Protein AF-A0A355YQ95-F1 (afdb_monomer_lite)

pLDDT: mean 84.35, std 12.54, range [27.5, 97.75]

Foldseek 3Di:
DVVLVVLLVVLLVLLLCCQLHPNVVPLVSLLCSLLDLSCLSCVQPQVSLVSSLVSQVVCCVPGFRDQSNLLSLCLLLVWDDDPLFTDGDDLSDHVNSVSSRVSNSSHPDDHDDDWCSQQSSVLSVLLSVLVVLQPVVDCDLVVLLVLLVSLLCVAPVLEDSGDDPPCPVPPRRRHYLSSLSSVLSSLVPGDDDLSSLVSNCLNRVLVPLPDDPSVVRCVSSNVSSCVRPVCSNVDDDDDCPVLVVLCVVLFQQQPPDPVSLVSVVVSCPDPVNLVLQQDQCSCSVPVLPPSLDPNGHNSSLVSQLVSLVVCVNGHPSVSSVVSSVLSVLVVVLVVVQVVLLVVADAALDQDQQDLQSVLQLQQALQQQFAFPVHRDGSLVVCVRRPHHRLNNLCQQQPPPRHRFHQVRFRWDDDDPKIWTWHRDSGYIQIDINNHSQDAADEPVVLLPDPDLRVSSSNLSSHADALVCLVVQLVSQLVSVVSGPHDNVCSNRSSRRSSCSRNDDPPCPFFRGKDWDDADPWIWIWTFGQQQWIFIAIRDRNDTHTDQVRTDHDNGRVLSVVQRVVVNCLVRPPQLLPPDVDPPSLVQLCVLFAAAFQKKWWAFPPDDIDIDGNVRGDSVVVSVRLSCVQVVRTQWIWGHRPQKIWIWGADPVRRKIWIKIAGNVLLWIKTFFQRLSCVVDPDPVRFDWDDDAQAIDGPRSIHNHCSSVSVCSSVVNNQHSHPHHDDDPSRIDIDQDPPPSLLVSLLCCVRHVVDDCVVRFDDLPRFADAPDAFQWKKFAFPVGDIPPIDGCPPVSVVVRVRSSCVLVVGTQKMKTKHWDDDPVGIWIWMWMWGDDPQWIKIWIATRVVRDIAIAIDNPSSLVRRLCSSCSVRVVPRVSSRVCSVVRDDDDPPVVVVVVVVVVD

Sequence (903 aa):
MDKDNKMIGEAVRTFTQLYTGKRRKDRAAWADYFLSETFLTGYREKDFIERMLEVVEDRMEEYPPGKEFVTELSIAYGLEWSGSSATASGNGVFDGVEQIEAIAEAGSCTPRFKGSDPAIRAGFEDYRELLSMAPDGNWNDDVLLRLGKILDRYILHNMSDRPIQNARQYELTWRHPGSVRLLTHFFSHTELPDKAYRLLWNHLRLDNATNGKEKLLYGRLREIALVHVPALGEKQRVSYKKLLSDFSPLFFTDGNTVEGRMGLDAFFDREDVKQALMDDAFVEEQVLPYWIMKGCGRYLLIKLQEFATAHSDMPFVGQVLEKIDLMRGRKRIEEELAEDEQSGFVWGVFDFQRRAYVRHYLHTAFLMARGVKDPVFLSDYLKERMPVSIPWSRKLIDPQEGGLPPEKPVRILFGEDELSIRFHLKYIEYRWNDSPRVPSFPWEQLCRIEAETEFWLLAPITKASEETYPSVRGELIKRLSLLPVDQDDVPVLADCIAGSICRRGQEEDLWCTVCDEKEEQIFGCDVYDDGTLILYEQTGSRKKPLPGGDQYMPDASTALQAGKRMLEELTKETSARPPEEPEAEAVLVAQMECWPTRILVSRPYSQQVTLDQGQVTKESVNRLLSEYLDGKIHRLLFAFGGHDLIFLQDADVHKYACFYFDHQKQDWYALVGMPEVYAVVDEKDVVYVPFGLGVRPNYQLHLNTRSIAGQLADIFGQIACYKPNPRCMMWSPQVYRFETKLRYHLAKRLYGGYPAEQAQNQIADRFYIPCLPVRMAKTDLDGNSTGEREVLKDKAGVQTALYECLKGQLRKLSLTWQYETPEEKSYRHIVILQDEGNYRMIYLDDGTQTVEHLVHTDVRRIRDYLDLLISEIRMPSGILGIFGEFSHERCDVYSKAKEKYKQ

Secondary structure (DSSP, 8-state):
-HHHHHHHHHHHHHHHHHHSSTTTT-HHHHHHHHTSHHHHHHTT-HHHHHHHHHHHHHTTTTSPPPHHHHHHHHHHHT-EEETTEEE--GGG--TTHHHHHHHHHTSS------TTHHHHHHHHHHHHHHHHHSTT----HHHHHHHHHHHHTTSGGGB-SS--TTGGGSS--PBPGGGHHHHHHHHHHS---HHHHHHHHHHTTTTTTTSHHHHHHHHHHHHHHHHH-GGGGTPPPP--HHHHHHHGGGTT--S-SHHHHHHHHHHHTSHHHHHHHT-HHHIIIIIIIIISSTT--HHHHHHHHHHHHH-TTSTTHHHHHHHHHHHHHHHHHHHHHHHHHHS---TT---TTSHHHHHHHHHHH-TT-B-SSS--BHHHHHHHHS---HHHHHHHT-TTT-SS-TTS-EEEEETTEEEEEEE-SS-EEEEETTBS-PPPEEHHHHTT---HHHHHHHGGGEE--GGGHHHHHHHHHHHHTTSSS-TTTHHHHHHHHHHHHT--SS-TTEEEEEEEEETTEEEEEEEETTSEEEEEEEETTEEEEEEEEEEE-SSHHHHHHHHHHHHHHHHS--TTS--SSTTTTTTTTTT-SS--SEEEEE-TTSPPEEEETTT--HHHHHHHHHHHHTT--SEEEEE-SSEEEEEEEETTTTEEEEEEEETTTTEEEEE-S-HHHHTT--GGGPPEEEETTEEEEGGG-BSSHHHHHTTHHHHHHHHSSSS--PPTTTEEEE--SSSHHHHHHHHHHHTS---HHHHPPPTTSPPP-SS--SEEEEE-TTS-B---EE-TT-HHHHHHHHHHHHTT--SEEEEEEEEE-SSSEEEEEEEEEEETTEEEEEEEETTTTEEEEEEES-HHHHHHHHHHHHHTTTSTHHHHTTGGGG--S-HHHHHHHHHHT--

Radius of gyration: 36.31 Å; chains: 1; bounding box: 87×86×88 Å

Structure (mmCIF, N/CA/C/O backbone):
data_AF-A0A355YQ95-F1
#
_entry.id   AF-A0A355YQ95-F1
#
loop_
_atom_site.group_PDB
_atom_site.id
_atom_site.type_symbol
_atom_site.label_atom_id
_atom_site.label_alt_id
_atom_site.label_comp_id
_atom_site.label_asym_id
_atom_site.label_entity_id
_atom_site.label_seq_id
_atom_site.pdbx_PDB_ins_code
_atom_site.Cartn_x
_atom_site.Cartn_y
_atom_site.Cartn_z
_atom_site.occupancy
_atom_site.B_iso_or_equiv
_atom_site.auth_seq_id
_atom_site.auth_comp_id
_atom_site.auth_asym_id
_atom_site.auth_atom_id
_atom_site.pdbx_PDB_model_num
ATOM 1 N N . MET A 1 1 ? -9.303 -49.247 -14.574 1.00 45.47 1 MET A N 1
ATOM 2 C CA . MET A 1 1 ? -10.754 -49.438 -14.312 1.00 45.47 1 MET A CA 1
ATOM 3 C C . MET A 1 1 ? -11.040 -50.381 -13.147 1.00 45.47 1 MET A C 1
ATOM 5 O O . MET A 1 1 ? -11.492 -49.886 -12.129 1.00 45.47 1 MET A O 1
ATOM 9 N N . ASP A 1 2 ? -10.776 -51.694 -13.214 1.00 53.25 2 ASP A N 1
ATOM 10 C CA . ASP A 1 2 ? -11.183 -52.616 -12.121 1.00 53.25 2 ASP A CA 1
ATOM 11 C C . ASP A 1 2 ? -10.331 -52.471 -10.833 1.00 53.25 2 ASP A C 1
ATOM 13 O O . ASP A 1 2 ? -10.797 -52.693 -9.716 1.00 53.25 2 ASP A O 1
ATOM 17 N N . LYS A 1 3 ? -9.072 -52.025 -10.973 1.00 59.06 3 LYS A N 1
ATOM 18 C CA . LYS A 1 3 ? -8.168 -51.734 -9.846 1.00 59.06 3 LYS A CA 1
ATOM 19 C C . LYS A 1 3 ? -8.492 -50.394 -9.169 1.00 59.06 3 LYS A C 1
ATOM 21 O O . LYS A 1 3 ? -8.525 -50.337 -7.943 1.00 59.06 3 LYS A O 1
ATOM 26 N N . ASP A 1 4 ? -8.791 -49.363 -9.957 1.00 58.97 4 ASP A N 1
ATOM 27 C CA . ASP A 1 4 ? -9.059 -48.002 -9.469 1.00 58.97 4 ASP A CA 1
ATOM 28 C C . ASP A 1 4 ? -10.421 -47.929 -8.766 1.00 58.97 4 ASP A C 1
ATOM 30 O O . ASP A 1 4 ? -10.504 -47.428 -7.650 1.00 58.97 4 ASP A O 1
ATOM 34 N N . ASN A 1 5 ? -11.457 -48.583 -9.310 1.00 67.19 5 ASN A N 1
ATOM 35 C CA . ASN A 1 5 ? -12.758 -48.705 -8.635 1.00 67.19 5 ASN A CA 1
ATOM 36 C C . ASN A 1 5 ? -12.669 -49.456 -7.299 1.00 67.19 5 ASN A C 1
ATOM 38 O O . ASN A 1 5 ? -13.366 -49.122 -6.338 1.00 67.19 5 ASN A O 1
ATOM 42 N N . LYS A 1 6 ? -11.796 -50.466 -7.210 1.00 73.62 6 LYS A N 1
ATOM 43 C CA . LYS A 1 6 ? -11.550 -51.194 -5.961 1.00 73.62 6 LYS A CA 1
ATOM 44 C C . LYS A 1 6 ? -10.824 -50.323 -4.927 1.00 73.62 6 LYS A C 1
ATOM 46 O O . LYS A 1 6 ? -11.171 -50.386 -3.749 1.00 73.62 6 LYS A O 1
ATOM 51 N N . MET A 1 7 ? -9.865 -49.505 -5.366 1.00 74.00 7 MET A N 1
ATOM 52 C CA . MET A 1 7 ? -9.128 -48.555 -4.520 1.00 74.00 7 MET A CA 1
ATOM 53 C C . MET A 1 7 ? -10.028 -47.411 -4.033 1.00 74.00 7 MET A C 1
ATOM 55 O O . MET A 1 7 ? -10.009 -47.097 -2.846 1.00 74.00 7 MET A O 1
ATOM 59 N N . ILE A 1 8 ? -10.892 -46.865 -4.897 1.00 80.81 8 ILE A N 1
ATOM 60 C CA . ILE A 1 8 ? -11.910 -45.865 -4.531 1.00 80.81 8 ILE A CA 1
ATOM 61 C C . ILE A 1 8 ? -12.861 -46.434 -3.469 1.00 80.81 8 ILE A C 1
ATOM 63 O O . ILE A 1 8 ? -13.101 -45.799 -2.442 1.00 80.81 8 ILE A O 1
ATOM 67 N N . GLY A 1 9 ? -13.347 -47.668 -3.649 1.00 82.62 9 GLY A N 1
ATOM 68 C CA . GLY A 1 9 ? -14.186 -48.335 -2.647 1.00 82.62 9 GLY A CA 1
ATOM 69 C C . GLY A 1 9 ? -13.487 -48.530 -1.294 1.00 82.62 9 GLY A C 1
ATOM 70 O O . GLY A 1 9 ? -14.109 -48.395 -0.238 1.00 82.62 9 GLY A O 1
ATOM 71 N N . GLU A 1 10 ? -12.183 -48.810 -1.299 1.00 86.31 10 GLU A N 1
ATOM 72 C CA . GLU A 1 10 ? -11.370 -48.920 -0.085 1.00 86.31 10 GLU A CA 1
ATOM 73 C C . GLU A 1 10 ? -11.111 -47.562 0.588 1.00 86.31 10 GLU A C 1
ATOM 75 O O . GLU A 1 10 ? -11.160 -47.475 1.821 1.00 86.31 10 GLU A O 1
ATOM 80 N N . ALA A 1 11 ? -10.918 -46.501 -0.196 1.00 88.19 11 ALA A N 1
ATOM 81 C CA . ALA A 1 11 ? -10.782 -45.133 0.292 1.00 88.19 11 ALA A CA 1
ATOM 82 C C . ALA A 1 11 ? -12.065 -44.667 0.996 1.00 88.19 11 ALA A C 1
ATOM 84 O O . ALA A 1 11 ? -12.008 -44.266 2.159 1.00 88.19 11 ALA A O 1
ATOM 85 N N . VAL A 1 12 ? -13.237 -44.843 0.369 1.00 89.94 12 VAL A N 1
ATOM 86 C CA . VAL A 1 12 ? -14.544 -44.506 0.974 1.00 89.94 12 VAL A CA 1
ATOM 87 C C . VAL A 1 12 ? -14.791 -45.314 2.249 1.00 89.94 12 VAL A C 1
ATOM 89 O O . VAL A 1 12 ? -15.245 -44.769 3.257 1.00 89.94 12 VAL A O 1
ATOM 92 N N . ARG A 1 13 ? -14.447 -46.609 2.264 1.00 90.12 13 ARG A N 1
ATOM 93 C CA . ARG A 1 13 ? -14.564 -47.447 3.470 1.00 90.12 13 ARG A CA 1
ATOM 94 C C . ARG A 1 13 ? -13.694 -46.917 4.611 1.00 90.12 13 ARG A C 1
ATOM 96 O O . ARG A 1 13 ? -14.148 -46.877 5.754 1.00 90.12 13 ARG A O 1
ATOM 103 N N . THR A 1 14 ? -12.461 -46.520 4.310 1.00 91.31 14 THR A N 1
ATOM 104 C CA . THR A 1 14 ? -11.509 -45.991 5.299 1.00 91.31 14 THR A CA 1
ATOM 105 C C . THR A 1 14 ? -11.955 -44.622 5.814 1.00 91.31 14 THR A C 1
ATOM 107 O O . THR A 1 14 ? -11.959 -44.406 7.027 1.00 91.31 14 THR A O 1
ATOM 110 N N . PHE A 1 15 ? -12.425 -43.745 4.921 1.00 94.06 15 PHE A N 1
ATOM 111 C CA . PHE A 1 15 ? -13.072 -42.481 5.272 1.00 94.06 15 PHE A CA 1
ATOM 112 C C . PHE A 1 15 ? -14.241 -42.703 6.232 1.00 94.06 15 PHE A C 1
ATOM 114 O O . PHE A 1 15 ? -14.246 -42.149 7.327 1.00 94.06 15 PHE A O 1
ATOM 121 N N . THR A 1 16 ? -15.182 -43.577 5.863 1.00 92.69 16 THR A N 1
ATOM 122 C CA . THR A 1 16 ? -16.384 -43.870 6.658 1.00 92.69 16 THR A CA 1
ATOM 123 C C . THR A 1 16 ? -16.008 -44.355 8.057 1.00 92.69 16 THR A C 1
ATOM 125 O O . THR A 1 16 ? -16.514 -43.841 9.051 1.00 92.69 16 THR A O 1
ATOM 128 N N . GLN A 1 17 ? -15.064 -45.299 8.157 1.00 92.75 17 GLN A N 1
ATOM 129 C CA . GLN A 1 17 ? -14.589 -45.824 9.441 1.00 92.75 17 GLN A CA 1
ATOM 130 C C . GLN A 1 17 ? -13.944 -44.753 10.326 1.00 92.75 17 GLN A C 1
ATOM 132 O O . GLN A 1 17 ? -14.090 -44.807 11.549 1.00 92.75 17 GLN A O 1
ATOM 137 N N . LEU A 1 18 ? -13.218 -43.800 9.738 1.00 94.56 18 LEU A N 1
ATOM 138 C CA . LEU A 1 18 ? -12.584 -42.718 10.487 1.00 94.56 18 LEU A CA 1
ATOM 139 C C . LEU A 1 18 ? -13.599 -41.638 10.892 1.00 94.56 18 LEU A C 1
ATOM 141 O O . LEU A 1 18 ? -13.572 -41.186 12.037 1.00 94.56 18 LEU A O 1
ATOM 145 N N . TYR A 1 19 ? -14.526 -41.297 9.994 1.00 92.88 19 TYR A N 1
ATOM 146 C CA . TYR A 1 19 ? -15.570 -40.288 10.182 1.00 92.88 19 TYR A CA 1
ATOM 147 C C . TYR A 1 19 ? -16.561 -40.669 11.290 1.00 92.88 19 TYR A C 1
ATOM 149 O O . TYR A 1 19 ? -16.839 -39.865 12.184 1.00 92.88 19 TYR A O 1
ATOM 157 N N . THR A 1 20 ? -17.022 -41.924 11.303 1.00 90.69 20 THR A N 1
ATOM 158 C CA . THR A 1 20 ? -17.961 -42.440 12.317 1.00 90.69 20 THR A CA 1
ATOM 159 C C . THR A 1 20 ? -17.257 -43.099 13.510 1.00 90.69 20 THR A C 1
ATOM 161 O O . THR A 1 20 ? -17.895 -43.526 14.472 1.00 90.69 20 THR A O 1
ATOM 164 N N . GLY A 1 21 ? -15.930 -43.233 13.463 1.00 88.81 21 GLY A N 1
ATOM 165 C CA . GLY A 1 21 ? -15.150 -43.987 14.440 1.00 88.81 21 GLY A CA 1
ATOM 166 C C . GLY A 1 21 ? -14.759 -43.206 15.696 1.00 88.81 21 GLY A C 1
ATOM 167 O O . GLY A 1 21 ? -14.844 -41.981 15.787 1.00 88.81 21 GLY A O 1
ATOM 168 N N . LYS A 1 22 ? -14.199 -43.927 16.679 1.00 87.69 22 LYS A N 1
ATOM 169 C CA . LYS A 1 22 ? -13.674 -43.343 17.934 1.00 87.69 22 LYS A CA 1
ATOM 170 C C . LYS A 1 22 ? -12.536 -42.334 17.713 1.00 87.69 22 LYS A C 1
ATOM 172 O O . LYS A 1 22 ? -12.285 -41.506 18.583 1.00 87.69 22 LYS A O 1
ATOM 177 N N . ARG A 1 23 ? -11.854 -42.408 16.564 1.00 90.81 23 ARG A N 1
ATOM 178 C CA . ARG A 1 23 ? -10.743 -41.526 16.173 1.00 90.81 23 ARG A CA 1
ATOM 179 C C . ARG A 1 23 ? -11.185 -40.303 15.356 1.00 90.81 23 ARG A C 1
ATOM 181 O O . ARG A 1 23 ? -10.327 -39.554 14.920 1.00 90.81 23 ARG A O 1
ATOM 188 N N . ARG A 1 24 ? -12.486 -40.018 15.208 1.00 88.25 24 ARG A N 1
ATOM 189 C CA . ARG A 1 24 ? -12.973 -38.845 14.443 1.00 88.25 24 ARG A CA 1
ATOM 190 C C . ARG A 1 24 ? -12.447 -37.484 14.929 1.00 88.25 24 ARG A C 1
ATOM 192 O O . ARG A 1 24 ? -12.434 -36.533 14.160 1.00 88.25 24 ARG A O 1
ATOM 199 N N . LYS A 1 25 ? -12.029 -37.380 16.199 1.00 88.88 25 LYS A N 1
ATOM 200 C CA . LYS A 1 25 ? -11.409 -36.177 16.798 1.00 88.88 25 LYS A CA 1
ATOM 201 C C . LYS A 1 25 ? -9.875 -36.257 16.873 1.00 88.88 25 LYS A C 1
ATOM 203 O O . LYS A 1 25 ? -9.241 -35.407 17.488 1.00 88.88 25 LYS A O 1
ATOM 208 N N . ASP A 1 26 ? -9.272 -37.301 16.306 1.00 92.00 26 ASP A N 1
ATOM 209 C CA . ASP A 1 26 ? -7.821 -37.470 16.228 1.00 92.00 26 ASP A CA 1
ATOM 210 C C . ASP A 1 26 ? -7.313 -36.809 14.945 1.00 92.00 26 ASP A C 1
ATOM 212 O O . ASP A 1 26 ? -7.421 -37.352 13.846 1.00 92.00 26 ASP A O 1
ATOM 216 N N . ARG A 1 27 ? -6.757 -35.607 15.093 1.00 89.62 27 ARG A N 1
ATOM 217 C CA . ARG A 1 27 ? -6.245 -34.827 13.967 1.00 89.62 27 ARG A CA 1
ATOM 218 C C . ARG A 1 27 ? -5.111 -35.532 13.213 1.00 89.62 27 ARG A C 1
ATOM 220 O O . ARG A 1 27 ? -5.042 -35.418 11.995 1.00 89.62 27 ARG A O 1
ATOM 227 N N . ALA A 1 28 ? -4.248 -36.275 13.909 1.00 90.00 28 ALA A N 1
ATOM 228 C CA . ALA A 1 28 ? -3.146 -36.988 13.265 1.00 90.00 28 ALA A CA 1
ATOM 229 C C . ALA A 1 28 ? -3.667 -38.123 12.372 1.00 90.00 28 ALA A C 1
ATOM 231 O O . ALA A 1 28 ? -3.158 -38.320 11.274 1.00 90.00 28 ALA A O 1
ATOM 232 N N . ALA A 1 29 ? -4.737 -38.806 12.798 1.00 93.00 29 ALA A N 1
ATOM 233 C CA . ALA A 1 29 ? -5.407 -39.815 11.978 1.00 93.00 29 ALA A CA 1
ATOM 234 C C . ALA A 1 29 ? -5.955 -39.232 10.667 1.00 93.00 29 ALA A C 1
ATOM 236 O O . ALA A 1 29 ? -5.828 -39.865 9.620 1.00 93.00 29 ALA A O 1
ATOM 237 N N . TRP A 1 30 ? -6.542 -38.030 10.722 1.00 94.38 30 TRP A N 1
ATOM 238 C CA . TRP A 1 30 ? -7.013 -37.331 9.527 1.00 94.38 30 TRP A CA 1
ATOM 239 C C . TRP A 1 30 ? -5.857 -36.944 8.609 1.00 94.38 30 TRP A C 1
ATOM 241 O O . TRP A 1 30 ? -5.894 -37.290 7.433 1.00 94.38 30 TRP A O 1
ATOM 251 N N . ALA A 1 31 ? -4.805 -36.316 9.137 1.00 91.31 31 ALA A N 1
ATOM 252 C CA . ALA A 1 31 ? -3.632 -35.947 8.344 1.00 91.31 31 ALA A CA 1
ATOM 253 C C . ALA A 1 31 ? -2.987 -37.167 7.651 1.00 91.31 31 ALA A C 1
ATOM 255 O O . ALA A 1 31 ? -2.669 -37.117 6.462 1.00 91.31 31 ALA A O 1
ATOM 256 N N . ASP A 1 32 ? -2.852 -38.294 8.359 1.00 92.75 32 ASP A N 1
ATOM 257 C CA . ASP A 1 32 ? -2.326 -39.541 7.791 1.00 92.75 32 ASP A CA 1
ATOM 258 C C . ASP A 1 32 ? -3.219 -40.115 6.685 1.00 92.75 32 ASP A C 1
ATOM 260 O O . ASP A 1 32 ? -2.700 -40.651 5.700 1.00 92.75 32 ASP A O 1
ATOM 264 N N . TYR A 1 33 ? -4.543 -39.997 6.839 1.00 95.12 33 TYR A N 1
ATOM 265 C CA . TYR A 1 33 ? -5.518 -40.410 5.833 1.00 95.12 33 TYR A CA 1
ATOM 266 C C . TYR A 1 33 ? -5.436 -39.537 4.575 1.00 95.12 33 TYR A C 1
ATOM 268 O O . TYR A 1 33 ? -5.306 -40.080 3.480 1.00 95.12 33 TYR A O 1
ATOM 276 N N . PHE A 1 34 ? -5.419 -38.209 4.711 1.00 95.06 34 PHE A N 1
ATOM 277 C CA . PHE A 1 34 ? -5.313 -37.282 3.574 1.00 95.06 34 PHE A CA 1
ATOM 278 C C . PHE A 1 34 ? -3.977 -37.403 2.816 1.00 95.06 34 PHE A C 1
ATOM 280 O O . PHE A 1 34 ? -3.903 -37.077 1.635 1.00 95.06 34 PHE A O 1
ATOM 287 N N . LEU A 1 35 ? -2.921 -37.912 3.458 1.00 93.88 35 LEU A N 1
ATOM 288 C CA . LEU A 1 35 ? -1.630 -38.219 2.822 1.00 93.88 35 LEU A CA 1
ATOM 289 C C . LEU A 1 35 ? -1.504 -39.686 2.359 1.00 93.88 35 LEU A C 1
ATOM 291 O O . LEU A 1 35 ? -0.429 -40.109 1.918 1.00 93.88 35 LEU A O 1
ATOM 295 N N . SER A 1 36 ? -2.551 -40.499 2.514 1.00 93.06 36 SER A N 1
ATOM 296 C CA . SER A 1 36 ? -2.539 -41.917 2.140 1.00 93.06 36 SER A CA 1
ATOM 297 C C . SER A 1 36 ? -2.675 -42.118 0.633 1.00 93.06 36 SER A C 1
ATOM 299 O O . SER A 1 36 ? -3.390 -41.383 -0.039 1.00 93.06 36 SER A O 1
ATOM 301 N N . GLU A 1 37 ? -2.034 -43.162 0.105 1.00 89.50 37 GLU A N 1
ATOM 302 C CA . GLU A 1 37 ? -2.156 -43.551 -1.308 1.00 89.50 37 GLU A CA 1
ATOM 303 C C . GLU A 1 37 ? -3.617 -43.826 -1.695 1.00 89.50 37 GLU A C 1
ATOM 305 O O . GLU A 1 37 ? -4.079 -43.377 -2.740 1.00 89.50 37 GLU A O 1
ATOM 310 N N . THR A 1 38 ? -4.372 -44.470 -0.800 1.00 88.69 38 THR A N 1
ATOM 311 C CA . THR A 1 38 ? -5.803 -44.741 -0.978 1.00 88.69 38 THR A CA 1
ATOM 312 C C . THR A 1 38 ? -6.623 -43.469 -1.171 1.00 88.69 38 THR A C 1
ATOM 314 O O . THR A 1 38 ? -7.460 -43.423 -2.064 1.00 88.69 38 THR A O 1
ATOM 317 N N . PHE A 1 39 ? -6.376 -42.423 -0.376 1.00 93.56 39 PHE A N 1
ATOM 318 C CA . PHE A 1 39 ? -7.071 -41.146 -0.546 1.00 93.56 39 PHE A CA 1
ATOM 319 C C . PHE A 1 39 ? -6.599 -40.415 -1.806 1.00 93.56 39 PHE A C 1
ATOM 321 O O . PHE A 1 39 ? -7.423 -39.941 -2.580 1.00 93.56 39 PHE A O 1
ATOM 328 N N . LEU A 1 40 ? -5.284 -40.349 -2.040 1.00 93.62 40 LEU A N 1
ATOM 329 C CA . LEU A 1 40 ? -4.708 -39.605 -3.165 1.00 93.62 40 LEU A CA 1
ATOM 330 C C . LEU A 1 40 ? -5.103 -40.173 -4.533 1.00 93.62 40 LEU A C 1
ATOM 332 O O . LEU A 1 40 ? -5.185 -39.406 -5.488 1.00 93.62 40 LEU A O 1
ATOM 336 N N . THR A 1 41 ? -5.409 -41.472 -4.609 1.00 88.00 41 THR A N 1
ATOM 337 C CA . THR A 1 41 ? -5.977 -42.107 -5.810 1.00 88.00 41 THR A CA 1
ATOM 338 C C . THR A 1 41 ? -7.383 -41.577 -6.126 1.00 88.00 41 THR A C 1
ATOM 340 O O . THR A 1 41 ? -7.736 -41.461 -7.290 1.00 88.00 41 THR A O 1
ATOM 343 N N . GLY A 1 42 ? -8.184 -41.241 -5.106 1.00 87.25 42 GLY A N 1
ATOM 344 C CA . GLY A 1 42 ? -9.541 -40.698 -5.265 1.00 87.25 42 GLY A CA 1
ATOM 345 C C . GLY A 1 42 ? -9.642 -39.169 -5.180 1.00 87.25 42 GLY A C 1
ATOM 346 O O . GLY A 1 42 ? -10.708 -38.625 -5.427 1.00 87.25 42 GLY A O 1
ATOM 347 N N . TYR A 1 43 ? -8.561 -38.461 -4.839 1.00 89.81 43 TYR A N 1
ATOM 348 C CA . TYR A 1 43 ? -8.555 -37.044 -4.430 1.00 89.81 43 TYR A CA 1
ATOM 349 C C . TYR A 1 43 ? -9.254 -36.057 -5.386 1.00 89.81 43 TYR A C 1
ATOM 351 O O . TYR A 1 43 ? -9.709 -35.012 -4.937 1.00 89.81 43 TYR A O 1
ATOM 359 N N . ARG A 1 44 ? -9.344 -36.349 -6.688 1.00 89.12 44 ARG A N 1
ATOM 360 C CA . ARG A 1 44 ? -10.075 -35.531 -7.682 1.00 89.12 44 ARG A CA 1
ATOM 361 C C . ARG A 1 44 ? -11.021 -36.349 -8.554 1.00 89.12 44 ARG A C 1
ATOM 363 O O . ARG A 1 44 ? -11.422 -35.904 -9.622 1.00 89.12 44 ARG A O 1
ATOM 370 N N . GLU A 1 45 ? -11.366 -37.546 -8.095 1.00 89.50 45 GLU A N 1
ATOM 371 C CA . GLU A 1 45 ? -12.306 -38.415 -8.788 1.00 89.50 45 GLU A CA 1
ATOM 372 C C . GLU A 1 45 ? -13.720 -38.101 -8.310 1.00 89.50 45 GLU A C 1
ATOM 374 O O . GLU A 1 45 ? -14.045 -38.264 -7.130 1.00 89.50 45 GLU A O 1
ATOM 379 N N . LYS A 1 46 ? -14.574 -37.666 -9.235 1.00 84.62 46 LYS A N 1
ATOM 380 C CA . LYS A 1 46 ? -15.951 -37.254 -8.941 1.00 84.62 46 LYS A CA 1
ATOM 381 C C . LYS A 1 46 ? -16.734 -38.326 -8.179 1.00 84.62 46 LYS A C 1
ATOM 383 O O . LYS A 1 46 ? -17.284 -38.040 -7.119 1.00 84.62 46 LYS A O 1
ATOM 388 N N . ASP A 1 47 ? -16.665 -39.575 -8.640 1.00 86.75 47 ASP A N 1
ATOM 389 C CA . ASP A 1 47 ? -17.321 -40.729 -8.010 1.00 86.75 47 ASP A CA 1
ATOM 390 C C . ASP A 1 47 ? -16.897 -40.942 -6.544 1.00 86.75 47 ASP A C 1
ATOM 392 O O . ASP A 1 47 ? -17.674 -41.437 -5.725 1.00 86.75 47 ASP A O 1
ATOM 396 N N . PHE A 1 48 ? -15.649 -40.616 -6.197 1.00 91.31 48 PHE A N 1
ATOM 397 C CA . PHE A 1 48 ? -15.152 -40.720 -4.825 1.00 91.31 48 PHE A CA 1
ATOM 398 C C . PHE A 1 48 ? -15.710 -39.598 -3.948 1.00 91.31 48 PHE A C 1
ATOM 400 O O . PHE A 1 48 ? -16.124 -39.844 -2.812 1.00 91.31 48 PHE A O 1
ATOM 407 N N . ILE A 1 49 ? -15.731 -38.378 -4.479 1.00 92.31 49 ILE A N 1
ATOM 408 C CA . ILE A 1 49 ? -16.152 -37.179 -3.757 1.00 92.31 49 ILE A CA 1
ATOM 409 C C . ILE A 1 49 ? -17.663 -37.180 -3.516 1.00 92.31 49 ILE A C 1
ATOM 411 O O . ILE A 1 49 ? -18.097 -36.881 -2.405 1.00 92.31 49 ILE A O 1
ATOM 415 N N . GLU A 1 50 ? -18.460 -37.587 -4.504 1.00 89.69 50 GLU A N 1
ATOM 416 C CA . GLU A 1 50 ? -19.912 -37.735 -4.353 1.00 89.69 50 GLU A CA 1
ATOM 417 C C . GLU A 1 50 ? -20.243 -38.732 -3.234 1.00 89.69 50 GLU A C 1
ATOM 419 O O . GLU A 1 50 ? -21.024 -38.423 -2.338 1.00 89.69 50 GLU A O 1
ATOM 424 N N . ARG A 1 51 ? -19.541 -39.871 -3.176 1.00 91.44 51 ARG A N 1
ATOM 425 C CA . ARG A 1 51 ? -19.695 -40.848 -2.083 1.00 91.44 51 ARG A CA 1
ATOM 426 C C . ARG A 1 51 ? -19.237 -40.322 -0.724 1.00 91.44 51 ARG A C 1
ATOM 428 O O . ARG A 1 51 ? -19.749 -40.761 0.304 1.00 91.44 51 ARG A O 1
ATOM 435 N N . MET A 1 52 ? -18.247 -39.428 -0.679 1.00 93.50 52 MET A N 1
ATOM 436 C CA . MET A 1 52 ? -17.870 -38.760 0.570 1.00 93.50 52 MET A CA 1
ATOM 437 C C . MET A 1 52 ? -18.989 -37.839 1.061 1.00 93.50 52 MET A C 1
ATOM 439 O O . MET A 1 52 ? -19.277 -37.852 2.259 1.00 93.50 52 MET A O 1
ATOM 443 N N . LEU A 1 53 ? -19.612 -37.074 0.159 1.00 92.38 53 LEU A N 1
ATOM 444 C CA . LEU A 1 53 ? -20.735 -36.194 0.484 1.00 92.38 53 LEU A CA 1
ATOM 445 C C . LEU A 1 53 ? -21.942 -37.008 0.964 1.00 92.38 53 LEU A C 1
ATOM 447 O O . LEU A 1 53 ? -22.442 -36.724 2.048 1.00 92.38 53 LEU A O 1
ATOM 451 N N . GLU A 1 54 ? -22.311 -38.081 0.254 1.00 92.12 54 GLU A N 1
ATOM 452 C CA . GLU A 1 54 ? -23.384 -39.007 0.659 1.00 92.12 54 GLU A CA 1
ATOM 453 C C . GLU A 1 54 ? -23.187 -39.506 2.100 1.00 92.12 54 GLU A C 1
ATOM 455 O O . GLU A 1 54 ? -24.097 -39.448 2.922 1.00 92.12 54 GLU A O 1
ATOM 460 N N . VAL A 1 55 ? -21.970 -39.941 2.453 1.00 92.62 55 VAL A N 1
ATOM 461 C CA . VAL A 1 55 ? -21.658 -40.411 3.815 1.00 92.62 55 VAL A CA 1
ATOM 462 C C . VAL A 1 55 ? -21.793 -39.297 4.859 1.00 92.62 55 VAL A C 1
ATOM 464 O O . VAL A 1 55 ? -22.189 -39.577 5.993 1.00 92.62 55 VAL A O 1
ATOM 467 N N . VAL A 1 56 ? -21.435 -38.057 4.518 1.00 92.81 56 VAL A N 1
ATOM 468 C CA . VAL A 1 56 ? -21.543 -36.904 5.426 1.00 92.81 56 VAL A CA 1
ATOM 469 C C . VAL A 1 56 ? -23.005 -36.518 5.635 1.00 92.81 56 VAL A C 1
ATOM 471 O O . VAL A 1 56 ? -23.405 -36.324 6.784 1.00 92.81 56 VAL A O 1
ATOM 474 N N . GLU A 1 57 ? -23.799 -36.469 4.567 1.00 91.06 57 GLU A N 1
ATOM 475 C CA . GLU A 1 57 ? -25.230 -36.152 4.598 1.00 91.06 57 GLU A CA 1
ATOM 476 C C . GLU A 1 57 ? -26.027 -37.224 5.356 1.00 91.06 57 GLU A C 1
ATOM 478 O O . GLU A 1 57 ? -26.728 -36.902 6.319 1.00 91.06 57 GLU A O 1
ATOM 483 N N . ASP A 1 58 ? -25.828 -38.507 5.030 1.00 91.19 58 ASP A N 1
ATOM 484 C CA . ASP A 1 58 ? -26.502 -39.649 5.674 1.00 91.19 58 ASP A CA 1
ATOM 485 C C . ASP A 1 58 ? -26.245 -39.728 7.184 1.00 91.19 58 ASP A C 1
ATOM 487 O O . ASP A 1 58 ? -27.014 -40.323 7.946 1.00 91.19 58 ASP A O 1
ATOM 491 N N . ARG A 1 59 ? -25.109 -39.189 7.634 1.00 89.81 59 ARG A N 1
ATOM 492 C CA . ARG A 1 59 ? -24.641 -39.283 9.021 1.00 89.81 59 ARG A CA 1
ATOM 493 C C . ARG A 1 59 ? -24.648 -37.945 9.744 1.00 89.81 59 ARG A C 1
ATOM 495 O O . ARG A 1 59 ? -24.180 -37.902 10.880 1.00 89.81 59 ARG A O 1
ATOM 502 N N . MET A 1 60 ? -25.184 -36.884 9.145 1.00 87.31 60 MET A N 1
ATOM 503 C CA . MET A 1 60 ? -25.054 -35.515 9.650 1.00 87.31 60 MET A CA 1
ATOM 504 C C . MET A 1 60 ? -25.642 -35.331 11.056 1.00 87.31 60 MET A C 1
ATOM 506 O O . MET A 1 60 ? -25.030 -34.669 11.895 1.00 87.31 60 MET A O 1
ATOM 510 N N . GLU A 1 61 ? -26.789 -35.960 11.340 1.00 86.31 61 GLU A N 1
ATOM 511 C CA . GLU A 1 61 ? -27.460 -35.863 12.646 1.00 86.31 61 GLU A CA 1
ATOM 512 C C . GLU A 1 61 ? -26.641 -36.494 13.788 1.00 86.31 61 GLU A C 1
ATOM 514 O O . GLU A 1 61 ? -26.599 -35.967 14.900 1.00 86.31 61 GLU A O 1
ATOM 519 N N . GLU A 1 62 ? -25.966 -37.618 13.525 1.00 89.00 62 GLU A N 1
ATOM 520 C CA . GLU A 1 62 ? -25.218 -38.385 14.535 1.00 89.00 62 GLU A CA 1
ATOM 521 C C . GLU A 1 62 ? -23.730 -37.973 14.593 1.00 89.00 62 GLU A C 1
ATOM 523 O O . GLU A 1 62 ? -23.098 -37.917 15.657 1.00 89.00 62 GLU A O 1
ATOM 528 N N . TYR A 1 63 ? -23.161 -37.633 13.438 1.00 88.44 63 TYR A N 1
ATOM 529 C CA . TYR A 1 63 ? -21.754 -37.311 13.230 1.00 88.44 63 TYR A CA 1
ATOM 530 C C . TYR A 1 63 ? -21.619 -36.050 12.363 1.00 88.44 63 TYR A C 1
ATOM 532 O O . TYR A 1 63 ? -21.225 -36.151 11.204 1.00 88.44 63 TYR A O 1
ATOM 540 N N . PRO A 1 64 ? -21.872 -34.846 12.910 1.00 87.88 64 PRO A N 1
ATOM 541 C CA . PRO A 1 64 ? -21.597 -33.612 12.180 1.00 87.88 64 PRO A CA 1
ATOM 542 C C . PRO A 1 64 ? -20.083 -33.444 11.931 1.00 87.88 64 PRO A C 1
ATOM 544 O O . PRO A 1 64 ? -19.283 -33.881 12.787 1.00 87.88 64 PRO A O 1
ATOM 547 N N . PRO A 1 65 ? -19.676 -32.791 10.817 1.00 90.31 65 PRO A N 1
ATOM 548 C CA . PRO A 1 65 ? -18.273 -32.565 10.485 1.00 90.31 65 PRO A CA 1
ATOM 549 C C . PRO A 1 65 ? -17.514 -31.890 11.632 1.00 90.31 65 PRO A C 1
ATOM 551 O O . PRO A 1 65 ? -17.839 -30.792 12.085 1.00 90.31 65 PRO A O 1
ATOM 554 N N . GLY A 1 66 ? -16.497 -32.584 12.147 1.00 88.81 66 GLY A N 1
ATOM 555 C CA . GLY A 1 66 ? -15.673 -32.093 13.249 1.00 88.81 66 GLY A CA 1
ATOM 556 C C . GLY A 1 66 ? -14.628 -31.079 12.787 1.00 88.81 66 GLY A C 1
ATOM 557 O O . GLY A 1 66 ? -14.156 -31.127 11.652 1.00 88.81 66 GLY A O 1
ATOM 558 N N . LYS A 1 67 ? -14.188 -30.208 13.702 1.00 90.19 67 LYS A N 1
ATOM 559 C CA . LYS A 1 67 ? -13.159 -29.196 13.426 1.00 90.19 67 LYS A CA 1
ATOM 560 C C . LYS A 1 67 ? -11.860 -29.802 12.886 1.00 90.19 67 LYS A C 1
ATOM 562 O O . LYS A 1 67 ? -11.248 -29.221 11.993 1.00 90.19 67 LYS A O 1
ATOM 567 N N . GLU A 1 68 ? -11.423 -30.939 13.426 1.00 91.88 68 GLU A N 1
ATOM 568 C CA . GLU A 1 68 ? -10.196 -31.618 12.999 1.00 91.88 68 GLU A CA 1
ATOM 569 C C . GLU A 1 68 ? -10.288 -32.076 11.538 1.00 91.88 68 GLU A C 1
ATOM 571 O O . GLU A 1 68 ? -9.364 -31.831 10.769 1.00 91.88 68 GLU A O 1
ATOM 576 N N . PHE A 1 69 ? -11.424 -32.659 11.145 1.00 93.56 69 PHE A N 1
ATOM 577 C CA . PHE A 1 69 ? -11.689 -33.090 9.772 1.00 93.56 69 PHE A CA 1
ATOM 578 C C . PHE A 1 69 ? -11.758 -31.904 8.802 1.00 93.56 69 PHE A C 1
ATOM 580 O O . PHE A 1 69 ? -11.023 -31.887 7.820 1.00 93.56 69 PHE A O 1
ATOM 587 N N . VAL A 1 70 ? -12.570 -30.883 9.110 1.00 92.50 70 VAL A N 1
ATOM 588 C CA . VAL A 1 70 ? -12.732 -29.687 8.258 1.00 92.50 70 VAL A CA 1
ATOM 589 C C . VAL A 1 70 ? -11.403 -28.950 8.069 1.00 92.50 70 VAL A C 1
ATOM 591 O O . VAL A 1 70 ? -11.126 -28.431 6.987 1.00 92.50 70 VAL A O 1
ATOM 594 N N . THR A 1 71 ? -10.541 -28.939 9.093 1.00 91.94 71 THR A N 1
ATOM 595 C CA . THR A 1 71 ? -9.204 -28.337 8.991 1.00 91.94 71 THR A CA 1
ATOM 596 C C . THR A 1 71 ? -8.324 -29.093 7.995 1.00 91.94 71 THR A C 1
ATOM 598 O O . THR A 1 71 ? -7.757 -28.458 7.109 1.00 91.94 71 THR A O 1
ATOM 601 N N . GLU A 1 72 ? -8.224 -30.422 8.095 1.00 93.56 72 GLU A N 1
ATOM 602 C CA . GLU A 1 72 ? -7.410 -31.218 7.162 1.00 93.56 72 GLU A CA 1
ATOM 603 C C . GLU A 1 72 ? -7.999 -31.244 5.742 1.00 93.56 72 GLU A C 1
ATOM 605 O O . GLU A 1 72 ? -7.249 -31.147 4.774 1.00 93.56 72 GLU A O 1
ATOM 610 N N . LEU A 1 73 ? -9.330 -31.260 5.603 1.00 93.88 73 LEU A N 1
ATOM 611 C CA . LEU A 1 73 ? -10.016 -31.125 4.314 1.00 93.88 73 LEU A CA 1
ATOM 612 C C . LEU A 1 73 ? -9.674 -29.785 3.643 1.00 93.88 73 LEU A C 1
ATOM 614 O O . LEU A 1 73 ? -9.281 -29.748 2.477 1.00 93.88 73 LEU A O 1
ATOM 618 N N . SER A 1 74 ? -9.738 -28.688 4.404 1.00 92.00 74 SER A N 1
ATOM 619 C CA . SER A 1 74 ? -9.392 -27.349 3.909 1.00 92.00 74 SER A CA 1
ATOM 620 C C . SER A 1 74 ? -7.922 -27.240 3.502 1.00 92.00 74 SER A C 1
ATOM 622 O O . SER A 1 74 ? -7.594 -26.543 2.545 1.00 92.00 74 SER A O 1
ATOM 624 N N . ILE A 1 75 ? -7.024 -27.930 4.208 1.00 91.81 75 ILE A N 1
ATOM 625 C CA . ILE A 1 75 ? -5.602 -28.016 3.856 1.00 91.81 75 ILE A CA 1
ATOM 626 C C . ILE A 1 75 ? -5.422 -28.796 2.547 1.00 91.81 75 ILE A C 1
ATOM 628 O O . ILE A 1 75 ? -4.766 -28.300 1.626 1.00 91.81 75 ILE A O 1
ATOM 632 N N . ALA A 1 76 ? -6.023 -29.986 2.459 1.00 93.75 76 ALA A N 1
ATOM 633 C CA . ALA A 1 76 ? -5.891 -30.885 1.321 1.00 93.75 76 ALA A CA 1
ATOM 634 C C . ALA A 1 76 ? -6.424 -30.254 0.033 1.00 93.75 76 ALA A C 1
ATOM 636 O O . ALA A 1 76 ? -5.746 -30.319 -0.986 1.00 93.75 76 ALA A O 1
ATOM 637 N N . TYR A 1 77 ? -7.579 -29.588 0.065 1.00 92.44 77 TYR A N 1
ATOM 638 C CA . TYR A 1 77 ? -8.199 -28.980 -1.123 1.00 92.44 77 TYR A CA 1
ATOM 639 C C . TYR A 1 77 ? -7.866 -27.498 -1.327 1.00 92.44 77 TYR A C 1
ATOM 641 O O . TYR A 1 77 ? -8.071 -26.971 -2.414 1.00 92.44 77 TYR A O 1
ATOM 649 N N . GLY A 1 78 ? -7.253 -26.841 -0.338 1.00 89.00 78 GLY A N 1
ATOM 650 C CA . GLY A 1 78 ? -6.832 -25.443 -0.458 1.00 89.00 78 GLY A CA 1
ATOM 651 C C . GLY A 1 78 ? -7.972 -24.442 -0.294 1.00 89.00 78 GLY A C 1
ATOM 652 O O . GLY A 1 78 ? -7.912 -23.373 -0.889 1.00 89.00 78 GLY A O 1
ATOM 653 N N . LEU A 1 79 ? -8.976 -24.771 0.520 1.00 89.19 79 LEU A N 1
ATOM 654 C CA . LEU A 1 79 ? -10.163 -23.940 0.711 1.00 89.19 79 LEU A CA 1
ATOM 655 C C . LEU A 1 79 ? -9.827 -22.598 1.387 1.00 89.19 79 LEU A C 1
ATOM 657 O O . LEU A 1 79 ? -9.015 -22.514 2.328 1.00 89.19 79 LEU A O 1
ATOM 661 N N . GLU A 1 80 ? -10.479 -21.547 0.905 1.00 86.19 80 GLU A N 1
ATOM 662 C CA . GLU A 1 80 ? -10.490 -20.194 1.451 1.00 86.19 80 GLU A CA 1
ATOM 663 C C . GLU A 1 80 ? -11.863 -19.897 2.049 1.00 86.19 80 GLU A C 1
ATOM 665 O O . GLU A 1 80 ? -12.895 -20.228 1.473 1.00 86.19 80 GLU A O 1
ATOM 670 N N . TRP A 1 81 ? -11.865 -19.298 3.238 1.00 80.81 81 TRP A N 1
ATOM 671 C CA . TRP A 1 81 ? -13.073 -19.106 4.033 1.00 80.81 81 TRP A CA 1
ATOM 672 C C . TRP A 1 81 ? -13.422 -17.624 4.136 1.00 80.81 81 TRP A C 1
ATOM 674 O O . TRP A 1 81 ? -12.593 -16.828 4.586 1.00 80.81 81 TRP A O 1
ATOM 684 N N . SER A 1 82 ? -14.660 -17.274 3.784 1.00 76.44 82 SER A N 1
ATOM 685 C CA . SER A 1 82 ? -15.253 -15.949 3.993 1.00 76.44 82 SER A CA 1
ATOM 686 C C . SER A 1 82 ? -16.535 -16.104 4.808 1.00 76.44 82 SER A C 1
ATOM 688 O O . SER A 1 82 ? -17.557 -16.575 4.312 1.00 76.44 82 SER A O 1
ATOM 690 N N . GLY A 1 83 ? -16.473 -15.773 6.100 1.00 77.56 83 GLY A N 1
ATOM 691 C CA . GLY A 1 83 ? -17.564 -16.096 7.020 1.00 77.56 83 GLY A CA 1
ATOM 692 C C . GLY A 1 83 ? -17.758 -17.613 7.125 1.00 77.56 83 GLY A C 1
ATOM 693 O O . GLY A 1 83 ? -16.824 -18.325 7.486 1.00 77.56 83 GLY A O 1
ATOM 694 N N . SER A 1 84 ? -18.965 -18.095 6.829 1.00 76.62 84 SER A N 1
ATOM 695 C CA . SER A 1 84 ? -19.314 -19.523 6.811 1.00 76.62 84 SER A CA 1
ATOM 696 C C . SER A 1 84 ? -19.148 -20.197 5.449 1.00 76.62 84 SER A C 1
ATOM 698 O O . SER A 1 84 ? -19.332 -21.405 5.384 1.00 76.62 84 SER A O 1
ATOM 700 N N . SER A 1 85 ? -18.820 -19.450 4.392 1.00 78.31 85 SER A N 1
ATOM 701 C CA . SER A 1 85 ? -18.659 -20.011 3.049 1.00 78.31 85 SER A CA 1
ATOM 702 C C . SER A 1 85 ? -17.219 -20.419 2.769 1.00 78.31 85 SER A C 1
ATOM 704 O O . SER A 1 85 ? -16.282 -19.683 3.109 1.00 78.31 85 SER A O 1
ATOM 706 N N . ALA A 1 86 ? -17.053 -21.576 2.131 1.00 84.88 86 ALA A N 1
ATOM 707 C CA . ALA A 1 86 ? -15.770 -22.133 1.724 1.00 84.88 86 ALA A CA 1
ATOM 708 C C . ALA A 1 86 ? -15.679 -22.151 0.197 1.00 84.88 86 ALA A C 1
ATOM 710 O O . ALA A 1 86 ? -16.577 -22.642 -0.471 1.00 84.88 86 ALA A O 1
ATOM 711 N N . THR A 1 87 ? -14.584 -21.630 -0.352 1.00 84.00 87 THR A N 1
ATOM 712 C CA . THR A 1 87 ? -14.363 -21.588 -1.806 1.00 84.00 87 THR A CA 1
ATOM 713 C C . THR A 1 87 ? -12.962 -22.066 -2.164 1.00 84.00 87 THR A C 1
ATOM 715 O O . THR A 1 87 ? -11.990 -21.764 -1.463 1.00 84.00 87 THR A O 1
ATOM 718 N N . ALA A 1 88 ? -12.839 -22.829 -3.244 1.00 81.31 88 ALA A N 1
ATOM 719 C CA . ALA A 1 88 ? -11.561 -23.164 -3.859 1.00 81.31 88 ALA A CA 1
ATOM 720 C C . ALA A 1 88 ? -11.193 -22.136 -4.943 1.00 81.31 88 ALA A C 1
ATOM 722 O O . ALA A 1 88 ? -12.045 -21.639 -5.675 1.00 81.31 88 ALA A O 1
ATOM 723 N N . SER A 1 89 ? -9.902 -21.833 -5.088 1.00 71.81 89 SER A N 1
ATOM 724 C CA . SER A 1 89 ? -9.403 -20.895 -6.100 1.00 71.81 89 SER A CA 1
ATOM 725 C C . SER A 1 89 ? -8.188 -21.448 -6.854 1.00 71.81 89 SER A C 1
ATOM 727 O O . SER A 1 89 ? -7.500 -22.370 -6.400 1.00 71.81 89 SER A O 1
ATOM 729 N N . GLY A 1 90 ? -7.938 -20.905 -8.051 1.00 77.25 90 GLY A N 1
ATOM 730 C CA . GLY A 1 90 ? -6.796 -21.266 -8.898 1.00 77.25 90 GLY A CA 1
ATOM 731 C C . GLY A 1 90 ? -6.726 -22.764 -9.211 1.00 77.25 90 GLY A C 1
ATOM 732 O O . GLY A 1 90 ? -7.720 -23.377 -9.594 1.00 77.25 90 GLY A O 1
ATOM 733 N N . ASN A 1 91 ? -5.557 -23.374 -8.986 1.00 74.50 91 ASN A N 1
ATOM 734 C CA . ASN A 1 91 ? -5.335 -24.812 -9.190 1.00 74.50 91 ASN A CA 1
ATOM 735 C C . ASN A 1 91 ? -6.176 -25.702 -8.256 1.00 74.50 91 ASN A C 1
ATOM 737 O O . ASN A 1 91 ? -6.087 -26.923 -8.361 1.00 74.50 91 ASN A O 1
ATOM 741 N N . GLY A 1 92 ? -6.935 -25.132 -7.313 1.00 73.44 92 GLY A N 1
ATOM 742 C CA . GLY A 1 92 ? -7.895 -25.822 -6.450 1.00 73.44 92 GLY A CA 1
ATOM 743 C C . GLY A 1 92 ? -9.200 -26.228 -7.136 1.00 73.44 92 GLY A C 1
ATOM 744 O O . GLY A 1 92 ? -9.849 -27.135 -6.631 1.00 73.44 92 GLY A O 1
ATOM 745 N N . VAL A 1 93 ? -9.552 -25.620 -8.274 1.00 79.19 93 VAL A N 1
ATOM 746 C CA . VAL A 1 93 ? -10.815 -25.865 -8.996 1.00 79.19 93 VAL A CA 1
ATOM 747 C C . VAL A 1 93 ? -10.706 -27.108 -9.892 1.00 79.19 93 VAL A C 1
ATOM 749 O O . VAL A 1 93 ? -9.728 -27.258 -10.625 1.00 79.19 93 VAL A O 1
ATOM 752 N N . PHE A 1 94 ? -11.691 -28.008 -9.825 1.00 84.38 94 PHE A N 1
ATOM 753 C CA . PHE A 1 94 ? -11.816 -29.221 -10.651 1.00 84.38 94 PHE A CA 1
ATOM 754 C C . PHE A 1 94 ? -13.281 -29.719 -10.641 1.00 84.38 94 PHE A C 1
ATOM 756 O O . PHE A 1 94 ? -14.069 -29.254 -9.823 1.00 84.38 94 PHE A O 1
ATOM 763 N N . ASP A 1 95 ? -13.655 -30.651 -11.529 1.00 80.12 95 ASP A N 1
ATOM 764 C CA . ASP A 1 95 ? -15.014 -31.232 -11.556 1.00 80.12 95 ASP A CA 1
ATOM 765 C C . ASP A 1 95 ? -15.281 -32.045 -10.276 1.00 80.12 95 ASP A C 1
ATOM 767 O O . ASP A 1 95 ? -14.640 -33.072 -10.048 1.00 80.12 95 ASP A O 1
ATOM 771 N N . GLY A 1 96 ? -16.202 -31.571 -9.433 1.00 81.25 96 GLY A N 1
ATOM 772 C CA . GLY A 1 96 ? -16.503 -32.160 -8.125 1.00 81.25 96 GLY A CA 1
ATOM 773 C C . GLY A 1 96 ? -16.077 -31.306 -6.921 1.00 81.25 96 GLY A C 1
ATOM 774 O O . GLY A 1 96 ? -16.180 -31.759 -5.779 1.00 81.25 96 GLY A O 1
ATOM 775 N N . VAL A 1 97 ? -15.549 -30.097 -7.138 1.00 86.69 97 VAL A N 1
ATOM 776 C CA . VAL A 1 97 ? -15.082 -29.222 -6.049 1.00 86.69 97 VAL A CA 1
ATOM 777 C C . VAL A 1 97 ? -16.236 -28.665 -5.209 1.00 86.69 97 VAL A C 1
ATOM 779 O O . VAL A 1 97 ? -16.086 -28.511 -3.999 1.00 86.69 97 VAL A O 1
ATOM 782 N N . GLU A 1 98 ? -17.409 -28.463 -5.808 1.00 84.56 98 GLU A N 1
ATOM 783 C CA . GLU A 1 98 ? -18.608 -27.939 -5.145 1.00 84.56 98 GLU A CA 1
ATOM 784 C C . GLU A 1 98 ? -19.091 -28.877 -4.025 1.00 84.56 98 GLU A C 1
ATOM 786 O O . GLU A 1 98 ? -19.543 -28.438 -2.969 1.00 84.56 98 GLU A O 1
ATOM 791 N N . GLN A 1 99 ? -18.940 -30.190 -4.209 1.00 90.69 99 GLN A N 1
ATOM 792 C CA . GLN A 1 99 ? -19.248 -31.198 -3.197 1.00 90.69 99 GLN A CA 1
ATOM 793 C C . GLN A 1 99 ? -18.266 -31.121 -2.020 1.00 90.69 99 GLN A C 1
ATOM 795 O O . GLN A 1 99 ? -18.662 -31.318 -0.873 1.00 90.69 99 GLN A O 1
ATOM 800 N N . ILE A 1 100 ? -16.989 -30.812 -2.270 1.00 92.88 100 ILE A N 1
ATOM 801 C CA . ILE A 1 100 ? -16.001 -30.597 -1.202 1.00 92.88 100 ILE A CA 1
ATOM 802 C C . ILE A 1 100 ? -16.325 -29.329 -0.409 1.00 92.88 100 ILE A C 1
ATOM 804 O O . ILE A 1 100 ? -16.227 -29.345 0.822 1.00 92.88 100 ILE A O 1
ATOM 808 N N . GLU A 1 101 ? -16.717 -28.255 -1.094 1.00 88.56 101 GLU A N 1
ATOM 809 C CA . GLU A 1 101 ? -17.178 -27.010 -0.470 1.00 88.56 101 GLU A CA 1
ATOM 810 C C . GLU A 1 101 ? -18.408 -27.279 0.407 1.00 88.56 101 GLU A C 1
ATOM 812 O O . GLU A 1 101 ? -18.384 -26.956 1.595 1.00 88.56 101 GLU A O 1
ATOM 817 N N . ALA A 1 102 ? -19.404 -28.013 -0.101 1.00 87.75 102 ALA A N 1
ATOM 818 C CA . ALA A 1 102 ? -20.586 -28.419 0.662 1.00 87.75 102 ALA A CA 1
ATOM 819 C C . ALA A 1 102 ? -20.242 -29.256 1.912 1.00 87.75 102 ALA A C 1
ATOM 821 O O . ALA A 1 102 ? -20.751 -28.985 3.002 1.00 87.75 102 ALA A O 1
ATOM 822 N N . ILE A 1 103 ? -19.331 -30.236 1.799 1.00 91.00 103 ILE A N 1
ATOM 823 C CA . ILE A 1 103 ? -18.851 -31.025 2.952 1.00 91.00 103 ILE A CA 1
ATOM 824 C C . ILE A 1 103 ? -18.189 -30.120 4.002 1.00 91.00 103 ILE A C 1
ATOM 826 O O . ILE A 1 103 ? -18.333 -30.351 5.207 1.00 91.00 103 ILE A O 1
ATOM 830 N N . ALA A 1 104 ? -17.429 -29.115 3.565 1.00 89.56 104 ALA A N 1
ATOM 831 C CA . ALA A 1 104 ? -16.746 -28.192 4.460 1.00 89.56 104 ALA A CA 1
ATOM 832 C C . ALA A 1 104 ? -17.741 -27.266 5.179 1.00 89.56 104 ALA A C 1
ATOM 834 O O . ALA A 1 104 ? -17.683 -27.156 6.407 1.00 89.56 104 ALA A O 1
ATOM 835 N N . GLU A 1 105 ? -18.670 -26.655 4.440 1.00 88.69 105 GLU A N 1
ATOM 836 C CA . GLU A 1 105 ? -19.698 -25.728 4.941 1.00 88.69 105 GLU A CA 1
ATOM 837 C C . GLU A 1 105 ? -20.714 -26.398 5.873 1.00 88.69 105 GLU A C 1
ATOM 839 O O . GLU A 1 105 ? -21.219 -25.768 6.804 1.00 88.69 105 GLU A O 1
ATOM 844 N N . ALA A 1 106 ? -20.950 -27.702 5.706 1.00 86.44 106 ALA A N 1
ATOM 845 C CA . ALA A 1 106 ? -21.726 -28.511 6.644 1.00 86.44 106 ALA A CA 1
ATOM 846 C C . ALA A 1 106 ? -21.131 -28.521 8.073 1.00 86.44 106 ALA A C 1
ATOM 848 O O . ALA A 1 106 ? -21.810 -28.883 9.040 1.00 86.44 106 ALA A O 1
ATOM 849 N N . GLY A 1 107 ? -19.863 -28.125 8.240 1.00 78.62 107 GLY A N 1
ATOM 850 C CA . GLY A 1 107 ? -19.213 -27.947 9.535 1.00 78.62 107 GLY A CA 1
ATOM 851 C C . GLY A 1 107 ? -19.444 -26.560 10.144 1.00 78.62 107 GLY A C 1
ATOM 852 O O . GLY A 1 107 ? -19.193 -25.531 9.532 1.00 78.62 107 GLY A O 1
ATOM 853 N N . SER A 1 108 ? -19.795 -26.496 11.431 1.00 65.69 108 SER A N 1
ATOM 854 C CA . SER A 1 108 ? -20.047 -25.228 12.142 1.00 65.69 108 SER A CA 1
ATOM 855 C C . SER A 1 108 ? -18.773 -24.469 12.572 1.00 65.69 108 SER A C 1
ATOM 857 O O . SER A 1 108 ? -18.783 -23.767 13.588 1.00 65.69 108 SER A O 1
ATOM 859 N N . CYS A 1 109 ? -17.629 -24.682 11.916 1.00 67.94 109 CYS A N 1
ATOM 860 C CA . CYS A 1 109 ? -16.324 -24.189 12.370 1.00 67.94 109 CYS A CA 1
ATOM 861 C C . CYS A 1 109 ? -15.445 -23.728 11.208 1.00 67.94 109 CYS A C 1
ATOM 863 O O . CYS A 1 109 ? -14.995 -24.546 10.412 1.00 67.94 109 CYS A O 1
ATOM 865 N N . THR A 1 110 ? -15.066 -22.450 11.219 1.00 76.50 110 THR A N 1
ATOM 866 C CA . THR A 1 110 ? -13.995 -21.941 10.359 1.00 76.50 110 THR A CA 1
ATOM 867 C C . THR A 1 110 ? -12.630 -22.452 10.851 1.00 76.50 110 THR A C 1
ATOM 869 O O . THR A 1 110 ? -12.299 -22.334 12.043 1.00 76.50 110 THR A O 1
ATOM 872 N N . PRO A 1 111 ? -11.810 -23.071 9.982 1.00 80.19 111 PRO A N 1
ATOM 873 C CA . PRO A 1 111 ? -10.522 -23.614 10.382 1.00 80.19 111 PRO A CA 1
ATOM 874 C C . PRO A 1 111 ? -9.537 -22.488 10.702 1.00 80.19 111 PRO A C 1
ATOM 876 O O . PRO A 1 111 ? -9.403 -21.504 9.979 1.00 80.19 111 PRO A O 1
ATOM 879 N N . ARG A 1 112 ? -8.791 -22.655 11.798 1.00 77.31 112 ARG A N 1
ATOM 880 C CA . ARG A 1 112 ? -7.693 -21.757 12.176 1.00 77.31 112 ARG A CA 1
ATOM 881 C C . ARG A 1 112 ? -6.382 -22.522 12.102 1.00 77.31 112 ARG A C 1
ATOM 883 O O . ARG A 1 112 ? -6.091 -23.303 13.008 1.00 77.31 112 ARG A O 1
ATOM 890 N N . PHE A 1 113 ? -5.604 -22.257 11.057 1.00 81.75 113 PHE A N 1
ATOM 891 C CA . PHE A 1 113 ? -4.308 -22.892 10.819 1.00 81.75 113 PHE A CA 1
ATOM 892 C C . PHE A 1 113 ? -3.287 -22.503 11.901 1.00 81.75 113 PHE A C 1
ATOM 894 O O . PHE A 1 113 ? -3.151 -21.326 12.252 1.00 81.75 113 PHE A O 1
ATOM 901 N N . LYS A 1 114 ? -2.584 -23.489 12.464 1.00 78.94 114 LYS A N 1
ATOM 902 C CA . LYS A 1 114 ? -1.572 -23.327 13.522 1.00 78.94 114 LYS A CA 1
ATOM 903 C C . LYS A 1 114 ? -0.401 -24.290 13.312 1.00 78.94 114 LYS A C 1
ATOM 905 O O . LYS A 1 114 ? -0.559 -25.355 12.739 1.00 78.94 114 LYS A O 1
ATOM 910 N N . GLY A 1 115 ? 0.772 -23.962 13.853 1.00 78.19 115 GLY A N 1
ATOM 911 C CA . GLY A 1 115 ? 1.922 -24.875 13.818 1.00 78.19 115 GLY A CA 1
ATOM 912 C C . GLY A 1 115 ? 2.363 -25.199 12.385 1.00 78.19 115 GLY A C 1
ATOM 913 O O . GLY A 1 115 ? 2.684 -24.284 11.633 1.00 78.19 115 GLY A O 1
ATOM 914 N N . SER A 1 116 ? 2.378 -26.485 12.020 1.00 80.56 116 SER A N 1
ATOM 915 C CA . SER A 1 116 ? 2.817 -26.986 10.709 1.00 80.56 116 SER A CA 1
ATOM 916 C C . SER A 1 116 ? 1.768 -26.905 9.593 1.00 80.56 116 SER A C 1
ATOM 918 O O . SER A 1 116 ? 2.102 -27.184 8.441 1.00 80.56 116 SER A O 1
ATOM 920 N N . ASP A 1 117 ? 0.539 -26.475 9.891 1.00 85.44 117 ASP A N 1
ATOM 921 C CA . ASP A 1 117 ? -0.567 -26.416 8.923 1.00 85.44 117 ASP A CA 1
ATOM 922 C C . ASP A 1 117 ? -0.221 -25.656 7.631 1.00 85.44 117 ASP A C 1
ATOM 924 O O . ASP A 1 117 ? -0.502 -26.179 6.550 1.00 85.44 117 ASP A O 1
ATOM 928 N N . PRO A 1 118 ? 0.437 -24.475 7.677 1.00 83.94 118 PRO A N 1
ATOM 929 C CA . PRO A 1 118 ? 0.810 -23.770 6.452 1.00 83.94 118 PRO A CA 1
ATOM 930 C C . PRO A 1 118 ? 1.799 -24.559 5.581 1.00 83.94 118 PRO A C 1
ATOM 932 O O . PRO A 1 118 ? 1.721 -24.488 4.360 1.00 83.94 118 PRO A O 1
ATOM 935 N N . ALA A 1 119 ? 2.702 -25.336 6.193 1.00 85.38 119 ALA A N 1
ATOM 936 C CA . ALA A 1 119 ? 3.731 -26.102 5.484 1.00 85.38 119 ALA A CA 1
ATOM 937 C C . ALA A 1 119 ? 3.174 -27.361 4.797 1.00 85.38 119 ALA A C 1
ATOM 939 O O . ALA A 1 119 ? 3.644 -27.733 3.720 1.00 85.38 119 ALA A O 1
ATOM 940 N N . ILE A 1 120 ? 2.164 -28.014 5.389 1.00 89.62 120 ILE A N 1
ATOM 941 C CA . ILE A 1 120 ? 1.411 -29.085 4.710 1.00 89.62 120 ILE A CA 1
ATOM 942 C C . ILE A 1 120 ? 0.540 -28.490 3.599 1.00 89.62 120 ILE A C 1
ATOM 944 O O . ILE A 1 120 ? 0.554 -29.012 2.486 1.00 89.62 120 ILE A O 1
ATOM 948 N N . ARG A 1 121 ? -0.186 -27.393 3.868 1.00 88.62 121 ARG A N 1
ATOM 949 C CA . ARG A 1 121 ? -1.054 -26.731 2.873 1.00 88.62 121 ARG A CA 1
ATOM 950 C C . ARG A 1 121 ? -0.274 -26.342 1.622 1.00 88.62 121 ARG A C 1
ATOM 952 O O . ARG A 1 121 ? -0.736 -26.619 0.521 1.00 88.62 121 ARG A O 1
ATOM 959 N N . ALA A 1 122 ? 0.921 -25.783 1.795 1.00 88.12 122 ALA A N 1
ATOM 960 C CA . ALA A 1 122 ? 1.807 -25.446 0.686 1.00 88.12 122 ALA A CA 1
ATOM 961 C C . ALA A 1 122 ? 2.298 -26.692 -0.086 1.00 88.12 122 ALA A C 1
ATOM 963 O O . ALA A 1 122 ? 2.522 -26.629 -1.288 1.00 88.12 122 ALA A O 1
ATOM 964 N N . GLY A 1 123 ? 2.419 -27.851 0.573 1.00 91.62 123 GLY A N 1
ATOM 965 C CA . GLY A 1 123 ? 2.713 -29.115 -0.109 1.00 91.62 123 GLY A CA 1
ATOM 966 C C . GLY A 1 123 ? 1.557 -29.620 -0.976 1.00 91.62 123 GLY A C 1
ATOM 967 O O . GLY A 1 123 ? 1.776 -30.061 -2.101 1.00 91.62 123 GLY A O 1
ATOM 968 N N . PHE A 1 124 ? 0.317 -29.517 -0.489 1.00 93.06 124 PHE A N 1
ATOM 969 C CA . PHE A 1 124 ? -0.867 -29.813 -1.306 1.00 93.06 124 PHE A CA 1
ATOM 970 C C . PHE A 1 124 ? -1.049 -28.815 -2.451 1.00 93.06 124 PHE A C 1
ATOM 972 O O . PHE A 1 124 ? -1.512 -29.195 -3.519 1.00 93.06 124 PHE A O 1
ATOM 979 N N . GLU A 1 125 ? -0.663 -27.556 -2.258 1.00 91.19 125 GLU A N 1
ATOM 980 C CA . GLU A 1 125 ? -0.633 -26.559 -3.329 1.00 91.19 125 GLU A CA 1
ATOM 981 C C . GLU A 1 125 ? 0.318 -26.962 -4.459 1.00 91.19 125 GLU A C 1
ATOM 983 O O . GLU A 1 125 ? -0.116 -27.006 -5.611 1.00 91.19 125 GLU A O 1
ATOM 988 N N . ASP A 1 126 ? 1.550 -27.371 -4.134 1.00 92.75 126 ASP A N 1
ATOM 989 C CA . ASP A 1 126 ? 2.483 -27.903 -5.136 1.00 92.75 126 ASP A CA 1
ATOM 990 C C . ASP A 1 126 ? 1.922 -29.147 -5.828 1.00 92.75 126 ASP A C 1
ATOM 992 O O . ASP A 1 126 ? 2.069 -29.310 -7.033 1.00 92.75 126 ASP A O 1
ATOM 996 N N . TYR A 1 127 ? 1.278 -30.045 -5.077 1.00 94.31 127 TYR A N 1
ATOM 997 C CA . TYR A 1 127 ? 0.694 -31.258 -5.644 1.00 94.31 127 TYR A CA 1
ATOM 998 C C . TYR A 1 127 ? -0.402 -30.934 -6.665 1.00 94.31 127 TYR A C 1
ATOM 1000 O O . TYR A 1 127 ? -0.426 -31.510 -7.750 1.00 94.31 127 TYR A O 1
ATOM 1008 N N . ARG A 1 128 ? -1.274 -29.965 -6.367 1.00 92.25 128 ARG A N 1
ATOM 1009 C CA . ARG A 1 128 ? -2.287 -29.483 -7.317 1.00 92.25 128 ARG A CA 1
ATOM 1010 C C . ARG A 1 128 ? -1.656 -28.814 -8.538 1.00 92.25 128 ARG A C 1
ATOM 1012 O O . ARG A 1 128 ? -2.142 -29.006 -9.647 1.00 92.25 128 ARG A O 1
ATOM 1019 N N . GLU A 1 129 ? -0.577 -28.059 -8.344 1.00 90.88 129 GLU A N 1
ATOM 1020 C CA . GLU A 1 129 ? 0.205 -27.471 -9.435 1.00 90.88 129 GLU A CA 1
ATOM 1021 C C . GLU A 1 129 ? 0.804 -28.560 -10.342 1.00 90.88 129 GLU A C 1
ATOM 1023 O O . GLU A 1 129 ? 0.629 -28.500 -11.557 1.00 90.88 129 GLU A O 1
ATOM 1028 N N . LEU A 1 130 ? 1.400 -29.613 -9.775 1.00 92.19 130 LEU A N 1
ATOM 1029 C CA . LEU A 1 130 ? 1.902 -30.774 -10.523 1.00 92.19 130 LEU A CA 1
ATOM 1030 C C . LEU A 1 130 ? 0.794 -31.469 -11.325 1.00 92.19 130 LEU A C 1
ATOM 1032 O O . LEU A 1 130 ? 0.973 -31.737 -12.513 1.00 92.19 130 LEU A O 1
ATOM 1036 N N . LEU A 1 131 ? -0.370 -31.696 -10.710 1.00 89.81 131 LEU A N 1
ATOM 1037 C CA . LEU A 1 131 ? -1.529 -32.280 -11.391 1.00 89.81 131 LEU A CA 1
ATOM 1038 C C . LEU A 1 131 ? -2.070 -31.397 -12.520 1.00 89.81 131 LEU A C 1
ATOM 1040 O O . LEU A 1 131 ? -2.625 -31.934 -13.468 1.00 89.81 131 LEU A O 1
ATOM 1044 N N . SER A 1 132 ? -1.916 -30.073 -12.443 1.00 86.75 132 SER A N 1
ATOM 1045 C CA . SER A 1 132 ? -2.330 -29.163 -13.522 1.00 86.75 132 SER A CA 1
ATOM 1046 C C . SER A 1 132 ? -1.379 -29.169 -14.723 1.00 86.75 132 SER A C 1
ATOM 1048 O O . SER A 1 132 ? -1.799 -28.833 -15.822 1.00 86.75 132 SER A O 1
ATOM 1050 N N . MET A 1 133 ? -0.116 -29.569 -14.531 1.00 87.19 133 MET A N 1
ATOM 1051 C CA . MET A 1 133 ? 0.898 -29.619 -15.596 1.00 87.19 133 MET A CA 1
ATOM 1052 C C . MET A 1 133 ? 0.910 -30.950 -16.363 1.00 87.19 133 MET A C 1
ATOM 1054 O O . MET A 1 133 ? 1.377 -31.009 -17.494 1.00 87.19 133 MET A O 1
ATOM 1058 N N . ALA A 1 134 ? 0.412 -32.024 -15.750 1.00 82.50 134 ALA A N 1
ATOM 1059 C CA . ALA A 1 134 ? 0.391 -33.368 -16.328 1.00 82.50 134 ALA A CA 1
ATOM 1060 C C . ALA A 1 134 ? -0.594 -33.625 -17.505 1.00 82.50 134 ALA A C 1
ATOM 1062 O O . ALA A 1 134 ? -0.235 -34.431 -18.365 1.00 82.50 134 ALA A O 1
ATOM 1063 N N . PRO A 1 135 ? -1.800 -33.012 -17.596 1.00 67.25 135 PRO A N 1
ATOM 1064 C CA . PRO A 1 135 ? -2.844 -33.435 -18.540 1.00 67.25 135 PRO A CA 1
ATOM 1065 C C . PRO A 1 135 ? -2.485 -33.262 -20.019 1.00 67.25 135 PRO A C 1
ATOM 1067 O O . PRO A 1 135 ? -2.952 -34.037 -20.849 1.00 67.25 135 PRO A O 1
ATOM 1070 N N . ASP A 1 136 ? -1.636 -32.287 -20.353 1.00 60.09 136 ASP A N 1
ATOM 1071 C CA . ASP A 1 136 ? -1.270 -31.991 -21.743 1.00 60.09 136 ASP A CA 1
ATOM 1072 C C . ASP A 1 136 ? -0.215 -32.958 -22.307 1.00 60.09 136 ASP A C 1
ATOM 1074 O O . ASP A 1 136 ? 0.078 -32.922 -23.503 1.00 60.09 136 ASP A O 1
ATOM 1078 N N . GLY A 1 137 ? 0.422 -33.783 -21.459 1.00 64.06 137 GLY A N 1
ATOM 1079 C CA . GLY A 1 137 ? 1.535 -34.673 -21.829 1.00 64.06 137 GLY A CA 1
ATOM 1080 C C . GLY A 1 137 ? 2.778 -33.958 -22.392 1.00 64.06 137 GLY A C 1
ATOM 1081 O O . GLY A 1 137 ? 3.798 -34.594 -22.660 1.00 64.06 137 GLY A O 1
ATOM 1082 N N . ASN A 1 138 ? 2.715 -32.635 -22.561 1.00 76.94 138 ASN A N 1
ATOM 1083 C CA . ASN A 1 138 ? 3.723 -31.799 -23.188 1.00 76.94 138 ASN A CA 1
ATOM 1084 C C . ASN A 1 138 ? 4.701 -31.255 -22.140 1.00 76.94 138 ASN A C 1
ATOM 1086 O O . ASN A 1 138 ? 4.626 -30.106 -21.709 1.00 76.94 138 ASN A O 1
ATOM 1090 N N . TRP A 1 139 ? 5.638 -32.105 -21.729 1.00 84.94 139 TRP A N 1
ATOM 1091 C CA . TRP A 1 139 ? 6.736 -31.752 -20.827 1.00 84.94 139 TRP A CA 1
ATOM 1092 C C . TRP A 1 139 ? 7.854 -31.013 -21.572 1.00 84.94 139 TRP A C 1
ATOM 1094 O O . TRP A 1 139 ? 8.957 -31.535 -21.751 1.00 84.94 139 TRP A O 1
ATOM 1104 N N . ASN A 1 140 ? 7.547 -29.806 -22.045 1.00 84.00 140 ASN A N 1
ATOM 1105 C CA . ASN A 1 140 ? 8.529 -28.914 -22.653 1.00 84.00 140 ASN A CA 1
ATOM 1106 C C . ASN A 1 140 ? 9.493 -28.331 -21.598 1.00 84.00 140 ASN A C 1
ATOM 1108 O O . ASN A 1 140 ? 9.332 -28.526 -20.391 1.00 84.00 140 ASN A O 1
ATOM 1112 N N . ASP A 1 141 ? 10.503 -27.598 -22.061 1.00 80.94 141 ASP A N 1
ATOM 1113 C CA . ASP A 1 141 ? 11.535 -27.024 -21.196 1.00 80.94 141 ASP A CA 1
ATOM 1114 C C . ASP A 1 141 ? 10.960 -26.040 -20.145 1.00 80.94 141 ASP A C 1
ATOM 1116 O O . ASP A 1 141 ? 11.481 -25.964 -19.031 1.00 80.94 141 ASP A O 1
ATOM 1120 N N . ASP A 1 142 ? 9.854 -25.337 -20.430 1.00 81.25 142 ASP A N 1
ATOM 1121 C CA . ASP A 1 142 ? 9.198 -24.415 -19.480 1.00 81.25 142 ASP A CA 1
ATOM 1122 C C . ASP A 1 142 ? 8.519 -25.155 -18.326 1.00 81.25 142 ASP A C 1
ATOM 1124 O O . ASP A 1 142 ? 8.676 -24.794 -17.154 1.00 81.25 142 ASP A O 1
ATOM 1128 N N . VAL A 1 143 ? 7.790 -26.224 -18.649 1.00 86.38 143 VAL A N 1
ATOM 1129 C CA . VAL A 1 143 ? 7.141 -27.090 -17.658 1.00 86.38 143 VAL A CA 1
ATOM 1130 C C . VAL A 1 143 ? 8.198 -27.813 -16.817 1.00 86.38 143 VAL A C 1
ATOM 1132 O O . VAL A 1 143 ? 8.041 -27.939 -15.601 1.00 86.38 143 VAL A O 1
ATOM 1135 N N . LEU A 1 144 ? 9.313 -28.225 -17.428 1.00 87.62 144 LEU A N 1
ATOM 1136 C CA . LEU A 1 144 ? 10.438 -28.846 -16.726 1.00 87.62 144 LEU A CA 1
ATOM 1137 C C . LEU A 1 144 ? 11.139 -27.877 -15.760 1.00 87.62 144 LEU A C 1
ATOM 1139 O O . LEU A 1 144 ? 11.372 -28.254 -14.613 1.00 87.62 144 LEU A O 1
ATOM 1143 N N . LEU A 1 145 ? 11.380 -26.618 -16.145 1.00 86.38 145 LEU A N 1
ATOM 1144 C CA . LEU A 1 145 ? 11.887 -25.606 -15.204 1.00 86.38 145 LEU A CA 1
ATOM 1145 C C . LEU A 1 145 ? 10.921 -25.363 -14.039 1.00 86.38 145 LEU A C 1
ATOM 1147 O O . LEU A 1 145 ? 11.333 -25.148 -12.895 1.00 86.38 145 LEU A O 1
ATOM 1151 N N . ARG A 1 146 ? 9.613 -25.352 -14.315 1.00 87.31 146 ARG A N 1
ATOM 1152 C CA . ARG A 1 146 ? 8.595 -25.190 -13.272 1.00 87.31 146 ARG A CA 1
ATOM 1153 C C . ARG A 1 146 ? 8.608 -26.370 -12.301 1.00 87.31 146 ARG A C 1
ATOM 1155 O O . ARG A 1 146 ? 8.528 -26.152 -11.093 1.00 87.31 146 ARG A O 1
ATOM 1162 N N . LEU A 1 147 ? 8.793 -27.589 -12.808 1.00 91.06 147 LEU A N 1
ATOM 1163 C CA . LEU A 1 147 ? 9.017 -28.779 -11.990 1.00 91.06 147 LEU A CA 1
ATOM 1164 C C . LEU A 1 147 ? 10.275 -28.640 -11.118 1.00 91.06 147 LEU A C 1
ATOM 1166 O O . LEU A 1 147 ? 10.180 -28.871 -9.912 1.00 91.06 147 LEU A O 1
ATOM 1170 N N . GLY A 1 148 ? 11.412 -28.213 -11.679 1.00 88.44 148 GLY A N 1
ATOM 1171 C CA . GLY A 1 148 ? 12.655 -27.964 -10.931 1.00 88.44 148 GLY A CA 1
ATOM 1172 C C . GLY A 1 148 ? 12.444 -27.013 -9.747 1.00 88.44 148 GLY A C 1
ATOM 1173 O O . GLY A 1 148 ? 12.753 -27.346 -8.601 1.00 88.44 148 GLY A O 1
ATOM 1174 N N . LYS A 1 149 ? 11.757 -25.886 -9.981 1.00 88.00 149 LYS A N 1
ATOM 1175 C CA . LYS A 1 149 ? 11.396 -24.918 -8.924 1.00 88.00 149 LYS A CA 1
ATOM 1176 C C . LYS A 1 149 ? 10.514 -25.506 -7.825 1.00 88.00 149 LYS A C 1
ATOM 1178 O O . LYS A 1 149 ? 10.649 -25.112 -6.667 1.00 88.00 149 LYS A O 1
ATOM 1183 N N . ILE A 1 150 ? 9.583 -26.401 -8.162 1.00 90.94 150 ILE A N 1
ATOM 1184 C CA . ILE A 1 150 ? 8.775 -27.102 -7.155 1.00 90.94 150 ILE A CA 1
ATOM 1185 C C . ILE A 1 150 ? 9.676 -28.028 -6.338 1.00 90.94 150 ILE A C 1
ATOM 1187 O O . ILE A 1 150 ? 9.607 -28.004 -5.112 1.00 90.94 150 ILE A O 1
ATOM 1191 N N . LEU A 1 151 ? 10.554 -28.795 -6.987 1.00 92.38 151 LEU A N 1
ATOM 1192 C CA . LEU A 1 151 ? 11.475 -29.725 -6.327 1.00 92.38 151 LEU A CA 1
ATOM 1193 C C . LEU A 1 151 ? 12.446 -29.018 -5.368 1.00 92.38 151 LEU A C 1
ATOM 1195 O O . LEU A 1 151 ? 12.698 -29.536 -4.279 1.00 92.38 151 LEU A O 1
ATOM 1199 N N . ASP A 1 152 ? 12.906 -27.808 -5.690 1.00 87.56 152 ASP A N 1
ATOM 1200 C CA . ASP A 1 152 ? 13.748 -26.992 -4.798 1.00 87.56 152 ASP A CA 1
ATOM 1201 C C . ASP A 1 152 ? 13.080 -26.664 -3.453 1.00 87.56 152 ASP A C 1
ATOM 1203 O O . ASP A 1 152 ? 13.749 -26.489 -2.428 1.00 87.56 152 ASP A O 1
ATOM 1207 N N . ARG A 1 153 ? 11.742 -26.644 -3.399 1.00 88.50 153 ARG A N 1
ATOM 1208 C CA . ARG A 1 153 ? 10.983 -26.460 -2.146 1.00 88.50 153 ARG A CA 1
ATOM 1209 C C . ARG A 1 153 ? 11.095 -27.678 -1.221 1.00 88.50 153 ARG A C 1
ATOM 1211 O O . ARG A 1 153 ? 10.829 -27.561 -0.026 1.00 88.50 153 ARG A O 1
ATOM 1218 N N . TYR A 1 154 ? 11.516 -28.828 -1.751 1.00 91.19 154 TYR A N 1
ATOM 1219 C CA . TYR A 1 154 ? 11.630 -30.104 -1.043 1.00 91.19 154 TYR A CA 1
ATOM 1220 C C . TYR A 1 154 ? 13.067 -30.507 -0.721 1.00 91.19 154 TYR A C 1
ATOM 1222 O O . TYR A 1 154 ? 13.263 -31.606 -0.204 1.00 91.19 154 TYR A O 1
ATOM 1230 N N . ILE A 1 155 ? 14.075 -29.659 -0.957 1.00 88.19 155 ILE A N 1
ATOM 1231 C CA . ILE A 1 155 ? 15.440 -29.922 -0.472 1.00 88.19 155 ILE A CA 1
ATOM 1232 C C . ILE A 1 155 ? 15.473 -29.971 1.060 1.00 88.19 155 ILE A C 1
ATOM 1234 O O . ILE A 1 155 ? 14.676 -29.320 1.737 1.00 88.19 155 ILE A O 1
ATOM 1238 N N . LEU A 1 156 ? 16.433 -30.704 1.630 1.00 85.31 156 LEU A N 1
ATOM 1239 C CA . LEU A 1 156 ? 16.472 -30.989 3.070 1.00 85.31 156 LEU A CA 1
ATOM 1240 C C . LEU A 1 156 ? 16.461 -29.731 3.956 1.00 85.31 156 LEU A C 1
ATOM 1242 O O . LEU A 1 156 ? 15.841 -29.745 5.018 1.00 85.31 156 LEU A O 1
ATOM 1246 N N . HIS A 1 157 ? 17.110 -28.649 3.513 1.00 80.69 157 HIS A N 1
ATOM 1247 C CA . HIS A 1 157 ? 17.106 -27.357 4.209 1.00 80.69 157 HIS A CA 1
ATOM 1248 C C . HIS A 1 157 ? 15.697 -26.743 4.288 1.00 80.69 157 HIS A C 1
ATOM 1250 O O . HIS A 1 157 ? 15.360 -26.105 5.280 1.00 80.69 157 HIS A O 1
ATOM 1256 N N . ASN A 1 158 ? 14.864 -26.931 3.266 1.00 82.50 158 ASN A N 1
ATOM 1257 C CA . ASN A 1 158 ? 13.552 -26.293 3.150 1.00 82.50 158 ASN A CA 1
ATOM 1258 C C . ASN A 1 158 ? 12.428 -27.123 3.789 1.00 82.50 158 ASN A C 1
ATOM 1260 O O . ASN A 1 158 ? 11.258 -26.751 3.702 1.00 82.50 158 ASN A O 1
ATOM 1264 N N . MET A 1 159 ? 12.766 -28.224 4.470 1.00 83.00 159 MET A N 1
ATOM 1265 C CA . MET A 1 159 ? 11.796 -29.086 5.138 1.00 83.00 159 MET A CA 1
ATOM 1266 C C . MET A 1 159 ? 11.828 -28.954 6.660 1.00 83.00 159 MET A C 1
ATOM 1268 O O . MET A 1 159 ? 12.876 -29.080 7.293 1.00 83.00 159 MET A O 1
ATOM 1272 N N . SER A 1 160 ? 10.656 -28.766 7.270 1.00 79.38 160 SER A N 1
ATOM 1273 C CA . SER A 1 160 ? 10.504 -28.723 8.728 1.00 79.38 160 SER A CA 1
ATOM 1274 C C . SER A 1 160 ? 9.126 -29.207 9.170 1.00 79.38 160 SER A C 1
ATOM 1276 O O . SER A 1 160 ? 8.104 -28.875 8.573 1.00 79.38 160 SER A O 1
ATOM 1278 N N . ASP A 1 161 ? 9.101 -29.984 10.251 1.00 73.56 161 ASP A N 1
ATOM 1279 C CA . ASP A 1 161 ? 7.892 -30.375 10.980 1.00 73.56 161 ASP A CA 1
ATOM 1280 C C . ASP A 1 161 ? 7.415 -29.279 11.956 1.00 73.56 161 ASP A C 1
ATOM 1282 O O . ASP A 1 161 ? 6.306 -29.348 12.486 1.00 73.56 161 ASP A O 1
ATOM 1286 N N . ARG A 1 162 ? 8.233 -28.239 12.180 1.00 68.94 162 ARG A N 1
ATOM 1287 C CA . ARG A 1 162 ? 7.958 -27.089 13.056 1.00 68.94 162 ARG A CA 1
ATOM 1288 C C . ARG A 1 162 ? 8.410 -25.780 12.390 1.00 68.94 162 ARG A C 1
ATOM 1290 O O . ARG A 1 162 ? 9.457 -25.236 12.753 1.00 68.94 162 ARG A O 1
ATOM 1297 N N . PRO A 1 163 ? 7.666 -25.272 11.394 1.00 64.75 163 PRO A N 1
ATOM 1298 C CA . PRO A 1 163 ? 8.022 -24.029 10.715 1.00 64.75 163 PRO A CA 1
ATOM 1299 C C . PRO A 1 163 ? 7.896 -22.816 11.656 1.00 64.75 163 PRO A C 1
ATOM 1301 O O . PRO A 1 163 ? 7.063 -22.793 12.565 1.00 64.75 163 PRO A O 1
ATOM 1304 N N . ILE A 1 164 ? 8.726 -21.792 11.441 1.00 57.00 164 ILE A N 1
ATOM 1305 C CA . ILE A 1 164 ? 8.732 -20.558 12.243 1.00 57.00 164 ILE A CA 1
ATOM 1306 C C . ILE A 1 164 ? 7.451 -19.753 11.956 1.00 57.00 164 ILE A C 1
ATOM 1308 O O . ILE A 1 164 ? 7.122 -19.494 10.799 1.00 57.00 164 ILE A O 1
ATOM 1312 N N . GLN A 1 165 ? 6.747 -19.315 13.007 1.00 47.50 165 GLN A N 1
ATOM 1313 C CA . GLN A 1 165 ? 5.392 -18.736 12.938 1.00 47.50 165 GLN A CA 1
ATOM 1314 C C . GLN A 1 165 ? 5.238 -17.422 12.136 1.00 47.50 165 GLN A C 1
ATOM 1316 O O . GLN A 1 165 ? 4.106 -17.029 11.878 1.00 47.50 165 GLN A O 1
ATOM 1321 N N . ASN A 1 166 ? 6.325 -16.789 11.674 1.00 45.41 166 ASN A N 1
ATOM 1322 C CA . ASN A 1 166 ? 6.309 -15.500 10.958 1.00 45.41 166 ASN A CA 1
ATOM 1323 C C . ASN A 1 166 ? 7.027 -15.532 9.593 1.00 45.41 166 ASN A C 1
ATOM 1325 O O . ASN A 1 166 ? 7.457 -14.500 9.085 1.00 45.41 166 ASN A O 1
ATOM 1329 N N . ALA A 1 167 ? 7.151 -16.704 8.965 1.00 42.88 167 ALA A N 1
ATOM 1330 C CA . ALA A 1 167 ? 7.891 -16.857 7.709 1.00 42.88 167 ALA A CA 1
ATOM 1331 C C . ALA A 1 167 ? 7.294 -16.111 6.496 1.00 42.88 167 ALA A C 1
ATOM 1333 O O . ALA A 1 167 ? 7.960 -16.046 5.478 1.00 42.88 167 ALA A O 1
ATOM 1334 N N . ARG A 1 168 ? 6.103 -15.491 6.579 1.00 39.84 168 ARG A N 1
ATOM 1335 C CA . ARG A 1 168 ? 5.533 -14.692 5.469 1.00 39.84 168 ARG A CA 1
ATOM 1336 C C . ARG A 1 168 ? 6.407 -13.500 5.038 1.00 39.84 168 ARG A C 1
ATOM 1338 O O . ARG A 1 168 ? 6.174 -12.958 3.968 1.00 39.84 168 ARG A O 1
ATOM 1345 N N . GLN A 1 169 ? 7.384 -13.090 5.854 1.00 37.31 169 GLN A N 1
ATOM 1346 C CA . GLN A 1 169 ? 8.365 -12.050 5.506 1.00 37.31 169 GLN A CA 1
ATOM 1347 C C . GLN A 1 169 ? 9.530 -12.546 4.633 1.00 37.31 169 GLN A C 1
ATOM 1349 O O . GLN A 1 169 ? 10.276 -11.726 4.111 1.00 37.31 169 GLN A O 1
ATOM 1354 N N . TYR A 1 170 ? 9.690 -13.858 4.458 1.00 37.56 170 TYR A N 1
ATOM 1355 C CA . TYR A 1 170 ? 10.701 -14.455 3.591 1.00 37.56 170 TYR A CA 1
ATOM 1356 C C . TYR A 1 170 ? 9.964 -15.323 2.571 1.00 37.56 170 TYR A C 1
ATOM 1358 O O . TYR A 1 170 ? 9.132 -16.137 2.954 1.00 37.56 170 TYR A O 1
ATOM 1366 N N . GLU A 1 171 ? 10.261 -15.216 1.280 1.00 40.69 171 GLU A N 1
ATOM 1367 C CA . GLU A 1 171 ? 9.632 -16.015 0.205 1.00 40.69 171 GLU A CA 1
ATOM 1368 C C . GLU A 1 171 ? 9.875 -17.549 0.319 1.00 40.69 171 GLU A C 1
ATOM 1370 O O . GLU A 1 171 ? 9.591 -18.316 -0.597 1.00 40.69 171 GLU A O 1
ATOM 1375 N N . LEU A 1 172 ? 10.373 -18.033 1.462 1.00 47.97 172 LEU A N 1
ATOM 1376 C CA . LEU A 1 172 ? 10.662 -19.427 1.780 1.00 47.97 172 LEU A CA 1
ATOM 1377 C C . LEU A 1 172 ? 9.512 -20.046 2.588 1.00 47.97 172 LEU A C 1
ATOM 1379 O O . LEU A 1 172 ? 9.500 -20.051 3.824 1.00 47.97 172 LEU A O 1
ATOM 1383 N N . THR A 1 173 ? 8.536 -20.619 1.884 1.00 58.78 173 THR A N 1
ATOM 1384 C CA . THR A 1 173 ? 7.534 -21.496 2.501 1.00 58.78 173 THR A CA 1
ATOM 1385 C C . THR A 1 173 ? 8.156 -22.872 2.753 1.00 58.78 173 THR A C 1
ATOM 1387 O O . THR A 1 173 ? 8.368 -23.661 1.837 1.00 58.78 173 THR A O 1
ATOM 1390 N N . TRP A 1 174 ? 8.470 -23.176 4.011 1.00 75.31 174 TRP A N 1
ATOM 1391 C CA . TRP A 1 174 ? 8.946 -24.501 4.413 1.00 75.31 174 TRP A CA 1
ATOM 1392 C C . TRP A 1 174 ? 7.930 -25.582 4.018 1.00 75.31 174 TRP A C 1
ATOM 1394 O O . TRP A 1 174 ? 6.723 -25.365 4.148 1.00 75.31 174 TRP A O 1
ATOM 1404 N N . ARG A 1 175 ? 8.398 -26.753 3.577 1.00 86.94 175 ARG A N 1
ATOM 1405 C CA . ARG A 1 175 ? 7.547 -27.927 3.337 1.00 86.94 175 ARG A CA 1
ATOM 1406 C C . ARG A 1 175 ? 7.569 -28.874 4.519 1.00 86.94 175 ARG A C 1
ATOM 1408 O O . ARG A 1 175 ? 8.596 -29.100 5.156 1.00 86.94 175 ARG A O 1
ATOM 1415 N N . HIS A 1 176 ? 6.413 -29.442 4.826 1.00 89.69 176 HIS A N 1
ATOM 1416 C CA . HIS A 1 176 ? 6.354 -30.471 5.847 1.00 89.69 176 HIS A CA 1
ATOM 1417 C C . HIS A 1 176 ? 6.918 -31.791 5.287 1.00 89.69 176 HIS A C 1
ATOM 1419 O O . HIS A 1 176 ? 6.607 -32.132 4.146 1.00 89.69 176 HIS A O 1
ATOM 1425 N N . PRO A 1 177 ? 7.676 -32.588 6.065 1.00 89.62 177 PRO A N 1
ATOM 1426 C CA . PRO A 1 177 ? 8.187 -33.890 5.616 1.00 89.62 177 PRO A CA 1
ATOM 1427 C C . PRO A 1 177 ? 7.112 -34.831 5.048 1.00 89.62 177 PRO A C 1
ATOM 1429 O O . PRO A 1 177 ? 7.355 -35.573 4.102 1.00 89.62 177 PRO A O 1
ATOM 1432 N N . GLY A 1 178 ? 5.894 -34.763 5.594 1.00 89.19 178 GLY A N 1
ATOM 1433 C CA . GLY A 1 178 ? 4.731 -35.508 5.097 1.00 89.19 178 GLY A CA 1
ATOM 1434 C C . GLY A 1 178 ? 4.353 -35.189 3.645 1.00 89.19 178 GLY A C 1
ATOM 1435 O O . GLY A 1 178 ? 3.864 -36.074 2.947 1.00 89.19 178 GLY A O 1
ATOM 1436 N N . SER A 1 179 ? 4.651 -33.983 3.154 1.00 92.50 179 SER A N 1
ATOM 1437 C CA . SER A 1 179 ? 4.370 -33.565 1.775 1.00 92.50 179 SER A CA 1
ATOM 1438 C C . SER A 1 179 ? 5.197 -34.341 0.741 1.00 92.50 179 SER A C 1
ATOM 1440 O O . SER A 1 179 ? 4.790 -34.444 -0.411 1.00 92.50 179 SER A O 1
ATOM 1442 N N . VAL A 1 180 ? 6.308 -34.981 1.134 1.00 94.25 180 VAL A N 1
ATOM 1443 C CA . VAL A 1 180 ? 7.083 -35.868 0.241 1.00 94.25 180 VAL A CA 1
ATOM 1444 C C . VAL A 1 180 ? 6.248 -37.072 -0.222 1.00 94.25 180 VAL A C 1
ATOM 1446 O O . VAL A 1 180 ? 6.474 -37.604 -1.311 1.00 94.25 180 VAL A O 1
ATOM 1449 N N . ARG A 1 181 ? 5.226 -37.479 0.548 1.00 94.12 181 ARG A N 1
ATOM 1450 C CA . ARG A 1 181 ? 4.273 -38.526 0.138 1.00 94.12 181 ARG A CA 1
ATOM 1451 C C . ARG A 1 181 ? 3.449 -38.102 -1.079 1.00 94.12 181 ARG A C 1
ATOM 1453 O O . ARG A 1 181 ? 3.185 -38.942 -1.932 1.00 94.12 181 ARG A O 1
ATOM 1460 N N . LEU A 1 182 ? 3.120 -36.812 -1.195 1.00 95.62 182 LEU A N 1
ATOM 1461 C CA . LEU A 1 182 ? 2.406 -36.250 -2.346 1.00 95.62 182 LEU A CA 1
ATOM 1462 C C . LEU A 1 182 ? 3.271 -36.317 -3.610 1.00 95.62 182 LEU A C 1
ATOM 1464 O O . LEU A 1 182 ? 2.822 -36.826 -4.634 1.00 95.62 182 LEU A O 1
ATOM 1468 N N . LEU A 1 183 ? 4.542 -35.901 -3.512 1.00 95.00 183 LEU A N 1
ATOM 1469 C CA . LEU A 1 183 ? 5.508 -36.056 -4.608 1.00 95.00 183 LEU A CA 1
ATOM 1470 C C . LEU A 1 183 ? 5.678 -37.524 -5.001 1.00 95.00 183 LEU A C 1
ATOM 1472 O O . LEU A 1 183 ? 5.650 -37.869 -6.177 1.00 95.00 183 LEU A O 1
ATOM 1476 N N . THR A 1 184 ? 5.828 -38.402 -4.009 1.00 95.06 184 THR A N 1
ATOM 1477 C CA . THR A 1 184 ? 5.987 -39.842 -4.239 1.00 95.06 184 THR A CA 1
ATOM 1478 C C . THR A 1 184 ? 4.792 -40.411 -4.994 1.00 95.06 184 THR A C 1
ATOM 1480 O O . THR A 1 184 ? 4.982 -41.177 -5.937 1.00 95.06 184 THR A O 1
ATOM 1483 N N . HIS A 1 185 ? 3.575 -40.017 -4.615 1.00 94.81 185 HIS A N 1
ATOM 1484 C CA . HIS A 1 185 ? 2.360 -40.428 -5.304 1.00 94.81 185 HIS A CA 1
ATOM 1485 C C . HIS A 1 185 ? 2.346 -39.941 -6.758 1.00 94.81 185 HIS A C 1
ATOM 1487 O O . HIS A 1 185 ? 2.164 -40.763 -7.655 1.00 94.81 185 HIS A O 1
ATOM 1493 N N . PHE A 1 186 ? 2.619 -38.650 -6.989 1.00 94.56 186 PHE A N 1
ATOM 1494 C CA . PHE A 1 186 ? 2.662 -38.045 -8.325 1.00 94.56 186 PHE A CA 1
ATOM 1495 C C . PHE A 1 186 ? 3.623 -38.785 -9.266 1.00 94.56 186 PHE A C 1
ATOM 1497 O O . PHE A 1 186 ? 3.203 -39.269 -10.314 1.00 94.56 186 PHE A O 1
ATOM 1504 N N . PHE A 1 187 ? 4.888 -38.947 -8.865 1.00 94.25 187 PHE A N 1
ATOM 1505 C CA . PHE A 1 187 ? 5.919 -39.596 -9.687 1.00 94.25 187 PHE A CA 1
ATOM 1506 C C . PHE A 1 187 ? 5.712 -41.107 -9.873 1.00 94.25 187 PHE A C 1
ATOM 1508 O O . PHE A 1 187 ? 6.317 -41.689 -10.770 1.00 94.25 187 PHE A O 1
ATOM 1515 N N . SER A 1 188 ? 4.891 -41.749 -9.033 1.00 91.88 188 SER A N 1
ATOM 1516 C CA . SER A 1 188 ? 4.561 -43.176 -9.172 1.00 91.88 188 SER A CA 1
ATOM 1517 C C . SER A 1 188 ? 3.416 -43.439 -10.151 1.00 91.88 188 SER A C 1
ATOM 1519 O O . SER A 1 188 ? 3.342 -44.536 -10.697 1.00 91.88 188 SER A O 1
ATOM 1521 N N . HIS A 1 189 ? 2.504 -42.477 -10.324 1.00 87.69 189 HIS A N 1
ATOM 1522 C CA . HIS A 1 189 ? 1.229 -42.682 -11.025 1.00 87.69 189 HIS A CA 1
ATOM 1523 C C . HIS A 1 189 ? 1.044 -41.791 -12.257 1.00 87.69 189 HIS A C 1
ATOM 1525 O O . HIS A 1 189 ? 0.087 -41.982 -13.000 1.00 87.69 189 HIS A O 1
ATOM 1531 N N . THR A 1 190 ? 1.952 -40.844 -12.487 1.00 88.12 190 THR A N 1
ATOM 1532 C CA . THR A 1 190 ? 1.941 -39.975 -13.668 1.00 88.12 190 THR A CA 1
ATOM 1533 C C . THR A 1 190 ? 2.993 -40.454 -14.659 1.00 88.12 190 THR A C 1
ATOM 1535 O O . THR A 1 190 ? 4.127 -40.733 -14.268 1.00 88.12 190 THR A O 1
ATOM 1538 N N . GLU A 1 191 ? 2.643 -40.530 -15.941 1.00 86.12 191 GLU A N 1
ATOM 1539 C CA . GLU A 1 191 ? 3.613 -40.794 -17.004 1.00 86.12 191 GLU A CA 1
ATOM 1540 C C . GLU A 1 191 ? 4.440 -39.530 -17.275 1.00 86.12 191 GLU A C 1
ATOM 1542 O O . GLU A 1 191 ? 3.905 -38.480 -17.635 1.00 86.12 191 GLU A O 1
ATOM 1547 N N . LEU A 1 192 ? 5.756 -39.621 -17.068 1.00 90.94 192 LEU A N 1
ATOM 1548 C CA . LEU A 1 192 ? 6.692 -38.500 -17.169 1.00 90.94 192 LEU A CA 1
ATOM 1549 C C . LEU A 1 192 ? 7.866 -38.872 -18.090 1.00 90.94 192 LEU A C 1
ATOM 1551 O O . LEU A 1 192 ? 8.254 -40.042 -18.140 1.00 90.94 192 LEU A O 1
ATOM 1555 N N . PRO A 1 193 ? 8.483 -37.913 -18.803 1.00 90.00 193 PRO A N 1
ATOM 1556 C CA . PRO A 1 193 ? 9.687 -38.182 -19.585 1.00 90.00 193 PRO A CA 1
ATOM 1557 C C . PRO A 1 193 ? 10.915 -38.393 -18.687 1.00 90.00 193 PRO A C 1
ATOM 1559 O O . PRO A 1 193 ? 10.999 -37.844 -17.587 1.00 90.00 193 PRO A O 1
ATOM 1562 N N . ASP A 1 194 ? 11.940 -39.078 -19.207 1.00 89.12 194 ASP A N 1
ATOM 1563 C CA . ASP A 1 194 ? 13.229 -39.300 -18.528 1.00 89.12 194 ASP A CA 1
ATOM 1564 C C . ASP A 1 194 ? 13.821 -38.026 -17.909 1.00 89.12 194 ASP A C 1
ATOM 1566 O O . ASP A 1 194 ? 14.364 -38.065 -16.804 1.00 89.12 194 ASP A O 1
ATOM 1570 N N . LYS A 1 195 ? 13.698 -36.886 -18.606 1.00 86.00 195 LYS A N 1
ATOM 1571 C CA . LYS A 1 195 ? 14.178 -35.581 -18.128 1.00 86.00 195 LYS A CA 1
ATOM 1572 C C . LYS A 1 195 ? 13.585 -35.214 -16.761 1.00 86.00 195 LYS A C 1
ATOM 1574 O O . LYS A 1 195 ? 14.329 -34.787 -15.886 1.00 86.00 195 LYS A O 1
ATOM 1579 N N . ALA A 1 196 ? 12.294 -35.455 -16.525 1.00 90.12 196 ALA A N 1
ATOM 1580 C CA . ALA A 1 196 ? 11.645 -35.150 -15.248 1.00 90.12 196 ALA A CA 1
ATOM 1581 C C . ALA A 1 196 ? 12.218 -35.988 -14.089 1.00 90.12 196 ALA A C 1
ATOM 1583 O O . ALA A 1 196 ? 12.440 -35.471 -12.993 1.00 90.12 196 ALA A O 1
ATOM 1584 N N . TYR A 1 197 ? 12.532 -37.266 -14.334 1.00 91.38 197 TYR A N 1
ATOM 1585 C CA . TYR A 1 197 ? 13.185 -38.124 -13.338 1.00 91.38 197 TYR A CA 1
ATOM 1586 C C . TYR A 1 197 ? 14.642 -37.717 -13.079 1.00 91.38 197 TYR A C 1
ATOM 1588 O O . TYR A 1 197 ? 15.116 -37.832 -11.947 1.00 91.38 197 TYR A O 1
ATOM 1596 N N . ARG A 1 198 ? 15.353 -37.199 -14.091 1.00 88.12 198 ARG A N 1
ATOM 1597 C CA . ARG A 1 198 ? 16.695 -36.617 -13.911 1.00 88.12 198 ARG A CA 1
ATOM 1598 C C . ARG A 1 198 ? 16.650 -35.344 -13.065 1.00 88.12 198 ARG A C 1
ATOM 1600 O O . ARG A 1 198 ? 17.475 -35.205 -12.167 1.00 88.12 198 ARG A O 1
ATOM 1607 N N . LEU A 1 199 ? 15.668 -34.465 -13.280 1.00 89.06 199 LEU A N 1
ATOM 1608 C CA . LEU A 1 199 ? 15.449 -33.287 -12.428 1.00 89.06 199 LEU A CA 1
ATOM 1609 C C . LEU A 1 199 ? 15.165 -33.692 -10.980 1.00 89.06 199 LEU A C 1
ATOM 1611 O O . LEU A 1 199 ? 15.855 -33.241 -10.065 1.00 89.06 199 LEU A O 1
ATOM 1615 N N . LEU A 1 200 ? 14.230 -34.626 -10.774 1.00 92.25 200 LEU A N 1
ATOM 1616 C CA . LEU A 1 200 ? 13.942 -35.200 -9.456 1.00 92.25 200 LEU A CA 1
ATOM 1617 C C . LEU A 1 200 ? 15.220 -35.706 -8.766 1.00 92.25 200 LEU A C 1
ATOM 1619 O O . LEU A 1 200 ? 15.446 -35.427 -7.587 1.00 92.25 200 LEU A O 1
ATOM 1623 N N . TRP A 1 201 ? 16.068 -36.424 -9.506 1.00 90.38 201 TRP A N 1
ATOM 1624 C CA . TRP A 1 201 ? 17.340 -36.946 -9.012 1.00 90.38 201 TRP A CA 1
ATOM 1625 C C . TRP A 1 201 ? 18.322 -35.844 -8.599 1.00 90.38 201 TRP A C 1
ATOM 1627 O O . TRP A 1 201 ? 18.916 -35.920 -7.518 1.00 90.38 201 TRP A O 1
ATOM 1637 N N . ASN A 1 202 ? 18.478 -34.824 -9.443 1.00 87.19 202 ASN A N 1
ATOM 1638 C CA . ASN A 1 202 ? 19.479 -33.772 -9.285 1.00 87.19 202 ASN A CA 1
ATOM 1639 C C . ASN A 1 202 ? 19.126 -32.779 -8.173 1.00 87.19 202 ASN A C 1
ATOM 1641 O O . ASN A 1 202 ? 19.976 -32.531 -7.309 1.00 87.19 202 ASN A O 1
ATOM 1645 N N . HIS A 1 203 ? 17.887 -32.279 -8.149 1.00 88.69 203 HIS A N 1
ATOM 1646 C CA . HIS A 1 203 ? 17.426 -31.296 -7.161 1.00 88.69 203 HIS A CA 1
ATOM 1647 C C . HIS A 1 203 ? 17.385 -31.887 -5.747 1.00 88.69 203 HIS A C 1
ATOM 1649 O O . HIS A 1 203 ? 17.905 -31.295 -4.801 1.00 88.69 203 HIS A O 1
ATOM 1655 N N . LEU A 1 204 ? 16.837 -33.100 -5.585 1.00 89.50 204 LEU A N 1
ATOM 1656 C CA . LEU A 1 204 ? 16.715 -33.739 -4.266 1.00 89.50 204 LEU A CA 1
ATOM 1657 C C . LEU A 1 204 ? 17.961 -34.522 -3.832 1.00 89.50 204 LEU A C 1
ATOM 1659 O O . LEU A 1 204 ? 17.965 -35.098 -2.743 1.00 89.50 204 LEU A O 1
ATOM 1663 N N . ARG A 1 205 ? 19.024 -34.541 -4.651 1.00 86.88 205 ARG A N 1
ATOM 1664 C CA . ARG A 1 205 ? 20.285 -35.255 -4.369 1.00 86.88 205 ARG A CA 1
ATOM 1665 C C . ARG A 1 205 ? 20.044 -36.725 -4.009 1.00 86.88 205 ARG A C 1
ATOM 1667 O O . ARG A 1 205 ? 20.516 -37.226 -2.984 1.00 86.88 205 ARG A O 1
ATOM 1674 N N . LEU A 1 206 ? 19.276 -37.419 -4.853 1.00 89.81 206 LEU A N 1
ATOM 1675 C CA . LEU A 1 206 ? 18.852 -38.805 -4.606 1.00 89.81 206 LEU A CA 1
ATOM 1676 C C . LEU A 1 206 ? 20.013 -39.813 -4.645 1.00 89.81 206 LEU A C 1
ATOM 1678 O O . LEU A 1 206 ? 19.895 -40.910 -4.092 1.00 89.81 206 LEU A O 1
ATOM 1682 N N . ASP A 1 207 ? 21.160 -39.421 -5.203 1.00 85.62 207 ASP A N 1
ATOM 1683 C CA . ASP A 1 207 ? 22.433 -40.138 -5.096 1.00 85.62 207 ASP A CA 1
ATOM 1684 C C . ASP A 1 207 ? 22.864 -40.339 -3.633 1.00 85.62 207 ASP A C 1
ATOM 1686 O O . ASP A 1 207 ? 23.354 -41.409 -3.265 1.00 85.62 207 ASP A O 1
ATOM 1690 N N . ASN A 1 208 ? 22.590 -39.352 -2.775 1.00 83.88 208 ASN A N 1
ATOM 1691 C CA . ASN A 1 208 ? 22.940 -39.373 -1.354 1.00 83.88 208 ASN A CA 1
ATOM 1692 C C . ASN A 1 208 ? 21.866 -40.016 -0.460 1.00 83.88 208 ASN A C 1
ATOM 1694 O O . ASN A 1 208 ? 22.149 -40.340 0.695 1.00 83.88 208 ASN A O 1
ATOM 1698 N N . ALA A 1 209 ? 20.655 -40.263 -0.971 1.00 86.56 209 ALA A N 1
ATOM 1699 C CA . ALA A 1 209 ? 19.523 -40.821 -0.220 1.00 86.56 209 ALA A CA 1
ATOM 1700 C C . ALA A 1 209 ? 19.632 -42.346 0.009 1.00 86.56 209 ALA A C 1
ATOM 1702 O O . ALA A 1 209 ? 18.686 -43.107 -0.198 1.00 86.56 209 ALA A O 1
ATOM 1703 N N . THR A 1 210 ? 20.810 -42.818 0.418 1.00 83.69 210 THR A N 1
ATOM 1704 C CA . THR A 1 210 ? 21.113 -44.244 0.616 1.00 83.69 210 THR A CA 1
ATOM 1705 C C . THR A 1 210 ? 20.959 -44.685 2.070 1.00 83.69 210 THR A C 1
ATOM 1707 O O . THR A 1 210 ? 20.500 -45.805 2.314 1.00 83.69 210 THR A O 1
ATOM 1710 N N . ASN A 1 211 ? 21.274 -43.797 3.023 1.00 79.75 211 ASN A N 1
ATOM 1711 C CA . ASN A 1 211 ? 21.275 -44.034 4.471 1.00 79.75 211 ASN A CA 1
ATOM 1712 C C . ASN A 1 211 ? 20.662 -42.843 5.242 1.00 79.75 211 ASN A C 1
ATOM 1714 O O . ASN A 1 211 ? 20.414 -41.785 4.672 1.00 79.75 211 ASN A O 1
ATOM 1718 N N . GLY A 1 212 ? 20.424 -43.008 6.548 1.00 84.75 212 GLY A N 1
ATOM 1719 C CA . GLY A 1 212 ? 20.071 -41.895 7.439 1.00 84.75 212 GLY A CA 1
ATOM 1720 C C . GLY A 1 212 ? 18.698 -41.256 7.185 1.00 84.75 212 GLY A C 1
ATOM 1721 O O . GLY A 1 212 ? 17.729 -41.939 6.845 1.00 84.75 212 GLY A O 1
ATOM 1722 N N . LYS A 1 213 ? 18.617 -39.938 7.407 1.00 82.19 213 LYS A N 1
ATOM 1723 C CA . LYS A 1 213 ? 17.377 -39.147 7.322 1.00 82.19 213 LYS A CA 1
ATOM 1724 C C . LYS A 1 213 ? 16.926 -38.974 5.868 1.00 82.19 213 LYS A C 1
ATOM 1726 O O . LYS A 1 213 ? 15.735 -39.027 5.582 1.00 82.19 213 LYS A O 1
ATOM 1731 N N . GLU A 1 214 ? 17.874 -38.836 4.951 1.00 85.00 214 GLU A N 1
ATOM 1732 C CA . GLU A 1 214 ? 17.672 -38.683 3.513 1.00 85.00 214 GLU A CA 1
ATOM 1733 C C . GLU A 1 214 ? 17.059 -39.945 2.903 1.00 85.00 214 GLU A C 1
ATOM 1735 O O . GLU A 1 214 ? 16.131 -39.844 2.106 1.00 85.00 214 GLU A O 1
ATOM 1740 N N . LYS A 1 215 ? 17.495 -41.140 3.333 1.00 89.69 215 LYS A N 1
ATOM 1741 C CA . LYS A 1 215 ? 16.842 -42.402 2.944 1.00 89.69 215 LYS A CA 1
ATOM 1742 C C . LYS A 1 215 ? 15.401 -42.475 3.441 1.00 89.69 215 LYS A C 1
ATOM 1744 O O . LYS A 1 215 ? 14.523 -42.910 2.704 1.00 89.69 215 LYS A O 1
ATOM 1749 N N . LEU A 1 216 ? 15.161 -42.075 4.691 1.00 87.00 216 LEU A N 1
ATOM 1750 C CA . LEU A 1 216 ? 13.828 -42.131 5.292 1.00 87.00 216 LEU A CA 1
ATOM 1751 C C . LEU A 1 216 ? 12.839 -41.202 4.573 1.00 87.00 216 LEU A C 1
ATOM 1753 O O . LEU A 1 216 ? 11.671 -41.550 4.444 1.00 87.00 216 LEU A O 1
ATOM 1757 N N . LEU A 1 217 ? 13.313 -40.053 4.088 1.00 87.56 217 LEU A N 1
ATOM 1758 C CA . LEU A 1 217 ? 12.488 -39.068 3.390 1.00 87.56 217 LEU A CA 1
ATOM 1759 C C . LEU A 1 217 ? 12.357 -39.361 1.892 1.00 87.56 217 LEU A C 1
ATOM 1761 O O . LEU A 1 217 ? 11.243 -39.418 1.384 1.00 87.56 217 LEU A O 1
ATOM 1765 N N . TYR A 1 218 ? 13.467 -39.579 1.185 1.00 94.06 218 TYR A N 1
ATOM 1766 C CA . TYR A 1 218 ? 13.486 -39.653 -0.281 1.00 94.06 218 TYR A CA 1
ATOM 1767 C C . TYR A 1 218 ? 13.735 -41.054 -0.846 1.00 94.06 218 TYR A C 1
ATOM 1769 O O . TYR A 1 218 ? 13.773 -41.222 -2.064 1.00 94.06 218 TYR A O 1
ATOM 1777 N N . GLY A 1 219 ? 13.909 -42.077 -0.003 1.00 92.88 219 GLY A N 1
ATOM 1778 C CA . GLY A 1 219 ? 14.272 -43.427 -0.446 1.00 92.88 219 GLY A CA 1
ATOM 1779 C C . GLY A 1 219 ? 13.304 -44.003 -1.480 1.00 92.88 219 GLY A C 1
ATOM 1780 O O . GLY A 1 219 ? 13.742 -44.589 -2.467 1.00 92.88 219 GLY A O 1
ATOM 1781 N N . ARG A 1 220 ? 11.997 -43.754 -1.322 1.00 93.50 220 ARG A N 1
ATOM 1782 C CA . ARG A 1 220 ? 10.994 -44.210 -2.291 1.00 93.50 220 ARG A CA 1
ATOM 1783 C C . ARG A 1 220 ? 11.074 -43.468 -3.628 1.00 93.50 220 ARG A C 1
ATOM 1785 O O . ARG A 1 220 ? 11.006 -44.105 -4.671 1.00 93.50 220 ARG A O 1
ATOM 1792 N N . LEU A 1 221 ? 11.283 -42.150 -3.607 1.00 95.00 221 LEU A N 1
ATOM 1793 C CA . LEU A 1 221 ? 11.510 -41.350 -4.819 1.00 95.00 221 LEU A CA 1
ATOM 1794 C C . LEU A 1 221 ? 12.772 -41.803 -5.565 1.00 95.00 221 LEU A C 1
ATOM 1796 O O . LEU A 1 221 ? 12.762 -41.896 -6.789 1.00 95.00 221 LEU A O 1
ATOM 1800 N N . ARG A 1 222 ? 13.835 -42.158 -4.830 1.00 93.81 222 ARG A N 1
ATOM 1801 C CA . ARG A 1 222 ? 15.062 -42.737 -5.396 1.00 93.81 222 ARG A CA 1
ATOM 1802 C C . ARG A 1 222 ? 14.791 -44.056 -6.116 1.00 93.81 222 ARG A C 1
ATOM 1804 O O . ARG A 1 222 ? 15.303 -44.258 -7.212 1.00 93.81 222 ARG A O 1
ATOM 1811 N N . GLU A 1 223 ? 14.015 -44.952 -5.513 1.00 93.94 223 GLU A N 1
ATOM 1812 C CA . GLU A 1 223 ? 13.622 -46.216 -6.151 1.00 93.94 223 GLU A CA 1
ATOM 1813 C C . GLU A 1 223 ? 12.835 -45.972 -7.441 1.00 93.94 223 GLU A C 1
ATOM 1815 O O . GLU A 1 223 ? 13.165 -46.564 -8.463 1.00 93.94 223 GLU A O 1
ATOM 1820 N N . ILE A 1 224 ? 11.852 -45.066 -7.412 1.00 94.06 224 ILE A N 1
ATOM 1821 C CA . ILE A 1 224 ? 11.044 -44.707 -8.587 1.00 94.06 224 ILE A CA 1
ATOM 1822 C C . ILE A 1 224 ? 11.943 -44.173 -9.710 1.00 94.06 224 ILE A C 1
ATOM 1824 O O . ILE A 1 224 ? 11.903 -44.689 -10.824 1.00 94.06 224 ILE A O 1
ATOM 1828 N N . ALA A 1 225 ? 12.817 -43.207 -9.414 1.00 92.38 225 ALA A N 1
ATOM 1829 C CA . ALA A 1 225 ? 13.724 -42.636 -10.409 1.00 92.38 225 ALA A CA 1
ATOM 1830 C C . ALA A 1 225 ? 14.652 -43.689 -11.046 1.00 92.38 225 ALA A C 1
ATOM 1832 O O . ALA A 1 225 ? 14.881 -43.645 -12.251 1.00 92.38 225 ALA A O 1
ATOM 1833 N N . LEU A 1 226 ? 15.148 -44.663 -10.270 1.00 92.19 226 LEU A N 1
ATOM 1834 C CA . LEU A 1 226 ? 16.006 -45.742 -10.783 1.00 92.19 226 LEU A CA 1
ATOM 1835 C C . LEU A 1 226 ? 15.254 -46.788 -11.607 1.00 92.19 226 LEU A C 1
ATOM 1837 O O . LEU A 1 226 ? 15.850 -47.388 -12.497 1.00 92.19 226 LEU A O 1
ATOM 1841 N N . VAL A 1 227 ? 13.973 -47.024 -11.314 1.00 92.56 227 VAL A N 1
ATOM 1842 C CA . VAL A 1 227 ? 13.130 -47.912 -12.127 1.00 92.56 227 VAL A CA 1
ATOM 1843 C C . VAL A 1 227 ? 12.918 -47.315 -13.518 1.00 92.56 227 VAL A C 1
ATOM 1845 O O . VAL A 1 227 ? 12.997 -48.046 -14.502 1.00 92.56 227 VAL A O 1
ATOM 1848 N N . HIS A 1 228 ? 12.700 -45.999 -13.605 1.00 90.00 228 HIS A N 1
ATOM 1849 C CA . HIS A 1 228 ? 12.481 -45.310 -14.879 1.00 90.00 228 HIS A CA 1
ATOM 1850 C C . HIS A 1 228 ? 13.783 -45.008 -15.634 1.00 90.00 228 HIS A C 1
ATOM 1852 O O . HIS A 1 228 ? 13.850 -45.222 -16.840 1.00 90.00 228 HIS A O 1
ATOM 1858 N N . VAL A 1 229 ? 14.840 -44.567 -14.940 1.00 90.38 229 VAL A N 1
ATOM 1859 C CA . VAL A 1 229 ? 16.136 -44.226 -15.550 1.00 90.38 229 VAL A CA 1
ATOM 1860 C C . VAL A 1 229 ? 17.281 -44.947 -14.813 1.00 90.38 229 VAL A C 1
ATOM 1862 O O . VAL A 1 229 ? 17.968 -44.347 -13.979 1.00 90.38 229 VAL A O 1
ATOM 1865 N N . PRO A 1 230 ? 17.554 -46.231 -15.131 1.00 85.94 230 PRO A N 1
ATOM 1866 C CA . PRO A 1 230 ? 18.555 -47.040 -14.421 1.00 85.94 230 PRO A CA 1
ATOM 1867 C C . PRO A 1 230 ? 19.976 -46.459 -14.450 1.00 85.94 230 PRO A C 1
ATOM 1869 O O . PRO A 1 230 ? 20.717 -46.566 -13.472 1.00 85.94 230 PRO A O 1
ATOM 1872 N N . ALA A 1 231 ? 20.336 -45.771 -15.541 1.00 84.31 231 ALA A N 1
ATOM 1873 C CA . ALA A 1 231 ? 21.655 -45.163 -15.738 1.00 84.31 231 ALA A CA 1
ATOM 1874 C C . ALA A 1 231 ? 22.024 -44.101 -14.679 1.00 84.31 231 ALA A C 1
ATOM 1876 O O . ALA A 1 231 ? 23.203 -43.780 -14.516 1.00 84.31 231 ALA A O 1
ATOM 1877 N N . LEU A 1 232 ? 21.045 -43.563 -13.938 1.00 82.94 232 LEU A N 1
ATOM 1878 C CA . LEU A 1 232 ? 21.282 -42.625 -12.832 1.00 82.94 232 LEU A CA 1
ATOM 1879 C C . LEU A 1 232 ? 22.071 -43.256 -11.677 1.00 82.94 232 LEU A C 1
ATOM 1881 O O . LEU A 1 232 ? 22.829 -42.563 -11.003 1.00 82.94 232 LEU A O 1
ATOM 1885 N N . GLY A 1 233 ? 21.925 -44.566 -11.455 1.00 75.19 233 GLY A N 1
ATOM 1886 C CA . GLY A 1 233 ? 22.639 -45.285 -10.396 1.00 75.19 233 GLY A CA 1
ATOM 1887 C C . GLY A 1 233 ? 24.103 -45.595 -10.723 1.00 75.19 233 GLY A C 1
ATOM 1888 O O . GLY A 1 233 ? 24.864 -45.934 -9.819 1.00 75.19 233 GLY A O 1
ATOM 1889 N N . GLU A 1 234 ? 24.491 -45.484 -11.996 1.00 74.50 234 GLU A N 1
ATOM 1890 C CA . GLU A 1 234 ? 25.816 -45.861 -12.505 1.00 74.50 234 GLU A CA 1
ATOM 1891 C C . GLU A 1 234 ? 26.743 -44.651 -12.703 1.00 74.50 234 GLU A C 1
ATOM 1893 O O . GLU A 1 234 ? 27.966 -44.781 -12.625 1.00 74.50 234 GLU A O 1
ATOM 1898 N N . LYS A 1 235 ? 26.180 -43.459 -12.943 1.00 63.72 235 LYS A N 1
ATOM 1899 C CA . LYS A 1 235 ? 26.942 -42.230 -13.196 1.00 63.72 235 LYS A CA 1
ATOM 1900 C C . LYS A 1 235 ? 27.208 -41.452 -11.906 1.00 63.72 235 LYS A C 1
ATOM 1902 O O . LYS A 1 235 ? 26.287 -40.975 -11.249 1.00 63.72 235 LYS A O 1
ATOM 1907 N N . GLN A 1 236 ? 28.482 -41.240 -11.579 1.00 64.44 236 GLN A N 1
ATOM 1908 C CA . GLN A 1 236 ? 28.876 -40.290 -10.536 1.00 64.44 236 GLN A CA 1
ATOM 1909 C C . GLN A 1 236 ? 28.695 -38.850 -11.052 1.00 64.44 236 GLN A C 1
ATOM 1911 O O . GLN A 1 236 ? 29.139 -38.541 -12.158 1.00 64.44 236 GLN A O 1
ATOM 1916 N N . ARG A 1 237 ? 28.051 -37.966 -10.269 1.00 67.69 237 ARG A N 1
ATOM 1917 C CA . ARG A 1 237 ? 27.832 -36.554 -10.646 1.00 67.69 237 ARG A CA 1
ATOM 1918 C C . ARG A 1 237 ? 29.171 -35.876 -10.955 1.00 67.69 237 ARG A C 1
ATOM 1920 O O . ARG A 1 237 ? 30.081 -35.886 -10.122 1.00 67.69 237 ARG A O 1
ATOM 1927 N N . VAL A 1 238 ? 29.284 -35.278 -12.139 1.00 75.69 238 VAL A N 1
ATOM 1928 C CA . VAL A 1 238 ? 30.487 -34.549 -12.559 1.00 75.69 238 VAL A CA 1
ATOM 1929 C C . VAL A 1 238 ? 30.609 -33.271 -11.724 1.00 75.69 238 VAL A C 1
ATOM 1931 O O . VAL A 1 238 ? 29.646 -32.532 -11.533 1.00 75.69 238 VAL A O 1
ATOM 1934 N N . SER A 1 239 ? 31.796 -33.019 -11.167 1.00 81.06 239 SER A N 1
ATOM 1935 C CA . SER A 1 239 ? 32.055 -31.826 -10.355 1.00 81.06 239 SER A CA 1
ATOM 1936 C C . SER A 1 239 ? 32.638 -30.699 -11.208 1.00 81.06 239 SER A C 1
ATOM 1938 O O . SER A 1 239 ? 33.821 -30.729 -11.539 1.00 81.06 239 SER A O 1
ATOM 1940 N N . TYR A 1 240 ? 31.859 -29.641 -11.436 1.00 87.44 240 TYR A N 1
ATOM 1941 C CA . TYR A 1 240 ? 32.273 -28.455 -12.205 1.00 87.44 240 TYR A CA 1
ATOM 1942 C C . TYR A 1 240 ? 32.894 -27.321 -11.365 1.00 87.44 240 TYR A C 1
ATOM 1944 O O . TYR A 1 240 ? 33.064 -26.205 -11.848 1.00 87.44 240 TYR A O 1
ATOM 1952 N N . LYS A 1 241 ? 33.286 -27.570 -10.105 1.00 85.00 241 LYS A N 1
ATOM 1953 C CA . LYS A 1 241 ? 33.841 -26.526 -9.211 1.00 85.00 241 LYS A CA 1
ATOM 1954 C C . LYS A 1 241 ? 35.046 -25.779 -9.794 1.00 85.00 241 LYS A C 1
ATOM 1956 O O . LYS A 1 241 ? 35.150 -24.568 -9.633 1.00 85.00 241 LYS A O 1
ATOM 1961 N N . LYS A 1 242 ? 35.957 -26.501 -10.456 1.00 86.38 242 LYS A N 1
ATOM 1962 C CA . LYS A 1 242 ? 37.141 -25.898 -11.084 1.00 86.38 242 LYS A CA 1
ATOM 1963 C C . LYS A 1 242 ? 36.748 -25.016 -12.272 1.00 86.38 242 LYS A C 1
ATOM 1965 O O . LYS A 1 242 ? 37.218 -23.892 -12.356 1.00 86.38 242 LYS A O 1
ATOM 1970 N N . LEU A 1 243 ? 35.828 -25.491 -13.114 1.00 91.88 243 LEU A N 1
ATOM 1971 C CA . LEU A 1 243 ? 35.274 -24.724 -14.230 1.00 91.88 243 LEU A CA 1
ATOM 1972 C C . LEU A 1 243 ? 34.646 -23.411 -13.744 1.00 91.88 243 LEU A C 1
ATOM 1974 O O . LEU A 1 243 ? 34.953 -22.360 -14.294 1.00 91.88 243 LEU A O 1
ATOM 1978 N N . LEU A 1 244 ? 33.837 -23.444 -12.679 1.00 89.56 244 LEU A N 1
ATOM 1979 C CA . LEU A 1 244 ? 33.227 -22.234 -12.109 1.00 89.56 244 LEU A CA 1
ATOM 1980 C C . LEU A 1 244 ? 34.272 -21.243 -11.567 1.00 89.56 244 LEU A C 1
ATOM 1982 O O . LEU A 1 244 ? 34.135 -20.036 -11.758 1.00 89.56 244 LEU A O 1
ATOM 1986 N N . SER A 1 245 ? 35.336 -21.744 -10.928 1.00 87.62 245 SER A N 1
ATOM 1987 C CA . SER A 1 245 ? 36.456 -20.908 -10.475 1.00 87.62 245 SER A CA 1
ATOM 1988 C C . SER A 1 245 ? 37.182 -20.239 -11.644 1.00 87.62 245 SER A C 1
ATOM 1990 O O . SER A 1 245 ? 37.537 -19.067 -11.544 1.00 87.62 245 SER A O 1
ATOM 1992 N N . ASP A 1 246 ? 37.392 -20.973 -12.737 1.00 89.50 246 ASP A N 1
ATOM 1993 C CA . ASP A 1 246 ? 38.057 -20.473 -13.944 1.00 89.50 246 ASP A CA 1
ATOM 1994 C C . ASP A 1 246 ? 37.164 -19.487 -14.727 1.00 89.50 246 ASP A C 1
ATOM 1996 O O . ASP A 1 246 ? 37.675 -18.586 -15.387 1.00 89.50 246 ASP A O 1
ATOM 2000 N N . PHE A 1 247 ? 35.836 -19.637 -14.639 1.00 90.56 247 PHE A N 1
ATOM 2001 C CA . PHE A 1 247 ? 34.850 -18.782 -15.308 1.00 90.56 247 PHE A CA 1
ATOM 2002 C C . PHE A 1 247 ? 34.666 -17.416 -14.637 1.00 90.56 247 PHE A C 1
ATOM 2004 O O . PHE A 1 247 ? 34.482 -16.415 -15.324 1.00 90.56 247 PHE A O 1
ATOM 2011 N N . SER A 1 248 ? 34.731 -17.354 -13.303 1.00 87.19 248 SER A N 1
ATOM 2012 C CA . SER A 1 248 ? 34.518 -16.128 -12.514 1.00 87.19 248 SER A CA 1
ATOM 2013 C C . SER A 1 248 ? 35.199 -14.857 -13.071 1.00 87.19 248 SER A C 1
ATOM 2015 O O . SER A 1 248 ? 34.506 -13.855 -13.259 1.00 87.19 248 SER A O 1
ATOM 2017 N N . PRO A 1 249 ? 36.505 -14.855 -13.424 1.00 85.38 249 PRO A N 1
ATOM 2018 C CA . PRO A 1 249 ? 37.154 -13.659 -13.975 1.00 85.38 249 PRO A CA 1
ATOM 2019 C C . PRO A 1 249 ? 36.671 -13.280 -15.384 1.00 85.38 249 PRO A C 1
ATOM 2021 O O . PRO A 1 249 ? 36.857 -12.143 -15.808 1.00 85.38 249 PRO A O 1
ATOM 2024 N N . LEU A 1 250 ? 36.061 -14.213 -16.116 1.00 87.81 250 LEU A N 1
ATOM 2025 C CA . LEU A 1 250 ? 35.609 -14.027 -17.494 1.00 87.81 250 LEU A CA 1
ATOM 2026 C C . LEU A 1 250 ? 34.173 -13.493 -17.582 1.00 87.81 250 LEU A C 1
ATOM 2028 O O . LEU A 1 250 ? 33.781 -12.979 -18.631 1.00 87.81 250 LEU A O 1
ATOM 2032 N N . PHE A 1 251 ? 33.408 -13.564 -16.491 1.00 87.94 251 PHE A N 1
ATOM 2033 C CA . PHE A 1 251 ? 31.990 -13.209 -16.442 1.00 87.94 251 PHE A CA 1
ATOM 2034 C C . PHE A 1 251 ? 31.689 -11.784 -16.939 1.00 87.94 251 PHE A C 1
ATOM 2036 O O . PHE A 1 251 ? 30.727 -11.576 -17.676 1.00 87.94 251 PHE A O 1
ATOM 2043 N N . PHE A 1 252 ? 32.536 -10.809 -16.596 1.00 85.00 252 PHE A N 1
ATOM 2044 C CA . PHE A 1 252 ? 32.364 -9.392 -16.956 1.00 85.00 252 PHE A CA 1
ATOM 2045 C C . PHE A 1 252 ? 32.943 -9.025 -18.335 1.00 85.00 252 PHE A C 1
ATOM 2047 O O . PHE A 1 252 ? 33.062 -7.850 -18.674 1.00 85.00 252 PHE A O 1
ATOM 2054 N N . THR A 1 253 ? 33.354 -10.005 -19.146 1.00 85.06 253 THR A N 1
ATOM 2055 C CA . THR A 1 253 ? 34.061 -9.730 -20.404 1.00 85.06 253 THR A CA 1
ATOM 2056 C C . THR A 1 253 ? 33.123 -9.165 -21.472 1.00 85.06 253 THR A C 1
ATOM 2058 O O . THR A 1 253 ? 32.383 -9.892 -22.137 1.00 85.06 253 THR A O 1
ATOM 2061 N N . ASP A 1 254 ? 33.196 -7.855 -21.700 1.00 81.62 254 ASP A N 1
ATOM 2062 C CA . ASP A 1 254 ? 32.446 -7.174 -22.765 1.00 81.62 254 ASP A CA 1
ATOM 2063 C C . ASP A 1 254 ? 33.080 -7.292 -24.158 1.00 81.62 254 ASP A C 1
ATOM 2065 O O . ASP A 1 254 ? 32.443 -6.964 -25.156 1.00 81.62 254 ASP A O 1
ATOM 2069 N N . GLY A 1 255 ? 34.310 -7.806 -24.244 1.00 80.00 255 GLY A N 1
ATOM 2070 C CA . GLY A 1 255 ? 35.041 -7.962 -25.506 1.00 80.00 255 GLY A CA 1
ATOM 2071 C C . GLY A 1 255 ? 35.737 -6.687 -25.993 1.00 80.00 255 GLY A C 1
ATOM 2072 O O . GLY A 1 255 ? 36.177 -6.628 -27.139 1.00 80.00 255 GLY A O 1
ATOM 2073 N N . ASN A 1 256 ? 35.867 -5.679 -25.128 1.00 84.50 256 ASN A N 1
ATOM 2074 C CA . ASN A 1 256 ? 36.531 -4.410 -25.445 1.00 84.50 256 ASN A CA 1
ATOM 2075 C C . ASN A 1 256 ? 38.061 -4.550 -25.568 1.00 84.50 256 ASN A C 1
ATOM 2077 O O . ASN A 1 256 ? 38.695 -3.780 -26.287 1.00 84.50 256 ASN A O 1
ATOM 2081 N N . THR A 1 257 ? 38.660 -5.550 -24.914 1.00 86.50 257 THR A N 1
ATOM 2082 C CA . THR A 1 257 ? 40.098 -5.861 -24.983 1.00 86.50 257 THR A CA 1
ATOM 2083 C C . THR A 1 257 ? 40.361 -7.115 -25.816 1.00 86.50 257 THR A C 1
ATOM 2085 O O . THR A 1 257 ? 39.488 -7.971 -25.987 1.00 86.50 257 THR A O 1
ATOM 2088 N N . VAL A 1 258 ? 41.566 -7.226 -26.379 1.00 83.62 258 VAL A N 1
ATOM 2089 C CA . VAL A 1 258 ? 41.971 -8.407 -27.162 1.00 83.62 258 VAL A CA 1
ATOM 2090 C C . VAL A 1 258 ? 42.192 -9.600 -26.230 1.00 83.62 258 VAL A C 1
ATOM 2092 O O . VAL A 1 258 ? 41.711 -10.695 -26.508 1.00 83.62 258 VAL A O 1
ATOM 2095 N N . GLU A 1 259 ? 42.821 -9.370 -25.079 1.00 84.06 259 GLU A N 1
ATOM 2096 C CA . GLU A 1 259 ? 43.117 -10.380 -24.060 1.00 84.06 259 GLU A CA 1
ATOM 2097 C C . GLU A 1 259 ? 41.840 -10.984 -23.467 1.00 84.06 259 GLU A C 1
ATOM 2099 O O . GLU A 1 259 ? 41.759 -12.197 -23.289 1.00 84.06 259 GLU A O 1
ATOM 2104 N N . GLY A 1 260 ? 40.819 -10.155 -23.212 1.00 84.56 260 GLY A N 1
ATOM 2105 C CA . GLY A 1 260 ? 39.524 -10.620 -22.714 1.00 84.56 260 GLY A CA 1
ATOM 2106 C C . GLY A 1 260 ? 38.802 -11.515 -23.723 1.00 84.56 260 GLY A C 1
ATOM 2107 O O . GLY A 1 260 ? 38.290 -12.568 -23.350 1.00 84.56 260 GLY A O 1
ATOM 2108 N N . ARG A 1 261 ? 38.818 -11.145 -25.014 1.00 87.44 261 ARG A N 1
ATOM 2109 C CA . ARG A 1 261 ? 38.236 -11.973 -26.085 1.00 87.44 261 ARG A CA 1
ATOM 2110 C C . ARG A 1 261 ? 38.945 -13.316 -26.203 1.00 87.44 261 ARG A C 1
ATOM 2112 O O . ARG A 1 261 ? 38.287 -14.345 -26.113 1.00 87.44 261 ARG A O 1
ATOM 2119 N N . MET A 1 262 ? 40.276 -13.302 -26.295 1.00 88.81 262 MET A N 1
ATOM 2120 C CA . MET A 1 262 ? 41.079 -14.526 -26.381 1.00 88.81 262 MET A CA 1
ATOM 2121 C C . MET A 1 262 ? 40.888 -15.438 -25.164 1.00 88.81 262 MET A C 1
ATOM 2123 O O . MET A 1 262 ? 40.800 -16.652 -25.323 1.00 88.81 262 MET A O 1
ATOM 2127 N N . GLY A 1 263 ? 40.815 -14.868 -23.957 1.00 88.75 263 GLY A N 1
ATOM 2128 C CA . GLY A 1 263 ? 40.585 -15.630 -22.730 1.00 88.75 263 GLY A CA 1
ATOM 2129 C C . GLY A 1 263 ? 39.223 -16.324 -22.711 1.00 88.75 263 GLY A C 1
ATOM 2130 O O . GLY A 1 263 ? 39.134 -17.480 -22.300 1.00 88.75 263 GLY A O 1
ATOM 2131 N N . LEU A 1 264 ? 38.176 -15.648 -23.194 1.00 91.00 264 LEU A N 1
ATOM 2132 C CA . LEU A 1 264 ? 36.836 -16.223 -23.268 1.00 91.00 264 LEU A CA 1
ATOM 2133 C C . LEU A 1 264 ? 36.704 -17.251 -24.398 1.00 91.00 264 LEU A C 1
ATOM 2135 O O . LEU A 1 264 ? 36.132 -18.313 -24.177 1.00 91.00 264 LEU A O 1
ATOM 2139 N N . ASP A 1 265 ? 37.284 -16.983 -25.568 1.00 92.75 265 ASP A N 1
ATOM 2140 C CA . ASP A 1 265 ? 37.318 -17.936 -26.685 1.00 92.75 265 ASP A CA 1
ATOM 2141 C C . ASP A 1 265 ? 38.016 -19.239 -26.262 1.00 92.75 265 ASP A C 1
ATOM 2143 O O . ASP A 1 265 ? 37.442 -20.323 -26.369 1.00 92.75 265 ASP A O 1
ATOM 2147 N N . ALA A 1 266 ? 39.204 -19.128 -25.654 1.00 92.69 266 ALA A N 1
ATOM 2148 C CA . ALA A 1 266 ? 39.947 -20.279 -25.145 1.00 92.69 266 ALA A CA 1
ATOM 2149 C C . ALA A 1 266 ? 39.188 -21.045 -24.049 1.00 92.69 266 ALA A C 1
ATOM 2151 O O . ALA A 1 266 ? 39.377 -22.252 -23.904 1.00 92.69 266 ALA A O 1
ATOM 2152 N N . PHE A 1 267 ? 38.341 -20.366 -23.269 1.00 93.62 267 PHE A N 1
ATOM 2153 C CA . PHE A 1 267 ? 37.499 -21.013 -22.267 1.00 93.62 267 PHE A CA 1
ATOM 2154 C C . PHE A 1 267 ? 36.394 -21.856 -22.916 1.00 93.62 267 PHE A C 1
ATOM 2156 O O . PHE A 1 267 ? 36.257 -23.026 -22.563 1.00 93.62 267 PHE A O 1
ATOM 2163 N N . PHE A 1 268 ? 35.658 -21.310 -23.889 1.00 93.81 268 PHE A N 1
ATOM 2164 C CA . PHE A 1 268 ? 34.598 -22.036 -24.608 1.00 93.81 268 PHE A CA 1
ATOM 2165 C C . PHE A 1 268 ? 35.126 -23.193 -25.472 1.00 93.81 268 PHE A C 1
ATOM 2167 O O . PHE A 1 268 ? 34.400 -24.157 -25.722 1.00 93.81 268 PHE A O 1
ATOM 2174 N N . ASP A 1 269 ? 36.396 -23.152 -25.879 1.00 93.12 269 ASP A N 1
ATOM 2175 C CA . ASP A 1 269 ? 37.028 -24.246 -26.622 1.00 93.12 269 ASP A CA 1
ATOM 2176 C C . ASP A 1 269 ? 37.319 -25.495 -25.775 1.00 93.12 269 ASP A C 1
ATOM 2178 O O . ASP A 1 269 ? 37.474 -26.587 -26.338 1.00 93.12 269 ASP A O 1
ATOM 2182 N N . ARG A 1 270 ? 37.368 -25.370 -24.440 1.00 93.81 270 ARG A N 1
ATOM 2183 C CA . ARG A 1 270 ? 37.681 -26.484 -23.534 1.00 93.81 270 ARG A CA 1
ATOM 2184 C C . ARG A 1 270 ? 36.602 -27.567 -23.564 1.00 93.81 270 ARG A C 1
ATOM 2186 O O . ARG A 1 270 ? 35.407 -27.290 -23.494 1.00 93.81 270 ARG A O 1
ATOM 2193 N N . GLU A 1 271 ? 37.038 -28.824 -23.552 1.00 90.12 271 GLU A N 1
ATOM 2194 C CA . GLU A 1 271 ? 36.130 -29.976 -23.587 1.00 90.12 271 GLU A CA 1
ATOM 2195 C C . GLU A 1 271 ? 35.255 -30.087 -22.328 1.00 90.12 271 GLU A C 1
ATOM 2197 O O . GLU A 1 271 ? 34.082 -30.437 -22.416 1.00 90.12 271 GLU A O 1
ATOM 2202 N N . ASP A 1 272 ? 35.787 -29.725 -21.155 1.00 91.00 272 ASP A N 1
ATOM 2203 C CA . ASP A 1 272 ? 35.017 -29.737 -19.908 1.00 91.00 272 ASP A CA 1
ATOM 2204 C C . ASP A 1 272 ? 33.911 -28.669 -19.881 1.00 91.00 272 ASP A C 1
ATOM 2206 O O . ASP A 1 272 ? 32.878 -28.888 -19.250 1.00 91.00 272 ASP A O 1
ATOM 2210 N N . VAL A 1 273 ? 34.086 -27.555 -20.604 1.00 92.38 273 VAL A N 1
ATOM 2211 C CA . VAL A 1 273 ? 33.060 -26.515 -20.790 1.00 92.38 273 VAL A CA 1
ATOM 2212 C C . VAL A 1 273 ? 31.965 -26.986 -21.735 1.00 92.38 273 VAL A C 1
ATOM 2214 O O . VAL A 1 273 ? 30.789 -26.877 -21.396 1.00 92.38 273 VAL A O 1
ATOM 2217 N N . LYS A 1 274 ? 32.330 -27.585 -22.871 1.00 92.94 274 LYS A N 1
ATOM 2218 C CA . LYS A 1 274 ? 31.359 -28.177 -23.806 1.00 92.94 274 LYS A CA 1
ATOM 2219 C C . LYS A 1 274 ? 30.538 -29.269 -23.127 1.00 92.94 274 LYS A C 1
ATOM 2221 O O . LYS A 1 274 ? 29.318 -29.279 -23.238 1.00 92.94 274 LYS A O 1
ATOM 2226 N N . GLN A 1 275 ? 31.188 -30.132 -22.346 1.00 90.44 275 GLN A N 1
ATOM 2227 C CA . GLN A 1 275 ? 30.504 -31.155 -21.560 1.00 90.44 275 GLN A CA 1
ATOM 2228 C C . GLN A 1 275 ? 29.560 -30.551 -20.508 1.00 90.44 275 GLN A C 1
ATOM 2230 O O . GLN A 1 275 ? 28.484 -31.098 -20.290 1.00 90.44 275 GLN A O 1
ATOM 2235 N N . ALA A 1 276 ? 29.942 -29.450 -19.852 1.00 91.44 276 ALA A N 1
ATOM 2236 C CA . ALA A 1 276 ? 29.090 -28.765 -18.877 1.00 91.44 276 ALA A CA 1
ATOM 2237 C C . ALA A 1 276 ? 27.857 -28.123 -19.529 1.00 91.44 276 ALA A C 1
ATOM 2239 O O . ALA A 1 276 ? 26.759 -28.236 -19.002 1.00 91.44 276 ALA A O 1
ATOM 2240 N N . LEU A 1 277 ? 28.010 -27.491 -20.695 1.00 93.00 277 LEU A N 1
ATOM 2241 C CA . LEU A 1 277 ? 26.889 -26.886 -21.422 1.00 93.00 277 LEU A CA 1
ATOM 2242 C C . LEU A 1 277 ? 25.907 -27.923 -21.993 1.00 93.00 277 LEU A C 1
ATOM 2244 O O . LEU A 1 277 ? 24.779 -27.565 -22.306 1.00 93.00 277 LEU A O 1
ATOM 2248 N N . MET A 1 278 ? 26.311 -29.192 -22.089 1.00 90.25 278 MET A N 1
ATOM 2249 C CA . MET A 1 278 ? 25.442 -30.316 -22.463 1.00 90.25 278 MET A CA 1
ATOM 2250 C C . MET A 1 278 ? 24.861 -31.070 -21.252 1.00 90.25 278 MET A C 1
ATOM 2252 O O . MET A 1 278 ? 24.174 -32.076 -21.430 1.00 90.25 278 MET A O 1
ATOM 2256 N N . ASP A 1 279 ? 25.139 -30.626 -20.023 1.00 87.44 279 ASP A N 1
ATOM 2257 C CA . ASP A 1 279 ? 24.598 -31.211 -18.795 1.00 87.44 279 ASP A CA 1
ATOM 2258 C C . ASP A 1 279 ? 23.343 -30.448 -18.345 1.00 87.44 279 ASP A C 1
ATOM 2260 O O . ASP A 1 279 ? 23.405 -29.253 -18.050 1.00 87.44 279 ASP A O 1
ATOM 2264 N N . ASP A 1 280 ? 22.205 -31.153 -18.280 1.00 83.44 280 ASP A N 1
ATOM 2265 C CA . ASP A 1 280 ? 20.897 -30.580 -17.929 1.00 83.44 280 ASP A CA 1
ATOM 2266 C C . ASP A 1 280 ? 20.965 -29.772 -16.614 1.00 83.44 280 ASP A C 1
ATOM 2268 O O . ASP A 1 280 ? 20.511 -28.629 -16.551 1.00 83.44 280 ASP A O 1
ATOM 2272 N N . ALA A 1 281 ? 21.597 -30.334 -15.575 1.00 82.94 281 ALA A N 1
ATOM 2273 C CA . ALA A 1 281 ? 21.673 -29.702 -14.260 1.00 82.94 281 ALA A CA 1
ATOM 2274 C C . ALA A 1 281 ? 22.591 -28.481 -14.264 1.00 82.94 281 ALA A C 1
ATOM 2276 O O . ALA A 1 281 ? 22.313 -27.498 -13.585 1.00 82.94 281 ALA A O 1
ATOM 2277 N N . PHE A 1 282 ? 23.695 -28.517 -15.009 1.00 89.25 282 PHE A N 1
ATOM 2278 C CA . PHE A 1 282 ? 24.595 -27.373 -15.091 1.00 89.25 282 PHE A CA 1
ATOM 2279 C C . PHE A 1 282 ? 23.948 -26.187 -15.815 1.00 89.25 282 PHE A C 1
ATOM 2281 O O . PHE A 1 282 ? 24.084 -25.050 -15.359 1.00 89.25 282 PHE A O 1
ATOM 2288 N N . VAL A 1 283 ? 23.222 -26.420 -16.912 1.00 90.25 283 VAL A N 1
ATOM 2289 C CA . VAL A 1 283 ? 22.544 -25.329 -17.631 1.00 90.25 283 VAL A CA 1
ATOM 2290 C C . VAL A 1 283 ? 21.464 -24.685 -16.760 1.00 90.25 283 VAL A C 1
ATOM 2292 O O . VAL A 1 283 ? 21.422 -23.456 -16.648 1.00 90.25 283 VAL A O 1
ATOM 2295 N N . GLU A 1 284 ? 20.651 -25.499 -16.088 1.00 87.19 284 GLU A N 1
ATOM 2296 C CA . GLU A 1 284 ? 19.596 -25.028 -15.187 1.00 87.19 284 GLU A CA 1
ATOM 2297 C C . GLU A 1 284 ? 20.146 -24.332 -13.934 1.00 87.19 284 GLU A C 1
ATOM 2299 O O . GLU A 1 284 ? 19.720 -23.225 -13.610 1.00 87.19 284 GLU A O 1
ATOM 2304 N N . GLU A 1 285 ? 21.113 -24.939 -13.237 1.00 85.06 285 GLU A N 1
ATOM 2305 C CA . GLU A 1 285 ? 21.624 -24.428 -11.958 1.00 85.06 285 GLU A CA 1
ATOM 2306 C C . GLU A 1 285 ? 22.656 -23.304 -12.129 1.00 85.06 285 GLU A C 1
ATOM 2308 O O . GLU A 1 285 ? 22.852 -22.523 -11.199 1.00 85.06 285 GLU A O 1
ATOM 2313 N N . GLN A 1 286 ? 23.376 -23.238 -13.257 1.00 89.88 286 GLN A N 1
ATOM 2314 C CA . GLN A 1 286 ? 24.507 -22.315 -13.443 1.00 89.88 286 GLN A CA 1
ATOM 2315 C C . GLN A 1 286 ? 24.299 -21.325 -14.587 1.00 89.88 286 GLN A C 1
ATOM 2317 O O . GLN A 1 286 ? 24.389 -20.113 -14.372 1.00 89.88 286 GLN A O 1
ATOM 2322 N N . VAL A 1 287 ? 24.014 -21.806 -15.797 1.00 92.31 287 VAL A N 1
ATOM 2323 C CA . VAL A 1 287 ? 24.003 -20.947 -16.993 1.00 92.31 287 VAL A CA 1
ATOM 2324 C C . VAL A 1 287 ? 22.831 -19.974 -16.958 1.00 92.31 287 VAL A C 1
ATOM 2326 O O . VAL A 1 287 ? 23.033 -18.757 -17.010 1.00 92.31 287 VAL A O 1
ATOM 2329 N N . LEU A 1 288 ? 21.611 -20.495 -16.814 1.00 89.19 288 LEU A N 1
ATOM 2330 C CA . LEU A 1 288 ? 20.406 -19.677 -16.761 1.00 89.19 288 LEU A CA 1
ATOM 2331 C C . LEU A 1 288 ? 20.476 -18.650 -15.616 1.00 89.19 288 LEU A C 1
ATOM 2333 O O . LEU A 1 288 ? 20.353 -17.461 -15.908 1.00 89.19 288 LEU A O 1
ATOM 2337 N N . PRO A 1 289 ? 20.666 -19.013 -14.334 1.00 86.69 289 PRO A N 1
ATOM 2338 C CA . PRO A 1 289 ? 20.597 -18.054 -13.230 1.00 86.69 289 PRO A CA 1
ATOM 2339 C C . PRO A 1 289 ? 21.835 -17.165 -13.080 1.00 86.69 289 PRO A C 1
ATOM 2341 O O . PRO A 1 289 ? 21.669 -16.011 -12.687 1.00 86.69 289 PRO A O 1
ATOM 2344 N N . TYR A 1 290 ? 23.042 -17.666 -13.376 1.00 88.50 290 TYR A N 1
ATOM 2345 C CA . TYR A 1 290 ? 24.286 -16.980 -13.005 1.00 88.50 290 TYR A CA 1
ATOM 2346 C C . TYR A 1 290 ? 25.153 -16.547 -14.181 1.00 88.50 290 TYR A C 1
ATOM 2348 O O . TYR A 1 290 ? 25.911 -15.597 -14.025 1.00 88.50 290 TYR A O 1
ATOM 2356 N N . TRP A 1 291 ? 25.079 -17.192 -15.349 1.00 92.50 291 TRP A N 1
ATOM 2357 C CA . TRP A 1 291 ? 25.865 -16.749 -16.510 1.00 92.50 291 TRP A CA 1
ATOM 2358 C C . TRP A 1 291 ? 25.105 -15.701 -17.325 1.00 92.50 291 TRP A C 1
ATOM 2360 O O . TRP A 1 291 ? 25.703 -14.736 -17.797 1.00 92.50 291 TRP A O 1
ATOM 2370 N N . ILE A 1 292 ? 23.782 -15.851 -17.436 1.00 91.62 292 ILE A N 1
ATOM 2371 C CA . ILE A 1 292 ? 22.893 -14.939 -18.167 1.00 91.62 292 ILE A CA 1
ATOM 2372 C C . ILE A 1 292 ? 22.108 -14.082 -17.160 1.00 91.62 292 ILE A C 1
ATOM 2374 O O . ILE A 1 292 ? 20.897 -14.216 -16.985 1.00 91.62 292 ILE A O 1
ATOM 2378 N N . MET A 1 293 ? 22.817 -13.207 -16.445 1.00 88.56 293 MET A N 1
ATOM 2379 C CA . MET A 1 293 ? 22.233 -12.313 -15.436 1.00 88.56 293 MET A CA 1
ATOM 2380 C C . MET A 1 293 ? 22.696 -10.863 -15.599 1.00 88.56 293 MET A C 1
ATOM 2382 O O . MET A 1 293 ? 23.587 -10.561 -16.395 1.00 88.56 293 MET A O 1
ATOM 2386 N N . LYS A 1 294 ? 22.101 -9.941 -14.830 1.00 80.81 294 LYS A N 1
ATOM 2387 C CA . LYS A 1 294 ? 22.491 -8.522 -14.845 1.00 80.81 294 LYS A CA 1
ATOM 2388 C C . LYS A 1 294 ? 23.988 -8.362 -14.553 1.00 80.81 294 LYS A C 1
ATOM 2390 O O . LYS A 1 294 ? 24.489 -8.922 -13.585 1.00 80.81 294 LYS A O 1
ATOM 2395 N N . GLY A 1 295 ? 24.678 -7.594 -15.399 1.00 80.50 295 GLY A N 1
ATOM 2396 C CA . GLY A 1 295 ? 26.120 -7.348 -15.302 1.00 80.50 295 GLY A CA 1
ATOM 2397 C C . GLY A 1 295 ? 27.017 -8.339 -16.057 1.00 80.50 295 GLY A C 1
ATOM 2398 O O . GLY A 1 295 ? 28.221 -8.107 -16.113 1.00 80.50 295 GLY A O 1
ATOM 2399 N N . CYS A 1 296 ? 26.474 -9.403 -16.666 1.00 87.50 296 CYS A N 1
ATOM 2400 C CA . CYS A 1 296 ? 27.267 -10.293 -17.523 1.00 87.50 296 CYS A CA 1
ATOM 2401 C C . CYS A 1 296 ? 27.855 -9.544 -18.730 1.00 87.50 296 CYS A C 1
ATOM 2403 O O . CYS A 1 296 ? 27.268 -8.582 -19.225 1.00 87.50 296 CYS A O 1
ATOM 2405 N N . GLY A 1 297 ? 29.014 -9.973 -19.221 1.00 88.38 297 GLY A N 1
ATOM 2406 C CA . GLY A 1 297 ? 29.705 -9.354 -20.349 1.00 88.38 297 GLY A CA 1
ATOM 2407 C C . GLY A 1 297 ? 28.982 -9.531 -21.693 1.00 88.38 297 GLY A C 1
ATOM 2408 O O . GLY A 1 297 ? 28.397 -10.573 -21.979 1.00 88.38 297 GLY A O 1
ATOM 2409 N N . ARG A 1 298 ? 29.037 -8.523 -22.572 1.00 88.38 298 ARG A N 1
ATOM 2410 C CA . ARG A 1 298 ? 28.427 -8.561 -23.917 1.00 88.38 298 ARG A CA 1
ATOM 2411 C C . ARG A 1 298 ? 29.025 -9.674 -24.779 1.00 88.38 298 ARG A C 1
ATOM 2413 O O . ARG A 1 298 ? 28.290 -10.340 -25.501 1.00 88.38 298 ARG A O 1
ATOM 2420 N N . TYR A 1 299 ? 30.339 -9.882 -24.699 1.00 91.31 299 TYR A N 1
ATOM 2421 C CA . TYR A 1 299 ? 31.023 -10.913 -25.481 1.00 91.31 299 TYR A CA 1
ATOM 2422 C C . TYR A 1 299 ? 30.700 -12.324 -24.975 1.00 91.31 299 TYR A C 1
ATOM 2424 O O . TYR A 1 299 ? 30.560 -13.240 -25.779 1.00 91.31 299 TYR A O 1
ATOM 2432 N N . LEU A 1 300 ? 30.465 -12.485 -23.669 1.00 92.94 300 LEU A N 1
ATOM 2433 C CA . LEU A 1 300 ? 29.950 -13.731 -23.093 1.00 92.94 300 LEU A CA 1
ATOM 2434 C C . LEU A 1 300 ? 28.586 -14.122 -23.664 1.00 92.94 300 LEU A C 1
ATOM 2436 O O . LEU A 1 300 ? 28.411 -15.270 -24.065 1.00 92.94 300 LEU A O 1
ATOM 2440 N N . LEU A 1 301 ? 27.646 -13.178 -23.758 1.00 92.88 301 LEU A N 1
ATOM 2441 C CA . LEU A 1 301 ? 26.334 -13.451 -24.355 1.00 92.88 301 LEU A CA 1
ATOM 2442 C C . LEU A 1 301 ? 26.450 -13.876 -25.825 1.00 92.88 301 LEU A C 1
ATOM 2444 O O . LEU A 1 301 ? 25.730 -14.772 -26.253 1.00 92.88 301 LEU A O 1
ATOM 2448 N N . ILE A 1 302 ? 27.383 -13.282 -26.580 1.00 92.94 302 ILE A N 1
ATOM 2449 C CA . ILE A 1 302 ? 27.667 -13.683 -27.967 1.00 92.94 302 ILE A CA 1
ATOM 2450 C C . ILE A 1 302 ? 28.177 -15.127 -28.013 1.00 92.94 302 ILE A C 1
ATOM 2452 O O . ILE A 1 302 ? 27.637 -15.927 -28.768 1.00 92.94 302 ILE A O 1
ATOM 2456 N N . LYS A 1 303 ? 29.163 -15.486 -27.182 1.00 94.19 303 LYS A N 1
ATOM 2457 C CA . LYS A 1 303 ? 29.728 -16.847 -27.156 1.00 94.19 303 LYS A CA 1
ATOM 2458 C C . LYS A 1 303 ? 28.705 -17.905 -26.750 1.00 94.19 303 LYS A C 1
ATOM 2460 O O . LYS A 1 303 ? 28.651 -18.969 -27.360 1.00 94.19 303 LYS A O 1
ATOM 2465 N N . LEU A 1 304 ? 27.859 -17.602 -25.765 1.00 93.94 304 LEU A N 1
ATOM 2466 C CA . LEU A 1 304 ? 26.764 -18.492 -25.373 1.00 93.94 304 LEU A CA 1
ATOM 2467 C C . LEU A 1 304 ? 25.724 -18.644 -26.484 1.00 93.94 304 LEU A C 1
ATOM 2469 O O . LEU A 1 304 ? 25.273 -19.758 -26.728 1.00 93.94 304 LEU A O 1
ATOM 2473 N N . GLN A 1 305 ? 25.381 -17.561 -27.186 1.00 94.75 305 GLN A N 1
ATOM 2474 C CA . GLN A 1 305 ? 24.464 -17.614 -28.326 1.00 94.75 305 GLN A CA 1
ATOM 2475 C C . GLN A 1 305 ? 25.047 -18.423 -29.491 1.00 94.75 305 GLN A C 1
ATOM 2477 O O . GLN A 1 305 ? 24.331 -19.230 -30.082 1.00 94.75 305 GLN A O 1
ATOM 2482 N N . GLU A 1 306 ? 26.332 -18.238 -29.812 1.00 94.81 306 GLU A N 1
ATOM 2483 C CA . GLU A 1 306 ? 27.049 -19.020 -30.830 1.00 94.81 306 GLU A CA 1
ATOM 2484 C C . GLU A 1 306 ? 26.987 -20.517 -30.504 1.00 94.81 306 GLU A C 1
ATOM 2486 O O . GLU A 1 306 ? 26.614 -21.315 -31.364 1.00 94.81 306 GLU A O 1
ATOM 2491 N N . PHE A 1 307 ? 27.280 -20.889 -29.253 1.00 94.38 307 PHE A N 1
ATOM 2492 C CA . PHE A 1 307 ? 27.214 -22.278 -28.803 1.00 94.38 307 PHE A CA 1
ATOM 2493 C C . PHE A 1 307 ? 25.784 -22.838 -28.867 1.00 94.38 307 PHE A C 1
ATOM 2495 O O . PHE A 1 307 ? 25.563 -23.875 -29.486 1.00 94.38 307 PHE A O 1
ATOM 2502 N N . ALA A 1 308 ? 24.805 -22.130 -28.298 1.00 92.75 308 ALA A N 1
ATOM 2503 C CA . ALA A 1 308 ? 23.399 -22.542 -28.281 1.00 92.75 308 ALA A CA 1
ATOM 2504 C C . ALA A 1 308 ? 22.815 -22.708 -29.695 1.00 92.75 308 ALA A C 1
ATOM 2506 O O . ALA A 1 308 ? 22.064 -23.640 -29.961 1.00 92.75 308 ALA A O 1
ATOM 2507 N N . THR A 1 309 ? 23.197 -21.836 -30.632 1.00 92.69 309 THR A N 1
ATOM 2508 C CA . THR A 1 309 ? 22.741 -21.920 -32.030 1.00 92.69 309 THR A CA 1
ATOM 2509 C C . THR A 1 309 ? 23.402 -23.084 -32.775 1.00 92.69 309 THR A C 1
ATOM 2511 O O . THR A 1 309 ? 22.773 -23.699 -33.635 1.00 92.69 309 THR A O 1
ATOM 2514 N N . ALA A 1 310 ? 24.662 -23.403 -32.459 1.00 93.19 310 ALA A N 1
ATOM 2515 C CA . ALA A 1 310 ? 25.387 -24.524 -33.060 1.00 93.19 310 ALA A CA 1
ATOM 2516 C C . ALA A 1 310 ? 24.949 -25.897 -32.514 1.00 93.19 310 ALA A C 1
ATOM 2518 O O . ALA A 1 310 ? 25.091 -26.901 -33.212 1.00 93.19 310 ALA A O 1
ATOM 2519 N N . HIS A 1 311 ? 24.405 -25.937 -31.295 1.00 90.62 311 HIS A N 1
ATOM 2520 C CA . HIS A 1 311 ? 24.012 -27.151 -30.580 1.00 90.62 311 HIS A CA 1
ATOM 2521 C C . HIS A 1 311 ? 22.523 -27.113 -30.218 1.00 90.62 311 HIS A C 1
ATOM 2523 O O . HIS A 1 311 ? 22.145 -26.821 -29.086 1.00 90.62 311 HIS A O 1
ATOM 2529 N N . SER A 1 312 ? 21.653 -27.432 -31.182 1.00 84.50 312 SER A N 1
ATOM 2530 C CA . SER A 1 312 ? 20.195 -27.451 -30.969 1.00 84.50 312 SER A CA 1
ATOM 2531 C C . SER A 1 312 ? 19.720 -28.516 -29.969 1.00 84.50 312 SER A C 1
ATOM 2533 O O . SER A 1 312 ? 18.561 -28.509 -29.569 1.00 84.50 312 SER A O 1
ATOM 2535 N N . ASP A 1 313 ? 20.588 -29.460 -29.609 1.00 86.44 313 ASP A N 1
ATOM 2536 C CA . ASP A 1 313 ? 20.387 -30.488 -28.587 1.00 86.44 313 ASP A CA 1
ATOM 2537 C C . ASP A 1 313 ? 20.818 -30.043 -27.177 1.00 86.44 313 ASP A C 1
ATOM 2539 O O . ASP A 1 313 ? 20.656 -30.808 -26.224 1.00 86.44 313 ASP A O 1
ATOM 2543 N N . MET A 1 314 ? 21.337 -28.817 -27.029 1.00 87.19 314 MET A N 1
ATOM 2544 C CA . MET A 1 314 ? 21.666 -28.224 -25.734 1.00 87.19 314 MET A CA 1
ATOM 2545 C C . MET A 1 314 ? 20.424 -28.196 -24.815 1.00 87.19 314 MET A C 1
ATOM 2547 O O . MET A 1 314 ? 19.337 -27.800 -25.253 1.00 87.19 314 MET A O 1
ATOM 2551 N N . PRO A 1 315 ? 20.554 -28.575 -23.530 1.00 86.44 315 PRO A N 1
ATOM 2552 C CA . PRO A 1 315 ? 19.457 -28.476 -22.570 1.00 86.44 315 PRO A CA 1
ATOM 2553 C C . PRO A 1 315 ? 18.928 -27.040 -22.459 1.00 86.44 315 PRO A C 1
ATOM 2555 O O . PRO A 1 315 ? 19.718 -26.103 -22.376 1.00 86.44 315 PRO A O 1
ATOM 2558 N N . PHE A 1 316 ? 17.604 -26.855 -22.441 1.00 87.31 316 PHE A N 1
ATOM 2559 C CA . PHE A 1 316 ? 16.953 -25.546 -22.268 1.00 87.31 316 PHE A CA 1
ATOM 2560 C C . PHE A 1 316 ? 17.346 -24.479 -23.310 1.00 87.31 316 PHE A C 1
ATOM 2562 O O . PHE A 1 316 ? 17.249 -23.280 -23.042 1.00 87.31 316 PHE A O 1
ATOM 2569 N N . VAL A 1 317 ? 17.788 -24.884 -24.508 1.00 89.38 317 VAL A N 1
ATOM 2570 C CA . VAL A 1 317 ? 18.349 -23.976 -25.528 1.00 89.38 317 VAL A CA 1
ATOM 2571 C C . VAL A 1 317 ? 17.431 -22.797 -25.872 1.00 89.38 317 VAL A C 1
ATOM 2573 O O . VAL A 1 317 ? 17.906 -21.669 -25.993 1.00 89.38 317 VAL A O 1
ATOM 2576 N N . GLY A 1 318 ? 16.114 -23.021 -25.958 1.00 87.94 318 GLY A N 1
ATOM 2577 C CA . GLY A 1 318 ? 15.137 -21.961 -26.232 1.00 87.94 318 GLY A CA 1
ATOM 2578 C C . GLY A 1 318 ? 15.134 -20.874 -25.154 1.00 87.94 318 GLY A C 1
ATOM 2579 O O . GLY A 1 318 ? 15.234 -19.692 -25.470 1.00 87.94 318 GLY A O 1
ATOM 2580 N N . GLN A 1 319 ? 15.130 -21.276 -23.881 1.00 88.12 319 GLN A N 1
ATOM 2581 C CA . GLN A 1 319 ? 15.163 -20.357 -22.739 1.00 88.12 319 GLN A CA 1
ATOM 2582 C C . GLN A 1 319 ? 16.515 -19.660 -22.592 1.00 88.12 319 GLN A C 1
ATOM 2584 O O . GLN A 1 319 ? 16.574 -18.503 -22.180 1.00 88.12 319 GLN A O 1
ATOM 2589 N N . VAL A 1 320 ? 17.615 -20.345 -22.924 1.00 92.06 320 VAL A N 1
ATOM 2590 C CA . VAL A 1 320 ? 18.948 -19.730 -22.956 1.00 92.06 320 VAL A CA 1
ATOM 2591 C C . VAL A 1 320 ? 18.965 -18.596 -23.980 1.00 92.06 320 VAL A C 1
ATOM 2593 O O . VAL A 1 320 ? 19.377 -17.487 -23.639 1.00 92.06 320 VAL A O 1
ATOM 2596 N N . LEU A 1 321 ? 18.474 -18.838 -25.198 1.00 92.62 321 LEU A N 1
ATOM 2597 C CA . LEU A 1 321 ? 18.398 -17.820 -26.249 1.00 92.62 321 LEU A CA 1
ATOM 2598 C C . LEU A 1 321 ? 17.467 -16.662 -25.866 1.00 92.62 321 LEU A C 1
ATOM 2600 O O . LEU A 1 321 ? 17.879 -15.507 -25.945 1.00 92.62 321 LEU A O 1
ATOM 2604 N N . GLU A 1 322 ? 16.270 -16.957 -25.359 1.00 89.38 322 GLU A N 1
ATOM 2605 C CA . GLU A 1 322 ? 15.318 -15.938 -24.899 1.00 89.38 322 GLU A CA 1
ATOM 2606 C C . GLU A 1 322 ? 15.917 -15.060 -23.788 1.00 89.38 322 GLU A C 1
ATOM 2608 O O . GLU A 1 322 ? 15.840 -13.829 -23.825 1.00 89.38 322 GLU A O 1
ATOM 2613 N N . LYS A 1 323 ? 16.589 -15.678 -22.810 1.00 90.56 323 LYS A N 1
ATOM 2614 C CA . LYS A 1 323 ? 17.227 -14.949 -21.711 1.00 90.56 323 LYS A CA 1
ATOM 2615 C C . LYS A 1 323 ? 18.419 -14.122 -22.186 1.00 90.56 323 LYS A C 1
ATOM 2617 O O . LYS A 1 323 ? 18.646 -13.030 -21.659 1.00 90.56 323 LYS A O 1
ATOM 2622 N N . ILE A 1 324 ? 19.174 -14.605 -23.175 1.00 92.88 324 ILE A N 1
ATOM 2623 C CA . ILE A 1 324 ? 20.236 -13.828 -23.825 1.00 92.88 324 ILE A CA 1
ATOM 2624 C C . ILE A 1 324 ? 19.645 -12.579 -24.481 1.00 92.88 324 ILE A C 1
ATOM 2626 O O . ILE A 1 324 ? 20.154 -11.481 -24.242 1.00 92.88 324 ILE A O 1
ATOM 2630 N N . ASP A 1 325 ? 18.569 -12.717 -25.255 1.00 89.69 325 ASP A N 1
ATOM 2631 C CA . ASP A 1 325 ? 17.928 -11.591 -25.939 1.00 89.69 325 ASP A CA 1
ATOM 2632 C C . ASP A 1 325 ? 17.367 -10.568 -24.943 1.00 89.69 325 ASP A C 1
ATOM 2634 O O . ASP A 1 325 ? 17.622 -9.366 -25.080 1.00 89.69 325 ASP A O 1
ATOM 2638 N N . LEU A 1 326 ? 16.736 -11.031 -23.859 1.00 87.69 326 LEU A N 1
ATOM 2639 C CA . LEU A 1 326 ? 16.312 -10.178 -22.744 1.00 87.69 326 LEU A CA 1
ATOM 2640 C C . LEU A 1 326 ? 17.488 -9.386 -22.149 1.00 87.69 326 LEU A C 1
ATOM 2642 O O . LEU A 1 326 ? 17.388 -8.176 -21.922 1.00 87.69 326 LEU A O 1
ATOM 2646 N N . MET A 1 327 ? 18.620 -10.049 -21.891 1.00 89.88 327 MET A N 1
ATOM 2647 C CA . MET A 1 327 ? 19.800 -9.400 -21.314 1.00 89.88 327 MET A CA 1
ATOM 2648 C C . MET A 1 327 ? 20.458 -8.403 -22.271 1.00 89.88 327 MET A C 1
ATOM 2650 O O . MET A 1 327 ? 20.937 -7.357 -21.824 1.00 89.88 327 MET A O 1
ATOM 2654 N N . ARG A 1 328 ? 20.451 -8.676 -23.580 1.00 87.75 328 ARG A N 1
ATOM 2655 C CA . ARG A 1 328 ? 20.909 -7.720 -24.601 1.00 87.75 328 ARG A CA 1
ATOM 2656 C C . ARG A 1 328 ? 20.016 -6.487 -24.650 1.00 87.75 328 ARG A C 1
ATOM 2658 O O . ARG A 1 328 ? 20.545 -5.378 -24.679 1.00 87.75 328 ARG A O 1
ATOM 2665 N N . GLY A 1 329 ? 18.697 -6.673 -24.590 1.00 86.44 329 GLY A N 1
ATOM 2666 C CA . GLY A 1 329 ? 17.735 -5.573 -24.493 1.00 86.44 329 GLY A CA 1
ATOM 2667 C C . GLY A 1 329 ? 18.019 -4.670 -23.291 1.00 86.44 329 GLY A C 1
ATOM 2668 O O . GLY A 1 329 ? 18.133 -3.457 -23.444 1.00 86.44 329 GLY A O 1
ATOM 2669 N N . ARG A 1 330 ? 18.256 -5.255 -22.108 1.00 86.25 330 ARG A N 1
ATOM 2670 C CA . ARG A 1 330 ? 18.619 -4.489 -20.899 1.00 86.25 330 ARG A CA 1
ATOM 2671 C C . ARG A 1 330 ? 19.901 -3.675 -21.061 1.00 86.25 330 ARG A C 1
ATOM 2673 O O . ARG A 1 330 ? 19.924 -2.519 -20.657 1.00 86.25 330 ARG A O 1
ATOM 2680 N N . LYS A 1 331 ? 20.947 -4.243 -21.670 1.00 85.31 331 LYS A N 1
ATOM 2681 C CA . LYS A 1 331 ? 22.196 -3.506 -21.926 1.00 85.31 331 LYS A CA 1
ATOM 2682 C C . LYS A 1 331 ? 22.002 -2.330 -22.877 1.00 85.31 331 LYS A C 1
ATOM 2684 O O . LYS A 1 331 ? 22.515 -1.252 -22.609 1.00 85.31 331 LYS A O 1
ATOM 2689 N N . ARG A 1 332 ? 21.235 -2.523 -23.955 1.00 87.00 332 ARG A N 1
ATOM 2690 C CA . ARG A 1 332 ? 20.877 -1.432 -24.871 1.00 87.00 332 ARG A CA 1
ATOM 2691 C C . ARG A 1 332 ? 20.182 -0.295 -24.115 1.00 87.00 332 ARG A C 1
ATOM 2693 O O . ARG A 1 332 ? 20.545 0.859 -24.290 1.00 87.00 332 ARG A O 1
ATOM 2700 N N . ILE A 1 333 ? 19.231 -0.619 -23.240 1.00 89.12 333 ILE A N 1
ATOM 2701 C CA . ILE A 1 333 ? 18.532 0.375 -22.414 1.00 89.12 333 ILE A CA 1
ATOM 2702 C C . ILE A 1 333 ? 19.502 1.130 -21.487 1.00 89.12 333 ILE A C 1
ATOM 2704 O O . ILE A 1 333 ? 19.386 2.346 -21.353 1.00 89.12 333 ILE A O 1
ATOM 2708 N N . GLU A 1 334 ? 20.461 0.439 -20.859 1.00 87.19 334 GLU A N 1
ATOM 2709 C CA . GLU A 1 334 ? 21.491 1.065 -20.010 1.00 87.19 334 GLU A CA 1
ATOM 2710 C C . GLU A 1 334 ? 22.364 2.059 -20.801 1.00 87.19 334 GLU A C 1
ATOM 2712 O O . GLU A 1 334 ? 22.621 3.164 -20.319 1.00 87.19 334 GLU A O 1
ATOM 2717 N N . GLU A 1 335 ? 22.767 1.707 -22.027 1.00 87.75 335 GLU A N 1
ATOM 2718 C CA . GLU A 1 335 ? 23.501 2.599 -22.940 1.00 87.75 335 GLU A CA 1
ATOM 2719 C C . GLU A 1 335 ? 22.653 3.827 -23.320 1.00 87.75 335 GLU A C 1
ATOM 2721 O O . GLU A 1 335 ? 23.096 4.966 -23.167 1.00 87.75 335 GLU A O 1
ATOM 2726 N N . GLU A 1 336 ? 21.399 3.616 -23.729 1.00 91.12 336 GLU A N 1
ATOM 2727 C CA . GLU A 1 336 ? 20.477 4.696 -24.100 1.00 91.12 336 GLU A CA 1
ATOM 2728 C C . GLU A 1 336 ? 20.185 5.654 -22.929 1.00 91.12 336 GLU A C 1
ATOM 2730 O O . GLU A 1 336 ? 20.054 6.858 -23.140 1.00 91.12 336 GLU A O 1
ATOM 2735 N N . LEU A 1 337 ? 20.092 5.153 -21.691 1.00 91.38 337 LEU A N 1
ATOM 2736 C CA . LEU A 1 337 ? 19.933 5.986 -20.490 1.00 91.38 337 LEU A CA 1
ATOM 2737 C C . LEU A 1 337 ? 21.159 6.870 -20.226 1.00 91.38 337 LEU A C 1
ATOM 2739 O O . LEU A 1 337 ? 21.004 8.033 -19.845 1.00 91.38 337 LEU A O 1
ATOM 2743 N N . ALA A 1 338 ? 22.365 6.332 -20.427 1.00 90.31 338 ALA A N 1
ATOM 2744 C CA . ALA A 1 338 ? 23.605 7.088 -20.272 1.00 90.31 338 ALA A CA 1
ATOM 2745 C C . ALA A 1 338 ? 23.740 8.186 -21.342 1.00 90.31 338 ALA A C 1
ATOM 2747 O O . ALA A 1 338 ? 24.216 9.284 -21.044 1.00 90.31 338 ALA A O 1
ATOM 2748 N N . GLU A 1 339 ? 23.290 7.914 -22.570 1.00 91.69 339 GLU A N 1
ATOM 2749 C CA . GLU A 1 339 ? 23.171 8.915 -23.638 1.00 91.69 339 GLU A CA 1
ATOM 2750 C C . GLU A 1 339 ? 22.139 9.996 -23.292 1.00 91.69 339 GLU A C 1
ATOM 2752 O O . GLU A 1 339 ? 22.416 11.189 -23.445 1.00 91.69 339 GLU A O 1
ATOM 2757 N N . ASP A 1 340 ? 20.961 9.597 -22.799 1.00 92.44 340 ASP A N 1
ATOM 2758 C CA . ASP A 1 340 ? 19.887 10.520 -22.422 1.00 92.44 340 ASP A CA 1
ATOM 2759 C C . ASP A 1 340 ? 20.380 11.514 -21.361 1.00 92.44 340 ASP A C 1
ATOM 2761 O O . ASP A 1 340 ? 20.182 12.719 -21.512 1.00 92.44 340 ASP A O 1
ATOM 2765 N N . GLU A 1 341 ? 21.108 11.042 -20.344 1.00 90.00 341 GLU A N 1
ATOM 2766 C CA . GLU A 1 341 ? 21.677 11.883 -19.282 1.00 90.00 341 GLU A CA 1
ATOM 2767 C C . GLU A 1 341 ? 22.632 12.973 -19.803 1.00 90.00 341 GLU A C 1
ATOM 2769 O O . GLU A 1 341 ? 22.719 14.058 -19.218 1.00 90.00 341 GLU A O 1
ATOM 2774 N N . GLN A 1 342 ? 23.295 12.722 -20.933 1.00 89.19 342 GLN A N 1
ATOM 2775 C CA . GLN A 1 342 ? 24.240 13.644 -21.572 1.00 89.19 342 GLN A CA 1
ATOM 2776 C C . GLN A 1 342 ? 23.592 14.541 -22.643 1.00 89.19 342 GLN A C 1
ATOM 2778 O O . GLN A 1 342 ? 24.219 15.494 -23.105 1.00 89.19 342 GLN A O 1
ATOM 2783 N N . SER A 1 343 ? 22.341 14.277 -23.034 1.00 87.62 343 SER A N 1
ATOM 2784 C CA . SER A 1 343 ? 21.683 14.904 -24.194 1.00 87.62 343 SER A CA 1
ATOM 2785 C C . SER A 1 343 ? 21.257 16.375 -24.012 1.00 87.62 343 SER A C 1
ATOM 2787 O O . SER A 1 343 ? 20.904 17.048 -24.989 1.00 87.62 343 SER A O 1
ATOM 2789 N N . GLY A 1 344 ? 21.303 16.898 -22.780 1.00 82.94 344 GLY A N 1
ATOM 2790 C CA . GLY A 1 344 ? 20.880 18.263 -22.437 1.00 82.94 344 GLY A CA 1
ATOM 2791 C C . GLY A 1 344 ? 19.378 18.523 -22.647 1.00 82.94 344 GLY A C 1
ATOM 2792 O O . GLY A 1 344 ? 18.595 17.598 -22.864 1.00 82.94 344 GLY A O 1
ATOM 2793 N N . PHE A 1 345 ? 18.959 19.791 -22.582 1.00 83.56 345 PHE A N 1
ATOM 2794 C CA . PHE A 1 345 ? 17.565 20.216 -22.773 1.00 83.56 345 PHE A CA 1
ATOM 2795 C C . PHE A 1 345 ? 17.463 21.551 -23.530 1.00 83.56 345 PHE A C 1
ATOM 2797 O O . PHE A 1 345 ? 18.453 22.264 -23.697 1.00 83.56 345 PHE A O 1
ATOM 2804 N N . VAL A 1 346 ? 16.263 21.863 -24.023 1.00 81.00 346 VAL A N 1
ATOM 2805 C CA . VAL A 1 346 ? 15.931 23.095 -24.745 1.00 81.00 346 VAL A CA 1
ATOM 2806 C C . VAL A 1 346 ? 15.052 23.947 -23.838 1.00 81.00 346 VAL A C 1
ATOM 2808 O O . VAL A 1 346 ? 14.169 23.436 -23.157 1.00 81.00 346 VAL A O 1
ATOM 2811 N N . TRP A 1 347 ? 15.311 25.251 -23.799 1.00 75.50 347 TRP A N 1
ATOM 2812 C CA . TRP A 1 347 ? 14.607 26.150 -22.894 1.00 75.50 347 TRP A CA 1
ATOM 2813 C C . TRP A 1 347 ? 13.213 26.516 -23.426 1.00 75.50 347 TRP A C 1
ATOM 2815 O O . TRP A 1 347 ? 13.087 26.962 -24.567 1.00 75.50 347 TRP A O 1
ATOM 2825 N N . GLY A 1 348 ? 12.178 26.350 -22.596 1.00 74.94 348 GLY A N 1
ATOM 2826 C CA . GLY A 1 348 ? 10.805 26.792 -22.873 1.00 74.94 348 GLY A CA 1
ATOM 2827 C C . GLY A 1 348 ? 10.020 25.969 -23.902 1.00 74.94 348 GLY A C 1
ATOM 2828 O O . GLY A 1 348 ? 8.921 26.377 -24.272 1.00 74.94 348 GLY A O 1
ATOM 2829 N N . VAL A 1 349 ? 10.550 24.835 -24.379 1.00 81.31 349 VAL A N 1
ATOM 2830 C CA . VAL A 1 349 ? 9.905 23.986 -25.398 1.00 81.31 349 VAL A CA 1
ATOM 2831 C C . VAL A 1 349 ? 10.021 22.511 -25.019 1.00 81.31 349 VAL A C 1
ATOM 2833 O O . VAL A 1 349 ? 11.102 22.044 -24.668 1.00 81.31 349 VAL A O 1
ATOM 2836 N N . PHE A 1 350 ? 8.919 21.764 -25.144 1.00 88.00 350 PHE A N 1
ATOM 2837 C CA . PHE A 1 350 ? 8.920 20.305 -25.016 1.00 88.00 350 PHE A CA 1
ATOM 2838 C C . PHE A 1 350 ? 9.182 19.650 -26.384 1.00 88.00 350 PHE A C 1
ATOM 2840 O O . PHE A 1 350 ? 8.384 19.804 -27.311 1.00 88.00 350 PHE A O 1
ATOM 2847 N N . ASP A 1 351 ? 10.304 18.938 -26.526 1.00 90.06 351 ASP A N 1
ATOM 2848 C CA . ASP A 1 351 ? 10.784 18.407 -27.811 1.00 90.06 351 ASP A CA 1
ATOM 2849 C C . ASP A 1 351 ? 10.572 16.888 -27.931 1.00 90.06 351 ASP A C 1
ATOM 2851 O O . ASP A 1 351 ? 11.406 16.085 -27.510 1.00 90.06 351 ASP A O 1
ATOM 2855 N N . PHE A 1 352 ? 9.466 16.483 -28.561 1.00 92.31 352 PHE A N 1
ATOM 2856 C CA . PHE A 1 352 ? 9.127 15.073 -28.793 1.00 92.31 352 PHE A CA 1
ATOM 2857 C C . PHE A 1 352 ? 10.051 14.348 -29.788 1.00 92.31 352 PHE A C 1
ATOM 2859 O O . PHE A 1 352 ? 9.952 13.131 -29.924 1.00 92.31 352 PHE A O 1
ATOM 2866 N N . GLN A 1 353 ? 10.976 15.041 -30.462 1.00 91.19 353 GLN A N 1
ATOM 2867 C CA . GLN A 1 353 ? 11.973 14.392 -31.325 1.00 91.19 353 GLN A CA 1
ATOM 2868 C C . GLN A 1 353 ? 13.142 13.800 -30.523 1.00 91.19 353 GLN A C 1
ATOM 2870 O O . GLN A 1 353 ? 13.940 13.029 -31.057 1.00 91.19 353 GLN A O 1
ATOM 2875 N N . ARG A 1 354 ? 13.255 14.129 -29.229 1.00 92.00 354 ARG A N 1
ATOM 2876 C CA . ARG A 1 354 ? 14.314 13.632 -28.341 1.00 92.00 354 ARG A CA 1
ATOM 2877 C C . ARG A 1 354 ? 13.806 12.511 -27.441 1.00 92.00 354 ARG A C 1
ATOM 2879 O O . ARG A 1 354 ? 12.851 12.686 -26.687 1.00 92.00 354 ARG A O 1
ATOM 2886 N N . ARG A 1 355 ? 14.521 11.382 -27.436 1.00 94.06 355 ARG A N 1
ATOM 2887 C CA . ARG A 1 355 ? 14.187 10.182 -26.645 1.00 94.06 355 ARG A CA 1
ATOM 2888 C C . ARG A 1 355 ? 13.996 10.470 -25.151 1.00 94.06 355 ARG A C 1
ATOM 2890 O O . ARG A 1 355 ? 13.025 9.996 -24.570 1.00 94.06 355 ARG A O 1
ATOM 2897 N N . ALA A 1 356 ? 14.859 11.293 -24.551 1.00 94.06 356 ALA A N 1
ATOM 2898 C CA . ALA A 1 356 ? 14.773 11.655 -23.134 1.00 94.06 356 ALA A CA 1
ATOM 2899 C C . ALA A 1 356 ? 13.457 12.380 -22.771 1.00 94.06 356 ALA A C 1
ATOM 2901 O O . ALA A 1 356 ? 12.833 12.050 -21.762 1.00 94.06 356 ALA A O 1
ATOM 2902 N N . TYR A 1 357 ? 12.986 13.297 -23.629 1.00 94.25 357 TYR A N 1
ATOM 2903 C CA . TYR A 1 357 ? 11.703 13.992 -23.454 1.00 94.25 357 TYR A CA 1
ATOM 2904 C C . TYR A 1 357 ? 10.529 13.025 -23.568 1.00 94.25 357 TYR A C 1
ATOM 2906 O O . TYR A 1 357 ? 9.639 13.043 -22.723 1.00 94.25 357 TYR A O 1
ATOM 2914 N N . VAL A 1 358 ? 10.541 12.153 -24.581 1.00 95.25 358 VAL A N 1
ATOM 2915 C CA . VAL A 1 358 ? 9.478 11.157 -24.782 1.00 95.25 358 VAL A CA 1
ATOM 2916 C C . VAL A 1 358 ? 9.398 10.194 -23.600 1.00 95.25 358 VAL A C 1
ATOM 2918 O O . VAL A 1 358 ? 8.306 9.941 -23.098 1.00 95.25 358 VAL A O 1
ATOM 2921 N N . ARG A 1 359 ? 10.541 9.707 -23.099 1.00 94.56 359 ARG A N 1
ATOM 2922 C CA . ARG A 1 359 ? 10.599 8.867 -21.893 1.00 94.56 359 ARG A CA 1
ATOM 2923 C C . ARG A 1 359 ? 10.025 9.595 -20.685 1.00 94.56 359 ARG A C 1
ATOM 2925 O O . ARG A 1 359 ? 9.147 9.051 -20.027 1.00 94.56 359 ARG A O 1
ATOM 2932 N N . HIS A 1 360 ? 10.463 10.825 -20.421 1.00 94.25 360 HIS A N 1
ATOM 2933 C CA . HIS A 1 360 ? 9.920 11.618 -19.319 1.00 94.25 360 HIS A CA 1
ATOM 2934 C C . HIS A 1 360 ? 8.400 11.796 -19.445 1.00 94.25 360 HIS A C 1
ATOM 2936 O O . HIS A 1 360 ? 7.673 11.441 -18.524 1.00 94.25 360 HIS A O 1
ATOM 2942 N N . TYR A 1 361 ? 7.912 12.238 -20.606 1.00 95.69 361 TYR A N 1
ATOM 2943 C CA . TYR A 1 361 ? 6.485 12.432 -20.869 1.00 95.69 361 TYR A CA 1
ATOM 2944 C C . TYR A 1 361 ? 5.660 11.157 -20.656 1.00 95.69 361 TYR A C 1
ATOM 2946 O O . TYR A 1 361 ? 4.652 11.192 -19.959 1.00 95.69 361 TYR A O 1
ATOM 2954 N N . LEU A 1 362 ? 6.082 10.017 -21.211 1.00 95.25 362 LEU A N 1
ATOM 2955 C CA . LEU A 1 362 ? 5.331 8.764 -21.075 1.00 95.25 362 LEU A CA 1
ATOM 2956 C C . LEU A 1 362 ? 5.233 8.305 -19.612 1.00 95.25 362 LEU A C 1
ATOM 2958 O O . LEU A 1 362 ? 4.201 7.762 -19.218 1.00 95.25 362 LEU A O 1
ATOM 2962 N N . HIS A 1 363 ? 6.272 8.550 -18.804 1.00 92.50 363 HIS A N 1
ATOM 2963 C CA . HIS A 1 363 ? 6.274 8.224 -17.372 1.00 92.50 363 HIS A CA 1
ATOM 2964 C C . HIS A 1 363 ? 5.398 9.163 -16.531 1.00 92.50 363 HIS A C 1
ATOM 2966 O O . HIS A 1 363 ? 4.872 8.721 -15.513 1.00 92.50 363 HIS A O 1
ATOM 2972 N N . THR A 1 364 ? 5.218 10.424 -16.933 1.00 92.31 364 THR A N 1
ATOM 2973 C CA . THR A 1 364 ? 4.551 11.449 -16.105 1.00 92.31 364 THR A CA 1
ATOM 2974 C C . THR A 1 364 ? 3.130 11.805 -16.552 1.00 92.31 364 THR A C 1
ATOM 2976 O O . THR A 1 364 ? 2.311 12.210 -15.727 1.00 92.31 364 THR A O 1
ATOM 2979 N N . ALA A 1 365 ? 2.799 11.627 -17.832 1.00 92.75 365 ALA A N 1
ATOM 2980 C CA . ALA A 1 365 ? 1.525 12.050 -18.418 1.00 92.75 365 ALA A CA 1
ATOM 2981 C C . ALA A 1 365 ? 0.369 11.058 -18.193 1.00 92.75 365 ALA A C 1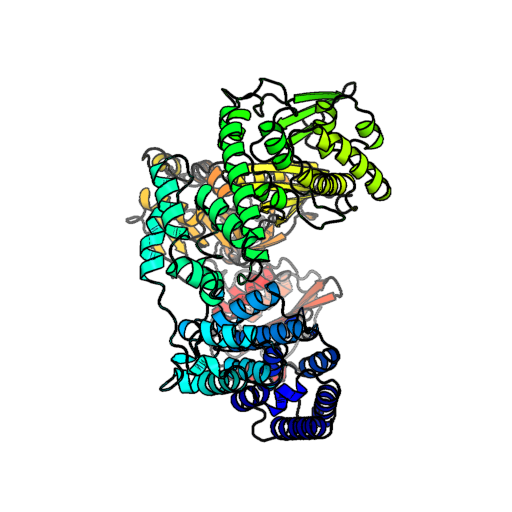
ATOM 2983 O O . ALA A 1 365 ? -0.794 11.449 -18.122 1.00 92.75 365 ALA A O 1
ATOM 2984 N N . PHE A 1 366 ? 0.676 9.762 -18.085 1.00 90.38 366 PHE A N 1
ATOM 2985 C CA . PHE A 1 366 ? -0.307 8.674 -18.154 1.00 90.38 366 PHE A CA 1
ATOM 2986 C C . PHE A 1 366 ? -0.205 7.713 -16.961 1.00 90.38 366 PHE A C 1
ATOM 2988 O O . PHE A 1 366 ? -0.182 6.493 -17.127 1.00 90.38 366 PHE A O 1
ATOM 2995 N N . LEU A 1 367 ? -0.168 8.259 -15.741 1.00 82.50 367 LEU A N 1
ATOM 2996 C CA . LEU A 1 367 ? 0.101 7.505 -14.505 1.00 82.50 367 LEU A CA 1
ATOM 2997 C C . LEU A 1 367 ? -0.751 6.234 -14.349 1.00 82.50 367 LEU A C 1
ATOM 2999 O O . LEU A 1 367 ? -0.237 5.197 -13.933 1.00 82.50 367 LEU A O 1
ATOM 3003 N N . MET A 1 368 ? -2.035 6.313 -14.715 1.00 83.25 368 MET A N 1
ATOM 3004 C CA . MET A 1 368 ? -3.029 5.238 -14.570 1.00 83.25 368 MET A CA 1
ATOM 3005 C C . MET A 1 368 ? -3.461 4.592 -15.889 1.00 83.25 368 MET A C 1
ATOM 3007 O O . MET A 1 368 ? -4.508 3.948 -15.951 1.00 83.25 368 MET A O 1
ATOM 3011 N N . ALA A 1 369 ? -2.678 4.753 -16.957 1.00 89.31 369 ALA A N 1
ATOM 3012 C CA . ALA A 1 369 ? -2.978 4.111 -18.230 1.00 89.31 369 ALA A CA 1
ATOM 3013 C C . ALA A 1 369 ? -2.789 2.589 -18.161 1.00 89.31 369 ALA A C 1
ATOM 3015 O O . ALA A 1 369 ? -1.790 2.078 -17.644 1.00 89.31 369 ALA A O 1
ATOM 3016 N N . ARG A 1 370 ? -3.759 1.871 -18.727 1.00 89.50 370 ARG A N 1
ATOM 3017 C CA . ARG A 1 370 ? -3.788 0.412 -18.810 1.00 89.50 370 ARG A CA 1
ATOM 3018 C C . ARG A 1 370 ? -4.302 0.001 -20.182 1.00 89.50 370 ARG A C 1
ATOM 3020 O O . ARG A 1 370 ? -5.259 0.601 -20.672 1.00 89.50 370 ARG A O 1
ATOM 3027 N N . GLY A 1 371 ? -3.669 -1.001 -20.782 1.00 87.94 371 GLY A N 1
ATOM 3028 C CA . GLY A 1 371 ? -4.106 -1.554 -22.057 1.00 87.94 371 GLY A CA 1
ATOM 3029 C C . GLY A 1 371 ? -5.466 -2.240 -21.941 1.00 87.94 371 GLY A C 1
ATOM 3030 O O . GLY A 1 371 ? -5.822 -2.801 -20.898 1.00 87.94 371 GLY A O 1
ATOM 3031 N N . VAL A 1 372 ? -6.252 -2.144 -23.011 1.00 86.56 372 VAL A N 1
ATOM 3032 C CA . VAL A 1 372 ? -7.580 -2.764 -23.108 1.00 86.56 372 VAL A CA 1
ATOM 3033 C C . VAL A 1 372 ? -7.469 -4.164 -23.701 1.00 86.56 372 VAL A C 1
ATOM 3035 O O . VAL A 1 372 ? -8.203 -5.060 -23.286 1.00 86.56 372 VAL A O 1
ATOM 3038 N N . LYS A 1 373 ? -6.565 -4.360 -24.668 1.00 84.94 373 LYS A N 1
ATOM 3039 C CA . LYS A 1 373 ? -6.307 -5.673 -25.275 1.00 84.94 373 LYS A CA 1
ATOM 3040 C C . LYS A 1 373 ? -5.369 -6.486 -24.406 1.00 84.94 373 LYS A C 1
ATOM 3042 O O . LYS A 1 373 ? -5.693 -7.618 -24.060 1.00 84.94 373 LYS A O 1
ATOM 3047 N N . ASP A 1 374 ? -4.257 -5.870 -24.030 1.00 77.50 374 ASP A N 1
ATOM 3048 C CA . ASP A 1 374 ? -3.276 -6.462 -23.140 1.00 77.50 374 ASP A CA 1
ATOM 3049 C C . ASP A 1 374 ? -3.408 -5.752 -21.791 1.00 77.50 374 ASP A C 1
ATOM 3051 O O . ASP A 1 374 ? -3.117 -4.560 -21.708 1.00 77.50 374 ASP A O 1
ATOM 3055 N N . PRO A 1 375 ? -3.868 -6.426 -20.718 1.00 83.06 375 PRO A N 1
ATOM 3056 C CA . PRO A 1 375 ? -4.238 -5.787 -19.451 1.00 83.06 375 PRO A CA 1
ATOM 3057 C C . PRO A 1 375 ? -3.031 -5.326 -18.607 1.00 83.06 375 PRO A C 1
ATOM 3059 O O . PRO A 1 375 ? -3.065 -5.407 -17.375 1.00 83.06 375 PRO A O 1
ATOM 3062 N N . VAL A 1 376 ? -1.985 -4.834 -19.269 1.00 87.69 376 VAL A N 1
ATOM 3063 C CA . VAL A 1 376 ? -0.720 -4.321 -18.747 1.00 87.69 376 VAL A CA 1
ATOM 3064 C C . VAL A 1 376 ? -0.878 -2.856 -18.347 1.00 87.69 376 VAL A C 1
ATOM 3066 O O . VAL A 1 376 ? -1.554 -2.077 -19.019 1.00 87.69 376 VAL A O 1
ATOM 3069 N N . PHE A 1 377 ? -0.241 -2.467 -17.246 1.00 89.38 377 PHE A N 1
ATOM 3070 C CA . PHE A 1 377 ? -0.138 -1.068 -16.849 1.00 89.38 377 PHE A CA 1
ATOM 3071 C C . PHE A 1 377 ? 1.048 -0.401 -17.532 1.00 89.38 377 PHE A C 1
ATOM 3073 O O . PHE A 1 377 ? 2.159 -0.935 -17.522 1.00 89.38 377 PHE A O 1
ATOM 3080 N N . LEU A 1 378 ? 0.823 0.797 -18.069 1.00 91.81 378 LEU A N 1
ATOM 3081 C CA . LEU A 1 378 ? 1.850 1.526 -18.803 1.00 91.81 378 LEU A CA 1
ATOM 3082 C C . LEU A 1 378 ? 3.084 1.795 -17.937 1.00 91.81 378 LEU A C 1
ATOM 3084 O O . LEU A 1 378 ? 4.201 1.573 -18.383 1.00 91.81 378 LEU A O 1
ATOM 3088 N N . SER A 1 379 ? 2.892 2.215 -16.687 1.00 89.00 379 SER A N 1
ATOM 3089 C CA . SER A 1 379 ? 3.995 2.536 -15.776 1.00 89.00 379 SER A CA 1
ATOM 3090 C C . SER A 1 379 ? 4.898 1.336 -15.478 1.00 89.00 379 SER A C 1
ATOM 3092 O O . SER A 1 379 ? 6.113 1.494 -15.382 1.00 89.00 379 SER A O 1
ATOM 3094 N N . ASP A 1 380 ? 4.335 0.133 -15.366 1.00 89.19 380 ASP A N 1
ATOM 3095 C CA . ASP A 1 380 ? 5.113 -1.083 -15.125 1.00 89.19 380 ASP A CA 1
ATOM 3096 C C . ASP A 1 380 ? 5.837 -1.538 -16.402 1.00 89.19 380 ASP A C 1
ATOM 3098 O O . ASP A 1 380 ? 7.023 -1.860 -16.346 1.00 89.19 380 ASP A O 1
ATOM 3102 N N . TYR A 1 381 ? 5.186 -1.428 -17.566 1.00 91.00 381 TYR A N 1
ATOM 3103 C CA . TYR A 1 381 ? 5.821 -1.677 -18.865 1.00 91.00 381 TYR A CA 1
ATOM 3104 C C . TYR A 1 381 ? 7.008 -0.737 -19.123 1.00 91.00 381 TYR A C 1
ATOM 3106 O O . TYR A 1 381 ? 8.102 -1.170 -19.492 1.00 91.00 381 TYR A O 1
ATOM 3114 N N . LEU A 1 382 ? 6.815 0.564 -18.887 1.00 92.19 382 LEU A N 1
ATOM 3115 C CA . LEU A 1 382 ? 7.836 1.582 -19.115 1.00 92.19 382 LEU A CA 1
ATOM 3116 C C . LEU A 1 382 ? 9.054 1.395 -18.205 1.00 92.19 382 LEU A C 1
ATOM 3118 O O . LEU A 1 382 ? 10.169 1.607 -18.664 1.00 92.19 382 LEU A O 1
ATOM 3122 N N . LYS A 1 383 ? 8.894 0.968 -16.944 1.00 89.50 383 LYS A N 1
ATOM 3123 C CA . LYS A 1 383 ? 10.042 0.683 -16.055 1.00 89.50 383 LYS A CA 1
ATOM 3124 C C . LYS A 1 383 ? 10.982 -0.372 -16.633 1.00 89.50 383 LYS A C 1
ATOM 3126 O O . LYS A 1 383 ? 12.191 -0.278 -16.434 1.00 89.50 383 LYS A O 1
ATOM 3131 N N . GLU A 1 384 ? 10.434 -1.373 -17.314 1.00 86.31 384 GLU A N 1
ATOM 3132 C CA . GLU A 1 384 ? 11.215 -2.483 -17.858 1.00 86.31 384 GLU A CA 1
ATOM 3133 C C . GLU A 1 384 ? 11.771 -2.190 -19.252 1.00 86.31 384 GLU A C 1
ATOM 3135 O O . GLU A 1 384 ? 12.918 -2.537 -19.536 1.00 86.31 384 GLU A O 1
ATOM 3140 N N . ARG A 1 385 ? 10.968 -1.562 -20.117 1.00 88.50 385 ARG A N 1
ATOM 3141 C CA . ARG A 1 385 ? 11.260 -1.409 -21.553 1.00 88.50 385 ARG A CA 1
ATOM 3142 C C . ARG A 1 385 ? 11.789 -0.026 -21.926 1.00 88.50 385 ARG A C 1
ATOM 3144 O O . ARG A 1 385 ? 12.611 0.096 -22.826 1.00 88.50 385 ARG A O 1
ATOM 3151 N N . MET A 1 386 ? 11.345 1.021 -21.232 1.00 91.31 386 MET A N 1
ATOM 3152 C CA . MET A 1 386 ? 11.673 2.419 -21.536 1.00 91.31 386 MET A CA 1
ATOM 3153 C C . MET A 1 386 ? 11.873 3.251 -20.254 1.00 91.31 386 MET A C 1
ATOM 3155 O O . MET A 1 386 ? 11.145 4.226 -20.032 1.00 91.31 386 MET A O 1
ATOM 3159 N N . PRO A 1 387 ? 12.810 2.875 -19.365 1.00 92.50 387 PRO A N 1
ATOM 3160 C CA . PRO A 1 387 ? 13.041 3.613 -18.129 1.00 92.50 387 PRO A CA 1
ATOM 3161 C C . PRO A 1 387 ? 13.487 5.049 -18.416 1.00 92.50 387 PRO A C 1
ATOM 3163 O O . PRO A 1 387 ? 14.080 5.340 -19.454 1.00 92.50 387 PRO A O 1
ATOM 3166 N N . VAL A 1 388 ? 13.212 5.949 -17.475 1.00 91.25 388 VAL A N 1
ATOM 3167 C CA . VAL A 1 388 ? 13.596 7.362 -17.554 1.00 91.25 388 VAL A CA 1
ATOM 3168 C C . VAL A 1 388 ? 14.862 7.634 -16.734 1.00 91.25 388 VAL A C 1
ATOM 3170 O O . VAL A 1 388 ? 15.040 7.088 -15.644 1.00 91.25 388 VAL A O 1
ATOM 3173 N N . SER A 1 389 ? 15.741 8.510 -17.232 1.00 92.00 389 SER A N 1
ATOM 3174 C CA . SER A 1 389 ? 16.865 9.030 -16.445 1.00 92.00 389 SER A CA 1
ATOM 3175 C C . SER A 1 389 ? 16.362 10.062 -15.426 1.00 92.00 389 SER A C 1
ATOM 3177 O O . SER A 1 389 ? 15.939 11.168 -15.781 1.00 92.00 389 SER A O 1
ATOM 3179 N N . ILE A 1 390 ? 16.408 9.701 -14.139 1.00 90.19 390 ILE A N 1
ATOM 3180 C CA . ILE A 1 390 ? 16.051 10.596 -13.026 1.00 90.19 390 ILE A CA 1
ATOM 3181 C C . ILE A 1 390 ? 17.005 11.799 -12.932 1.00 90.19 390 ILE A C 1
ATOM 3183 O O . ILE A 1 390 ? 16.500 12.917 -12.807 1.00 90.19 390 ILE A O 1
ATOM 3187 N N . PRO A 1 391 ? 18.345 11.645 -13.042 1.00 91.06 391 PRO A N 1
ATOM 3188 C CA . PRO A 1 391 ? 19.254 12.793 -13.070 1.00 91.06 391 PRO A CA 1
ATOM 3189 C C . PRO A 1 391 ? 18.929 13.783 -14.190 1.00 91.06 391 PRO A C 1
ATOM 3191 O O . PRO A 1 391 ? 18.953 14.992 -13.965 1.00 91.06 391 PRO A O 1
ATOM 3194 N N . TRP A 1 392 ? 18.582 13.285 -15.382 1.00 92.62 392 TRP A N 1
ATOM 3195 C CA . TRP A 1 392 ? 18.180 14.137 -16.499 1.00 92.62 392 TRP A CA 1
ATOM 3196 C C . TRP A 1 392 ? 16.855 14.859 -16.227 1.00 92.62 392 TRP A C 1
ATOM 3198 O O . TRP A 1 392 ? 16.775 16.074 -16.392 1.00 92.62 392 TRP A O 1
ATOM 3208 N N . SER A 1 393 ? 15.839 14.138 -15.742 1.00 91.50 393 SER A N 1
ATOM 3209 C CA . SER A 1 393 ? 14.517 14.719 -15.458 1.00 91.50 393 SER A CA 1
ATOM 3210 C C . SER A 1 393 ? 14.576 15.784 -14.361 1.00 91.50 393 SER A C 1
ATOM 3212 O O . SER A 1 393 ? 13.927 16.815 -14.488 1.00 91.50 393 SER A O 1
ATOM 3214 N N . ARG A 1 394 ? 15.410 15.592 -13.325 1.00 89.94 394 ARG A N 1
ATOM 3215 C CA . ARG A 1 394 ? 15.655 16.611 -12.287 1.00 89.94 394 ARG A CA 1
ATOM 3216 C C . ARG A 1 394 ? 16.241 17.892 -12.871 1.00 89.94 394 ARG A C 1
ATOM 3218 O O . ARG A 1 394 ? 15.794 18.973 -12.517 1.00 89.94 394 ARG A O 1
ATOM 3225 N N . LYS A 1 395 ? 17.204 17.772 -13.790 1.00 89.94 395 LYS A N 1
ATOM 3226 C CA . LYS A 1 395 ? 17.779 18.935 -14.479 1.00 89.94 395 LYS A CA 1
ATOM 3227 C C . LYS A 1 395 ? 16.758 19.635 -15.377 1.00 89.94 395 LYS A C 1
ATOM 3229 O O . LYS A 1 395 ? 16.792 20.852 -15.473 1.00 89.94 395 LYS A O 1
ATOM 3234 N N . LEU A 1 396 ? 15.856 18.894 -16.029 1.00 90.69 396 LEU A N 1
ATOM 3235 C CA . LEU A 1 396 ? 14.827 19.475 -16.899 1.00 90.69 396 LEU A CA 1
ATOM 3236 C C . LEU A 1 396 ? 13.915 20.456 -16.142 1.00 90.69 396 LEU A C 1
ATOM 3238 O O . LEU A 1 396 ? 13.614 21.524 -16.676 1.00 90.69 396 LEU A O 1
ATOM 3242 N N . ILE A 1 397 ? 13.507 20.095 -14.924 1.00 90.06 397 ILE A N 1
ATOM 3243 C CA . ILE A 1 397 ? 12.539 20.841 -14.101 1.00 90.06 397 ILE A CA 1
ATOM 3244 C C . ILE A 1 397 ? 13.192 21.776 -13.070 1.00 90.06 397 ILE A C 1
ATOM 3246 O O . ILE A 1 397 ? 12.492 22.357 -12.245 1.00 90.06 397 ILE A O 1
ATOM 3250 N N . ASP A 1 398 ? 14.522 21.901 -13.077 1.00 87.56 398 ASP A N 1
ATOM 3251 C CA . ASP A 1 398 ? 15.246 22.702 -12.088 1.00 87.56 398 ASP A CA 1
ATOM 3252 C C . ASP A 1 398 ? 14.839 24.195 -12.161 1.00 87.56 398 ASP A C 1
ATOM 3254 O O . ASP A 1 398 ? 14.907 24.789 -13.242 1.00 87.56 398 ASP A O 1
ATOM 3258 N N . PRO A 1 399 ? 14.447 24.843 -11.045 1.00 82.31 399 PRO A N 1
ATOM 3259 C CA . PRO A 1 399 ? 13.982 26.234 -11.054 1.00 82.31 399 PRO A CA 1
ATOM 3260 C C . PRO A 1 399 ? 15.018 27.266 -11.526 1.00 82.31 399 PRO A C 1
ATOM 3262 O O . PRO A 1 399 ? 14.644 28.338 -12.016 1.00 82.31 399 PRO A O 1
ATOM 3265 N N . GLN A 1 400 ? 16.313 26.983 -11.355 1.00 79.69 400 GLN A N 1
ATOM 3266 C CA . GLN A 1 400 ? 17.403 27.910 -11.673 1.00 79.69 400 GLN A CA 1
ATOM 3267 C C . GLN A 1 400 ? 17.993 27.650 -13.056 1.00 79.69 400 GLN A C 1
ATOM 3269 O O . GLN A 1 400 ? 18.201 28.589 -13.827 1.00 79.69 400 GLN A O 1
ATOM 3274 N N . GLU A 1 401 ? 18.255 26.384 -13.365 1.00 75.69 401 GLU A N 1
ATOM 3275 C CA . GLU A 1 401 ? 19.024 25.967 -14.537 1.00 75.69 401 GLU A CA 1
ATOM 3276 C C . GLU A 1 401 ? 18.186 25.187 -15.560 1.00 75.69 401 GLU A C 1
ATOM 3278 O O . GLU A 1 401 ? 18.648 24.971 -16.680 1.00 75.69 401 GLU A O 1
ATOM 3283 N N . GLY A 1 402 ? 16.959 24.791 -15.211 1.00 76.56 402 GLY A N 1
ATOM 3284 C CA . GLY A 1 402 ? 16.130 23.884 -15.998 1.00 76.56 402 GLY A CA 1
ATOM 3285 C C . GLY A 1 402 ? 15.466 24.496 -17.228 1.00 76.56 402 GLY A C 1
ATOM 3286 O O . GLY A 1 402 ? 15.267 25.709 -17.361 1.00 76.56 402 GLY A O 1
ATOM 3287 N N . GLY A 1 403 ? 15.119 23.616 -18.168 1.00 78.62 403 GLY A N 1
ATOM 3288 C CA . GLY A 1 403 ? 14.460 23.974 -19.424 1.00 78.62 403 GLY A CA 1
ATOM 3289 C C . GLY A 1 403 ? 12.960 24.222 -19.274 1.00 78.62 403 GLY A C 1
ATOM 3290 O O . GLY A 1 403 ? 12.413 25.060 -19.993 1.00 78.62 403 GLY A O 1
ATOM 3291 N N . LEU A 1 404 ? 12.311 23.512 -18.346 1.00 87.62 404 LEU A N 1
ATOM 3292 C CA . LEU A 1 404 ? 10.865 23.532 -18.108 1.00 87.62 404 LEU A CA 1
ATOM 3293 C C . LEU A 1 404 ? 10.542 23.463 -16.601 1.00 87.62 404 LEU A C 1
ATOM 3295 O O . LEU A 1 404 ? 9.898 22.510 -16.160 1.00 87.62 404 LEU A O 1
ATOM 3299 N N . PRO A 1 405 ? 10.988 24.440 -15.790 1.00 86.00 405 PRO A N 1
ATOM 3300 C CA . PRO A 1 405 ? 10.648 24.461 -14.373 1.00 86.00 405 PRO A CA 1
ATOM 3301 C C . PRO A 1 405 ? 9.139 24.696 -14.155 1.00 86.00 405 PRO A C 1
ATOM 3303 O O . PRO A 1 405 ? 8.528 25.433 -14.942 1.00 86.00 405 PRO A O 1
ATOM 3306 N N . PRO A 1 406 ? 8.525 24.136 -13.092 1.00 84.19 406 PRO A N 1
ATOM 3307 C CA . PRO A 1 406 ? 7.091 24.277 -12.816 1.00 84.19 406 PRO A CA 1
ATOM 3308 C C . PRO A 1 406 ? 6.588 25.730 -12.768 1.00 84.19 406 PRO A C 1
ATOM 3310 O O . PRO A 1 406 ? 5.440 26.006 -13.124 1.00 84.19 406 PRO A O 1
ATOM 3313 N N . GLU A 1 407 ? 7.437 26.681 -12.368 1.00 85.31 407 GLU A N 1
ATOM 3314 C CA . GLU A 1 407 ? 7.126 28.115 -12.296 1.00 85.31 407 GLU A CA 1
ATOM 3315 C C . GLU A 1 407 ? 6.995 28.778 -13.677 1.00 85.31 407 GLU A C 1
ATOM 3317 O O . GLU A 1 407 ? 6.470 29.891 -13.788 1.00 85.31 407 GLU A O 1
ATOM 3322 N N . LYS A 1 408 ? 7.458 28.113 -14.742 1.00 86.62 408 LYS A N 1
ATOM 3323 C CA . LYS A 1 408 ? 7.381 28.575 -16.136 1.00 86.62 408 LYS A CA 1
ATOM 3324 C C . LYS A 1 408 ? 6.607 27.554 -16.984 1.00 86.62 408 LYS A C 1
ATOM 3326 O O . LYS A 1 408 ? 7.214 26.851 -17.792 1.00 86.62 408 LYS A O 1
ATOM 3331 N N . PRO A 1 409 ? 5.271 27.470 -16.824 1.00 88.88 409 PRO A N 1
ATOM 3332 C CA . PRO A 1 409 ? 4.450 26.513 -17.558 1.00 88.88 409 PRO A CA 1
ATOM 3333 C C . PRO A 1 409 ? 4.465 26.757 -19.067 1.00 88.88 409 PRO A C 1
ATOM 3335 O O . PRO A 1 409 ? 4.522 27.903 -19.525 1.00 88.88 409 PRO A O 1
ATOM 3338 N N . VAL A 1 410 ? 4.284 25.678 -19.828 1.00 91.62 410 VAL A N 1
ATOM 3339 C CA . VAL A 1 410 ? 3.889 25.758 -21.240 1.00 91.62 410 VAL A CA 1
ATOM 3340 C C . VAL A 1 410 ? 2.423 26.184 -21.303 1.00 91.62 410 VAL A C 1
ATOM 3342 O O . VAL A 1 410 ? 1.604 25.696 -20.526 1.00 91.62 410 VAL A O 1
ATOM 3345 N N . ARG A 1 411 ? 2.087 27.114 -22.202 1.00 92.38 411 ARG A N 1
ATOM 3346 C CA . ARG A 1 411 ? 0.747 27.712 -22.298 1.00 92.38 411 ARG A CA 1
ATOM 3347 C C . ARG A 1 411 ? 0.129 27.458 -23.665 1.00 92.38 411 ARG A C 1
ATOM 3349 O O . ARG A 1 411 ? 0.786 27.693 -24.678 1.00 92.38 411 ARG A O 1
ATOM 3356 N N . ILE A 1 412 ? -1.130 27.028 -23.681 1.00 93.19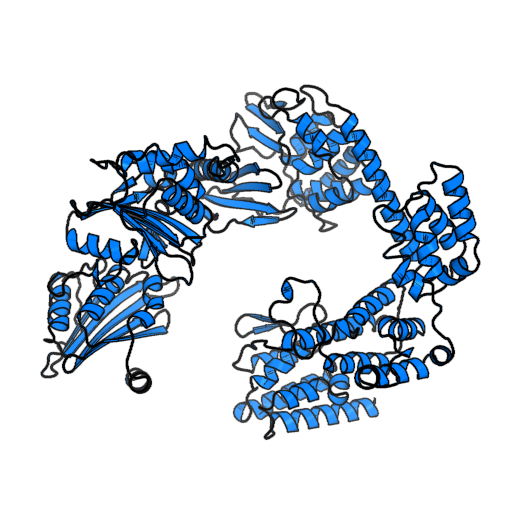 412 ILE A N 1
ATOM 3357 C CA . ILE A 1 412 ? -1.946 26.848 -24.888 1.00 93.19 412 ILE A CA 1
ATOM 3358 C C . ILE A 1 412 ? -3.209 27.703 -24.735 1.00 93.19 412 ILE A C 1
ATOM 3360 O O . ILE A 1 412 ? -3.887 27.630 -23.711 1.00 93.19 412 ILE A O 1
ATOM 3364 N N . LEU A 1 413 ? -3.502 28.541 -25.732 1.00 93.06 413 LEU A N 1
ATOM 3365 C CA . LEU A 1 413 ? -4.636 29.469 -25.706 1.00 93.06 413 LEU A CA 1
ATOM 3366 C C . LEU A 1 413 ? -5.875 28.862 -26.368 1.00 93.06 413 LEU A C 1
ATOM 3368 O O . LEU A 1 413 ? -5.815 28.404 -27.508 1.00 93.06 413 LEU A O 1
ATOM 3372 N N . PHE A 1 414 ? -7.012 28.958 -25.682 1.00 90.69 414 PHE A N 1
ATOM 3373 C CA . PHE A 1 414 ? -8.331 28.546 -26.154 1.00 90.69 414 PHE A CA 1
ATOM 3374 C C . PHE A 1 414 ? -9.280 29.750 -26.146 1.00 90.69 414 PHE A C 1
ATOM 3376 O O . PHE A 1 414 ? -10.121 29.914 -25.267 1.00 90.69 414 PHE A O 1
ATOM 3383 N N . GLY A 1 415 ? -9.139 30.630 -27.141 1.00 89.44 415 GLY A N 1
ATOM 3384 C CA . GLY A 1 415 ? -9.900 31.881 -27.178 1.00 89.44 415 GLY A CA 1
ATOM 3385 C C . GLY A 1 415 ? -9.458 32.832 -26.064 1.00 89.44 415 GLY A C 1
ATOM 3386 O O . GLY A 1 415 ? -8.337 33.333 -26.110 1.00 89.44 415 GLY A O 1
ATOM 3387 N N . GLU A 1 416 ? -10.343 33.094 -25.098 1.00 91.25 416 GLU A N 1
ATOM 3388 C CA . GLU A 1 416 ? -10.041 33.908 -23.906 1.00 91.25 416 GLU A CA 1
ATOM 3389 C C . GLU A 1 416 ? -9.479 33.077 -22.740 1.00 91.25 416 GLU A C 1
ATOM 3391 O O . GLU A 1 416 ? -8.930 33.648 -21.798 1.00 91.25 416 GLU A O 1
ATOM 3396 N N . ASP A 1 417 ? -9.586 31.748 -22.812 1.00 94.62 417 ASP A N 1
ATOM 3397 C CA . ASP A 1 417 ? -9.103 30.829 -21.785 1.00 94.62 417 ASP A CA 1
ATOM 3398 C C . ASP A 1 417 ? -7.646 30.395 -22.039 1.00 94.62 417 ASP A C 1
ATOM 3400 O O . ASP A 1 417 ? -7.193 30.280 -23.183 1.00 94.62 417 ASP A O 1
ATOM 3404 N N . GLU A 1 418 ? -6.906 30.106 -20.966 1.00 95.62 418 GLU A N 1
ATOM 3405 C CA . GLU A 1 418 ? -5.527 29.604 -21.006 1.00 95.62 418 GLU A CA 1
ATOM 3406 C C . GLU A 1 418 ? -5.423 28.231 -20.320 1.00 95.62 418 GLU A C 1
ATOM 3408 O O . GLU A 1 418 ? -5.780 28.072 -19.149 1.00 95.62 418 GLU A O 1
ATOM 3413 N N . LEU A 1 419 ? -4.855 27.251 -21.030 1.00 96.44 419 LEU A N 1
ATOM 3414 C CA . LEU A 1 419 ? -4.368 26.001 -20.450 1.00 96.44 419 LEU A CA 1
ATOM 3415 C C . LEU A 1 419 ? -2.880 26.146 -20.111 1.00 96.44 419 LEU A C 1
ATOM 3417 O O . LEU A 1 419 ? -2.046 26.311 -21.004 1.00 96.44 419 LEU A O 1
ATOM 3421 N N . SER A 1 420 ? -2.537 26.034 -18.830 1.00 95.25 420 SER A N 1
ATOM 3422 C CA . SER A 1 420 ? -1.156 25.984 -18.348 1.00 95.25 420 SER A CA 1
ATOM 3423 C C . SER A 1 420 ? -0.748 24.537 -18.040 1.00 95.25 420 SER A C 1
ATOM 3425 O O . SER A 1 420 ? -1.457 23.829 -17.326 1.00 95.25 420 SER A O 1
ATOM 3427 N N . ILE A 1 421 ? 0.417 24.113 -18.531 1.00 95.06 421 ILE A N 1
ATOM 3428 C CA . ILE A 1 421 ? 0.980 22.767 -18.352 1.00 95.06 421 ILE A CA 1
ATOM 3429 C C . ILE A 1 421 ? 2.300 22.888 -17.585 1.00 95.06 421 ILE A C 1
ATOM 3431 O O . ILE A 1 421 ? 3.236 23.541 -18.057 1.00 95.06 421 ILE A O 1
ATOM 3435 N N . ARG A 1 422 ? 2.374 22.279 -16.398 1.00 93.88 422 ARG A N 1
ATOM 3436 C CA . ARG A 1 422 ? 3.552 22.295 -15.514 1.00 93.88 422 ARG A CA 1
ATOM 3437 C C . ARG A 1 422 ? 4.150 20.897 -15.422 1.00 93.88 422 ARG A C 1
ATOM 3439 O O . ARG A 1 422 ? 3.433 19.926 -15.188 1.00 93.88 422 ARG A O 1
ATOM 3446 N N . PHE A 1 423 ? 5.463 20.813 -15.599 1.00 92.31 423 PHE A N 1
ATOM 3447 C CA . PHE A 1 423 ? 6.204 19.556 -15.570 1.00 92.31 423 PHE A CA 1
ATOM 3448 C C . PHE A 1 423 ? 6.844 19.374 -14.199 1.00 92.31 423 PHE A C 1
ATOM 3450 O O . PHE A 1 423 ? 7.647 20.206 -13.787 1.00 92.31 423 PHE A O 1
ATOM 3457 N N . HIS A 1 424 ? 6.488 18.290 -13.515 1.00 91.69 424 HIS A N 1
ATOM 3458 C CA . HIS A 1 424 ? 7.107 17.858 -12.261 1.00 91.69 424 HIS A CA 1
ATOM 3459 C C . HIS A 1 424 ? 7.957 16.611 -12.513 1.00 91.69 424 HIS A C 1
ATOM 3461 O O . HIS A 1 424 ? 7.971 16.077 -13.626 1.00 91.69 424 HIS A O 1
ATOM 3467 N N . LEU A 1 425 ? 8.692 16.124 -11.510 1.00 90.25 425 LEU A N 1
ATOM 3468 C CA . LEU A 1 425 ? 9.599 14.993 -11.721 1.00 90.25 425 LEU A CA 1
ATOM 3469 C C . LEU A 1 425 ? 8.831 13.734 -12.117 1.00 90.25 425 LEU A C 1
ATOM 3471 O O . LEU A 1 425 ? 9.324 12.945 -12.928 1.00 90.25 425 LEU A O 1
ATOM 3475 N N . LYS A 1 426 ? 7.644 13.545 -11.534 1.00 89.25 426 LYS A N 1
ATOM 3476 C CA . LYS A 1 426 ? 6.882 12.299 -11.643 1.00 89.25 426 LYS A CA 1
ATOM 3477 C C . LYS A 1 426 ? 5.470 12.454 -12.185 1.00 89.25 426 LYS A C 1
ATOM 3479 O O . LYS A 1 426 ? 4.821 11.442 -12.424 1.00 89.25 426 LYS A O 1
ATOM 3484 N N . TYR A 1 427 ? 4.992 13.672 -12.406 1.00 92.00 427 TYR A N 1
ATOM 3485 C CA . TYR A 1 427 ? 3.668 13.920 -12.971 1.00 92.00 427 TYR A CA 1
ATOM 3486 C C . TYR A 1 427 ? 3.640 15.206 -13.802 1.00 92.00 427 TYR A C 1
ATOM 3488 O O . TYR A 1 427 ? 4.541 16.040 -13.721 1.00 92.00 427 TYR A O 1
ATOM 3496 N N . ILE A 1 428 ? 2.599 15.361 -14.617 1.00 93.06 428 ILE A N 1
ATOM 3497 C CA . ILE A 1 428 ? 2.294 16.621 -15.300 1.00 93.06 428 ILE A CA 1
ATOM 3498 C C . ILE A 1 428 ? 1.033 17.203 -14.676 1.00 93.06 428 ILE A C 1
ATOM 3500 O O . ILE A 1 428 ? 0.019 16.519 -14.534 1.00 93.06 428 ILE A O 1
ATOM 3504 N N . GLU A 1 429 ? 1.099 18.474 -14.301 1.00 94.00 429 GLU A N 1
ATOM 3505 C CA . GLU A 1 429 ? -0.036 19.218 -13.773 1.00 94.00 429 GLU A CA 1
ATOM 3506 C C . GLU A 1 429 ? -0.644 20.084 -14.879 1.00 94.00 429 GLU A C 1
ATOM 3508 O O . GLU A 1 429 ? 0.041 20.886 -15.518 1.00 94.00 429 GLU A O 1
ATOM 3513 N N . TYR A 1 430 ? -1.953 19.946 -15.065 1.00 94.44 430 TYR A N 1
ATOM 3514 C CA . TYR A 1 430 ? -2.736 20.744 -15.998 1.00 94.44 430 TYR A CA 1
ATOM 3515 C C . TYR A 1 430 ? -3.607 21.731 -15.223 1.00 94.44 430 TYR A C 1
ATOM 3517 O O . TYR A 1 430 ? -4.244 21.357 -14.236 1.00 94.44 430 TYR A O 1
ATOM 3525 N N . ARG A 1 431 ? -3.656 22.989 -15.672 1.00 94.81 431 ARG A N 1
ATOM 3526 C CA . ARG A 1 431 ? -4.525 24.019 -15.092 1.00 94.81 431 ARG A CA 1
ATOM 3527 C C . ARG A 1 431 ? -5.264 24.811 -16.157 1.00 94.81 431 ARG A C 1
ATOM 3529 O O . ARG A 1 431 ? -4.648 25.287 -17.104 1.00 94.81 431 ARG A O 1
ATOM 3536 N N . TRP A 1 432 ? -6.561 25.005 -15.958 1.00 95.06 432 TRP A N 1
ATOM 3537 C CA . TRP A 1 432 ? -7.421 25.837 -16.795 1.00 95.06 432 TRP A CA 1
ATOM 3538 C C . TRP A 1 432 ? -7.677 27.171 -16.096 1.00 95.06 432 TRP A C 1
ATOM 3540 O O . TRP A 1 432 ? -8.315 27.192 -15.044 1.00 95.06 432 TRP A O 1
ATOM 3550 N N . ASN A 1 433 ? -7.150 28.280 -16.621 1.00 93.88 433 ASN A N 1
ATOM 3551 C CA . ASN A 1 433 ? -7.196 29.597 -15.964 1.00 93.88 433 ASN A CA 1
ATOM 3552 C C . ASN A 1 433 ? -6.716 29.548 -14.494 1.00 93.88 433 ASN A C 1
ATOM 3554 O O . ASN A 1 433 ? -7.370 30.069 -13.592 1.00 93.88 433 ASN A O 1
ATOM 3558 N N . ASP A 1 434 ? -5.597 28.854 -14.251 1.00 89.62 434 ASP A N 1
ATOM 3559 C CA . ASP A 1 434 ? -5.014 28.554 -12.925 1.00 89.62 434 ASP A CA 1
ATOM 3560 C C . ASP A 1 434 ? -5.886 27.687 -11.980 1.00 89.62 434 ASP A C 1
ATOM 3562 O O . ASP A 1 434 ? -5.514 27.420 -10.834 1.00 89.62 434 ASP A O 1
ATOM 3566 N N . SER A 1 435 ? -7.009 27.153 -12.468 1.00 91.12 435 SER A N 1
ATOM 3567 C CA . SER A 1 435 ? -7.823 26.154 -11.770 1.00 91.12 435 SER A CA 1
ATOM 3568 C C . SER A 1 435 ? -7.359 24.724 -12.087 1.00 91.12 435 SER A C 1
ATOM 3570 O O . SER A 1 435 ? -7.092 24.427 -13.250 1.00 91.12 435 SER A O 1
ATOM 3572 N N . PRO A 1 436 ? -7.322 23.793 -11.113 1.00 89.88 436 PRO A N 1
ATOM 3573 C CA . PRO A 1 436 ? -7.057 22.372 -11.376 1.00 89.88 436 PRO A CA 1
ATOM 3574 C C . PRO A 1 436 ? -8.243 21.648 -12.040 1.00 89.88 436 PRO A C 1
ATOM 3576 O O . PRO A 1 436 ? -8.121 20.489 -12.427 1.00 89.88 436 PRO A O 1
ATOM 3579 N N . ARG A 1 437 ? -9.401 22.310 -12.177 1.00 90.00 437 ARG A N 1
ATOM 3580 C CA . ARG A 1 437 ? -10.549 21.773 -12.912 1.00 90.00 437 ARG A CA 1
ATOM 3581 C C . ARG A 1 437 ? -10.343 21.988 -14.409 1.00 90.00 437 ARG A C 1
ATOM 3583 O O . ARG A 1 437 ? -10.663 23.054 -14.932 1.00 90.00 437 ARG A O 1
ATOM 3590 N N . VAL A 1 438 ? -9.814 20.974 -15.083 1.00 89.56 438 VAL A N 1
ATOM 3591 C CA . VAL A 1 438 ? -9.497 21.029 -16.514 1.00 89.56 438 VAL A CA 1
ATOM 3592 C C . VAL A 1 438 ? -10.625 20.388 -17.328 1.00 89.56 438 VAL A C 1
ATOM 3594 O O . VAL A 1 438 ? -10.994 19.246 -17.046 1.00 89.56 438 VAL A O 1
ATOM 3597 N N . PRO A 1 439 ? -11.197 21.085 -18.327 1.00 89.19 439 PRO A N 1
ATOM 3598 C CA . PRO A 1 439 ? -12.193 20.486 -19.203 1.00 89.19 439 PRO A CA 1
ATOM 3599 C C . PRO A 1 439 ? -11.571 19.354 -20.026 1.00 89.19 439 PRO A C 1
ATOM 3601 O O . PRO A 1 439 ? -10.440 19.458 -20.501 1.00 89.19 439 PRO A O 1
ATOM 3604 N N . SER A 1 440 ? -12.328 18.273 -20.221 1.00 89.44 440 SER A N 1
ATOM 3605 C CA . SER A 1 440 ? -11.892 17.181 -21.091 1.00 89.44 440 SER A CA 1
ATOM 3606 C C . SER A 1 440 ? -11.807 17.651 -22.540 1.00 89.44 440 SER A C 1
ATOM 3608 O O . SER A 1 440 ? -12.746 18.259 -23.060 1.00 89.44 440 SER A O 1
ATOM 3610 N N . PHE A 1 441 ? -10.698 17.340 -23.204 1.00 92.50 441 PHE A N 1
ATOM 3611 C CA . PHE A 1 441 ? -10.501 17.677 -24.606 1.00 92.50 441 PHE A CA 1
ATOM 3612 C C . PHE A 1 441 ? -11.144 16.606 -25.511 1.00 92.50 441 PHE A C 1
ATOM 3614 O O . PHE A 1 441 ? -10.903 15.415 -25.300 1.00 92.50 441 PHE A O 1
ATOM 3621 N N . PRO A 1 442 ? -11.983 16.963 -26.502 1.00 93.06 442 PRO A N 1
ATOM 3622 C CA . PRO A 1 442 ? -12.634 15.963 -27.351 1.00 93.06 442 PRO A CA 1
ATOM 3623 C C . PRO A 1 442 ? -11.661 15.299 -28.331 1.00 93.06 442 PRO A C 1
ATOM 3625 O O . PRO A 1 442 ? -10.917 15.983 -29.043 1.00 93.06 442 PRO A O 1
ATOM 3628 N N . TRP A 1 443 ? -11.718 13.970 -28.443 1.00 94.12 443 TRP A N 1
ATOM 3629 C CA . TRP A 1 443 ? -10.886 13.216 -29.389 1.00 94.12 443 TRP A CA 1
ATOM 3630 C C . TRP A 1 443 ? -11.036 13.682 -30.845 1.00 94.12 443 TRP A C 1
ATOM 3632 O O . TRP A 1 443 ? -10.046 13.760 -31.573 1.00 94.12 443 TRP A O 1
ATOM 3642 N N . GLU A 1 444 ? -12.243 14.057 -31.273 1.00 93.19 444 GLU A N 1
ATOM 3643 C CA . GLU A 1 444 ? -12.525 14.512 -32.642 1.00 93.19 444 GLU A CA 1
ATOM 3644 C C . GLU A 1 444 ? -11.802 15.818 -32.990 1.00 93.19 444 GLU A C 1
ATOM 3646 O O . GLU A 1 444 ? -11.596 16.123 -34.169 1.00 93.19 444 GLU A O 1
ATOM 3651 N N . GLN A 1 445 ? -11.451 16.607 -31.972 1.00 94.00 445 GLN A N 1
ATOM 3652 C CA . GLN A 1 445 ? -10.636 17.806 -32.126 1.00 94.00 445 GLN A CA 1
ATOM 3653 C C . GLN A 1 445 ? -9.153 17.447 -32.078 1.00 94.00 445 GLN A C 1
ATOM 3655 O O . GLN A 1 445 ? -8.408 17.886 -32.953 1.00 94.00 445 GLN A O 1
ATOM 3660 N N . LEU A 1 446 ? -8.742 16.586 -31.139 1.00 95.06 446 LEU A N 1
ATOM 3661 C CA . LEU A 1 446 ? -7.351 16.144 -31.012 1.00 95.06 446 LEU A CA 1
ATOM 3662 C C . LEU A 1 446 ? -6.826 15.511 -32.300 1.00 95.06 446 LEU A C 1
ATOM 3664 O O . LEU A 1 446 ? -5.756 15.879 -32.777 1.00 95.06 446 LEU A O 1
ATOM 3668 N N . CYS A 1 447 ? -7.592 14.609 -32.916 1.00 93.25 447 CYS A N 1
ATOM 3669 C CA . CYS A 1 447 ? -7.139 13.893 -34.108 1.00 93.25 447 CYS A CA 1
ATOM 3670 C C . CYS A 1 447 ? -6.903 14.807 -35.326 1.00 93.25 447 CYS A C 1
ATOM 3672 O O . CYS A 1 447 ? -6.257 14.384 -36.283 1.00 93.25 447 CYS A O 1
ATOM 3674 N N . ARG A 1 448 ? -7.424 16.044 -35.311 1.00 94.19 448 ARG A N 1
ATOM 3675 C CA . ARG A 1 448 ? -7.251 17.048 -36.377 1.00 94.19 448 ARG A CA 1
ATOM 3676 C C . ARG A 1 448 ? -6.028 17.943 -36.174 1.00 94.19 448 ARG A C 1
ATOM 3678 O O . ARG A 1 448 ? -5.693 18.693 -37.085 1.00 94.19 448 ARG A O 1
ATOM 3685 N N . ILE A 1 449 ? -5.378 17.889 -35.011 1.00 94.88 449 ILE A N 1
ATOM 3686 C CA . ILE A 1 449 ? -4.181 18.686 -34.733 1.00 94.88 449 ILE A CA 1
ATOM 3687 C C . ILE A 1 449 ? -3.006 18.110 -35.531 1.00 94.88 449 ILE A C 1
ATOM 3689 O O . ILE A 1 449 ? -2.591 16.968 -35.323 1.00 94.88 449 ILE A O 1
ATOM 3693 N N . GLU A 1 450 ? -2.471 18.900 -36.462 1.00 90.88 450 GLU A N 1
ATOM 3694 C CA . GLU A 1 450 ? -1.311 18.514 -37.280 1.00 90.88 450 GLU A CA 1
ATOM 3695 C C . GLU A 1 450 ? 0.015 18.676 -36.522 1.00 90.88 450 GLU A C 1
ATOM 3697 O O . GLU A 1 450 ? 0.963 17.934 -36.763 1.00 90.88 450 GLU A O 1
ATOM 3702 N N . ALA A 1 451 ? 0.091 19.626 -35.585 1.00 91.69 451 ALA A N 1
ATOM 3703 C CA . ALA A 1 451 ? 1.289 19.869 -34.792 1.00 91.69 451 ALA A CA 1
ATOM 3704 C C . ALA A 1 451 ? 1.496 18.763 -33.741 1.00 91.69 451 ALA A C 1
ATOM 3706 O O . ALA A 1 451 ? 0.767 18.687 -32.754 1.00 91.69 451 ALA A O 1
ATOM 3707 N N . GLU A 1 452 ? 2.530 17.935 -33.922 1.00 91.00 452 GLU A N 1
ATOM 3708 C CA . GLU A 1 452 ? 2.823 16.793 -33.037 1.00 91.00 452 GLU A CA 1
ATOM 3709 C C . GLU A 1 452 ? 2.997 17.191 -31.566 1.00 91.00 452 GLU A C 1
ATOM 3711 O O . GLU A 1 452 ? 2.437 16.548 -30.682 1.00 91.00 452 GLU A O 1
ATOM 3716 N N . THR A 1 453 ? 3.724 18.276 -31.279 1.00 91.94 453 THR A N 1
ATOM 3717 C CA . THR A 1 453 ? 3.924 18.728 -29.893 1.00 91.94 453 THR A CA 1
ATOM 3718 C C . THR A 1 453 ? 2.602 19.073 -29.213 1.00 91.94 453 THR A C 1
ATOM 3720 O O . THR A 1 453 ? 2.376 18.674 -28.076 1.00 91.94 453 THR A O 1
ATOM 3723 N N . GLU A 1 454 ? 1.712 19.784 -29.902 1.00 93.75 454 GLU A N 1
ATOM 3724 C CA . GLU A 1 454 ? 0.410 20.167 -29.352 1.00 93.75 454 GLU A CA 1
ATOM 3725 C C . GLU A 1 454 ? -0.502 18.946 -29.171 1.00 93.75 454 GLU A C 1
ATOM 3727 O O . GLU A 1 454 ? -1.123 18.800 -28.119 1.00 93.75 454 GLU A O 1
ATOM 3732 N N . PHE A 1 455 ? -0.506 18.021 -30.141 1.00 96.25 455 PHE A N 1
ATOM 3733 C CA . PHE A 1 455 ? -1.226 16.750 -30.041 1.00 96.25 455 PHE A CA 1
ATOM 3734 C C . PHE A 1 455 ? -0.837 15.984 -28.768 1.00 96.25 455 PHE A C 1
ATOM 3736 O O . PHE A 1 455 ? -1.696 15.628 -27.961 1.00 96.25 455 PHE A O 1
ATOM 3743 N N . TRP A 1 456 ? 0.461 15.760 -28.545 1.00 96.12 456 TRP A N 1
ATOM 3744 C CA . TRP A 1 456 ? 0.916 14.994 -27.385 1.00 96.12 456 TRP A CA 1
ATOM 3745 C C . TRP A 1 456 ? 0.692 15.740 -26.068 1.00 96.12 456 TRP A C 1
ATOM 3747 O O . TRP A 1 456 ? 0.312 15.123 -25.077 1.00 96.12 456 TRP A O 1
ATOM 3757 N N . LEU A 1 457 ? 0.835 17.064 -26.025 1.00 95.25 457 LEU A N 1
ATOM 3758 C CA . LEU A 1 457 ? 0.562 17.820 -24.798 1.00 95.25 457 LEU A CA 1
ATOM 3759 C C . LEU A 1 457 ? -0.913 17.754 -24.365 1.00 95.25 457 LEU A C 1
ATOM 3761 O O . LEU A 1 457 ? -1.179 17.752 -23.162 1.00 95.25 457 LEU A O 1
ATOM 3765 N N . LEU A 1 458 ? -1.851 17.648 -25.311 1.00 96.06 458 LEU A N 1
ATOM 3766 C CA . LEU A 1 458 ? -3.295 17.578 -25.046 1.00 96.06 458 LEU A CA 1
ATOM 3767 C C . LEU A 1 458 ? -3.832 16.147 -24.869 1.00 96.06 458 LEU A C 1
ATOM 3769 O O . LEU A 1 458 ? -4.894 15.958 -24.270 1.00 96.06 458 LEU A O 1
ATOM 3773 N N . ALA A 1 459 ? -3.114 15.125 -25.341 1.00 95.88 459 ALA A N 1
ATOM 3774 C CA . ALA A 1 459 ? -3.551 13.729 -25.247 1.00 95.88 459 ALA A CA 1
ATOM 3775 C C . ALA A 1 459 ? -3.939 13.265 -23.817 1.00 95.88 459 ALA A C 1
ATOM 3777 O O . ALA A 1 459 ? -4.953 12.577 -23.691 1.00 95.88 459 ALA A O 1
ATOM 3778 N N . PRO A 1 460 ? -3.239 13.654 -22.728 1.00 94.06 460 PRO A N 1
ATOM 3779 C CA . PRO A 1 460 ? -3.573 13.204 -21.369 1.00 94.06 460 PRO A CA 1
ATOM 3780 C C . PRO A 1 460 ? -4.903 13.727 -20.821 1.00 94.06 460 PRO A C 1
ATOM 3782 O O . PRO A 1 460 ? -5.526 13.060 -19.999 1.00 94.06 460 PRO A O 1
ATOM 3785 N N . ILE A 1 461 ? -5.356 14.893 -21.292 1.00 92.88 461 ILE A N 1
ATOM 3786 C CA . ILE A 1 461 ? -6.647 15.488 -20.904 1.00 92.88 461 ILE A CA 1
ATOM 3787 C C . ILE A 1 461 ? -7.769 15.137 -21.889 1.00 92.88 461 ILE A C 1
ATOM 3789 O O . ILE A 1 461 ? -8.882 15.651 -21.779 1.00 92.88 461 ILE A O 1
ATOM 3793 N N . THR A 1 462 ? -7.487 14.281 -22.874 1.00 93.69 462 THR A N 1
ATOM 3794 C CA . THR A 1 462 ? -8.447 13.908 -23.913 1.00 93.69 462 THR A CA 1
ATOM 3795 C C . THR A 1 462 ? -9.360 12.778 -23.447 1.00 93.69 462 THR A C 1
ATOM 3797 O O . THR A 1 462 ? -8.910 11.816 -22.823 1.00 93.69 462 THR A O 1
ATOM 3800 N N . LYS A 1 463 ? -10.647 12.864 -23.795 1.00 91.06 463 LYS A N 1
ATOM 3801 C CA . LYS A 1 463 ? -11.640 11.807 -23.559 1.00 91.06 463 LYS A CA 1
ATOM 3802 C C . LYS A 1 463 ? -12.339 11.422 -24.861 1.00 91.06 463 LYS A C 1
ATOM 3804 O O . LYS A 1 463 ? -12.582 12.265 -25.727 1.00 91.06 463 LYS A O 1
ATOM 3809 N N . ALA A 1 464 ? -12.669 10.141 -24.983 1.00 91.56 464 ALA A N 1
ATOM 3810 C CA . ALA A 1 464 ? -13.414 9.581 -26.104 1.00 91.56 464 ALA A CA 1
ATOM 3811 C C . ALA A 1 464 ? -14.351 8.460 -25.627 1.00 91.56 464 ALA A C 1
ATOM 3813 O O . ALA A 1 464 ? -14.165 7.899 -24.548 1.00 91.56 464 ALA A O 1
ATOM 3814 N N . SER A 1 465 ? -15.350 8.117 -26.441 1.00 87.69 465 SER A N 1
ATOM 3815 C CA . SER A 1 465 ? -16.240 6.983 -26.154 1.00 87.69 465 SER A CA 1
ATOM 3816 C C . SER A 1 465 ? -15.530 5.637 -26.350 1.00 87.69 465 SER A C 1
ATOM 3818 O O . SER A 1 465 ? -14.634 5.518 -27.191 1.00 87.69 465 SER A O 1
ATOM 3820 N N . GLU A 1 466 ? -15.971 4.588 -25.650 1.00 85.44 466 GLU A N 1
ATOM 3821 C CA . GLU A 1 466 ? -15.438 3.226 -25.838 1.00 85.44 466 GLU A CA 1
ATOM 3822 C C . GLU A 1 466 ? -15.511 2.752 -27.297 1.00 85.44 466 GLU A C 1
ATOM 3824 O O . GLU A 1 466 ? -14.596 2.089 -27.783 1.00 85.44 466 GLU A O 1
ATOM 3829 N N . GLU A 1 467 ? -16.560 3.133 -28.028 1.00 88.56 467 GLU A N 1
ATOM 3830 C CA . GLU A 1 467 ? -16.754 2.749 -29.431 1.00 88.56 467 GLU A CA 1
ATOM 3831 C C . GLU A 1 467 ? -15.648 3.291 -30.349 1.00 88.56 467 GLU A C 1
ATOM 3833 O O . GLU A 1 467 ? -15.313 2.679 -31.365 1.00 88.56 467 GLU A O 1
ATOM 3838 N N . THR A 1 468 ? -15.033 4.418 -29.977 1.00 91.19 468 THR A N 1
ATOM 3839 C CA . THR A 1 468 ? -13.947 5.037 -30.751 1.00 91.19 468 THR A CA 1
ATOM 3840 C C . THR A 1 468 ? -12.576 4.414 -30.502 1.00 91.19 468 THR A C 1
ATOM 3842 O O . THR A 1 468 ? -11.644 4.693 -31.262 1.00 91.19 468 THR A O 1
ATOM 3845 N N . TYR A 1 469 ? -12.443 3.512 -29.522 1.00 93.56 469 TYR A N 1
ATOM 3846 C CA . TYR A 1 469 ? -11.171 2.889 -29.143 1.00 93.56 469 TYR A CA 1
ATOM 3847 C C . TYR A 1 469 ? -10.352 2.333 -30.329 1.00 93.56 469 TYR A C 1
ATOM 3849 O O . TYR A 1 469 ? -9.159 2.644 -30.413 1.00 93.56 469 TYR A O 1
ATOM 3857 N N . PRO A 1 470 ? -10.923 1.581 -31.300 1.00 93.62 470 PRO A N 1
ATOM 3858 C CA . PRO A 1 470 ? -10.144 1.074 -32.432 1.00 93.62 470 PRO A CA 1
ATOM 3859 C C . PRO A 1 470 ? -9.545 2.194 -33.293 1.00 93.62 470 PRO A C 1
ATOM 3861 O O . PRO A 1 470 ? -8.411 2.072 -33.761 1.00 93.62 470 PRO A O 1
ATOM 3864 N N . SER A 1 471 ? -10.289 3.290 -33.478 1.00 94.69 471 SER A N 1
ATOM 3865 C CA . SER A 1 471 ? -9.835 4.458 -34.236 1.00 94.69 471 SER A CA 1
ATOM 3866 C C . SER A 1 471 ? -8.766 5.235 -33.473 1.00 94.69 471 SER A C 1
ATOM 3868 O O . SER A 1 471 ? -7.758 5.616 -34.067 1.00 94.69 471 SER A O 1
ATOM 3870 N N . VAL A 1 472 ? -8.963 5.438 -32.167 1.00 95.94 472 VAL A N 1
ATOM 3871 C CA . VAL A 1 472 ? -8.005 6.115 -31.278 1.00 95.94 472 VAL A CA 1
ATOM 3872 C C . VAL A 1 472 ? -6.674 5.375 -31.286 1.00 95.94 472 VAL A C 1
ATOM 3874 O O . VAL A 1 472 ? -5.637 5.950 -31.613 1.00 95.94 472 VAL A O 1
ATOM 3877 N N . ARG A 1 473 ? -6.702 4.063 -31.029 1.00 96.38 473 ARG A N 1
ATOM 3878 C CA . ARG A 1 473 ? -5.503 3.220 -31.043 1.00 96.38 473 ARG A CA 1
ATOM 3879 C C . ARG A 1 473 ? -4.814 3.222 -32.406 1.00 96.38 473 ARG A C 1
ATOM 3881 O O . ARG A 1 473 ? -3.590 3.277 -32.465 1.00 96.38 473 ARG A O 1
ATOM 3888 N N . GLY A 1 474 ? -5.578 3.145 -33.497 1.00 96.75 474 GLY A N 1
ATOM 3889 C CA . GLY A 1 474 ? -5.027 3.158 -34.852 1.00 96.75 474 GLY A CA 1
ATOM 3890 C C . GLY A 1 474 ? -4.264 4.444 -35.173 1.00 96.75 474 GLY A C 1
ATOM 3891 O O . GLY A 1 474 ? -3.204 4.384 -35.791 1.00 96.75 474 GLY A O 1
ATOM 3892 N N . GLU A 1 475 ? -4.770 5.595 -34.732 1.00 97.56 475 GLU A N 1
ATOM 3893 C CA . GLU A 1 475 ? -4.098 6.883 -34.921 1.00 97.56 475 GLU A CA 1
ATOM 3894 C C . GLU A 1 475 ? -2.880 7.044 -34.001 1.00 97.56 475 GLU A C 1
ATOM 3896 O O . GLU A 1 475 ? -1.820 7.474 -34.457 1.00 97.56 475 GLU A O 1
ATOM 3901 N N . LEU A 1 476 ? -2.982 6.606 -32.742 1.00 97.44 476 LEU A N 1
ATOM 3902 C CA . LEU A 1 476 ? -1.853 6.603 -31.808 1.00 97.44 476 LEU A CA 1
ATOM 3903 C C . LEU A 1 476 ? -0.689 5.743 -32.309 1.00 97.44 476 LEU A C 1
ATOM 3905 O O . LEU A 1 476 ? 0.451 6.169 -32.180 1.00 97.44 476 LEU A O 1
ATOM 3909 N N . ILE A 1 477 ? -0.946 4.584 -32.931 1.00 97.75 477 ILE A N 1
ATOM 3910 C CA . ILE A 1 477 ? 0.114 3.766 -33.552 1.00 97.75 477 ILE A CA 1
ATOM 3911 C C . ILE A 1 477 ? 0.880 4.579 -34.598 1.00 97.75 477 ILE A C 1
ATOM 3913 O O . ILE A 1 477 ? 2.105 4.615 -34.558 1.00 97.75 477 ILE A O 1
ATOM 3917 N N . LYS A 1 478 ? 0.174 5.262 -35.510 1.00 96.44 478 LYS A N 1
ATOM 3918 C CA . LYS A 1 478 ? 0.826 6.044 -36.572 1.00 96.44 478 LYS A CA 1
ATOM 3919 C C . LYS A 1 478 ? 1.724 7.135 -35.998 1.00 96.44 478 LYS A C 1
ATOM 3921 O O . LYS A 1 478 ? 2.840 7.298 -36.475 1.00 96.44 478 LYS A O 1
ATOM 3926 N N . ARG A 1 479 ? 1.239 7.870 -34.992 1.00 96.56 479 ARG A N 1
ATOM 3927 C CA . ARG A 1 479 ? 1.976 8.994 -34.395 1.00 96.56 479 ARG A CA 1
ATOM 3928 C C . ARG A 1 479 ? 3.118 8.529 -33.500 1.00 96.56 479 ARG A C 1
ATOM 3930 O O . ARG A 1 479 ? 4.211 9.072 -33.594 1.00 96.56 479 ARG A O 1
ATOM 3937 N N . LEU A 1 480 ? 2.917 7.476 -32.704 1.00 96.88 480 LEU A N 1
ATOM 3938 C CA . LEU A 1 480 ? 3.989 6.867 -31.907 1.00 96.88 480 LEU A CA 1
ATOM 3939 C C . LEU A 1 480 ? 5.116 6.332 -32.790 1.00 96.88 480 LEU A C 1
ATOM 3941 O O . LEU A 1 480 ? 6.275 6.502 -32.434 1.00 96.88 480 LEU A O 1
ATOM 3945 N N . SER A 1 481 ? 4.810 5.766 -33.961 1.00 95.81 481 SER A N 1
ATOM 3946 C CA . SER A 1 481 ? 5.836 5.317 -34.912 1.00 95.81 481 SER A CA 1
ATOM 3947 C C . SER A 1 481 ? 6.728 6.445 -35.451 1.00 95.81 481 SER A C 1
ATOM 3949 O O . SER A 1 481 ? 7.795 6.142 -35.982 1.00 95.81 481 SER A O 1
ATOM 3951 N N . LEU A 1 482 ? 6.321 7.716 -35.322 1.00 94.31 482 LEU A N 1
ATOM 3952 C CA . LEU A 1 482 ? 7.135 8.889 -35.673 1.00 94.31 482 LEU A CA 1
ATOM 3953 C C . LEU A 1 482 ? 8.011 9.384 -34.511 1.00 94.31 482 LEU A C 1
ATOM 3955 O O . LEU A 1 482 ? 8.891 10.214 -34.729 1.00 94.31 482 LEU A O 1
ATOM 3959 N N . LEU A 1 483 ? 7.771 8.907 -33.286 1.00 95.12 483 LEU A N 1
ATOM 3960 C CA . LEU A 1 483 ? 8.557 9.264 -32.109 1.00 95.12 483 LEU A CA 1
ATOM 3961 C C . LEU A 1 483 ? 9.800 8.365 -31.978 1.00 95.12 483 LEU A C 1
ATOM 3963 O O . LEU A 1 483 ? 9.816 7.250 -32.503 1.00 95.12 483 LEU A O 1
ATOM 3967 N N . PRO A 1 484 ? 10.842 8.803 -31.243 1.00 93.69 484 PRO A N 1
ATOM 3968 C CA . PRO A 1 484 ? 12.025 7.999 -30.921 1.00 93.69 484 PRO A CA 1
ATOM 3969 C C . PRO A 1 484 ? 11.718 6.887 -29.896 1.00 93.69 484 PRO A C 1
ATOM 3971 O O . PRO A 1 484 ? 12.272 6.862 -28.794 1.00 93.69 484 PRO A O 1
ATOM 3974 N N . VAL A 1 485 ? 10.822 5.971 -30.260 1.00 92.94 485 VAL A N 1
ATOM 3975 C CA . VAL A 1 485 ? 10.432 4.773 -29.504 1.00 92.94 485 VAL A CA 1
ATOM 3976 C C . VAL A 1 485 ? 10.700 3.524 -30.342 1.00 92.94 485 VAL A C 1
ATOM 3978 O O . VAL A 1 485 ? 10.719 3.587 -31.574 1.00 92.94 485 VAL A O 1
ATOM 3981 N N . ASP A 1 486 ? 10.934 2.385 -29.690 1.00 90.00 486 ASP A N 1
ATOM 3982 C CA . ASP A 1 486 ? 11.106 1.128 -30.417 1.00 90.00 486 ASP A CA 1
ATOM 3983 C C . ASP A 1 486 ? 9.779 0.706 -31.065 1.00 90.00 486 ASP A C 1
ATOM 3985 O O . ASP A 1 486 ? 8.713 0.812 -30.452 1.00 90.00 486 ASP A O 1
ATOM 3989 N N . GLN A 1 487 ? 9.830 0.235 -32.311 1.00 91.94 487 GLN A N 1
ATOM 3990 C CA . GLN A 1 487 ? 8.626 -0.141 -33.056 1.00 91.94 487 GLN A CA 1
ATOM 3991 C C . GLN A 1 487 ? 7.921 -1.346 -32.427 1.00 91.94 487 GLN A C 1
ATOM 3993 O O . GLN A 1 487 ? 6.698 -1.444 -32.525 1.00 91.94 487 GLN A O 1
ATOM 3998 N N . ASP A 1 488 ? 8.663 -2.206 -31.725 1.00 90.56 488 ASP A N 1
ATOM 3999 C CA . ASP A 1 488 ? 8.093 -3.340 -30.994 1.00 90.56 488 ASP A CA 1
ATOM 4000 C C . ASP A 1 488 ? 7.261 -2.889 -29.778 1.00 90.56 488 ASP A C 1
ATOM 4002 O O . ASP A 1 488 ? 6.340 -3.592 -29.362 1.00 90.56 488 ASP A O 1
ATOM 4006 N N . ASP A 1 489 ? 7.535 -1.700 -29.227 1.00 92.62 489 ASP A N 1
ATOM 4007 C CA . ASP A 1 489 ? 6.822 -1.158 -28.063 1.00 92.62 489 ASP A CA 1
ATOM 4008 C C . ASP A 1 489 ? 5.555 -0.374 -28.454 1.00 92.62 489 ASP A C 1
ATOM 4010 O O . ASP A 1 489 ? 4.602 -0.289 -27.671 1.00 92.62 489 ASP A O 1
ATOM 4014 N N . VAL A 1 490 ? 5.500 0.169 -29.678 1.00 96.56 490 VAL A N 1
ATOM 4015 C CA . VAL A 1 490 ? 4.394 1.013 -30.175 1.00 96.56 490 VAL A CA 1
ATOM 4016 C C . VAL A 1 490 ? 3.003 0.393 -29.956 1.00 96.56 490 VAL A C 1
ATOM 4018 O O . VAL A 1 490 ? 2.120 1.107 -29.470 1.00 96.56 490 VAL A O 1
ATOM 4021 N N . PRO A 1 491 ? 2.745 -0.897 -30.262 1.00 96.06 491 PRO A N 1
ATOM 4022 C CA . PRO A 1 491 ? 1.412 -1.477 -30.106 1.00 96.06 491 PRO A CA 1
ATOM 4023 C C . PRO A 1 491 ? 0.893 -1.482 -28.664 1.00 96.06 491 PRO A C 1
ATOM 4025 O O . PRO A 1 491 ? -0.317 -1.318 -28.475 1.00 96.06 491 PRO A O 1
ATOM 4028 N N . VAL A 1 492 ? 1.789 -1.668 -27.686 1.00 95.38 492 VAL A N 1
ATOM 4029 C CA . VAL A 1 492 ? 1.470 -1.706 -26.249 1.00 95.38 492 VAL A CA 1
ATOM 4030 C C . VAL A 1 492 ? 1.262 -0.289 -25.724 1.00 95.38 492 VAL A C 1
ATOM 4032 O O . VAL A 1 492 ? 0.253 -0.013 -25.077 1.00 95.38 492 VAL A O 1
ATOM 4035 N N . LEU A 1 493 ? 2.159 0.641 -26.074 1.00 96.50 493 LEU A N 1
ATOM 4036 C CA . LEU A 1 493 ? 2.020 2.060 -25.725 1.00 96.50 493 LEU A CA 1
ATOM 4037 C C . LEU A 1 493 ? 0.694 2.632 -26.248 1.00 96.50 493 LEU A C 1
ATOM 4039 O O . LEU A 1 493 ? -0.051 3.268 -25.500 1.00 96.50 493 LEU A O 1
ATOM 4043 N N . ALA A 1 494 ? 0.367 2.355 -27.513 1.00 97.12 494 ALA A N 1
ATOM 4044 C CA . ALA A 1 494 ? -0.870 2.808 -28.137 1.00 97.12 494 ALA A CA 1
ATOM 4045 C C . ALA A 1 494 ? -2.115 2.216 -27.466 1.00 97.12 494 ALA A C 1
ATOM 4047 O O . ALA A 1 494 ? -3.111 2.921 -27.321 1.00 97.12 494 ALA A O 1
ATOM 4048 N N . ASP A 1 495 ? -2.078 0.940 -27.065 1.00 95.56 495 ASP A N 1
ATOM 4049 C CA . ASP A 1 495 ? -3.187 0.300 -26.350 1.00 95.56 495 ASP A CA 1
ATOM 4050 C C . ASP A 1 495 ? -3.421 0.950 -24.981 1.00 95.56 495 ASP A C 1
ATOM 4052 O O . ASP A 1 495 ? -4.542 1.349 -24.670 1.00 95.56 495 ASP A O 1
ATOM 4056 N N . CYS A 1 496 ? -2.359 1.141 -24.196 1.00 94.56 496 CYS A N 1
ATOM 4057 C CA . CYS A 1 496 ? -2.443 1.775 -22.884 1.00 94.56 496 CYS A CA 1
ATOM 4058 C C . CYS A 1 496 ? -2.963 3.218 -22.948 1.00 94.56 496 CYS A C 1
ATOM 4060 O O . CYS A 1 496 ? -3.852 3.593 -22.180 1.00 94.56 496 CYS A O 1
ATOM 4062 N N . ILE A 1 497 ? -2.425 4.033 -23.862 1.00 95.56 497 ILE A N 1
ATOM 4063 C CA . ILE A 1 497 ? -2.844 5.433 -24.027 1.00 95.56 497 ILE A CA 1
ATOM 4064 C C . ILE A 1 497 ? -4.291 5.493 -24.535 1.00 95.56 497 ILE A C 1
ATOM 4066 O O . ILE A 1 497 ? -5.099 6.241 -23.981 1.00 95.56 497 ILE A O 1
ATOM 4070 N N . ALA A 1 498 ? -4.660 4.657 -25.515 1.00 94.88 498 ALA A N 1
ATOM 4071 C CA . ALA A 1 498 ? -6.040 4.559 -25.994 1.00 94.88 498 ALA A CA 1
ATOM 4072 C C . ALA A 1 498 ? -7.003 4.141 -24.878 1.00 94.88 498 ALA A C 1
ATOM 4074 O O . ALA A 1 498 ? -8.084 4.714 -24.771 1.00 94.88 498 ALA A O 1
ATOM 4075 N N . GLY A 1 499 ? -6.611 3.191 -24.024 1.00 91.19 499 GLY A N 1
ATOM 4076 C CA . GLY A 1 499 ? -7.394 2.771 -22.861 1.00 91.19 499 GLY A CA 1
ATOM 4077 C C . GLY A 1 499 ? -7.596 3.885 -21.833 1.00 91.19 499 GLY A C 1
ATOM 4078 O O . GLY A 1 499 ? -8.661 3.973 -21.225 1.00 91.19 499 GLY A O 1
ATOM 4079 N N . SER A 1 500 ? -6.617 4.782 -21.674 1.00 90.06 500 SER A N 1
ATOM 4080 C CA . SER A 1 500 ? -6.765 5.968 -20.823 1.00 90.06 500 SER A CA 1
ATOM 4081 C C . SER A 1 500 ? -7.723 7.005 -21.418 1.00 90.06 500 SER A C 1
ATOM 4083 O O . SER A 1 500 ? -8.537 7.563 -20.684 1.00 90.06 500 SER A O 1
ATOM 4085 N N . ILE A 1 501 ? -7.648 7.248 -22.732 1.00 92.50 501 ILE A N 1
ATOM 4086 C CA . ILE A 1 501 ? -8.521 8.196 -23.448 1.00 92.50 501 ILE A CA 1
ATOM 4087 C C . ILE A 1 501 ? -9.966 7.675 -23.515 1.00 92.50 501 ILE A C 1
ATOM 4089 O O . ILE A 1 501 ? -10.910 8.436 -23.314 1.00 92.50 501 ILE A O 1
ATOM 4093 N N . CYS A 1 502 ? -10.147 6.373 -23.749 1.00 89.94 502 CYS A N 1
ATOM 4094 C CA . CYS A 1 502 ? -11.453 5.721 -23.913 1.00 89.94 502 CYS A CA 1
ATOM 4095 C C . CYS A 1 502 ? -11.968 5.080 -22.609 1.00 89.94 502 CYS A C 1
ATOM 4097 O O . CYS A 1 502 ? -12.644 4.052 -22.654 1.00 89.94 502 CYS A O 1
ATOM 4099 N N . ARG A 1 503 ? -11.573 5.619 -21.446 1.00 73.75 503 ARG A N 1
ATOM 4100 C CA . ARG A 1 503 ? -11.822 5.025 -20.120 1.00 73.75 503 ARG A CA 1
ATOM 4101 C C . ARG A 1 503 ? -13.311 4.700 -19.896 1.00 73.75 503 ARG A C 1
ATOM 4103 O O . ARG A 1 503 ? -14.175 5.521 -20.187 1.00 73.75 503 ARG A O 1
ATOM 4110 N N . ARG A 1 504 ? -13.584 3.537 -19.287 1.00 57.47 504 ARG A N 1
ATOM 4111 C CA . ARG A 1 504 ? -14.906 3.134 -18.762 1.00 57.47 504 ARG A CA 1
ATOM 4112 C C . ARG A 1 504 ? -15.337 4.052 -17.621 1.00 57.47 504 ARG A C 1
ATOM 4114 O O . ARG A 1 504 ? -14.495 4.376 -16.790 1.00 57.47 504 ARG A O 1
ATOM 4121 N N . GLY A 1 505 ? -16.617 4.434 -17.583 1.00 51.59 505 GLY A N 1
ATOM 4122 C CA . GLY A 1 505 ? -17.218 5.487 -16.741 1.00 51.59 505 GLY A CA 1
ATOM 4123 C C . GLY A 1 505 ? -17.146 5.305 -15.217 1.00 51.59 505 GLY A C 1
ATOM 4124 O O . GLY A 1 505 ? -18.163 5.319 -14.542 1.00 51.59 505 GLY A O 1
ATOM 4125 N N . GLN A 1 506 ? -15.945 5.155 -14.656 1.00 51.12 506 GLN A N 1
ATOM 4126 C CA . GLN A 1 506 ? -15.675 5.146 -13.213 1.00 51.12 506 GLN A CA 1
ATOM 4127 C C . GLN A 1 506 ? -15.372 6.550 -12.648 1.00 51.12 506 GLN A C 1
A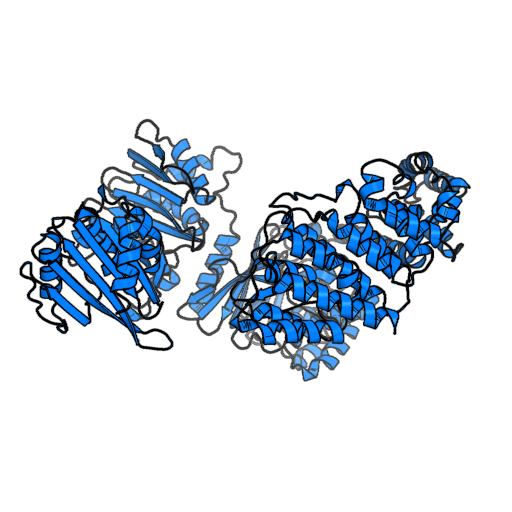TOM 4129 O O . GLN A 1 506 ? -15.062 6.669 -11.470 1.00 51.12 506 GLN A O 1
ATOM 4134 N N . GLU A 1 507 ? -15.439 7.604 -13.471 1.00 60.22 507 GLU A N 1
ATOM 4135 C CA . GLU A 1 507 ? -15.036 8.980 -13.119 1.00 60.22 507 GLU A CA 1
ATOM 4136 C C . GLU A 1 507 ? -16.148 10.020 -13.352 1.00 60.22 507 GLU A C 1
ATOM 4138 O O . GLU A 1 507 ? -15.850 11.208 -13.389 1.00 60.22 507 GLU A O 1
ATOM 4143 N N . GLU A 1 508 ? -17.410 9.613 -13.542 1.00 60.03 508 GLU A N 1
ATOM 4144 C CA . GLU A 1 508 ? -18.496 10.563 -13.864 1.00 60.03 508 GLU A CA 1
ATOM 4145 C C . GLU A 1 508 ? -18.716 11.625 -12.770 1.00 60.03 508 GLU A C 1
ATOM 4147 O O . GLU A 1 508 ? -19.074 12.752 -13.100 1.00 60.03 508 GLU A O 1
ATOM 4152 N N . ASP A 1 509 ? -18.385 11.303 -11.515 1.00 70.69 509 ASP A N 1
ATOM 4153 C CA . ASP A 1 509 ? -18.493 12.213 -10.366 1.00 70.69 509 ASP A CA 1
ATOM 4154 C C . ASP A 1 509 ? -17.143 12.837 -9.939 1.00 70.69 509 ASP A C 1
ATOM 4156 O O . ASP A 1 509 ? -17.078 13.560 -8.940 1.00 70.69 509 ASP A O 1
ATOM 4160 N N . LEU A 1 510 ? -16.037 12.544 -10.645 1.00 84.44 510 LEU A N 1
ATOM 4161 C CA . LEU A 1 510 ? -14.705 13.057 -10.300 1.00 84.44 510 LEU A CA 1
ATOM 4162 C C . LEU A 1 510 ? -14.566 14.515 -10.756 1.00 84.44 510 LEU A C 1
ATOM 4164 O O . LEU A 1 510 ? -14.491 14.810 -11.949 1.00 84.44 510 LEU A O 1
ATOM 4168 N N . TRP A 1 511 ? -14.448 15.430 -9.798 1.00 87.00 511 TRP A N 1
ATOM 4169 C CA . TRP A 1 511 ? -14.328 16.859 -10.062 1.00 87.00 511 TRP A CA 1
ATOM 4170 C C . TRP A 1 511 ? -12.927 17.255 -10.535 1.00 87.00 511 TRP A C 1
ATOM 4172 O O . TRP A 1 511 ? -12.772 17.964 -11.534 1.00 87.00 511 TRP A O 1
ATOM 4182 N N . CYS A 1 512 ? -11.895 16.818 -9.809 1.00 90.69 512 CYS A N 1
ATOM 4183 C CA . CYS A 1 512 ? -10.494 16.972 -10.202 1.00 90.69 512 CYS A CA 1
ATOM 4184 C C . CYS A 1 512 ? -9.574 16.039 -9.403 1.00 90.69 512 CYS A C 1
ATOM 4186 O O . CYS A 1 512 ? -9.925 15.556 -8.326 1.00 90.69 512 CYS A O 1
ATOM 4188 N N . THR A 1 513 ? -8.360 15.846 -9.915 1.00 90.75 513 THR A N 1
ATOM 4189 C CA . THR A 1 513 ? -7.255 15.220 -9.183 1.00 90.75 513 THR A CA 1
ATOM 4190 C C . THR A 1 513 ? -6.147 16.248 -9.005 1.00 90.75 513 THR A C 1
ATOM 4192 O O . THR A 1 513 ? -5.757 16.920 -9.961 1.00 90.75 513 THR A O 1
ATOM 4195 N N . VAL A 1 514 ? -5.611 16.351 -7.793 1.00 92.56 514 VAL A N 1
ATOM 4196 C CA . VAL A 1 514 ? -4.382 17.100 -7.511 1.00 92.56 514 VAL A CA 1
ATOM 4197 C C . VAL A 1 514 ? -3.319 16.145 -6.987 1.00 92.56 514 VAL A C 1
ATOM 4199 O O . VAL A 1 514 ? -3.630 15.222 -6.239 1.00 92.56 514 VAL A O 1
ATOM 4202 N N . CYS A 1 515 ? -2.071 16.356 -7.392 1.00 91.94 515 CYS A N 1
ATOM 4203 C CA . CYS A 1 515 ? -0.936 15.529 -6.997 1.00 91.94 515 CYS A CA 1
ATOM 4204 C C . CYS A 1 515 ? 0.177 16.399 -6.426 1.00 91.94 515 CYS A C 1
ATOM 4206 O O . CYS A 1 515 ? 0.271 17.583 -6.754 1.00 91.94 515 CYS A O 1
ATOM 4208 N N . ASP A 1 516 ? 1.013 15.781 -5.602 1.00 90.44 516 ASP A N 1
ATOM 4209 C CA . ASP A 1 516 ? 2.250 16.354 -5.090 1.00 90.44 516 ASP A CA 1
ATOM 4210 C C . ASP A 1 516 ? 3.279 15.229 -4.863 1.00 90.44 516 ASP A C 1
ATOM 4212 O O . ASP A 1 516 ? 2.916 14.057 -4.713 1.00 90.44 516 ASP A O 1
ATOM 4216 N N . GLU A 1 517 ? 4.570 15.545 -4.867 1.00 88.56 517 GLU A N 1
ATOM 4217 C CA . GLU A 1 517 ? 5.652 14.553 -4.826 1.00 88.56 517 GLU A CA 1
ATOM 4218 C C . GLU A 1 517 ? 6.643 14.796 -3.683 1.00 88.56 517 GLU A C 1
ATOM 4220 O O . GLU A 1 517 ? 6.915 15.923 -3.277 1.00 88.56 517 GLU A O 1
ATOM 4225 N N . LYS A 1 518 ? 7.195 13.707 -3.136 1.00 83.38 518 LYS A N 1
ATOM 4226 C CA . LYS A 1 518 ? 8.235 13.754 -2.102 1.00 83.38 518 LYS A CA 1
ATOM 4227 C C . LYS A 1 518 ? 9.209 12.604 -2.281 1.00 83.38 518 LYS A C 1
ATOM 4229 O O . LYS A 1 518 ? 8.812 11.446 -2.183 1.00 83.38 518 LYS A O 1
ATOM 4234 N N . GLU A 1 519 ? 10.492 12.921 -2.451 1.00 78.12 519 GLU A N 1
ATOM 4235 C CA . GLU A 1 519 ? 11.553 11.925 -2.651 1.00 78.12 519 GLU A CA 1
ATOM 4236 C C . GLU A 1 519 ? 11.147 10.877 -3.713 1.00 78.12 519 GLU A C 1
ATOM 4238 O O . GLU A 1 519 ? 10.940 11.195 -4.889 1.00 78.12 519 GLU A O 1
ATOM 4243 N N . GLU A 1 520 ? 10.990 9.612 -3.298 1.00 74.31 520 GLU A N 1
ATOM 4244 C CA . GLU A 1 520 ? 10.599 8.518 -4.173 1.00 74.31 520 GLU A CA 1
ATOM 4245 C C . GLU A 1 520 ? 9.077 8.307 -4.327 1.00 74.31 520 GLU A C 1
ATOM 4247 O O . GLU A 1 520 ? 8.650 7.498 -5.152 1.00 74.31 520 GLU A O 1
ATOM 4252 N N . GLN A 1 521 ? 8.251 9.101 -3.645 1.00 84.31 521 GLN A N 1
ATOM 4253 C CA . GLN A 1 521 ? 6.799 8.929 -3.541 1.00 84.31 521 GLN A CA 1
ATOM 4254 C C . GLN A 1 521 ? 6.017 10.021 -4.282 1.00 84.31 521 GLN A C 1
ATOM 4256 O O . GLN A 1 521 ? 6.465 11.160 -4.409 1.00 84.31 521 GLN A O 1
ATOM 4261 N N . ILE A 1 522 ? 4.816 9.665 -4.736 1.00 88.69 522 ILE A N 1
ATOM 4262 C CA . ILE A 1 522 ? 3.821 10.593 -5.282 1.00 88.69 522 ILE A CA 1
ATOM 4263 C C . ILE A 1 522 ? 2.552 10.406 -4.456 1.00 88.69 522 ILE A C 1
ATOM 4265 O O . ILE A 1 522 ? 2.103 9.275 -4.245 1.00 88.69 522 ILE A O 1
ATOM 4269 N N . PHE A 1 523 ? 1.971 11.506 -4.006 1.00 91.06 523 PHE A N 1
ATOM 4270 C CA . PHE A 1 523 ? 0.693 11.534 -3.317 1.00 91.06 523 PHE A CA 1
ATOM 4271 C C . PHE A 1 523 ? -0.337 12.221 -4.206 1.00 91.06 523 PHE A C 1
ATOM 4273 O O . PHE A 1 523 ? -0.020 13.163 -4.930 1.00 91.06 523 PHE A O 1
ATOM 4280 N N . GLY A 1 524 ? -1.571 11.740 -4.160 1.00 92.19 524 GLY A N 1
ATOM 4281 C CA . GLY A 1 524 ? -2.681 12.328 -4.893 1.00 92.19 524 GLY A CA 1
ATOM 4282 C C . GLY A 1 524 ? -3.904 12.512 -4.009 1.00 92.19 524 GLY A C 1
ATOM 4283 O O . GLY A 1 524 ? -4.055 11.854 -2.978 1.00 92.19 524 GLY A O 1
ATOM 4284 N N . CYS A 1 525 ? -4.765 13.431 -4.420 1.00 93.69 525 CYS A N 1
ATOM 4285 C CA . CYS A 1 525 ? -6.079 13.660 -3.848 1.00 93.69 525 CYS A CA 1
ATOM 4286 C C . CYS A 1 525 ? -7.096 13.713 -4.987 1.00 93.69 525 CYS A C 1
ATOM 4288 O O . CYS A 1 525 ? -7.017 14.594 -5.848 1.00 93.69 525 CYS A O 1
ATOM 4290 N N . ASP A 1 526 ? -8.023 12.761 -4.992 1.00 92.94 526 ASP A N 1
ATOM 4291 C CA . ASP A 1 526 ? -9.181 12.776 -5.883 1.00 92.94 526 ASP A CA 1
ATOM 4292 C C . ASP A 1 526 ? -10.322 13.498 -5.166 1.00 92.94 526 ASP A C 1
ATOM 4294 O O . ASP A 1 526 ? -10.661 13.141 -4.037 1.00 92.94 526 ASP A O 1
ATOM 4298 N N . VAL A 1 527 ? -10.892 14.516 -5.807 1.00 93.00 527 VAL A N 1
ATOM 4299 C CA . VAL A 1 527 ? -12.012 15.305 -5.285 1.00 93.00 527 VAL A CA 1
ATOM 4300 C C . VAL A 1 527 ? -13.234 15.052 -6.151 1.00 93.00 527 VAL A C 1
ATOM 4302 O O . VAL A 1 527 ? -13.146 15.168 -7.372 1.00 93.00 527 VAL A O 1
ATOM 4305 N N . TYR A 1 528 ? -14.361 14.747 -5.520 1.00 90.88 528 TYR A N 1
ATOM 4306 C CA . TYR A 1 528 ? -15.636 14.455 -6.167 1.00 90.88 528 TYR A CA 1
ATOM 4307 C C . TYR A 1 528 ? -16.621 15.618 -6.008 1.00 90.88 528 TYR A C 1
ATOM 4309 O O . TYR A 1 528 ? -16.485 16.455 -5.109 1.00 90.88 528 TYR A O 1
ATOM 4317 N N . ASP A 1 529 ? -17.613 15.678 -6.897 1.00 87.38 529 ASP A N 1
ATOM 4318 C CA . ASP A 1 529 ? -18.604 16.764 -6.937 1.00 87.38 529 ASP A CA 1
ATOM 4319 C C . ASP A 1 529 ? -19.458 16.858 -5.656 1.00 87.38 529 ASP A C 1
ATOM 4321 O O . ASP A 1 529 ? -19.908 17.944 -5.286 1.00 87.38 529 ASP A O 1
ATOM 4325 N N . ASP A 1 530 ? -19.641 15.745 -4.944 1.00 85.00 530 ASP A N 1
ATOM 4326 C CA . ASP A 1 530 ? -20.389 15.665 -3.684 1.00 85.00 530 ASP A CA 1
ATOM 4327 C C . ASP A 1 530 ? -19.606 16.173 -2.458 1.00 85.00 530 ASP A C 1
ATOM 4329 O O . ASP A 1 530 ? -20.139 16.177 -1.351 1.00 85.00 530 ASP A O 1
ATOM 4333 N N . GLY A 1 531 ? -18.356 16.616 -2.637 1.00 85.50 531 GLY A N 1
ATOM 4334 C CA . GLY A 1 531 ? -17.475 17.036 -1.545 1.00 85.50 531 GLY A CA 1
ATOM 4335 C C . GLY A 1 531 ? -16.665 15.897 -0.923 1.00 85.50 531 GLY A C 1
ATOM 4336 O O . GLY A 1 531 ? -15.893 16.138 0.009 1.00 85.50 531 GLY A O 1
ATOM 4337 N N . THR A 1 532 ? -16.773 14.671 -1.439 1.00 89.44 532 THR A N 1
ATOM 4338 C CA . THR A 1 532 ? -15.882 13.573 -1.063 1.00 89.44 532 THR A CA 1
ATOM 4339 C C . THR A 1 532 ? -14.466 13.854 -1.569 1.00 89.44 532 THR A C 1
ATOM 4341 O O . THR A 1 532 ? -14.258 14.255 -2.716 1.00 89.44 532 THR A O 1
ATOM 4344 N N . LEU A 1 533 ? -13.466 13.625 -0.719 1.00 91.38 533 LEU A N 1
ATOM 4345 C CA . LEU A 1 533 ? -12.055 13.615 -1.096 1.00 91.38 533 LEU A CA 1
ATOM 4346 C C . LEU A 1 533 ? -11.391 12.313 -0.662 1.00 91.38 533 LEU A C 1
ATOM 4348 O O . LEU A 1 533 ? -11.668 11.790 0.420 1.00 91.38 533 LEU A O 1
ATOM 4352 N N . ILE A 1 534 ? -10.489 11.807 -1.499 1.00 90.75 534 ILE A N 1
ATOM 4353 C CA . ILE A 1 534 ? -9.721 10.589 -1.238 1.00 90.75 534 ILE A CA 1
ATOM 4354 C C . ILE A 1 534 ? -8.240 10.886 -1.437 1.00 90.75 534 ILE A C 1
ATOM 4356 O O . ILE A 1 534 ? -7.776 11.063 -2.564 1.00 90.75 534 ILE A O 1
ATOM 4360 N N . LEU A 1 535 ? -7.487 10.884 -0.338 1.00 89.88 535 LEU A N 1
ATOM 4361 C CA . LEU A 1 535 ? -6.027 10.934 -0.349 1.00 89.88 535 LEU A CA 1
ATOM 4362 C C . LEU A 1 535 ? -5.426 9.547 -0.554 1.00 89.88 535 LEU A C 1
ATOM 4364 O O . LEU A 1 535 ? -5.795 8.581 0.121 1.00 89.88 535 LEU A O 1
ATOM 4368 N N . TYR A 1 536 ? -4.434 9.457 -1.431 1.00 88.88 536 TYR A N 1
ATOM 4369 C CA . TYR A 1 536 ? -3.744 8.213 -1.741 1.00 88.88 536 TYR A CA 1
ATOM 4370 C C . TYR A 1 536 ? -2.249 8.415 -1.965 1.00 88.88 536 TYR A C 1
ATOM 4372 O O . TYR A 1 536 ? -1.782 9.471 -2.385 1.00 88.88 536 TYR A O 1
ATOM 4380 N N . GLU A 1 537 ? -1.494 7.351 -1.718 1.00 88.69 537 GLU A N 1
ATOM 4381 C CA . GLU A 1 537 ? -0.142 7.189 -2.239 1.00 88.69 537 GLU A CA 1
ATOM 4382 C C . GLU A 1 537 ? -0.219 6.459 -3.583 1.00 88.69 537 GLU A C 1
ATOM 4384 O O . GLU A 1 537 ? -0.875 5.419 -3.720 1.00 88.69 537 GLU A O 1
ATOM 4389 N N . GLN A 1 538 ? 0.460 6.995 -4.587 1.00 83.81 538 GLN A N 1
ATOM 4390 C CA . GLN A 1 538 ? 0.561 6.385 -5.901 1.00 83.81 538 GLN A CA 1
ATOM 4391 C C . GLN A 1 538 ? 1.729 5.389 -5.908 1.00 83.81 538 GLN A C 1
ATOM 4393 O O . GLN A 1 538 ? 2.900 5.763 -5.921 1.00 83.81 538 GLN A O 1
ATOM 4398 N N . THR A 1 539 ? 1.405 4.095 -5.919 1.00 71.75 539 THR A N 1
ATOM 4399 C CA . THR A 1 539 ? 2.384 2.995 -5.885 1.00 71.75 539 THR A CA 1
ATOM 4400 C C . THR A 1 539 ? 2.382 2.247 -7.214 1.00 71.75 539 THR A C 1
ATOM 4402 O O . THR A 1 539 ? 1.580 1.343 -7.444 1.00 71.75 539 THR A O 1
ATOM 4405 N N . GLY A 1 540 ? 3.265 2.651 -8.132 1.00 69.19 540 GLY A N 1
ATOM 4406 C CA . GLY A 1 540 ? 3.298 2.097 -9.490 1.00 69.19 540 GLY A CA 1
ATOM 4407 C C . GLY A 1 540 ? 1.943 2.255 -10.184 1.00 69.19 540 GLY A C 1
ATOM 4408 O O . GLY A 1 540 ? 1.519 3.374 -10.455 1.00 69.19 540 GLY A O 1
ATOM 4409 N N . SER A 1 541 ? 1.258 1.139 -10.427 1.00 66.38 541 SER A N 1
ATOM 4410 C CA . SER A 1 541 ? -0.048 1.057 -11.087 1.00 66.38 541 SER A CA 1
ATOM 4411 C C . SER A 1 541 ? -1.270 1.180 -10.164 1.00 66.38 541 SER A C 1
ATOM 4413 O O . SER A 1 541 ? -2.400 1.055 -10.635 1.00 66.38 541 SER A O 1
ATOM 4415 N N . ARG A 1 542 ? -1.095 1.438 -8.859 1.00 73.81 542 ARG A N 1
ATOM 4416 C CA . ARG A 1 542 ? -2.210 1.489 -7.896 1.00 73.81 542 ARG A CA 1
ATOM 4417 C C . ARG A 1 542 ? -2.260 2.791 -7.106 1.00 73.81 542 ARG A C 1
ATOM 4419 O O . ARG A 1 542 ? -1.262 3.198 -6.512 1.00 73.81 542 ARG A O 1
ATOM 4426 N N . LYS A 1 543 ? -3.463 3.362 -7.008 1.00 84.44 543 LYS A N 1
ATOM 4427 C CA . LYS A 1 543 ? -3.817 4.338 -5.974 1.00 84.44 543 LYS A CA 1
ATOM 4428 C C . LYS A 1 543 ? -4.073 3.577 -4.680 1.00 84.44 543 LYS A C 1
ATOM 4430 O O . LYS A 1 543 ? -5.018 2.793 -4.604 1.00 84.44 543 LYS A O 1
ATOM 4435 N N . LYS A 1 544 ? -3.212 3.751 -3.684 1.00 83.69 544 LYS A N 1
ATOM 4436 C CA . LYS A 1 544 ? -3.388 3.154 -2.360 1.00 83.69 544 LYS A CA 1
ATOM 4437 C C . LYS A 1 544 ? -3.954 4.224 -1.425 1.00 83.69 544 LYS A C 1
ATOM 4439 O O . LYS A 1 544 ? -3.194 5.121 -1.058 1.00 83.69 544 LYS A O 1
ATOM 4444 N N . PRO A 1 545 ? -5.241 4.153 -1.035 1.00 83.44 545 PRO A N 1
ATOM 4445 C CA . PRO A 1 545 ? -5.811 5.111 -0.097 1.00 83.44 545 PRO A CA 1
ATOM 4446 C C . PRO A 1 545 ? -4.988 5.161 1.189 1.00 83.44 545 PRO A C 1
ATOM 4448 O O . PRO A 1 545 ? -4.570 4.122 1.715 1.00 83.44 545 PRO A O 1
ATOM 4451 N N . LEU A 1 546 ? -4.730 6.369 1.679 1.00 77.69 546 LEU A N 1
ATOM 4452 C CA . LEU A 1 546 ? -4.082 6.551 2.970 1.00 77.69 546 LEU A CA 1
ATOM 4453 C C . LEU A 1 546 ? -5.094 6.252 4.090 1.00 77.69 546 LEU A C 1
ATOM 4455 O O . LEU A 1 546 ? -6.273 6.569 3.935 1.00 77.69 546 LEU A O 1
ATOM 4459 N N . PRO A 1 547 ? -4.677 5.656 5.222 1.00 65.25 547 PRO A N 1
ATOM 4460 C CA . PRO A 1 547 ? -5.569 5.441 6.361 1.00 65.25 547 PRO A CA 1
ATOM 4461 C C . PRO A 1 547 ? -6.226 6.751 6.823 1.00 65.25 547 PRO A C 1
ATOM 4463 O O . PRO A 1 547 ? -5.529 7.716 7.136 1.00 65.25 547 PRO A O 1
ATOM 4466 N N . GLY A 1 548 ? -7.562 6.794 6.838 1.00 64.69 548 GLY A N 1
ATOM 4467 C CA . GLY A 1 548 ? -8.339 8.002 7.150 1.00 64.69 548 GLY A CA 1
ATOM 4468 C C . GLY A 1 548 ? -8.242 9.120 6.100 1.00 64.69 548 GLY A C 1
ATOM 4469 O O . GLY A 1 548 ? -8.649 10.248 6.369 1.00 64.69 548 GLY A O 1
ATOM 4470 N N . GLY A 1 549 ? -7.670 8.836 4.929 1.00 70.12 549 GLY A N 1
ATOM 4471 C CA . GLY A 1 549 ? -7.557 9.765 3.807 1.00 70.12 549 GLY A CA 1
ATOM 4472 C C . GLY A 1 549 ? -8.862 9.974 3.038 1.00 70.12 549 GLY A C 1
ATOM 4473 O O . GLY A 1 549 ? -8.908 10.846 2.176 1.00 70.12 549 GLY A O 1
ATOM 4474 N N . ASP A 1 550 ? -9.897 9.195 3.342 1.00 81.06 550 ASP A N 1
ATOM 4475 C CA . ASP A 1 550 ? -11.267 9.355 2.874 1.00 81.06 550 ASP A CA 1
ATOM 4476 C C . ASP A 1 550 ? -12.024 10.327 3.786 1.00 81.06 550 ASP A C 1
ATOM 4478 O O . ASP A 1 550 ? -12.233 10.079 4.977 1.00 81.06 550 ASP A O 1
ATOM 4482 N N . GLN A 1 551 ? -12.411 11.478 3.243 1.00 78.88 551 GLN A N 1
ATOM 4483 C CA . GLN A 1 551 ? -13.145 12.486 3.999 1.00 78.88 551 GLN A CA 1
ATOM 4484 C C . GLN A 1 551 ? -14.277 13.077 3.185 1.00 78.88 551 GLN A C 1
ATOM 4486 O O . GLN A 1 551 ? -14.205 13.188 1.967 1.00 78.88 551 GLN A O 1
ATOM 4491 N N . TYR A 1 552 ? -15.307 13.503 3.900 1.00 83.56 552 TYR A N 1
ATOM 4492 C CA . TYR A 1 552 ? -16.417 14.245 3.338 1.00 83.56 552 TYR A CA 1
ATOM 4493 C C . TYR A 1 552 ? -16.307 15.710 3.753 1.00 83.56 552 TYR A C 1
ATOM 4495 O O . TYR A 1 552 ? -16.157 16.010 4.943 1.00 83.56 552 TYR A O 1
ATOM 4503 N N . MET A 1 553 ? -16.390 16.605 2.774 1.00 83.06 553 MET A N 1
ATOM 4504 C CA . MET A 1 553 ? -16.458 18.052 2.957 1.00 83.06 553 MET A CA 1
ATOM 4505 C C . MET A 1 553 ? -17.826 18.576 2.510 1.00 83.06 553 MET A C 1
ATOM 4507 O O . MET A 1 553 ? -18.517 17.904 1.753 1.00 83.06 553 MET A O 1
ATOM 4511 N N . PRO A 1 554 ? -18.232 19.781 2.947 1.00 80.56 554 PRO A N 1
ATOM 4512 C CA . PRO A 1 554 ? -19.531 20.347 2.579 1.00 80.56 554 PRO A CA 1
ATOM 4513 C C . PRO A 1 554 ? -19.758 20.500 1.068 1.00 80.56 554 PRO A C 1
ATOM 4515 O O . PRO A 1 554 ? -20.898 20.447 0.614 1.00 80.56 554 PRO A O 1
ATOM 4518 N N . ASP A 1 555 ? -18.683 20.724 0.311 1.00 86.25 555 ASP A N 1
ATOM 4519 C CA . ASP A 1 555 ? -18.702 20.923 -1.134 1.00 86.25 555 ASP A CA 1
ATOM 4520 C C . ASP A 1 555 ? -17.324 20.616 -1.751 1.00 86.25 555 ASP A C 1
ATOM 4522 O O . ASP A 1 555 ? -16.301 20.571 -1.055 1.00 86.25 555 ASP A O 1
ATOM 4526 N N . ALA A 1 556 ? -17.291 20.447 -3.075 1.00 88.44 556 ALA A N 1
ATOM 4527 C CA . ALA A 1 556 ? -16.079 20.123 -3.824 1.00 88.44 556 ALA A CA 1
ATOM 4528 C C . ALA A 1 556 ? -14.970 21.192 -3.702 1.00 88.44 556 ALA A C 1
ATOM 4530 O O . ALA A 1 556 ? -13.784 20.862 -3.655 1.00 88.44 556 ALA A O 1
ATOM 4531 N N . SER A 1 557 ? -15.314 22.481 -3.588 1.00 89.31 557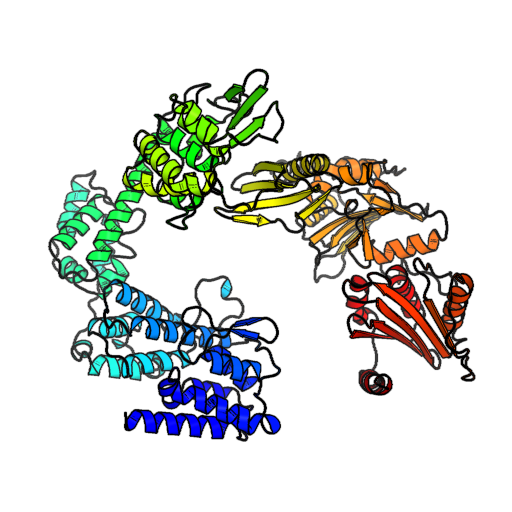 SER A N 1
ATOM 4532 C CA . SER A 1 557 ? -14.319 23.553 -3.428 1.00 89.31 557 SER A CA 1
ATOM 4533 C C . SER A 1 557 ? -13.624 23.466 -2.068 1.00 89.31 557 SER A C 1
ATOM 4535 O O . SER A 1 557 ? -12.400 23.598 -1.988 1.00 89.31 557 SER A O 1
ATOM 4537 N N . THR A 1 558 ? -14.385 23.202 -1.007 1.00 87.94 558 THR A N 1
ATOM 4538 C CA . THR A 1 558 ? -13.859 22.960 0.341 1.00 87.94 558 THR A CA 1
ATOM 4539 C C . THR A 1 558 ? -13.008 21.685 0.372 1.00 87.94 558 THR A C 1
ATOM 4541 O O . THR A 1 558 ? -11.911 21.688 0.936 1.00 87.94 558 THR A O 1
ATOM 4544 N N . ALA A 1 559 ? -13.442 20.627 -0.323 1.00 90.31 559 ALA A N 1
ATOM 4545 C CA . ALA A 1 559 ? -12.673 19.397 -0.528 1.00 90.31 559 ALA A CA 1
ATOM 4546 C C . ALA A 1 559 ? -11.326 19.628 -1.213 1.00 90.31 559 ALA A C 1
ATOM 4548 O O . ALA A 1 559 ? -10.304 19.118 -0.755 1.00 90.31 559 ALA A O 1
ATOM 4549 N N . LEU A 1 560 ? -11.281 20.457 -2.252 1.00 91.31 560 LEU A N 1
ATOM 4550 C CA . LEU A 1 560 ? -10.036 20.798 -2.934 1.00 91.31 560 LEU A CA 1
ATOM 4551 C C . LEU A 1 560 ? -9.081 21.611 -2.057 1.00 91.31 560 LEU A C 1
ATOM 4553 O O . LEU A 1 560 ? -7.874 21.371 -2.093 1.00 91.31 560 LEU A O 1
ATOM 4557 N N . GLN A 1 561 ? -9.590 22.562 -1.271 1.00 90.38 561 GLN A N 1
ATOM 4558 C CA . GLN A 1 561 ? -8.760 23.323 -0.330 1.00 90.38 561 GLN A CA 1
ATOM 4559 C C . GLN A 1 561 ? -8.146 22.405 0.733 1.00 90.38 561 GLN A C 1
ATOM 4561 O O . GLN A 1 561 ? -6.928 22.422 0.925 1.00 90.38 561 GLN A O 1
ATOM 4566 N N . ALA A 1 562 ? -8.969 21.553 1.354 1.00 88.31 562 ALA A N 1
ATOM 4567 C CA . ALA A 1 562 ? -8.514 20.567 2.329 1.00 88.31 562 ALA A CA 1
ATOM 4568 C C . ALA A 1 562 ? -7.514 19.578 1.707 1.00 88.31 562 ALA A C 1
ATOM 4570 O O . ALA A 1 562 ? -6.447 19.345 2.271 1.00 88.31 562 ALA A O 1
ATOM 4571 N N . GLY A 1 563 ? -7.812 19.061 0.513 1.00 90.06 563 GLY A N 1
ATOM 4572 C CA . GLY A 1 563 ? -6.954 18.142 -0.230 1.00 90.06 563 GLY A CA 1
ATOM 4573 C C . GLY A 1 563 ? -5.576 18.726 -0.535 1.00 90.06 563 GLY A C 1
ATOM 4574 O O . GLY A 1 563 ? -4.569 18.075 -0.266 1.00 90.06 563 GLY A O 1
ATOM 4575 N N . LYS A 1 564 ? -5.510 19.975 -1.018 1.00 90.19 564 LYS A N 1
ATOM 4576 C CA . LYS A 1 564 ? -4.238 20.680 -1.252 1.00 90.19 564 LYS A CA 1
ATOM 4577 C C . LYS A 1 564 ? -3.438 20.854 0.034 1.00 90.19 564 LYS A C 1
ATOM 4579 O O . LYS A 1 564 ? -2.261 20.510 0.055 1.00 90.19 564 LYS A O 1
ATOM 4584 N N . ARG A 1 565 ? -4.070 21.316 1.120 1.00 88.88 565 ARG A N 1
ATOM 4585 C CA . ARG A 1 565 ? -3.396 21.453 2.421 1.00 88.88 565 ARG A CA 1
ATOM 4586 C C . ARG A 1 565 ? -2.846 20.113 2.909 1.00 88.88 565 ARG A C 1
ATOM 4588 O O . ARG A 1 565 ? -1.707 20.049 3.359 1.00 88.88 565 ARG A O 1
ATOM 4595 N N . MET A 1 566 ? -3.640 19.047 2.828 1.00 86.31 566 MET A N 1
ATOM 4596 C CA . MET A 1 566 ? -3.227 17.720 3.285 1.00 86.31 566 MET A CA 1
ATOM 4597 C C . MET A 1 566 ? -2.090 17.146 2.433 1.00 86.31 566 MET A C 1
ATOM 4599 O O . MET A 1 566 ? -1.172 16.549 2.991 1.00 86.31 566 MET A O 1
ATOM 4603 N N . LEU A 1 567 ? -2.110 17.353 1.111 1.00 88.56 567 LEU A N 1
ATOM 4604 C CA . LEU A 1 567 ? -0.986 16.998 0.241 1.00 88.56 567 LEU A CA 1
ATOM 4605 C C . LEU A 1 567 ? 0.272 17.775 0.623 1.00 88.56 567 LEU A C 1
ATOM 4607 O O . LEU A 1 567 ? 1.296 17.149 0.874 1.00 88.56 567 LEU A O 1
ATOM 4611 N N . GLU A 1 568 ? 0.174 19.095 0.799 1.00 86.00 568 GLU A N 1
ATOM 4612 C CA . GLU A 1 568 ? 1.301 19.908 1.262 1.00 86.00 568 GLU A CA 1
ATOM 4613 C C . GLU A 1 568 ? 1.848 19.428 2.617 1.00 86.00 568 GLU A C 1
ATOM 4615 O O . GLU A 1 568 ? 3.052 19.442 2.839 1.00 86.00 568 GLU A O 1
ATOM 4620 N N . GLU A 1 569 ? 1.005 18.995 3.557 1.00 80.44 569 GLU A N 1
ATOM 4621 C CA . GLU A 1 569 ? 1.457 18.420 4.837 1.00 80.44 569 GLU A CA 1
ATOM 4622 C C . GLU A 1 569 ? 2.188 17.072 4.655 1.00 80.44 569 GLU A C 1
ATOM 4624 O O . GLU A 1 569 ? 3.106 16.732 5.416 1.00 80.44 569 GLU A O 1
ATOM 4629 N N . LEU A 1 570 ? 1.800 16.290 3.644 1.00 79.81 570 LEU A N 1
ATOM 4630 C CA . LEU A 1 570 ? 2.420 15.010 3.291 1.00 79.81 570 LEU A CA 1
ATOM 4631 C C . LEU A 1 570 ? 3.728 15.171 2.504 1.00 79.81 570 LEU A C 1
ATOM 4633 O O . LEU A 1 570 ? 4.609 14.309 2.606 1.00 79.81 570 LEU A O 1
ATOM 4637 N N . THR A 1 571 ? 3.898 16.260 1.769 1.00 78.62 571 THR A N 1
ATOM 4638 C CA . THR A 1 571 ? 5.081 16.488 0.929 1.00 78.62 571 THR A CA 1
ATOM 4639 C C . THR A 1 571 ? 6.077 17.449 1.544 1.00 78.62 571 THR A C 1
ATOM 4641 O O . THR A 1 571 ? 7.277 17.241 1.362 1.00 78.62 571 THR A O 1
ATOM 4644 N N . LYS A 1 572 ? 5.631 18.407 2.375 1.00 72.12 572 LYS A N 1
ATOM 4645 C CA . LYS A 1 572 ? 6.527 19.285 3.137 1.00 72.12 572 LYS A CA 1
ATOM 4646 C C . LYS A 1 572 ? 7.567 18.440 3.859 1.00 72.12 572 LYS A C 1
ATOM 4648 O O . LYS A 1 572 ? 7.254 17.538 4.652 1.00 72.12 572 LYS A O 1
ATOM 4653 N N . GLU A 1 573 ? 8.831 18.742 3.579 1.00 57.25 573 GLU A N 1
ATOM 4654 C CA . GLU A 1 573 ? 9.929 18.293 4.412 1.00 57.25 573 GLU A CA 1
ATOM 4655 C C . GLU A 1 573 ? 9.628 18.785 5.816 1.00 57.25 573 GLU A C 1
ATOM 4657 O O . GLU A 1 573 ? 9.574 19.983 6.096 1.00 57.25 573 GLU A O 1
ATOM 4662 N N . THR A 1 574 ? 9.316 17.845 6.701 1.00 46.66 574 THR A N 1
ATOM 4663 C CA . THR A 1 574 ? 9.133 18.193 8.090 1.00 46.66 574 THR A CA 1
ATOM 4664 C C . THR A 1 574 ? 10.515 18.608 8.558 1.00 46.66 574 THR A C 1
ATOM 4666 O O . THR A 1 574 ? 11.367 17.765 8.820 1.00 46.66 574 THR A O 1
ATOM 4669 N N . SER A 1 575 ? 10.712 19.906 8.741 1.00 39.81 575 SER A N 1
ATOM 4670 C CA . SER A 1 575 ? 11.772 20.473 9.576 1.00 39.81 575 SER A CA 1
ATOM 4671 C C . SER A 1 575 ? 11.742 19.931 11.022 1.00 39.81 575 SER A C 1
ATOM 4673 O O . SER A 1 575 ? 12.560 20.315 11.848 1.00 39.81 575 SER A O 1
ATOM 4675 N N . ALA A 1 576 ? 10.831 18.994 11.332 1.00 38.53 576 ALA A N 1
ATOM 4676 C CA . ALA A 1 576 ? 10.853 18.125 12.503 1.00 38.53 576 ALA A CA 1
ATOM 4677 C C . ALA A 1 576 ? 11.785 16.903 12.385 1.00 38.53 576 ALA A C 1
ATOM 4679 O O . ALA A 1 576 ? 11.878 16.142 13.346 1.00 38.53 576 ALA A O 1
ATOM 4680 N N . ARG A 1 577 ? 12.494 16.694 11.267 1.00 37.16 577 ARG A N 1
ATOM 4681 C CA . ARG A 1 577 ? 13.784 16.001 11.337 1.00 37.16 577 ARG A CA 1
ATOM 4682 C C . ARG A 1 577 ? 14.814 17.099 11.591 1.00 37.16 577 ARG A C 1
ATOM 4684 O O . ARG A 1 577 ? 15.033 17.900 10.683 1.00 37.16 577 ARG A O 1
ATOM 4691 N N . PRO A 1 578 ? 15.404 17.202 12.796 1.00 36.59 578 PRO A N 1
ATOM 4692 C CA . PRO A 1 578 ? 16.546 18.080 12.954 1.00 36.59 578 PRO A CA 1
ATOM 4693 C C . PRO A 1 578 ? 17.578 17.624 11.913 1.00 36.59 578 PRO A C 1
ATOM 4695 O O . PRO A 1 578 ? 17.859 16.420 11.842 1.00 36.59 578 PRO A O 1
ATOM 4698 N N . PRO A 1 579 ? 18.137 18.530 11.093 1.00 35.56 579 PRO A N 1
ATOM 4699 C CA . PRO A 1 579 ? 19.456 18.285 10.539 1.00 35.56 579 PRO A CA 1
ATOM 4700 C C . PRO A 1 579 ? 20.378 17.896 11.700 1.00 35.56 579 PRO A C 1
ATOM 4702 O O . PRO A 1 579 ? 20.137 18.285 12.843 1.00 35.56 579 PRO A O 1
ATOM 4705 N N . GLU A 1 580 ? 21.468 17.192 11.429 1.00 41.72 580 GLU A N 1
ATOM 4706 C CA . GLU A 1 580 ? 22.533 16.915 12.408 1.00 41.72 580 GLU A CA 1
ATOM 4707 C C . GLU A 1 580 ? 23.220 18.202 12.951 1.00 41.72 580 GLU A C 1
ATOM 4709 O O . GLU A 1 580 ? 24.284 18.143 13.564 1.00 41.72 580 GLU A O 1
ATOM 4714 N N . GLU A 1 581 ? 22.605 19.374 12.751 1.00 40.88 581 GLU A N 1
ATOM 4715 C CA . GLU A 1 581 ? 23.024 20.680 13.225 1.00 40.88 581 GLU A CA 1
ATOM 4716 C C . GLU A 1 581 ? 22.271 21.086 14.514 1.00 40.88 581 GLU A C 1
ATOM 4718 O O . GLU A 1 581 ? 21.036 21.128 14.545 1.00 40.88 581 GLU A O 1
ATOM 4723 N N . PRO A 1 582 ? 22.995 21.467 15.583 1.00 44.22 582 PRO A N 1
ATOM 4724 C CA . PRO A 1 582 ? 22.443 21.769 16.911 1.00 44.22 582 PRO A CA 1
ATOM 4725 C C . PRO A 1 582 ? 21.514 23.002 16.983 1.00 44.22 582 PRO A C 1
ATOM 4727 O O . PRO A 1 582 ? 20.934 23.279 18.034 1.00 44.22 582 PRO A O 1
ATOM 4730 N N . GLU A 1 583 ? 21.345 23.755 15.893 1.00 44.50 583 GLU A N 1
ATOM 4731 C CA . GLU A 1 583 ? 20.561 24.998 15.864 1.00 44.50 583 GLU A CA 1
ATOM 4732 C C . GLU A 1 583 ? 19.053 24.767 15.632 1.00 44.50 583 GLU A C 1
ATOM 4734 O O . GLU A 1 583 ? 18.234 25.525 16.156 1.00 44.50 583 GLU A O 1
ATOM 4739 N N . ALA A 1 584 ? 18.646 23.683 14.955 1.00 42.28 584 ALA A N 1
ATOM 4740 C CA . ALA A 1 584 ? 17.227 23.359 14.727 1.00 42.28 584 ALA A CA 1
ATOM 4741 C C . ALA A 1 584 ? 16.542 22.742 15.966 1.00 42.28 584 ALA A C 1
ATOM 4743 O O . ALA A 1 584 ? 15.392 23.066 16.274 1.00 42.28 584 ALA A O 1
ATOM 4744 N N . GLU A 1 585 ? 17.271 21.939 16.756 1.00 44.12 585 GLU A N 1
ATOM 4745 C CA . GLU A 1 585 ? 16.831 21.439 18.075 1.00 44.12 585 GLU A CA 1
ATOM 4746 C C . GLU A 1 585 ? 16.514 22.577 19.066 1.00 44.12 585 GLU A C 1
ATOM 4748 O O . GLU A 1 585 ? 15.780 22.394 20.048 1.00 44.12 585 GLU A O 1
ATOM 4753 N N . ALA A 1 586 ? 17.047 23.778 18.814 1.00 42.50 586 ALA A N 1
ATOM 4754 C CA . ALA A 1 586 ? 16.877 24.926 19.683 1.00 42.50 586 ALA A CA 1
ATOM 4755 C C . ALA A 1 586 ? 15.507 25.620 19.551 1.00 42.50 586 ALA A C 1
ATOM 4757 O O . ALA A 1 586 ? 15.108 26.266 20.525 1.00 42.50 586 ALA A O 1
ATOM 4758 N N . VAL A 1 587 ? 14.782 25.460 18.431 1.00 49.41 587 VAL A N 1
ATOM 4759 C CA . VAL A 1 587 ? 13.620 26.299 18.051 1.00 49.41 587 VAL A CA 1
ATOM 4760 C C . VAL A 1 587 ? 12.294 25.874 18.704 1.00 49.41 587 VAL A C 1
ATOM 4762 O O . VAL A 1 587 ? 11.524 26.737 19.121 1.00 49.41 587 VAL A O 1
ATOM 4765 N N . LEU A 1 588 ? 12.025 24.573 18.868 1.00 53.81 588 LEU A N 1
ATOM 4766 C CA . LEU A 1 588 ? 10.716 24.080 19.349 1.00 53.81 588 LEU A CA 1
ATOM 4767 C C . LEU A 1 588 ? 10.418 24.427 20.819 1.00 53.81 588 LEU A C 1
ATOM 4769 O O . LEU A 1 588 ? 9.278 24.727 21.164 1.00 53.81 588 LEU A O 1
ATOM 4773 N N . VAL A 1 589 ? 11.437 24.439 21.685 1.00 52.44 589 VAL A N 1
ATOM 4774 C CA . VAL A 1 589 ? 11.275 24.722 23.129 1.00 52.44 589 VAL A CA 1
ATOM 4775 C C . VAL A 1 589 ? 11.512 26.194 23.476 1.00 52.44 589 VAL A C 1
ATOM 4777 O O . VAL A 1 589 ? 11.175 26.636 24.570 1.00 52.44 589 VAL A O 1
ATOM 4780 N N . ALA A 1 590 ? 12.063 26.985 22.548 1.00 52.59 590 ALA A N 1
ATOM 4781 C CA . ALA A 1 590 ? 12.315 28.415 22.755 1.00 52.59 590 ALA A CA 1
ATOM 4782 C C . ALA A 1 590 ? 11.027 29.255 22.902 1.00 52.59 590 ALA A C 1
ATOM 4784 O O . ALA A 1 590 ? 11.098 30.408 23.314 1.00 52.59 590 ALA A O 1
ATOM 4785 N N . GLN A 1 591 ? 9.864 28.678 22.583 1.00 64.75 591 GLN A N 1
ATOM 4786 C CA . GLN A 1 591 ? 8.545 29.319 22.642 1.00 64.75 591 GLN A CA 1
ATOM 4787 C C . GLN A 1 591 ? 7.794 29.057 23.965 1.00 64.75 591 GLN A C 1
ATOM 4789 O O . GLN A 1 591 ? 6.735 29.639 24.187 1.00 64.75 591 GLN A O 1
ATOM 4794 N N . MET A 1 592 ? 8.308 28.186 24.846 1.00 80.19 592 MET A N 1
ATOM 4795 C CA . MET A 1 592 ? 7.691 27.918 26.151 1.00 80.19 592 MET A CA 1
ATOM 4796 C C . MET A 1 592 ? 8.123 28.985 27.165 1.00 80.19 592 MET A C 1
ATOM 4798 O O . MET A 1 592 ? 9.291 29.050 27.549 1.00 80.19 592 MET A O 1
ATOM 4802 N N . GLU A 1 593 ? 7.184 29.806 27.635 1.00 83.12 593 GLU A N 1
ATOM 4803 C CA . GLU A 1 593 ? 7.432 30.764 28.722 1.00 83.12 593 GLU A CA 1
ATOM 4804 C C . GLU A 1 593 ? 7.460 30.052 30.087 1.00 83.12 593 GLU A C 1
ATOM 4806 O O . GLU A 1 593 ? 8.230 30.429 30.974 1.00 83.12 593 GLU A O 1
ATOM 4811 N N . CYS A 1 594 ? 6.654 28.997 30.257 1.00 86.44 594 CYS A N 1
ATOM 4812 C CA . CYS A 1 594 ? 6.647 28.164 31.455 1.00 86.44 594 CYS A CA 1
ATOM 4813 C C . CYS A 1 594 ? 6.963 26.696 31.138 1.00 86.44 594 CYS A C 1
ATOM 4815 O O . CYS A 1 594 ? 6.570 26.148 30.108 1.00 86.44 594 CYS A O 1
ATOM 4817 N N . TRP A 1 595 ? 7.681 26.046 32.055 1.00 87.00 595 TRP A N 1
ATOM 4818 C CA . TRP A 1 595 ? 8.034 24.634 31.935 1.00 87.00 595 TRP A CA 1
ATOM 4819 C C . TRP A 1 595 ? 7.001 23.745 32.628 1.00 87.00 595 TRP A C 1
ATOM 4821 O O . TRP A 1 595 ? 6.474 24.120 33.683 1.00 87.00 595 TRP A O 1
ATOM 4831 N N . PRO A 1 596 ? 6.723 22.552 32.076 1.00 89.94 596 PRO A N 1
ATOM 4832 C CA . PRO A 1 596 ? 5.822 21.611 32.706 1.00 89.94 596 PRO A CA 1
ATOM 4833 C C . PRO A 1 596 ? 6.437 21.130 34.019 1.00 89.94 596 PRO A C 1
ATOM 4835 O O . PRO A 1 596 ? 7.610 20.772 34.096 1.00 89.94 596 PRO A O 1
ATOM 4838 N N . THR A 1 597 ? 5.629 21.105 35.071 1.00 90.06 597 THR A N 1
ATOM 4839 C CA . THR A 1 597 ? 6.038 20.604 36.383 1.00 90.06 597 THR A CA 1
ATOM 4840 C C . THR A 1 597 ? 6.104 19.082 36.417 1.00 90.06 597 THR A C 1
ATOM 4842 O O . THR A 1 597 ? 6.816 18.514 37.243 1.00 90.06 597 THR A O 1
ATOM 4845 N N . ARG A 1 598 ? 5.361 18.420 35.526 1.00 91.88 598 ARG A N 1
ATOM 4846 C CA . ARG A 1 598 ? 5.339 16.966 35.385 1.00 91.88 598 ARG A CA 1
ATOM 4847 C C . ARG A 1 598 ? 4.995 16.573 33.953 1.00 91.88 598 ARG A C 1
ATOM 4849 O O . ARG A 1 598 ? 4.135 17.202 33.336 1.00 91.88 598 ARG A O 1
ATOM 4856 N N . ILE A 1 599 ? 5.614 15.508 33.452 1.00 92.62 599 ILE A N 1
ATOM 4857 C CA . ILE A 1 599 ? 5.296 14.915 32.147 1.00 92.62 599 ILE A CA 1
ATOM 4858 C C . ILE A 1 599 ? 4.868 13.468 32.347 1.00 92.62 599 ILE A C 1
ATOM 4860 O O . ILE A 1 599 ? 5.552 12.700 33.022 1.00 92.62 599 ILE A O 1
ATOM 4864 N N . LEU A 1 600 ? 3.737 13.089 31.759 1.00 90.81 600 LEU A N 1
ATOM 4865 C CA . LEU A 1 600 ? 3.239 11.716 31.775 1.00 90.81 600 LEU A CA 1
ATOM 4866 C C . LEU A 1 600 ? 3.314 11.129 30.370 1.00 90.81 600 LEU A C 1
ATOM 4868 O O . LEU A 1 600 ? 2.784 11.708 29.424 1.00 90.81 600 LEU A O 1
ATOM 4872 N N . VAL A 1 601 ? 3.932 9.958 30.254 1.00 90.62 601 VAL A N 1
ATOM 4873 C CA . VAL A 1 601 ? 4.171 9.277 28.979 1.00 90.62 601 VAL A CA 1
ATOM 4874 C C . VAL A 1 601 ? 3.587 7.877 29.043 1.00 90.62 601 VAL A C 1
ATOM 4876 O O . VAL A 1 601 ? 3.932 7.102 29.933 1.00 90.62 601 VAL A O 1
ATOM 4879 N N . SER A 1 602 ? 2.727 7.532 28.088 1.00 85.69 602 SER A N 1
ATOM 4880 C CA . SER A 1 602 ? 2.196 6.172 27.928 1.00 85.69 602 SER A CA 1
ATOM 4881 C C . SER A 1 602 ? 2.549 5.647 26.540 1.00 85.69 602 SER A C 1
ATOM 4883 O O . SER A 1 602 ? 2.209 6.265 25.529 1.00 85.69 602 SER A O 1
ATOM 4885 N N . ARG A 1 603 ? 3.252 4.514 26.501 1.00 83.88 603 ARG A N 1
ATOM 4886 C CA . ARG A 1 603 ? 3.615 3.798 25.270 1.00 83.88 603 ARG A CA 1
ATOM 4887 C C . ARG A 1 603 ? 2.762 2.535 25.138 1.00 83.88 603 ARG A C 1
ATOM 4889 O O . ARG A 1 603 ? 2.338 2.004 26.169 1.00 83.88 603 ARG A O 1
ATOM 4896 N N . PRO A 1 604 ? 2.534 2.030 23.916 1.00 69.69 604 PRO A N 1
ATOM 4897 C CA . PRO A 1 604 ? 1.822 0.773 23.729 1.00 69.69 604 PRO A CA 1
ATOM 4898 C C . PRO A 1 604 ? 2.487 -0.357 24.529 1.00 69.69 604 PRO A C 1
ATOM 4900 O O . PRO A 1 604 ? 3.713 -0.484 24.562 1.00 69.69 604 PRO A O 1
ATOM 4903 N N . TYR A 1 605 ? 1.660 -1.145 25.221 1.00 62.12 605 TYR A N 1
ATOM 4904 C CA . TYR A 1 605 ? 2.065 -2.311 26.024 1.00 62.12 605 TYR A CA 1
ATOM 4905 C C . TYR A 1 605 ? 3.082 -2.030 27.147 1.00 62.12 605 TYR A C 1
ATOM 4907 O O . TYR A 1 605 ? 3.704 -2.956 27.665 1.00 62.12 605 TYR A O 1
ATOM 4915 N N . SER A 1 606 ? 3.255 -0.765 27.540 1.00 68.19 606 SER A N 1
ATOM 4916 C CA . SER A 1 606 ? 4.213 -0.348 28.567 1.00 68.19 606 SER A CA 1
ATOM 4917 C C . SER A 1 606 ? 3.514 0.350 29.727 1.00 68.19 606 SER A C 1
ATOM 4919 O O . SER A 1 606 ? 2.494 1.014 29.547 1.00 68.19 606 SER A O 1
ATOM 4921 N N . GLN A 1 607 ? 4.095 0.253 30.924 1.00 70.81 607 GLN A N 1
ATOM 4922 C CA . GLN A 1 607 ? 3.626 1.046 32.058 1.00 70.81 607 GLN A CA 1
ATOM 4923 C C . GLN A 1 607 ? 3.836 2.543 31.802 1.00 70.81 607 GLN A C 1
ATOM 4925 O O . GLN A 1 607 ? 4.802 2.958 31.156 1.00 70.81 607 GLN A O 1
ATOM 4930 N N . GLN A 1 608 ? 2.920 3.351 32.333 1.00 79.75 608 GLN A N 1
ATOM 4931 C CA . GLN A 1 608 ? 3.008 4.802 32.278 1.00 79.75 608 GLN A CA 1
ATOM 4932 C C . GLN A 1 608 ? 4.250 5.290 33.035 1.00 79.75 608 GLN A C 1
ATOM 4934 O O . GLN A 1 608 ? 4.471 4.934 34.191 1.00 79.75 608 GLN A O 1
ATOM 4939 N N . VAL A 1 609 ? 5.039 6.139 32.383 1.00 86.75 609 VAL A N 1
ATOM 4940 C CA . VAL A 1 609 ? 6.237 6.760 32.955 1.00 86.75 609 VAL A CA 1
ATOM 4941 C C . VAL A 1 609 ? 5.917 8.203 33.332 1.00 86.75 609 VAL A C 1
ATOM 4943 O O . VAL A 1 609 ? 5.277 8.923 32.564 1.00 86.75 609 VAL A O 1
ATOM 4946 N N . THR A 1 610 ? 6.379 8.623 34.508 1.00 89.62 610 THR A N 1
ATOM 4947 C CA . THR A 1 610 ? 6.227 9.990 35.019 1.00 89.62 610 THR A CA 1
ATOM 4948 C C . THR A 1 610 ? 7.602 10.631 35.151 1.00 89.62 610 THR A C 1
ATOM 4950 O O . THR A 1 610 ? 8.486 10.034 35.759 1.00 89.62 610 THR A O 1
ATOM 4953 N N . LEU A 1 611 ? 7.776 11.823 34.577 1.00 89.38 611 LEU A N 1
ATOM 4954 C CA . LEU A 1 611 ? 8.936 12.683 34.805 1.00 89.38 611 LEU A CA 1
ATOM 4955 C C . LEU A 1 611 ? 8.503 13.843 35.700 1.00 89.38 611 LEU A C 1
ATOM 4957 O O . LEU A 1 611 ? 7.602 14.597 35.328 1.00 89.38 611 LEU A O 1
ATOM 4961 N N . ASP A 1 612 ? 9.144 13.988 36.855 1.00 89.12 612 ASP A N 1
ATOM 4962 C CA . ASP A 1 612 ? 8.900 15.090 37.796 1.00 89.12 612 ASP A CA 1
ATOM 4963 C C . ASP A 1 612 ? 9.850 16.277 37.541 1.00 89.12 612 ASP A C 1
ATOM 4965 O O . ASP A 1 612 ? 10.792 16.162 36.759 1.00 89.12 612 ASP A O 1
ATOM 4969 N N . GLN A 1 613 ? 9.643 17.415 38.220 1.00 74.62 613 GLN A N 1
ATOM 4970 C CA . GLN A 1 613 ? 10.357 18.690 37.988 1.00 74.62 613 GLN A CA 1
ATOM 4971 C C . GLN A 1 613 ? 11.888 18.581 37.840 1.00 74.62 613 GLN A C 1
ATOM 4973 O O . GLN A 1 613 ? 12.472 19.326 37.064 1.00 74.62 613 GLN A O 1
ATOM 4978 N N . GLY A 1 614 ? 12.549 17.661 38.553 1.00 75.44 614 GLY A N 1
ATOM 4979 C CA . GLY A 1 614 ? 14.005 17.465 38.455 1.00 75.44 614 GLY A CA 1
ATOM 4980 C C . GLY A 1 614 ? 14.478 16.692 37.215 1.00 75.44 614 GLY A C 1
ATOM 4981 O O . GLY A 1 614 ? 15.668 16.685 36.920 1.00 75.44 614 GLY A O 1
ATOM 4982 N N . GLN A 1 615 ? 13.567 16.027 36.505 1.00 83.12 615 GLN A N 1
ATOM 4983 C CA . GLN A 1 615 ? 13.827 15.223 35.305 1.00 83.12 615 GLN A CA 1
ATOM 4984 C C . GLN A 1 615 ? 13.337 15.906 34.022 1.00 83.12 615 GLN A C 1
ATOM 4986 O O . GLN A 1 615 ? 13.669 15.456 32.926 1.00 83.12 615 GLN A O 1
ATOM 4991 N N . VAL A 1 616 ? 12.542 16.972 34.148 1.00 86.44 616 VAL A N 1
ATOM 4992 C CA . VAL A 1 616 ? 12.057 17.765 33.018 1.00 86.44 616 VAL A CA 1
ATOM 4993 C C . VAL A 1 616 ? 13.162 18.717 32.563 1.00 86.44 616 VAL A C 1
ATOM 4995 O O . VAL A 1 616 ? 13.401 19.758 33.168 1.00 86.44 616 VAL A O 1
ATOM 4998 N N . THR A 1 617 ? 13.831 18.356 31.471 1.00 84.38 617 THR A N 1
ATOM 4999 C CA . THR A 1 617 ? 14.815 19.197 30.770 1.00 84.38 617 THR A CA 1
ATOM 5000 C C . THR A 1 617 ? 14.386 19.481 29.332 1.00 84.38 617 THR A C 1
ATOM 5002 O O . THR A 1 617 ? 13.518 18.788 28.787 1.00 84.38 617 THR A O 1
ATOM 5005 N N . LYS A 1 618 ? 15.032 20.459 28.683 1.00 80.31 618 LYS A N 1
ATOM 5006 C CA . LYS A 1 618 ? 14.825 20.776 27.260 1.00 80.31 618 LYS A CA 1
ATOM 5007 C C . LYS A 1 618 ? 14.993 19.549 26.370 1.00 80.31 618 LYS A C 1
ATOM 5009 O O . LYS A 1 618 ? 14.130 19.265 25.543 1.00 80.31 618 LYS A O 1
ATOM 5014 N N . GLU A 1 619 ? 16.059 18.789 26.593 1.00 80.94 619 GLU A N 1
ATOM 5015 C CA . GLU A 1 619 ? 16.368 17.575 25.837 1.00 80.94 619 GLU A CA 1
ATOM 5016 C C . GLU A 1 619 ? 15.292 16.507 26.055 1.00 80.94 619 GLU A C 1
ATOM 5018 O O . GLU A 1 619 ? 14.864 15.847 25.109 1.00 80.94 619 GLU A O 1
ATOM 5023 N N . SER A 1 620 ? 14.801 16.359 27.291 1.00 85.12 620 SER A N 1
ATOM 5024 C CA . SER A 1 620 ? 13.755 15.383 27.604 1.00 85.12 620 SER A CA 1
ATOM 5025 C C . SER A 1 620 ? 12.425 15.701 26.910 1.00 85.12 620 SER A C 1
ATOM 5027 O O . SER A 1 620 ? 11.779 14.782 26.407 1.00 85.12 620 SER A O 1
ATOM 5029 N N . VAL A 1 621 ? 12.041 16.982 26.836 1.00 86.19 621 VAL A N 1
ATOM 5030 C CA . VAL A 1 621 ? 10.813 17.443 26.168 1.00 86.19 621 VAL A CA 1
ATOM 5031 C C . VAL A 1 621 ? 10.923 17.233 24.662 1.00 86.19 621 VAL A C 1
ATOM 5033 O O . VAL A 1 621 ? 10.039 16.604 24.084 1.00 86.19 621 VAL A O 1
ATOM 5036 N N . ASN A 1 622 ? 12.026 17.674 24.050 1.00 82.69 622 ASN A N 1
ATOM 5037 C CA . ASN A 1 622 ? 12.282 17.481 22.620 1.00 82.69 622 ASN A CA 1
ATOM 5038 C C . ASN A 1 622 ? 12.244 16.003 22.237 1.00 82.69 622 ASN A C 1
ATOM 5040 O O . ASN A 1 622 ? 11.505 15.620 21.335 1.00 82.69 622 ASN A O 1
ATOM 5044 N N . ARG A 1 623 ? 12.965 15.153 22.976 1.00 85.75 623 ARG A N 1
ATOM 5045 C CA . ARG A 1 623 ? 12.978 13.708 22.727 1.00 85.75 623 ARG A CA 1
ATOM 5046 C C . ARG A 1 623 ? 11.575 13.102 22.797 1.00 85.75 623 ARG A C 1
ATOM 5048 O O . ARG A 1 623 ? 11.215 12.309 21.933 1.00 85.75 623 ARG A O 1
ATOM 5055 N N . LEU A 1 624 ? 10.784 13.449 23.816 1.00 89.06 624 LEU A N 1
ATOM 5056 C CA . LEU A 1 624 ? 9.426 12.917 23.975 1.00 89.06 624 LEU A CA 1
ATOM 5057 C C . LEU A 1 624 ? 8.467 13.421 22.892 1.00 89.06 624 LEU A C 1
ATOM 5059 O O . LEU A 1 624 ? 7.617 12.656 22.446 1.00 89.06 624 LEU A O 1
ATOM 5063 N N . LEU A 1 625 ? 8.607 14.671 22.447 1.00 87.31 625 LEU A N 1
ATOM 5064 C CA . LEU A 1 625 ? 7.838 15.187 21.315 1.00 87.31 625 LEU A CA 1
ATOM 5065 C C . LEU A 1 625 ? 8.201 14.452 20.028 1.00 87.31 625 LEU A C 1
ATOM 5067 O O . LEU A 1 625 ? 7.296 13.978 19.350 1.00 87.31 625 LEU A O 1
ATOM 5071 N N . SER A 1 626 ? 9.489 14.267 19.732 1.00 82.56 626 SER A N 1
ATOM 5072 C CA . SER A 1 626 ? 9.923 13.490 18.565 1.00 82.56 626 SER A CA 1
ATOM 5073 C C . SER A 1 626 ? 9.404 12.052 18.617 1.00 82.56 626 SER A C 1
ATOM 5075 O O . SER A 1 626 ? 8.872 11.551 17.634 1.00 82.56 626 SER A O 1
ATOM 5077 N N . GLU A 1 627 ? 9.458 11.398 19.782 1.00 85.19 627 GLU A N 1
ATOM 5078 C CA . GLU A 1 627 ? 8.885 10.058 19.954 1.00 85.19 627 GLU A CA 1
ATOM 5079 C C . GLU A 1 627 ? 7.362 10.021 19.727 1.00 85.19 627 GLU A C 1
ATOM 5081 O O . GLU A 1 627 ? 6.859 9.043 19.176 1.00 85.19 627 GLU A O 1
ATOM 5086 N N . TYR A 1 628 ? 6.619 11.058 20.127 1.00 87.81 628 TYR A N 1
ATOM 5087 C CA . TYR A 1 628 ? 5.189 11.170 19.818 1.00 87.81 628 TYR A CA 1
ATOM 5088 C C . TYR A 1 628 ? 4.944 11.387 18.323 1.00 87.81 628 TYR A C 1
ATOM 5090 O O . TYR A 1 628 ? 4.100 10.707 17.742 1.00 87.81 628 TYR A O 1
ATOM 5098 N N . LEU A 1 629 ? 5.695 12.289 17.687 1.00 84.06 629 LEU A N 1
ATOM 5099 C CA . LEU A 1 629 ? 5.560 12.581 16.258 1.00 84.06 629 LEU A CA 1
ATOM 5100 C C . LEU A 1 629 ? 5.896 11.362 15.384 1.00 84.06 629 LEU A C 1
ATOM 5102 O O . LEU A 1 629 ? 5.252 11.168 14.353 1.00 84.06 629 LEU A O 1
ATOM 5106 N N . ASP A 1 630 ? 6.812 10.509 15.847 1.00 79.56 630 ASP A N 1
ATOM 5107 C CA . ASP A 1 630 ? 7.149 9.205 15.262 1.00 79.56 630 ASP A CA 1
ATOM 5108 C C . ASP A 1 630 ? 6.092 8.109 15.530 1.00 79.56 630 ASP A C 1
ATOM 5110 O O . ASP A 1 630 ? 6.266 6.966 15.105 1.00 79.56 630 ASP A O 1
ATOM 5114 N N . GLY A 1 631 ? 5.027 8.399 16.287 1.00 80.50 631 GLY A N 1
ATOM 5115 C CA . GLY A 1 631 ? 3.980 7.434 16.647 1.00 80.50 631 GLY A CA 1
ATOM 5116 C C . GLY A 1 631 ? 4.397 6.389 17.691 1.00 80.50 631 GLY A C 1
ATOM 5117 O O . GLY A 1 631 ? 3.751 5.352 17.817 1.00 80.50 631 GLY A O 1
ATOM 5118 N N . LYS A 1 632 ? 5.481 6.623 18.446 1.00 84.56 632 LYS A N 1
ATOM 5119 C CA . LYS A 1 632 ? 5.981 5.698 19.489 1.00 84.56 632 LYS A CA 1
ATOM 5120 C C . LYS A 1 632 ? 5.286 5.893 20.841 1.00 84.56 632 LYS A C 1
ATOM 5122 O O . LYS A 1 632 ? 5.437 5.062 21.740 1.00 84.56 632 LYS A O 1
ATOM 5127 N N . ILE A 1 633 ? 4.566 7.001 21.021 1.00 87.56 633 ILE A N 1
ATOM 5128 C CA . ILE A 1 633 ? 3.879 7.376 22.262 1.00 87.56 633 ILE A CA 1
ATOM 5129 C C . ILE A 1 633 ? 2.393 7.564 21.962 1.00 87.56 633 ILE A C 1
ATOM 5131 O O . ILE A 1 633 ? 2.038 8.401 21.143 1.00 87.56 633 ILE A O 1
ATOM 5135 N N . HIS A 1 634 ? 1.523 6.846 22.680 1.00 86.25 634 HIS A N 1
ATOM 5136 C CA . HIS A 1 634 ? 0.072 6.988 22.512 1.00 86.25 634 HIS A CA 1
ATOM 5137 C C . HIS A 1 634 ? -0.505 8.155 23.310 1.00 86.25 634 HIS A C 1
ATOM 5139 O O . HIS A 1 634 ? -1.519 8.737 22.936 1.00 86.25 634 HIS A O 1
ATOM 5145 N N . ARG A 1 635 ? 0.124 8.492 24.440 1.00 89.69 635 ARG A N 1
ATOM 5146 C CA . ARG A 1 635 ? -0.300 9.607 25.286 1.00 89.69 635 ARG A CA 1
ATOM 5147 C C . ARG A 1 635 ? 0.896 10.329 25.870 1.00 89.69 635 ARG A C 1
ATOM 5149 O O . ARG A 1 635 ? 1.683 9.733 26.607 1.00 89.69 635 ARG A O 1
ATOM 5156 N N . LEU A 1 636 ? 0.970 11.622 25.589 1.00 93.19 636 LEU A N 1
ATOM 5157 C CA . LEU A 1 636 ? 1.961 12.541 26.128 1.00 93.19 636 LEU A CA 1
ATOM 5158 C C . LEU A 1 636 ? 1.230 13.716 26.782 1.00 93.19 636 LEU A C 1
ATOM 5160 O O . LEU A 1 636 ? 0.556 14.482 26.101 1.00 93.19 636 LEU A O 1
ATOM 5164 N N . LEU A 1 637 ? 1.339 13.847 28.104 1.00 94.31 637 LEU A N 1
ATOM 5165 C CA . LEU A 1 637 ? 0.722 14.934 28.868 1.00 94.31 637 LEU A CA 1
ATOM 5166 C C . LEU A 1 637 ? 1.795 15.807 29.506 1.00 94.31 637 LEU A C 1
ATOM 5168 O O . LEU A 1 637 ? 2.642 15.308 30.246 1.00 94.31 637 LEU A O 1
ATOM 5172 N N . PHE A 1 638 ? 1.685 17.111 29.281 1.00 94.25 638 PHE A N 1
ATOM 5173 C CA . PHE A 1 638 ? 2.448 18.164 29.938 1.00 94.25 638 PHE A CA 1
ATOM 5174 C C . PHE A 1 638 ? 1.567 18.854 30.983 1.00 94.25 638 PHE A C 1
ATOM 5176 O O . PHE A 1 638 ? 0.540 19.436 30.635 1.00 94.25 638 PHE A O 1
ATOM 5183 N N . ALA A 1 639 ? 1.950 18.775 32.258 1.00 93.31 639 ALA A N 1
ATOM 5184 C CA . ALA A 1 639 ? 1.215 19.390 33.361 1.00 93.31 639 ALA A CA 1
ATOM 5185 C C . ALA A 1 639 ? 1.912 20.668 33.829 1.00 93.31 639 ALA A C 1
ATOM 5187 O O . ALA A 1 639 ? 3.094 20.631 34.163 1.00 93.31 639 ALA A O 1
ATOM 5188 N N . PHE A 1 640 ? 1.178 21.776 33.936 1.00 91.44 640 PHE A N 1
ATOM 5189 C CA . PHE A 1 640 ? 1.720 23.090 34.322 1.00 91.44 640 PHE A CA 1
ATOM 5190 C C . PHE A 1 640 ? 1.213 23.573 35.692 1.00 91.44 640 PHE A C 1
ATOM 5192 O O . PHE A 1 640 ? 1.349 24.737 36.054 1.00 91.44 640 PHE A O 1
ATOM 5199 N N . GLY A 1 641 ? 0.600 22.686 36.482 1.00 82.69 641 GLY A N 1
ATOM 5200 C CA . GLY A 1 641 ? 0.136 22.981 37.847 1.00 82.69 641 GLY A CA 1
ATOM 5201 C C . GLY A 1 641 ? -1.200 23.733 37.948 1.00 82.69 641 GLY A C 1
ATOM 5202 O O . GLY A 1 641 ? -1.786 23.771 39.025 1.00 82.69 641 GLY A O 1
ATOM 5203 N N . GLY A 1 642 ? -1.721 24.272 36.843 1.00 87.06 642 GLY A N 1
ATOM 5204 C CA . GLY A 1 642 ? -3.079 24.838 36.753 1.00 87.06 642 GLY A CA 1
ATOM 5205 C C . GLY A 1 642 ? -3.843 24.436 35.490 1.00 87.06 642 GLY A C 1
ATOM 5206 O O . GLY A 1 642 ? -5.057 24.601 35.422 1.00 87.06 642 GLY A O 1
ATOM 5207 N N . HIS A 1 643 ? -3.141 23.875 34.511 1.00 92.88 643 HIS A N 1
ATOM 5208 C CA . HIS A 1 643 ? -3.685 23.405 33.248 1.00 92.88 643 HIS A CA 1
ATOM 5209 C C . HIS A 1 643 ? -2.780 22.310 32.676 1.00 92.88 643 HIS A C 1
ATOM 5211 O O . HIS A 1 643 ? -1.602 22.231 33.045 1.00 92.88 643 HIS A O 1
ATOM 5217 N N . ASP A 1 644 ? -3.328 21.497 31.775 1.00 94.44 644 ASP A N 1
ATOM 5218 C CA . ASP A 1 644 ? -2.612 20.410 31.108 1.00 94.44 644 ASP A CA 1
ATOM 5219 C C . ASP A 1 644 ? -2.742 20.524 29.583 1.00 94.44 644 ASP A C 1
ATOM 5221 O O . ASP A 1 644 ? -3.803 20.876 29.063 1.00 94.44 644 ASP A O 1
ATOM 5225 N N . LEU A 1 645 ? -1.670 20.172 28.873 1.00 95.38 645 LEU A N 1
ATOM 5226 C CA . LEU A 1 645 ? -1.647 19.983 27.423 1.00 95.38 645 LEU A CA 1
ATOM 5227 C C . LEU A 1 645 ? -1.414 18.502 27.127 1.00 95.38 645 LEU A C 1
ATOM 5229 O O . LEU A 1 645 ? -0.480 17.902 27.661 1.00 95.38 645 LEU A O 1
ATOM 5233 N N . ILE A 1 646 ? -2.262 17.906 26.296 1.00 94.75 646 ILE A N 1
ATOM 5234 C CA . ILE A 1 646 ? -2.279 16.464 26.053 1.00 94.75 646 ILE A CA 1
ATOM 5235 C C . ILE A 1 646 ? -2.225 16.202 24.557 1.00 94.75 646 ILE A C 1
ATOM 5237 O O . ILE A 1 646 ? -3.059 16.700 23.807 1.00 94.75 646 ILE A O 1
ATOM 5241 N N . PHE A 1 647 ? -1.285 15.362 24.151 1.00 93.94 647 PHE A N 1
ATOM 5242 C CA . PHE A 1 647 ? -1.197 14.787 22.820 1.00 93.94 647 PHE A CA 1
ATOM 5243 C C . PHE A 1 647 ? -1.589 13.316 22.892 1.00 93.94 647 PHE A C 1
ATOM 5245 O O . PHE A 1 647 ? -1.095 12.573 23.750 1.00 93.94 647 PHE A O 1
ATOM 5252 N N . LEU A 1 648 ? -2.498 12.909 22.014 1.00 90.88 648 LEU A N 1
ATOM 5253 C CA . LEU A 1 648 ? -3.059 11.566 21.984 1.00 90.88 648 LEU A CA 1
ATOM 5254 C C . LEU A 1 648 ? -2.973 10.968 20.593 1.00 90.88 648 LEU A C 1
ATOM 5256 O O . LEU A 1 648 ? -3.066 11.672 19.586 1.00 90.88 648 LEU A O 1
ATOM 5260 N N . GLN A 1 649 ? -2.823 9.656 20.578 1.00 87.69 649 GLN A N 1
ATOM 5261 C CA . GLN A 1 649 ? -2.969 8.801 19.420 1.00 87.69 649 GLN A CA 1
ATOM 5262 C C . GLN A 1 649 ? -3.925 7.675 19.802 1.00 87.69 649 GLN A C 1
ATOM 5264 O O . GLN A 1 649 ? -3.705 6.960 20.783 1.00 87.69 649 GLN A O 1
ATOM 5269 N N . ASP A 1 650 ? -4.979 7.533 19.012 1.00 77.94 650 ASP A N 1
ATOM 5270 C CA . ASP A 1 650 ? -5.865 6.383 19.055 1.00 77.94 650 ASP A CA 1
ATOM 5271 C C . ASP A 1 650 ? -5.307 5.319 18.104 1.00 77.94 650 ASP A C 1
ATOM 5273 O O . ASP A 1 650 ? -5.156 5.560 16.903 1.00 77.94 650 ASP A O 1
ATOM 5277 N N . ALA A 1 651 ? -4.924 4.169 18.655 1.00 65.12 651 ALA A N 1
ATOM 5278 C CA . ALA A 1 651 ? -4.281 3.109 17.888 1.00 65.12 651 ALA A CA 1
ATOM 5279 C C . ALA A 1 651 ? -5.261 2.295 17.046 1.00 65.12 651 ALA A C 1
ATOM 5281 O O . ALA A 1 651 ? -4.845 1.768 16.018 1.00 65.12 651 ALA A O 1
ATOM 5282 N N . ASP A 1 652 ? -6.528 2.223 17.453 1.00 66.75 652 ASP A N 1
ATOM 5283 C CA . ASP A 1 652 ? -7.540 1.441 16.745 1.00 66.75 652 ASP A CA 1
ATOM 5284 C C . ASP A 1 652 ? -8.017 2.190 15.498 1.00 66.75 652 ASP A C 1
ATOM 5286 O O . ASP A 1 652 ? -8.275 1.587 14.458 1.00 66.75 652 ASP A O 1
ATOM 5290 N N . VAL A 1 653 ? -8.088 3.523 15.586 1.00 66.69 653 VAL A N 1
ATOM 5291 C CA . VAL A 1 653 ? -8.579 4.388 14.499 1.00 66.69 653 VAL A CA 1
ATOM 5292 C C . VAL A 1 653 ? -7.436 5.089 13.745 1.00 66.69 653 VAL A C 1
ATOM 5294 O O . VAL A 1 653 ? -7.682 5.763 12.749 1.00 66.69 653 VAL A O 1
ATOM 5297 N N . HIS A 1 654 ? -6.183 4.944 14.196 1.00 74.00 654 HIS A N 1
ATOM 5298 C CA . HIS A 1 654 ? -4.998 5.627 13.652 1.00 74.00 654 HIS A CA 1
ATOM 5299 C C . HIS A 1 654 ? -5.167 7.154 13.514 1.00 74.00 654 HIS A C 1
ATOM 5301 O O . HIS A 1 654 ? -4.674 7.765 12.568 1.00 74.00 654 HIS A O 1
ATOM 5307 N N . LYS A 1 655 ? -5.860 7.784 14.472 1.00 84.25 655 LYS A N 1
ATOM 5308 C CA . LYS A 1 655 ? -6.098 9.236 14.511 1.00 84.25 655 LYS A CA 1
ATOM 5309 C C . LYS A 1 655 ? -5.392 9.883 15.691 1.00 84.25 655 LYS A C 1
ATOM 5311 O O . LYS A 1 655 ? -5.141 9.251 16.717 1.00 84.25 655 LYS A O 1
ATOM 5316 N N . TYR A 1 656 ? -5.117 11.173 15.558 1.00 89.44 656 TYR A N 1
ATOM 5317 C CA . TYR A 1 656 ? -4.408 11.968 16.553 1.00 89.44 656 TYR A CA 1
ATOM 5318 C C . TYR A 1 656 ? -5.293 13.107 17.056 1.00 89.44 656 TYR A C 1
ATOM 5320 O O . TYR A 1 656 ? -6.129 13.631 16.321 1.00 89.44 656 TYR A O 1
ATOM 5328 N N . ALA A 1 657 ? -5.100 13.510 18.307 1.00 92.62 657 ALA A N 1
ATOM 5329 C CA . ALA A 1 657 ? -5.763 14.680 18.871 1.00 92.62 657 ALA A CA 1
ATOM 5330 C C . ALA A 1 657 ? -4.830 15.428 19.820 1.00 92.62 657 ALA A C 1
ATOM 5332 O O . ALA A 1 657 ? -3.965 14.832 20.470 1.00 92.62 657 ALA A O 1
ATOM 5333 N N . CYS A 1 658 ? -5.046 16.735 19.932 1.00 94.94 658 CYS A N 1
ATOM 5334 C CA . CYS A 1 658 ? -4.392 17.579 20.919 1.00 94.94 658 CYS A CA 1
ATOM 5335 C C . CYS A 1 658 ? -5.458 18.303 21.746 1.00 94.94 658 CYS A C 1
ATOM 5337 O O . CYS A 1 658 ? -6.352 18.952 21.199 1.00 94.94 658 CYS A O 1
ATOM 5339 N N . PHE A 1 659 ? -5.380 18.169 23.069 1.00 95.06 659 PHE A N 1
ATOM 5340 C CA . PHE A 1 659 ? -6.328 18.769 24.001 1.00 95.06 659 PHE A CA 1
ATOM 5341 C C . PHE A 1 659 ? -5.625 19.659 25.011 1.00 95.06 659 PHE A C 1
ATOM 5343 O O . PHE A 1 659 ? -4.576 19.313 25.553 1.00 95.06 659 PHE A O 1
ATOM 5350 N N . TYR A 1 660 ? -6.271 20.771 25.327 1.00 94.88 660 TYR A N 1
ATOM 5351 C CA . TYR A 1 660 ? -5.878 21.675 26.393 1.00 94.88 660 TYR A CA 1
ATOM 5352 C C . TYR A 1 660 ? -6.970 21.695 27.469 1.00 94.88 660 TYR A C 1
ATOM 5354 O O . TYR A 1 660 ? -8.134 21.955 27.167 1.00 94.88 660 TYR A O 1
ATOM 5362 N N . PHE A 1 661 ? -6.606 21.405 28.719 1.00 93.50 661 PHE A N 1
ATOM 5363 C CA . PHE A 1 661 ? -7.513 21.381 29.870 1.00 93.50 661 PHE A CA 1
ATOM 5364 C C . PHE A 1 661 ? -7.141 22.489 30.861 1.00 93.50 661 PHE A C 1
ATOM 5366 O O . PHE A 1 661 ? -6.065 22.451 31.453 1.00 93.50 661 PHE A O 1
ATOM 5373 N N . ASP A 1 662 ? -8.052 23.432 31.102 1.00 92.19 662 ASP A N 1
ATOM 5374 C CA . ASP A 1 662 ? -7.918 24.489 32.112 1.00 92.19 662 ASP A CA 1
ATOM 5375 C C . ASP A 1 662 ? -8.613 24.039 33.407 1.00 92.19 662 ASP A C 1
ATOM 5377 O O . ASP A 1 662 ? -9.844 24.047 33.508 1.00 92.19 662 ASP A O 1
ATOM 5381 N N . HIS A 1 663 ? -7.834 23.616 34.411 1.00 90.31 663 HIS A N 1
ATOM 5382 C CA . HIS A 1 663 ? -8.395 23.100 35.669 1.00 90.31 663 HIS A CA 1
ATOM 5383 C C . HIS A 1 663 ? -9.000 24.204 36.539 1.00 90.31 663 HIS A C 1
ATOM 5385 O O . HIS A 1 663 ? -9.836 23.906 37.394 1.00 90.31 663 HIS A O 1
ATOM 5391 N N . GLN A 1 664 ? -8.596 25.465 36.346 1.00 86.94 664 GLN A N 1
ATOM 5392 C CA . GLN A 1 664 ? -9.118 26.590 37.124 1.00 86.94 664 GLN A CA 1
ATOM 5393 C C . GLN A 1 664 ? -10.514 26.975 36.650 1.00 86.94 664 GLN A C 1
ATOM 5395 O O . GLN A 1 664 ? -11.413 27.161 37.471 1.00 86.94 664 GLN A O 1
ATOM 5400 N N . LYS A 1 665 ? -10.701 27.068 35.330 1.00 86.25 665 LYS A N 1
ATOM 5401 C CA . LYS A 1 665 ? -12.003 27.393 34.730 1.00 86.25 665 LYS A CA 1
ATOM 5402 C C . LYS A 1 665 ? -12.911 26.179 34.561 1.00 86.25 665 LYS A C 1
ATOM 5404 O O . LYS A 1 665 ? -14.114 26.358 34.416 1.00 86.25 665 LYS A O 1
ATOM 5409 N N . GLN A 1 666 ? -12.356 24.966 34.637 1.00 88.50 666 GLN A N 1
ATOM 5410 C CA . GLN A 1 666 ? -13.050 23.718 34.291 1.00 88.50 666 GLN A CA 1
ATOM 5411 C C . GLN A 1 666 ? -13.534 23.713 32.833 1.00 88.50 666 GLN A C 1
ATOM 5413 O O . GLN A 1 666 ? -14.582 23.152 32.511 1.00 88.50 666 GLN A O 1
ATOM 5418 N N . ASP A 1 667 ? -12.732 24.323 31.961 1.00 89.12 667 ASP A N 1
ATOM 5419 C CA . ASP A 1 667 ? -12.938 24.372 30.519 1.00 89.12 667 ASP A CA 1
ATOM 5420 C C . ASP A 1 667 ? -11.889 23.512 29.818 1.00 89.12 667 ASP A C 1
ATOM 5422 O O . ASP A 1 667 ? -10.800 23.255 30.341 1.00 89.12 667 ASP A O 1
ATOM 5426 N N . TRP A 1 668 ? -12.198 23.080 28.602 1.00 92.12 668 TRP A N 1
ATOM 5427 C CA . TRP A 1 668 ? -11.232 22.385 27.768 1.00 92.12 668 TRP A CA 1
ATOM 5428 C C . TRP A 1 668 ? -11.424 22.743 26.294 1.00 92.12 668 TRP A C 1
ATOM 5430 O O . TRP A 1 668 ? -12.470 23.250 25.879 1.00 92.12 668 TRP A O 1
ATOM 5440 N N . TYR A 1 669 ? -10.370 22.522 25.520 1.00 94.31 669 TYR A N 1
ATOM 5441 C CA . TYR A 1 669 ? -10.266 22.919 24.125 1.00 94.31 669 TYR A CA 1
ATOM 5442 C C . TYR A 1 669 ? -9.662 21.768 23.324 1.00 94.31 669 TYR A C 1
ATOM 5444 O O . TYR A 1 669 ? -8.751 21.086 23.803 1.00 94.31 669 TYR A O 1
ATOM 5452 N N . ALA A 1 670 ? -10.156 21.570 22.106 1.00 94.94 670 ALA A N 1
ATOM 5453 C CA . ALA A 1 670 ? -9.560 20.665 21.127 1.00 94.94 670 ALA A CA 1
ATOM 5454 C C . ALA A 1 670 ? -8.835 21.469 20.054 1.00 94.94 670 ALA A C 1
ATOM 5456 O O . ALA A 1 670 ? -9.383 22.462 19.571 1.00 94.94 670 ALA A O 1
ATOM 5457 N N . LEU A 1 671 ? -7.637 21.041 19.672 1.00 95.38 671 LEU A N 1
ATOM 5458 C CA . LEU A 1 671 ? -6.976 21.562 18.483 1.00 95.38 671 LEU A CA 1
ATOM 5459 C C . LEU A 1 671 ? -7.806 21.191 17.245 1.00 95.38 671 LEU A C 1
ATOM 5461 O O . LEU A 1 671 ? -8.336 20.083 17.152 1.00 95.38 671 LEU A O 1
ATOM 5465 N N . VAL A 1 672 ? -7.967 22.136 16.325 1.00 93.62 672 VAL A N 1
ATOM 5466 C CA . VAL A 1 672 ? -8.729 21.933 15.090 1.00 93.62 672 VAL A CA 1
ATOM 5467 C C . VAL A 1 672 ? -7.822 21.287 14.038 1.00 93.62 672 VAL A C 1
ATOM 5469 O O . VAL A 1 672 ? -6.803 21.854 13.652 1.00 93.62 672 VAL A O 1
ATOM 5472 N N . GLY A 1 673 ? -8.205 20.100 13.565 1.00 89.06 673 GLY A N 1
ATOM 5473 C CA . GLY A 1 673 ? -7.526 19.367 12.491 1.00 89.06 673 GLY A CA 1
ATOM 5474 C C . GLY A 1 673 ? -8.080 19.642 11.089 1.00 89.06 673 GLY A C 1
ATOM 5475 O O . GLY A 1 673 ? -7.367 19.459 10.101 1.00 89.06 673 GLY A O 1
ATOM 5476 N N . MET A 1 674 ? -9.327 20.117 10.990 1.00 87.56 674 MET A N 1
ATOM 5477 C CA . MET A 1 674 ? -9.960 20.529 9.726 1.00 87.56 674 MET A CA 1
ATOM 5478 C C . MET A 1 674 ? -10.540 21.942 9.863 1.00 87.56 674 MET A C 1
ATOM 5480 O O . MET A 1 674 ? -11.738 22.097 10.126 1.00 87.56 674 MET A O 1
ATOM 5484 N N . PRO A 1 675 ? -9.704 22.988 9.743 1.00 88.38 675 PRO A N 1
ATOM 5485 C CA . PRO A 1 675 ? -10.163 24.369 9.866 1.00 88.38 675 PRO A CA 1
ATOM 5486 C C . PRO A 1 675 ? -11.205 24.733 8.804 1.00 88.38 675 PRO A C 1
ATOM 5488 O O . PRO A 1 675 ? -12.113 25.509 9.096 1.00 88.38 675 PRO A O 1
ATOM 5491 N N . GLU A 1 676 ? -11.122 24.132 7.614 1.00 86.31 676 GLU A N 1
ATOM 5492 C CA . GLU A 1 676 ? -12.056 24.359 6.508 1.00 86.31 676 GLU A CA 1
ATOM 5493 C C . GLU A 1 676 ? -13.485 23.940 6.874 1.00 86.31 676 GLU A C 1
ATOM 5495 O O . GLU A 1 676 ? -14.434 24.660 6.586 1.00 86.31 676 GLU A O 1
ATOM 5500 N N . VAL A 1 677 ? -13.631 22.815 7.583 1.00 85.25 677 VAL A N 1
ATOM 5501 C CA . VAL A 1 677 ? -14.926 22.324 8.078 1.00 85.25 677 VAL A CA 1
ATOM 5502 C C . VAL A 1 677 ? -15.383 23.148 9.274 1.00 85.25 677 VAL A C 1
ATOM 5504 O O . VAL A 1 677 ? -16.515 23.625 9.309 1.00 85.25 677 VAL A O 1
ATOM 5507 N N . TYR A 1 678 ? -14.502 23.344 10.258 1.00 89.06 678 TYR A N 1
ATOM 5508 C CA . TYR A 1 678 ? -14.849 24.028 11.504 1.00 89.06 678 TYR A CA 1
ATOM 5509 C C . TYR A 1 678 ? -15.346 25.465 11.282 1.00 89.06 678 TYR A C 1
ATOM 5511 O O . TYR A 1 678 ? -16.185 25.949 12.040 1.00 89.06 678 TYR A O 1
ATOM 5519 N N . ALA A 1 679 ? -14.854 26.139 10.240 1.00 85.69 679 ALA A N 1
ATOM 5520 C CA . ALA A 1 679 ? -15.245 27.504 9.918 1.00 85.69 679 ALA A CA 1
ATOM 5521 C C . ALA A 1 679 ? -16.688 27.640 9.396 1.00 85.69 679 ALA A C 1
ATOM 5523 O O . ALA A 1 679 ? -17.253 28.729 9.512 1.00 85.69 679 ALA A O 1
ATOM 5524 N N . VAL A 1 680 ? -17.268 26.581 8.817 1.00 82.69 680 VAL A N 1
ATOM 5525 C CA . VAL A 1 680 ? -18.536 26.662 8.063 1.00 82.69 680 VAL A CA 1
ATOM 5526 C C . VAL A 1 680 ? -19.609 25.664 8.501 1.00 82.69 680 VAL A C 1
ATOM 5528 O O . VAL A 1 680 ? -20.764 25.833 8.124 1.00 82.69 680 VAL A O 1
ATOM 5531 N N . VAL A 1 681 ? -19.258 24.626 9.266 1.00 83.12 681 VAL A N 1
ATOM 5532 C CA . VAL A 1 681 ? -20.185 23.541 9.621 1.00 83.12 681 VAL A CA 1
ATOM 5533 C C . VAL A 1 681 ? -21.289 24.002 10.582 1.00 83.12 681 VAL A C 1
ATOM 5535 O O . VAL A 1 681 ? -21.023 24.605 11.623 1.00 83.12 681 VAL A O 1
ATOM 5538 N N . ASP A 1 682 ? -22.536 23.663 10.253 1.00 81.12 682 ASP A N 1
ATOM 5539 C CA . ASP A 1 682 ? -23.693 23.850 11.130 1.00 81.12 682 ASP A CA 1
ATOM 5540 C C . ASP A 1 682 ? -23.810 22.703 12.152 1.00 81.12 682 ASP A C 1
ATOM 5542 O O . ASP A 1 682 ? -23.484 21.554 11.862 1.00 81.12 682 ASP A O 1
ATOM 5546 N N . GLU A 1 683 ? -24.359 22.980 13.345 1.00 77.31 683 GLU A N 1
ATOM 5547 C CA . GLU A 1 683 ? -24.470 22.012 14.461 1.00 77.31 683 GLU A CA 1
ATOM 5548 C C . GLU A 1 683 ? -25.139 20.680 14.066 1.00 77.31 683 GLU A C 1
ATOM 5550 O O . GLU A 1 683 ? -24.767 19.620 14.565 1.00 77.31 683 GLU A O 1
ATOM 5555 N N . LYS A 1 684 ? -26.118 20.730 13.158 1.00 79.12 684 LYS A N 1
ATOM 5556 C CA . LYS A 1 684 ? -26.885 19.564 12.690 1.00 79.12 684 LYS A CA 1
ATOM 5557 C C . LYS A 1 684 ? -26.112 18.667 11.710 1.00 79.12 684 LYS A C 1
ATOM 5559 O O . LYS A 1 684 ? -26.472 17.502 11.577 1.00 79.12 684 LYS A O 1
ATOM 5564 N N . ASP A 1 685 ? -25.079 19.206 11.063 1.00 78.62 685 ASP A N 1
ATOM 5565 C CA . ASP A 1 685 ? -24.326 18.555 9.983 1.00 78.62 685 ASP A CA 1
ATOM 5566 C C . ASP A 1 685 ? -22.931 18.100 10.458 1.00 78.62 685 ASP A C 1
ATOM 5568 O O . ASP A 1 685 ? -22.115 17.611 9.677 1.00 78.62 685 ASP A O 1
ATOM 5572 N N . VAL A 1 686 ? -22.640 18.241 11.759 1.00 83.06 686 VAL A N 1
ATOM 5573 C CA . VAL A 1 686 ? -21.377 17.794 12.351 1.00 83.06 686 VAL A CA 1
ATOM 5574 C C . VAL A 1 686 ? -21.278 16.271 12.306 1.00 83.06 686 VAL A C 1
ATOM 5576 O O . VAL A 1 686 ? -22.070 15.551 12.918 1.00 83.06 686 VAL A O 1
ATOM 5579 N N . VAL A 1 687 ? -20.231 15.778 11.647 1.00 82.31 687 VAL A N 1
ATOM 5580 C CA . VAL A 1 687 ? -19.909 14.351 11.593 1.00 82.31 687 VAL A CA 1
ATOM 5581 C C . VAL A 1 687 ? -19.122 13.950 12.838 1.00 82.31 687 VAL A C 1
ATOM 5583 O O . VAL A 1 687 ? -18.009 14.429 13.072 1.00 82.31 687 VAL A O 1
ATOM 5586 N N . TYR A 1 688 ? -19.685 13.033 13.624 1.00 84.06 688 TYR A N 1
ATOM 5587 C CA . TYR A 1 688 ? -19.042 12.468 14.808 1.00 84.06 688 TYR A CA 1
ATOM 5588 C C . TYR A 1 688 ? -18.419 11.107 14.500 1.00 84.06 688 TYR A C 1
ATOM 5590 O O . TYR A 1 688 ? -19.055 10.241 13.905 1.00 84.06 688 TYR A O 1
ATOM 5598 N N . VAL A 1 689 ? -17.182 10.906 14.949 1.00 82.12 689 VAL A N 1
ATOM 5599 C CA . VAL A 1 689 ? -16.423 9.663 14.779 1.00 82.12 689 VAL A CA 1
ATOM 5600 C C . VAL A 1 689 ? -15.899 9.159 16.129 1.00 82.12 689 VAL A C 1
ATOM 5602 O O . VAL A 1 689 ? -15.618 9.980 17.007 1.00 82.12 689 VAL A O 1
ATOM 5605 N N . PRO A 1 690 ? -15.750 7.837 16.330 1.00 83.12 690 PRO A N 1
ATOM 5606 C CA . PRO A 1 690 ? -15.147 7.290 17.545 1.00 83.12 690 PRO A CA 1
ATOM 5607 C C . PRO A 1 690 ? -13.717 7.802 17.775 1.00 83.12 690 PRO A C 1
ATOM 5609 O O . PRO A 1 690 ? -12.931 7.893 16.829 1.00 83.12 690 PRO A O 1
ATOM 5612 N N . PHE A 1 691 ? -13.393 8.141 19.024 1.00 84.25 691 PHE A N 1
ATOM 5613 C CA . PHE A 1 691 ? -12.046 8.505 19.468 1.00 84.25 691 PHE A CA 1
ATOM 5614 C C . PHE A 1 691 ? -11.905 8.347 20.989 1.00 84.25 691 PHE A C 1
ATOM 5616 O O . PHE A 1 691 ? -12.659 8.952 21.764 1.00 84.25 691 PHE A O 1
ATOM 5623 N N . GLY A 1 692 ? -10.904 7.588 21.432 1.00 80.94 692 GLY A N 1
ATOM 5624 C CA . GLY A 1 692 ? -10.732 7.247 22.842 1.00 80.94 692 GLY A CA 1
ATOM 5625 C C . GLY A 1 692 ? -11.924 6.437 23.357 1.00 80.94 692 GLY A C 1
ATOM 5626 O O . GLY A 1 692 ? -12.319 5.446 22.752 1.00 80.94 692 GLY A O 1
ATOM 5627 N N . LEU A 1 693 ? -12.525 6.865 24.471 1.00 81.88 693 LEU A N 1
ATOM 5628 C CA . LEU A 1 693 ? -13.699 6.194 25.047 1.00 81.88 693 LEU A CA 1
ATOM 5629 C C . LEU A 1 693 ? -15.038 6.807 24.600 1.00 81.88 693 LEU A C 1
ATOM 5631 O O . LEU A 1 693 ? -16.069 6.469 25.167 1.00 81.88 693 LEU A O 1
ATOM 5635 N N . GLY A 1 694 ? -15.057 7.728 23.636 1.00 83.69 694 GLY A N 1
ATOM 5636 C CA . GLY A 1 694 ? -16.297 8.370 23.188 1.00 83.69 694 GLY A CA 1
ATOM 5637 C C . GLY A 1 694 ? -16.264 8.735 21.713 1.00 83.69 694 GLY A C 1
ATOM 5638 O O . GLY A 1 694 ? -15.526 8.138 20.930 1.00 83.69 694 GLY A O 1
ATOM 5639 N N . VAL A 1 695 ? -17.058 9.735 21.330 1.00 84.75 695 VAL A N 1
ATOM 5640 C CA . VAL A 1 695 ? -17.072 10.269 19.959 1.00 84.75 695 VAL A CA 1
ATOM 5641 C C . VAL A 1 695 ? -16.639 11.727 19.898 1.00 84.75 695 VAL A C 1
ATOM 5643 O O . VAL A 1 695 ? -16.815 12.492 20.851 1.00 84.75 695 VAL A O 1
ATOM 5646 N N . ARG A 1 696 ? -16.081 12.129 18.753 1.00 88.00 696 ARG A N 1
ATOM 5647 C CA . ARG A 1 696 ? -15.616 13.489 18.474 1.00 88.00 696 ARG A CA 1
ATOM 5648 C C . ARG A 1 696 ? -16.048 13.987 17.106 1.00 88.00 696 ARG A C 1
ATOM 5650 O O . ARG A 1 696 ? -16.074 13.188 16.174 1.00 88.00 696 ARG A O 1
ATOM 5657 N N . PRO A 1 697 ? -16.321 15.298 16.962 1.00 88.94 697 PRO A N 1
ATOM 5658 C CA . PRO A 1 697 ? -16.376 15.915 15.649 1.00 88.94 697 PRO A CA 1
ATOM 5659 C C . PRO A 1 697 ? -15.101 15.596 14.866 1.00 88.94 697 PRO A C 1
ATOM 5661 O O . PRO A 1 697 ? -13.995 15.758 15.390 1.00 88.94 697 PRO A O 1
ATOM 5664 N N . ASN A 1 698 ? -15.249 15.155 13.622 1.00 85.81 698 ASN A N 1
ATOM 5665 C CA . ASN A 1 698 ? -14.126 14.800 12.753 1.00 85.81 698 ASN A CA 1
ATOM 5666 C C . ASN A 1 698 ? -13.097 15.938 12.617 1.00 85.81 698 ASN A C 1
ATOM 5668 O O . ASN A 1 698 ? -11.898 15.671 12.617 1.00 85.81 698 ASN A O 1
ATOM 5672 N N . TYR A 1 699 ? -13.547 17.196 12.610 1.00 89.38 699 TYR A N 1
ATOM 5673 C CA . TYR A 1 699 ? -12.688 18.376 12.504 1.00 89.38 699 TYR A CA 1
ATOM 5674 C C . TYR A 1 699 ? -11.789 18.624 13.726 1.00 89.38 699 TYR A C 1
ATOM 5676 O O . TYR A 1 699 ? -10.909 19.479 13.657 1.00 89.38 699 TYR A O 1
ATOM 5684 N N . GLN A 1 700 ? -11.990 17.920 14.847 1.00 91.81 700 GLN A N 1
ATOM 5685 C CA . GLN A 1 700 ? -11.117 17.974 16.034 1.00 91.81 700 GLN A CA 1
ATOM 5686 C C . GLN A 1 700 ? -10.011 16.909 16.009 1.00 91.81 700 GLN A C 1
ATOM 5688 O O . GLN A 1 700 ? -9.218 16.819 16.947 1.00 91.81 700 GLN A O 1
ATOM 5693 N N . LEU A 1 701 ? -9.988 16.063 14.978 1.00 90.12 701 LEU A N 1
ATOM 5694 C CA . LEU A 1 701 ? -9.036 14.971 14.841 1.00 90.12 701 LEU A CA 1
ATOM 5695 C C . LEU A 1 701 ? -8.076 15.241 13.687 1.00 90.12 701 LEU A C 1
ATOM 5697 O O . LEU A 1 701 ? -8.425 15.835 12.669 1.00 90.12 701 LEU A O 1
ATOM 5701 N N . HIS A 1 702 ? -6.858 14.752 13.853 1.00 87.94 702 HIS A N 1
ATOM 5702 C CA . HIS A 1 702 ? -5.767 14.883 12.905 1.00 87.94 702 HIS A CA 1
ATOM 5703 C C . HIS A 1 702 ? -5.462 13.511 12.301 1.00 87.94 702 HIS A C 1
ATOM 5705 O O . HIS A 1 702 ? -5.364 12.518 13.025 1.00 87.94 702 HIS A O 1
ATOM 5711 N N . LEU A 1 703 ? -5.294 13.451 10.978 1.00 78.50 703 LEU A N 1
ATOM 5712 C CA . LEU A 1 703 ? -4.956 12.204 10.278 1.00 78.50 703 LEU A CA 1
ATOM 5713 C C . LEU A 1 703 ? -3.543 11.716 10.576 1.00 78.50 703 LEU A C 1
ATOM 5715 O O . LEU A 1 703 ? -3.266 10.524 10.574 1.00 78.50 703 LEU A O 1
ATOM 5719 N N . ASN A 1 704 ? -2.631 12.652 10.801 1.00 78.56 704 ASN A N 1
ATOM 5720 C CA . ASN A 1 704 ? -1.233 12.368 11.052 1.00 78.56 704 ASN A CA 1
ATOM 5721 C C . ASN A 1 704 ? -0.650 13.420 12.000 1.00 78.56 704 ASN A C 1
ATOM 5723 O O . ASN A 1 704 ? -1.199 14.512 12.182 1.00 78.56 704 ASN A O 1
ATOM 5727 N N . THR A 1 705 ? 0.502 13.095 12.574 1.00 81.31 705 THR A N 1
ATOM 5728 C CA . THR A 1 705 ? 1.230 13.963 13.503 1.00 81.31 705 THR A CA 1
ATOM 5729 C C . THR A 1 705 ? 1.801 15.218 12.844 1.00 81.31 705 THR A C 1
ATOM 5731 O O . THR A 1 705 ? 2.131 16.161 13.558 1.00 81.31 705 THR A O 1
ATOM 5734 N N . ARG A 1 706 ? 1.897 15.290 11.508 1.00 77.44 706 ARG A N 1
ATOM 5735 C CA . ARG A 1 706 ? 2.524 16.423 10.801 1.00 77.44 706 ARG A CA 1
ATOM 5736 C C . ARG A 1 706 ? 1.694 17.693 10.895 1.00 77.44 706 ARG A C 1
ATOM 5738 O O . ARG A 1 706 ? 2.251 18.761 11.132 1.00 77.44 706 ARG A O 1
ATOM 5745 N N . SER A 1 707 ? 0.372 17.560 10.806 1.00 79.44 707 SER A N 1
ATOM 5746 C CA . SER A 1 707 ? -0.560 18.674 11.023 1.00 79.44 707 SER A CA 1
ATOM 5747 C C . SER A 1 707 ? -0.410 19.305 12.420 1.00 79.44 707 SER A C 1
ATOM 5749 O O . SER A 1 707 ? -0.538 20.519 12.570 1.00 79.44 707 SER A O 1
ATOM 5751 N N . ILE A 1 708 ? -0.074 18.498 13.436 1.00 86.44 708 ILE A N 1
ATOM 5752 C CA . ILE A 1 708 ? 0.234 18.961 14.798 1.00 86.44 708 ILE A CA 1
ATOM 5753 C C . ILE A 1 708 ? 1.654 19.538 14.855 1.00 86.44 708 ILE A C 1
ATOM 5755 O O . ILE A 1 708 ? 1.852 20.613 15.416 1.00 86.44 708 ILE A O 1
ATOM 5759 N N . ALA A 1 709 ? 2.636 18.858 14.251 1.00 82.25 709 ALA A N 1
ATOM 5760 C CA . ALA A 1 709 ? 4.041 19.268 14.228 1.00 82.25 709 ALA A CA 1
ATOM 5761 C C . ALA A 1 709 ? 4.219 20.689 13.676 1.00 82.25 709 ALA A C 1
ATOM 5763 O O . ALA A 1 709 ? 4.907 21.502 14.293 1.00 82.25 709 ALA A O 1
ATOM 5764 N N . GLY A 1 710 ? 3.544 21.006 12.565 1.00 76.62 710 GLY A N 1
ATOM 5765 C CA . GLY A 1 710 ? 3.572 22.333 11.944 1.00 76.62 710 GLY A CA 1
ATOM 5766 C C . GLY A 1 710 ? 2.994 23.453 12.816 1.00 76.62 710 GLY A C 1
ATOM 5767 O O . GLY A 1 710 ? 3.281 24.618 12.569 1.00 76.62 710 GLY A O 1
ATOM 5768 N N . GLN A 1 711 ? 2.227 23.112 13.856 1.00 84.50 711 GLN A N 1
ATOM 5769 C CA . GLN A 1 711 ? 1.575 24.059 14.764 1.00 84.50 711 GLN A CA 1
ATOM 5770 C C . GLN A 1 711 ? 2.206 24.092 16.164 1.00 84.50 711 GLN A C 1
ATOM 5772 O O . GLN A 1 711 ? 1.765 24.870 17.008 1.00 84.50 711 GLN A O 1
ATOM 5777 N N . LEU A 1 712 ? 3.236 23.281 16.447 1.00 86.62 712 LEU A N 1
ATOM 5778 C CA . LEU A 1 712 ? 3.802 23.154 17.799 1.00 86.62 712 LEU A CA 1
ATOM 5779 C C . LEU A 1 712 ? 4.277 24.487 18.385 1.00 86.62 712 LEU A C 1
ATOM 5781 O O . LEU A 1 712 ? 4.052 24.738 19.568 1.00 86.62 712 LEU A O 1
ATOM 5785 N N . ALA A 1 713 ? 4.889 25.349 17.569 1.00 82.75 713 ALA A N 1
ATOM 5786 C CA . ALA A 1 713 ? 5.334 26.668 18.013 1.00 82.75 713 ALA A CA 1
ATOM 5787 C C . ALA A 1 713 ? 4.159 27.525 18.520 1.00 82.75 713 ALA A C 1
ATOM 5789 O O . ALA A 1 713 ? 4.227 28.071 19.621 1.00 82.75 713 ALA A O 1
ATOM 5790 N N . ASP A 1 714 ? 3.057 27.577 17.768 1.00 87.44 714 ASP A N 1
ATOM 5791 C CA . ASP A 1 714 ? 1.851 28.316 18.150 1.00 87.44 714 ASP A CA 1
ATOM 5792 C C . ASP A 1 714 ? 1.118 27.670 19.333 1.00 87.44 714 ASP A C 1
ATOM 5794 O O . ASP A 1 714 ? 0.609 28.381 20.204 1.00 87.44 714 ASP A O 1
ATOM 5798 N N . ILE A 1 715 ? 1.089 26.332 19.400 1.00 91.69 715 ILE A N 1
ATOM 5799 C CA . ILE A 1 715 ? 0.519 25.580 20.528 1.00 91.69 715 ILE A CA 1
ATOM 5800 C C . ILE A 1 715 ? 1.259 25.954 21.814 1.00 91.69 715 ILE A C 1
ATOM 5802 O O . ILE A 1 715 ? 0.627 26.348 22.796 1.00 91.69 715 ILE A O 1
ATOM 5806 N N . PHE A 1 716 ? 2.591 25.873 21.822 1.00 90.31 716 PHE A N 1
ATOM 5807 C CA . PHE A 1 716 ? 3.376 26.205 23.009 1.00 90.31 716 PHE A CA 1
ATOM 5808 C C . PHE A 1 716 ? 3.316 27.692 23.345 1.00 90.31 716 PHE A C 1
ATOM 5810 O O . PHE A 1 716 ? 3.105 28.018 24.511 1.00 90.31 716 PHE A O 1
ATOM 5817 N N . GLY A 1 717 ? 3.382 28.585 22.354 1.00 87.88 717 GLY A N 1
ATOM 5818 C CA . GLY A 1 717 ? 3.256 30.026 22.583 1.00 87.88 717 GLY A CA 1
ATOM 5819 C C . GLY A 1 717 ? 1.907 30.440 23.191 1.00 87.88 717 GLY A C 1
ATOM 5820 O O . GLY A 1 717 ? 1.832 31.426 23.924 1.00 87.88 717 GLY A O 1
ATOM 5821 N N . GLN A 1 718 ? 0.831 29.686 22.931 1.00 90.81 718 GLN A N 1
ATOM 5822 C CA . GLN A 1 718 ? -0.497 29.953 23.500 1.00 90.81 718 GLN A CA 1
ATOM 5823 C C . GLN A 1 718 ? -0.758 29.258 24.835 1.00 90.81 718 GLN A C 1
ATOM 5825 O O . GLN A 1 718 ? -1.541 29.789 25.625 1.00 90.81 718 GLN A O 1
ATOM 5830 N N . ILE A 1 719 ? -0.176 28.076 25.064 1.00 92.62 719 ILE A N 1
ATOM 5831 C CA . ILE A 1 719 ? -0.534 27.209 26.196 1.00 92.62 719 ILE A CA 1
ATOM 5832 C C . ILE A 1 719 ? 0.567 27.131 27.253 1.00 92.62 719 ILE A C 1
ATOM 5834 O O . ILE A 1 719 ? 0.263 27.204 28.438 1.00 92.62 719 ILE A O 1
ATOM 5838 N N . ALA A 1 720 ? 1.835 27.018 26.858 1.00 89.94 720 ALA A N 1
ATOM 5839 C CA . ALA A 1 720 ? 2.967 26.908 27.778 1.00 89.94 720 ALA A CA 1
ATOM 5840 C C . ALA A 1 720 ? 3.424 28.293 28.270 1.00 89.94 720 ALA A C 1
ATOM 5842 O O . ALA A 1 720 ? 4.584 28.683 28.120 1.00 89.94 720 ALA A O 1
ATOM 5843 N N . CYS A 1 721 ? 2.492 29.055 28.845 1.00 88.12 721 CYS A N 1
ATOM 5844 C CA . CYS A 1 721 ? 2.714 30.404 29.354 1.00 88.12 721 CYS A CA 1
ATOM 5845 C C . CYS A 1 721 ? 1.946 30.664 30.659 1.00 88.12 721 CYS A C 1
ATOM 5847 O O . CYS A 1 721 ? 1.107 29.865 31.085 1.00 88.12 721 CYS A O 1
ATOM 5849 N N . TYR A 1 722 ? 2.229 31.780 31.342 1.00 83.69 722 TYR A N 1
ATOM 5850 C CA . TYR A 1 722 ? 1.566 32.074 32.627 1.00 83.69 722 TYR A CA 1
ATOM 5851 C C . TYR A 1 722 ? 0.075 32.404 32.476 1.00 83.69 722 TYR A C 1
ATOM 5853 O O . TYR A 1 722 ? -0.689 32.271 33.435 1.00 83.69 722 TYR A O 1
ATOM 5861 N N . LYS A 1 723 ? -0.344 32.861 31.290 1.00 87.25 723 LYS A N 1
ATOM 5862 C CA . LYS A 1 723 ? -1.735 33.203 30.968 1.00 87.25 723 LYS A CA 1
ATOM 5863 C C . LYS A 1 723 ? -2.150 32.557 29.645 1.00 87.25 723 LYS A C 1
ATOM 5865 O O . LYS A 1 723 ? -2.169 33.253 28.628 1.00 87.25 723 LYS A O 1
ATOM 5870 N N . PRO A 1 724 ? -2.505 31.262 29.662 1.00 90.38 724 PRO A N 1
ATOM 5871 C CA . PRO A 1 724 ? -2.927 30.569 28.457 1.00 90.38 724 PRO A CA 1
ATOM 5872 C C . PRO A 1 724 ? -4.088 31.278 27.757 1.00 90.38 724 PRO A C 1
ATOM 5874 O O . PRO A 1 724 ? -5.046 31.714 28.406 1.00 90.38 724 PRO A O 1
ATOM 5877 N N . ASN A 1 725 ? -4.001 31.389 26.433 1.00 89.50 725 ASN A N 1
ATOM 5878 C CA . ASN A 1 725 ? -5.002 32.070 25.612 1.00 89.50 725 ASN A CA 1
ATOM 5879 C C . ASN A 1 725 ? -5.239 31.318 24.291 1.00 89.50 725 ASN A C 1
ATOM 5881 O O . ASN A 1 725 ? -4.702 31.725 23.255 1.00 89.50 725 ASN A O 1
ATOM 5885 N N . PRO A 1 726 ? -6.020 30.223 24.316 1.00 90.44 726 PRO A N 1
ATOM 5886 C CA . PRO A 1 726 ? -6.350 29.464 23.115 1.00 90.44 726 PRO A CA 1
ATOM 5887 C C . PRO A 1 726 ? -7.144 30.329 22.126 1.00 90.44 726 PRO A C 1
ATOM 5889 O O . PRO A 1 726 ? -8.245 30.797 22.426 1.00 90.44 726 PRO A O 1
ATOM 5892 N N . ARG A 1 727 ? -6.578 30.569 20.939 1.00 89.31 727 ARG A N 1
ATOM 5893 C CA . ARG A 1 727 ? -7.194 31.408 19.898 1.00 89.31 727 ARG A CA 1
ATOM 5894 C C . ARG A 1 727 ? -8.301 30.668 19.142 1.00 89.31 727 ARG A C 1
ATOM 5896 O O . ARG A 1 727 ? -8.178 29.484 18.835 1.00 89.31 727 ARG A O 1
ATOM 5903 N N . CYS A 1 728 ? -9.355 31.406 18.788 1.00 81.12 728 CYS A N 1
ATOM 5904 C CA . CYS A 1 728 ? -10.432 30.918 17.922 1.00 81.12 728 CYS A CA 1
ATOM 5905 C C . CYS A 1 728 ? -9.878 30.439 16.564 1.00 81.12 728 CYS A C 1
ATOM 5907 O O . CYS A 1 728 ? -8.832 30.917 16.126 1.00 81.12 728 CYS A O 1
ATOM 5909 N N . MET A 1 729 ? -10.580 29.511 15.911 1.00 86.00 729 MET A N 1
ATOM 5910 C CA . MET A 1 729 ? -10.199 28.793 14.679 1.00 86.00 729 MET A CA 1
ATOM 5911 C C . MET A 1 729 ? -9.028 27.812 14.805 1.00 86.00 729 MET A C 1
ATOM 5913 O O . MET A 1 729 ? -9.035 26.799 14.117 1.00 86.00 729 MET A O 1
ATOM 5917 N N . MET A 1 730 ? -8.078 28.046 15.712 1.00 90.56 730 MET A N 1
ATOM 5918 C CA . MET A 1 730 ? -7.055 27.051 16.056 1.00 90.56 730 MET A CA 1
ATOM 5919 C C . MET A 1 730 ? -7.565 26.068 17.113 1.00 90.56 730 MET A C 1
ATOM 5921 O O . MET A 1 730 ? -7.321 24.867 17.035 1.00 90.56 730 MET A O 1
ATOM 5925 N N . TRP A 1 731 ? -8.300 26.584 18.097 1.00 93.62 731 TRP A N 1
ATOM 5926 C CA . TRP A 1 731 ? -8.883 25.801 19.175 1.00 93.62 731 TRP A CA 1
ATOM 5927 C C . TRP A 1 731 ? -10.407 25.847 19.106 1.00 93.62 731 TRP A C 1
ATOM 5929 O O . TRP A 1 731 ? -11.011 26.920 19.042 1.00 93.62 731 TRP A O 1
ATOM 5939 N N . SER A 1 732 ? -11.034 24.675 19.171 1.00 92.94 732 SER A N 1
ATOM 5940 C CA . SER A 1 732 ? -12.475 24.512 19.346 1.00 92.94 732 SER A CA 1
ATOM 5941 C C . SER A 1 732 ? -12.802 24.536 20.847 1.00 92.94 732 SER A C 1
ATOM 5943 O O . SER A 1 732 ? -12.425 23.597 21.559 1.00 92.94 732 SER A O 1
ATOM 5945 N N . PRO A 1 733 ? -13.463 25.593 21.362 1.00 89.88 733 PRO A N 1
ATOM 5946 C CA . PRO A 1 733 ? -13.768 25.725 22.781 1.00 89.88 733 PRO A CA 1
ATOM 5947 C C . PRO A 1 733 ? -14.964 24.858 23.169 1.00 89.88 733 PRO A C 1
ATOM 5949 O O . PRO A 1 733 ? -15.967 24.802 22.458 1.00 89.88 733 PRO A O 1
ATOM 5952 N N . GLN A 1 734 ? -14.887 24.212 24.330 1.00 83.06 734 GLN A N 1
ATOM 5953 C CA . GLN A 1 734 ? -15.936 23.316 24.820 1.00 83.06 734 GLN A CA 1
ATOM 5954 C C . GLN A 1 734 ? -16.425 23.814 26.175 1.00 83.06 734 GLN A C 1
ATOM 5956 O O . GLN A 1 734 ? -16.193 23.219 27.226 1.00 83.06 734 GLN A O 1
ATOM 5961 N N . VAL A 1 735 ? -17.076 24.979 26.116 1.00 67.94 735 VAL A N 1
ATOM 5962 C CA . VAL A 1 735 ? -17.556 25.726 27.281 1.00 67.94 735 VAL A CA 1
ATOM 5963 C C . VAL A 1 735 ? -18.977 25.291 27.613 1.00 67.94 735 VAL A C 1
ATOM 5965 O O . VAL A 1 735 ? -19.920 25.489 26.841 1.00 67.94 735 VAL A O 1
ATOM 5968 N N . TYR A 1 736 ? -19.154 24.708 28.794 1.00 70.25 736 TYR A N 1
ATOM 5969 C CA . TYR A 1 736 ? -20.453 24.215 29.236 1.00 70.25 736 TYR A CA 1
ATOM 5970 C C . TYR A 1 736 ? -21.230 25.297 29.987 1.00 70.25 736 TYR A C 1
ATOM 5972 O O . TYR A 1 736 ? -20.812 25.753 31.049 1.00 70.25 736 TYR A O 1
ATOM 5980 N N . ARG A 1 737 ? -22.421 25.652 29.485 1.00 62.34 737 ARG A N 1
ATOM 5981 C CA . ARG A 1 737 ? -23.341 26.575 30.182 1.00 62.34 737 ARG A CA 1
ATOM 5982 C C . ARG A 1 737 ? -23.995 25.962 31.429 1.00 62.34 737 ARG A C 1
ATOM 5984 O O . ARG A 1 737 ? -24.403 26.694 32.324 1.00 62.34 737 ARG A O 1
ATOM 5991 N N . PHE A 1 738 ? -24.115 24.635 31.482 1.00 66.31 738 PHE A N 1
ATOM 5992 C CA . PHE A 1 738 ? -24.745 23.885 32.573 1.00 66.31 738 PHE A CA 1
ATOM 5993 C C . PHE A 1 738 ? -23.941 22.620 32.872 1.00 66.31 738 PHE A C 1
ATOM 5995 O O . PHE A 1 738 ? -23.313 22.069 31.971 1.00 66.31 738 PHE A O 1
ATOM 6002 N N . GLU A 1 739 ? -24.015 22.126 34.113 1.00 73.06 739 GLU A N 1
ATOM 6003 C CA . GLU A 1 739 ? -23.353 20.875 34.529 1.00 73.06 739 GLU A CA 1
ATOM 6004 C C . GLU A 1 739 ? -21.824 20.903 34.271 1.00 73.06 739 GLU A C 1
ATOM 6006 O O . GLU A 1 739 ? -21.211 19.869 34.027 1.00 73.06 739 GLU A O 1
ATOM 6011 N N . THR A 1 740 ? -21.199 22.089 34.339 1.00 80.25 740 THR A N 1
ATOM 6012 C CA . THR A 1 740 ? -19.809 22.348 33.913 1.00 80.25 740 THR A CA 1
ATOM 6013 C C . THR A 1 740 ? -18.802 21.407 34.566 1.00 80.25 740 THR A C 1
ATOM 6015 O O . THR A 1 740 ? -18.100 20.688 33.863 1.00 80.25 740 THR A O 1
ATOM 6018 N N . LYS A 1 741 ? -18.812 21.307 35.902 1.00 84.50 741 LYS A N 1
ATOM 6019 C CA . LYS A 1 741 ? -17.933 20.396 36.653 1.00 84.50 741 LYS A CA 1
ATOM 6020 C C . LYS A 1 741 ? -18.080 18.933 36.210 1.00 84.50 741 LYS A C 1
ATOM 6022 O O . LYS A 1 741 ? -17.083 18.250 36.006 1.00 84.50 741 LYS A O 1
ATOM 6027 N N . LEU A 1 742 ? -19.324 18.474 36.040 1.00 86.31 742 LEU A N 1
ATOM 6028 C CA . LEU A 1 742 ? -19.654 17.096 35.659 1.00 86.31 742 LEU A CA 1
ATOM 6029 C C . LEU A 1 742 ? -19.117 16.753 34.271 1.00 86.31 742 LEU A C 1
ATOM 6031 O O . LEU A 1 742 ? -18.457 15.734 34.083 1.00 86.31 742 LEU A O 1
ATOM 6035 N N . ARG A 1 743 ? -19.391 17.624 33.297 1.00 87.56 743 ARG A N 1
ATOM 6036 C CA . ARG A 1 743 ? -18.967 17.424 31.909 1.00 87.56 743 ARG A CA 1
ATOM 6037 C C . ARG A 1 743 ? -17.465 17.606 31.728 1.00 87.56 743 ARG A C 1
ATOM 6039 O O . ARG A 1 743 ? -16.877 16.957 30.871 1.00 87.56 743 ARG A O 1
ATOM 6046 N N . TYR A 1 744 ? -16.836 18.452 32.538 1.00 90.50 744 TYR A N 1
ATOM 6047 C CA . TYR A 1 744 ? -15.387 18.611 32.559 1.00 90.50 744 TYR A CA 1
ATOM 6048 C C . TYR A 1 744 ? -14.682 17.336 33.042 1.00 90.50 744 TYR A C 1
ATOM 6050 O O . TYR A 1 744 ? -13.788 16.819 32.373 1.00 90.50 744 TYR A O 1
ATOM 6058 N N . HIS A 1 745 ? -15.132 16.778 34.167 1.00 90.25 745 HIS A N 1
ATOM 6059 C CA . HIS A 1 745 ? -14.658 15.495 34.695 1.00 90.25 745 HIS A CA 1
ATOM 6060 C C . HIS A 1 745 ? -14.877 14.346 33.706 1.00 90.25 745 HIS A C 1
ATOM 6062 O O . HIS A 1 745 ? -13.954 13.583 33.415 1.00 90.25 745 HIS A O 1
ATOM 6068 N N . LEU A 1 746 ? -16.067 14.292 33.108 1.00 89.94 746 LEU A N 1
ATOM 6069 C CA . LEU A 1 746 ? -16.389 13.324 32.071 1.00 89.94 746 LEU A CA 1
ATOM 6070 C C . LEU A 1 746 ? -15.465 13.461 30.850 1.00 89.94 746 LEU A C 1
ATOM 6072 O O . LEU A 1 746 ? -14.938 12.461 30.377 1.00 89.94 746 LEU A O 1
ATOM 6076 N N . ALA A 1 747 ? -15.184 14.682 30.382 1.00 89.81 747 ALA A N 1
ATOM 6077 C CA . ALA A 1 747 ? -14.279 14.904 29.254 1.00 89.81 747 ALA A CA 1
ATOM 6078 C C . ALA A 1 747 ? -12.836 14.458 29.555 1.00 89.81 747 ALA A C 1
ATOM 6080 O O . ALA A 1 747 ? -12.159 13.891 28.692 1.00 89.81 747 ALA A O 1
ATOM 6081 N N . LYS A 1 748 ? -12.366 14.650 30.793 1.00 89.94 748 LYS A N 1
ATOM 6082 C CA . LYS A 1 748 ? -11.070 14.117 31.243 1.00 89.94 748 LYS A CA 1
ATOM 6083 C C . LYS A 1 748 ? -11.034 12.586 31.166 1.00 89.94 748 LYS A C 1
ATOM 6085 O O . LYS A 1 748 ? -10.022 12.034 30.737 1.00 89.94 748 LYS A O 1
ATOM 6090 N N . ARG A 1 749 ? -12.118 11.898 31.538 1.00 87.06 749 ARG A N 1
ATOM 6091 C CA . ARG A 1 749 ? -12.210 10.431 31.430 1.00 87.06 749 ARG A CA 1
ATOM 6092 C C . ARG A 1 749 ? -12.307 9.965 29.978 1.00 87.06 749 ARG A C 1
ATOM 6094 O O . ARG A 1 749 ? -11.485 9.155 29.567 1.00 87.06 749 ARG A O 1
ATOM 6101 N N . LEU A 1 750 ? -13.264 10.498 29.217 1.00 85.56 750 LEU A N 1
ATOM 6102 C CA . LEU A 1 750 ? -13.564 10.044 27.856 1.00 85.56 750 LEU A CA 1
ATOM 6103 C C . LEU A 1 750 ? -12.405 10.287 26.889 1.00 85.56 750 LEU A C 1
ATOM 6105 O O . LEU A 1 750 ? -12.107 9.445 26.044 1.00 85.56 750 LEU A O 1
ATOM 6109 N N . TYR A 1 751 ? -11.756 11.446 27.019 1.00 85.31 751 TYR A N 1
ATOM 6110 C CA . TYR A 1 751 ? -10.872 11.954 25.974 1.00 85.31 751 TYR A CA 1
ATOM 6111 C C . TYR A 1 751 ? -9.482 12.302 26.482 1.00 85.31 751 TYR A C 1
ATOM 6113 O O . TYR A 1 751 ? -8.523 12.123 25.756 1.00 85.31 751 TYR A O 1
ATOM 6121 N N . GLY A 1 752 ? -9.333 12.777 27.722 1.00 82.75 752 GLY A N 1
ATOM 6122 C CA . GLY A 1 752 ? -8.017 13.126 28.275 1.00 82.75 752 GLY A CA 1
ATOM 6123 C C . GLY A 1 752 ? -7.190 11.925 28.761 1.00 82.75 752 GLY A C 1
ATOM 6124 O O . GLY A 1 752 ? -6.027 12.093 29.147 1.00 82.75 752 GLY A O 1
ATOM 6125 N N . GLY A 1 753 ? -7.778 10.723 28.790 1.00 81.19 753 GLY A N 1
ATOM 6126 C CA . GLY A 1 753 ? -7.145 9.505 29.305 1.00 81.19 753 GLY A CA 1
ATOM 6127 C C . GLY A 1 753 ? -6.773 9.601 30.788 1.00 81.19 753 GLY A C 1
ATOM 6128 O O . GLY A 1 753 ? -5.767 9.032 31.211 1.00 81.19 753 GLY A O 1
ATOM 6129 N N . TYR A 1 754 ? -7.512 10.391 31.576 1.00 84.81 754 TYR A N 1
ATOM 6130 C CA . TYR A 1 754 ? -7.273 10.489 33.017 1.00 84.81 754 TYR A CA 1
ATOM 6131 C C . TYR A 1 754 ? -7.827 9.251 33.733 1.00 84.81 754 TYR A C 1
ATOM 6133 O O . TYR A 1 754 ? -8.926 8.796 33.399 1.00 84.81 754 TYR A O 1
ATOM 6141 N N . PRO A 1 755 ? -7.124 8.730 34.753 1.00 80.88 755 PRO A N 1
ATOM 6142 C CA . PRO A 1 755 ? -7.626 7.620 35.552 1.00 80.88 755 PRO A CA 1
ATOM 6143 C C . PRO A 1 755 ? -8.829 8.057 36.405 1.00 80.88 755 PRO A C 1
ATOM 6145 O O . PRO A 1 755 ? -8.972 9.238 36.746 1.00 80.88 755 PRO A O 1
ATOM 6148 N N . ALA A 1 756 ? -9.698 7.105 36.754 1.00 80.31 756 ALA A N 1
ATOM 6149 C CA . ALA A 1 756 ? -10.937 7.361 37.496 1.00 80.31 756 ALA A CA 1
ATOM 6150 C C . ALA A 1 756 ? -10.680 8.109 38.812 1.00 80.31 756 ALA A C 1
ATOM 6152 O O . ALA A 1 756 ? -11.391 9.050 39.155 1.00 80.31 756 ALA A O 1
ATOM 6153 N N . GLU A 1 757 ? -9.594 7.786 39.508 1.00 80.25 757 GLU A N 1
ATOM 6154 C CA . GLU A 1 757 ? -9.219 8.399 40.782 1.00 80.25 757 GLU A CA 1
ATOM 6155 C C . GLU A 1 757 ? -8.987 9.919 40.674 1.00 80.25 757 GLU A C 1
ATOM 6157 O O . GLU A 1 757 ? -9.122 10.627 41.670 1.00 80.25 757 GLU A O 1
ATOM 6162 N N . GLN A 1 758 ? -8.667 10.429 39.479 1.00 82.19 758 GLN A N 1
ATOM 6163 C CA . GLN A 1 758 ? -8.374 11.847 39.226 1.00 82.19 758 GLN A CA 1
ATOM 6164 C C . GLN A 1 758 ? -9.526 12.615 38.565 1.00 82.19 758 GLN A C 1
ATOM 6166 O O . GLN A 1 758 ? -9.476 13.847 38.507 1.00 82.19 758 GLN A O 1
ATOM 6171 N N . ALA A 1 759 ? -10.515 11.914 38.007 1.00 86.19 759 ALA A N 1
ATOM 6172 C CA . ALA A 1 759 ? -11.506 12.520 37.119 1.00 86.19 759 ALA A CA 1
ATOM 6173 C C . ALA A 1 759 ? -12.936 11.974 37.270 1.00 86.19 759 ALA A C 1
ATOM 6175 O O . ALA A 1 759 ? -13.816 12.444 36.560 1.00 86.19 759 ALA A O 1
ATOM 6176 N N . GLN A 1 760 ? -13.203 11.027 38.175 1.00 85.31 760 GLN A N 1
ATOM 6177 C CA . GLN A 1 760 ? -14.568 10.554 38.428 1.00 85.31 760 GLN A CA 1
ATOM 6178 C C . GLN A 1 760 ? -15.427 11.624 39.120 1.00 85.31 760 GLN A C 1
ATOM 6180 O O . GLN A 1 760 ? -14.946 12.421 39.936 1.00 85.31 760 GLN A O 1
ATOM 6185 N N . ASN A 1 761 ? -16.729 11.613 38.842 1.00 89.19 761 ASN A N 1
ATOM 6186 C CA . ASN A 1 761 ? -17.693 12.415 39.591 1.00 89.19 761 ASN A CA 1
ATOM 6187 C C . ASN A 1 761 ? -17.997 11.797 40.957 1.00 89.19 761 ASN A C 1
ATOM 6189 O O . ASN A 1 761 ? -17.781 10.609 41.205 1.00 89.19 761 ASN A O 1
ATOM 6193 N N . GLN A 1 762 ? -18.534 12.607 41.867 1.00 88.31 762 GLN A N 1
ATOM 6194 C CA . GLN A 1 762 ? -18.973 12.107 43.163 1.00 88.31 762 GLN A CA 1
ATOM 6195 C C . GLN A 1 762 ? -20.301 11.354 43.018 1.00 88.31 762 GLN A C 1
ATOM 6197 O O . GLN A 1 762 ? -21.116 11.639 42.136 1.00 88.31 762 GLN A O 1
ATOM 6202 N N . ILE A 1 763 ? -20.553 10.415 43.933 1.00 86.50 763 ILE A N 1
ATOM 6203 C CA . ILE A 1 763 ? -21.808 9.640 43.981 1.00 86.50 763 ILE A CA 1
ATOM 6204 C C . ILE A 1 763 ? -23.026 10.568 44.123 1.00 86.50 763 ILE A C 1
ATOM 6206 O O . ILE A 1 763 ? -24.088 10.284 43.582 1.00 86.50 763 ILE A O 1
ATOM 6210 N N . ALA A 1 764 ? -22.869 11.684 44.842 1.00 85.50 764 ALA A N 1
ATOM 6211 C CA . ALA A 1 764 ? -23.933 12.658 45.067 1.00 85.50 764 ALA A CA 1
ATOM 6212 C C . ALA A 1 764 ? -24.122 13.666 43.923 1.00 85.50 764 ALA A C 1
ATOM 6214 O O . ALA A 1 764 ? -25.113 14.399 43.929 1.00 85.50 764 ALA A O 1
ATOM 6215 N N . ASP A 1 765 ? -23.197 13.728 42.960 1.00 87.94 765 ASP A N 1
ATOM 6216 C CA . ASP A 1 765 ? -23.358 14.621 41.818 1.00 87.94 765 ASP A CA 1
ATOM 6217 C C . ASP A 1 765 ? -24.467 14.088 40.884 1.00 87.94 765 ASP A C 1
ATOM 6219 O O . ASP A 1 765 ? -24.706 12.884 40.793 1.00 87.94 765 ASP A O 1
ATOM 6223 N N . ARG A 1 766 ? -25.154 14.980 40.160 1.00 88.12 766 ARG A N 1
ATOM 6224 C CA . ARG A 1 766 ? -26.185 14.578 39.184 1.00 88.12 766 ARG A CA 1
ATOM 6225 C C . ARG A 1 766 ? -25.562 13.860 37.979 1.00 88.12 766 ARG A C 1
ATOM 6227 O O . ARG A 1 766 ? -24.411 14.096 37.637 1.00 88.12 766 ARG A O 1
ATOM 6234 N N . PHE A 1 767 ? -26.332 13.022 37.290 1.00 88.69 767 PHE A N 1
ATOM 6235 C CA . PHE A 1 767 ? -25.897 12.412 36.028 1.00 88.69 767 PHE A CA 1
ATOM 6236 C C . PHE A 1 767 ? -26.028 13.392 34.859 1.00 88.69 767 PHE A C 1
ATOM 6238 O O . PHE A 1 767 ? -27.078 14.027 34.703 1.00 88.69 767 PHE A O 1
ATOM 6245 N N . TYR A 1 768 ? -25.009 13.467 34.001 1.00 89.69 768 TYR A N 1
ATOM 6246 C CA . TYR A 1 768 ? -25.173 14.053 32.673 1.00 89.69 768 TYR A CA 1
ATOM 6247 C C . TYR A 1 768 ? -25.861 13.030 31.765 1.00 89.69 768 TYR A C 1
ATOM 6249 O O . TYR A 1 768 ? -25.369 11.924 31.583 1.00 89.69 768 TYR A O 1
ATOM 6257 N N . ILE A 1 769 ? -27.026 13.395 31.227 1.00 89.94 769 ILE A N 1
ATOM 6258 C CA . ILE A 1 769 ? -27.848 12.511 30.395 1.00 89.94 769 ILE A CA 1
ATOM 6259 C C . ILE A 1 769 ? -28.132 13.251 29.083 1.00 89.94 769 ILE A C 1
ATOM 6261 O O . ILE A 1 769 ? -29.078 14.046 29.046 1.00 89.94 769 ILE A O 1
ATOM 6265 N N . PRO A 1 770 ? -27.294 13.075 28.043 1.00 86.06 770 PRO A N 1
ATOM 6266 C CA . PRO A 1 770 ? -27.494 13.730 26.750 1.00 86.06 770 PRO A CA 1
ATOM 6267 C C . PRO A 1 770 ? -28.726 13.185 26.025 1.00 86.06 770 PRO A C 1
ATOM 6269 O O . PRO A 1 770 ? -29.445 13.939 25.376 1.00 86.06 770 PRO A O 1
ATOM 6272 N N . CYS A 1 771 ? -29.001 11.888 26.185 1.00 88.25 771 CYS A N 1
ATOM 6273 C CA . CYS A 1 771 ? -30.164 11.212 25.621 1.00 88.25 771 CYS A CA 1
ATOM 6274 C C . CYS A 1 771 ? -30.976 10.574 26.746 1.00 88.25 771 CYS A C 1
ATOM 6276 O O . CYS A 1 771 ? -30.458 9.721 27.467 1.00 88.25 771 CYS A O 1
ATOM 6278 N N . LEU A 1 772 ? -32.239 10.978 26.914 1.00 91.94 772 LEU A N 1
ATOM 6279 C CA . LEU A 1 772 ? -33.103 10.378 27.931 1.00 91.94 772 LEU A CA 1
ATOM 6280 C C . LEU A 1 772 ? -33.497 8.945 27.538 1.00 91.94 772 LEU A C 1
ATOM 6282 O O . LEU A 1 772 ? -33.762 8.701 26.359 1.00 91.94 772 LEU A O 1
ATOM 6286 N N . PRO A 1 773 ? -33.566 8.011 28.504 1.00 93.88 773 PRO A N 1
ATOM 6287 C CA . PRO A 1 773 ? -34.173 6.711 28.260 1.00 93.88 773 PRO A CA 1
ATOM 6288 C C . PRO A 1 773 ? -35.651 6.896 27.906 1.00 93.88 773 PRO A C 1
ATOM 6290 O O . PRO A 1 773 ? -36.305 7.799 28.421 1.00 93.88 773 PRO A O 1
ATOM 6293 N N . VAL A 1 774 ? -36.185 6.037 27.042 1.00 93.81 774 VAL A N 1
ATOM 6294 C CA . VAL A 1 774 ? -37.610 6.010 26.690 1.00 93.81 774 VAL A CA 1
ATOM 6295 C C . VAL A 1 774 ? -38.448 5.373 27.799 1.00 93.81 774 VAL A C 1
ATOM 6297 O O . VAL A 1 774 ? -39.579 5.799 28.034 1.00 93.81 774 VAL A O 1
ATOM 6300 N N . ARG A 1 775 ? -37.885 4.399 28.528 1.00 93.88 775 ARG A N 1
ATOM 6301 C CA . ARG A 1 775 ? -38.572 3.672 29.605 1.00 93.88 775 ARG A CA 1
ATOM 6302 C C . ARG A 1 775 ? -37.685 3.498 30.834 1.00 93.88 775 ARG A C 1
ATOM 6304 O O . ARG A 1 775 ? -36.461 3.403 30.724 1.00 93.88 775 ARG A O 1
ATOM 6311 N N . MET A 1 776 ? -38.322 3.447 32.000 1.00 95.00 776 MET A N 1
ATOM 6312 C CA . MET A 1 776 ? -37.685 3.228 33.296 1.00 95.00 776 MET A CA 1
ATOM 6313 C C . MET A 1 776 ? -38.567 2.348 34.186 1.00 95.00 776 MET A C 1
ATOM 6315 O O . MET A 1 776 ? -39.772 2.569 34.283 1.00 95.00 776 MET A O 1
ATOM 6319 N N . ALA A 1 777 ? -37.960 1.403 34.899 1.00 92.94 777 ALA A N 1
ATOM 6320 C CA . ALA A 1 777 ? -38.622 0.603 35.928 1.00 92.94 777 ALA A CA 1
ATOM 6321 C C . ALA A 1 777 ? -37.753 0.530 37.188 1.00 92.94 777 ALA A C 1
ATOM 6323 O O . ALA A 1 777 ? -36.539 0.333 37.092 1.00 92.94 777 ALA A O 1
ATOM 6324 N N . LYS A 1 778 ? -38.364 0.646 38.373 1.00 92.62 778 LYS A N 1
ATOM 6325 C CA . LYS A 1 778 ? -37.668 0.499 39.660 1.00 92.62 778 LYS A CA 1
ATOM 6326 C C . LYS A 1 778 ? -38.333 -0.541 40.552 1.00 92.62 778 LYS A C 1
ATOM 6328 O O . LYS A 1 778 ? -39.537 -0.773 40.467 1.00 92.62 778 LYS A O 1
ATOM 6333 N N . THR A 1 779 ? -37.528 -1.189 41.383 1.00 92.06 779 THR A N 1
ATOM 6334 C CA . THR A 1 779 ? -37.973 -2.115 42.431 1.00 92.06 779 THR A CA 1
ATOM 6335 C C . THR A 1 779 ? -37.359 -1.668 43.747 1.00 92.06 779 THR A C 1
ATOM 6337 O O . THR A 1 779 ? -36.137 -1.493 43.821 1.00 92.06 779 THR A O 1
ATOM 6340 N N . ASP A 1 780 ? -38.200 -1.446 44.753 1.00 88.00 780 ASP A N 1
ATOM 6341 C CA . ASP A 1 780 ? -37.750 -1.084 46.098 1.00 88.00 780 ASP A CA 1
ATOM 6342 C C . ASP A 1 780 ? -37.079 -2.274 46.817 1.00 88.00 780 ASP A C 1
ATOM 6344 O O . ASP A 1 780 ? -36.945 -3.373 46.267 1.00 88.00 780 ASP A O 1
ATOM 6348 N N . LEU A 1 781 ? -36.597 -2.040 48.040 1.00 84.75 781 LEU A N 1
ATOM 6349 C CA . LEU A 1 781 ? -35.939 -3.068 48.853 1.00 84.75 781 LEU A CA 1
ATOM 6350 C C . LEU A 1 781 ? -36.907 -4.170 49.316 1.00 84.75 781 LEU A C 1
ATOM 6352 O O . LEU A 1 781 ? -36.487 -5.317 49.467 1.00 84.75 781 LEU A O 1
ATOM 6356 N N . ASP A 1 782 ? -38.193 -3.845 49.454 1.00 83.31 782 ASP A N 1
ATOM 6357 C CA . ASP A 1 782 ? -39.256 -4.778 49.843 1.00 83.31 782 ASP A CA 1
ATOM 6358 C C . ASP A 1 782 ? -39.724 -5.662 48.667 1.00 83.31 782 ASP A C 1
ATOM 6360 O O . ASP A 1 782 ? -40.481 -6.616 48.851 1.00 83.31 782 ASP A O 1
ATOM 6364 N N . GLY A 1 783 ? -39.234 -5.393 47.451 1.00 78.00 783 GLY A N 1
ATOM 6365 C CA . GLY A 1 783 ? -39.546 -6.146 46.239 1.00 78.00 783 GLY A CA 1
ATOM 6366 C C . GLY A 1 783 ? -40.758 -5.626 45.462 1.00 78.00 783 GLY A C 1
ATOM 6367 O O . GLY A 1 783 ? -41.138 -6.250 44.469 1.00 78.00 783 GLY A O 1
ATOM 6368 N N . ASN A 1 784 ? -41.344 -4.489 45.846 1.00 83.44 784 ASN A N 1
ATOM 6369 C CA . ASN A 1 784 ? -42.426 -3.863 45.092 1.00 83.44 784 ASN A CA 1
ATOM 6370 C C . ASN A 1 784 ? -41.853 -3.161 43.857 1.00 83.44 784 ASN A C 1
ATOM 6372 O O . ASN A 1 784 ? -41.009 -2.264 43.943 1.00 83.44 784 ASN A O 1
ATOM 6376 N N . SER A 1 785 ? -42.325 -3.572 42.681 1.00 81.75 785 SER A N 1
ATOM 6377 C CA . SER A 1 785 ? -41.953 -2.957 41.410 1.00 81.75 785 SER A CA 1
ATOM 6378 C C . SER A 1 785 ? -42.963 -1.886 41.013 1.00 81.75 785 SER A C 1
ATOM 6380 O O . SER A 1 785 ? -44.169 -2.102 41.101 1.00 81.75 785 SER A O 1
ATOM 6382 N N . THR A 1 786 ? -42.487 -0.747 40.510 1.00 76.94 786 THR A N 1
ATOM 6383 C CA . THR A 1 786 ? -43.362 0.315 39.986 1.00 76.94 786 THR A CA 1
ATOM 6384 C C . THR A 1 786 ? -43.942 0.010 38.600 1.00 76.94 786 THR A C 1
ATOM 6386 O O . THR A 1 786 ? -44.679 0.839 38.074 1.00 76.94 786 THR A O 1
ATOM 6389 N N . GLY A 1 787 ? -43.594 -1.128 37.984 1.00 74.19 787 GLY A N 1
ATOM 6390 C CA . GLY A 1 787 ? -43.856 -1.390 36.565 1.00 74.19 787 GLY A CA 1
ATOM 6391 C C . GLY A 1 787 ? -42.972 -0.546 35.634 1.00 74.19 787 GLY A C 1
ATOM 6392 O O . GLY A 1 787 ? -42.242 0.343 36.085 1.00 74.19 787 GLY A O 1
ATOM 6393 N N . GLU A 1 788 ? -43.006 -0.851 34.334 1.00 81.06 788 GLU A N 1
ATOM 6394 C CA . GLU A 1 788 ? -42.306 -0.076 33.302 1.00 81.06 788 GLU A CA 1
ATOM 6395 C C . GLU A 1 788 ? -43.075 1.222 33.009 1.00 81.06 788 GLU A C 1
ATOM 6397 O O . GLU A 1 788 ? -44.262 1.195 32.687 1.00 81.06 788 GLU A O 1
ATOM 6402 N N . ARG A 1 789 ? -42.406 2.371 33.158 1.00 87.31 789 ARG A N 1
ATOM 6403 C CA . ARG A 1 789 ? -42.974 3.710 32.952 1.00 87.31 789 ARG A CA 1
ATOM 6404 C C . ARG A 1 789 ? -42.241 4.430 31.824 1.00 87.31 789 ARG A C 1
ATOM 6406 O O . ARG A 1 789 ? -41.012 4.438 31.790 1.00 87.31 789 ARG A O 1
ATOM 6413 N N . GLU A 1 790 ? -42.986 5.112 30.958 1.00 87.50 790 GLU A N 1
ATOM 6414 C CA . GLU A 1 790 ? -42.405 6.039 29.983 1.00 87.50 790 GLU A CA 1
ATOM 6415 C C . GLU A 1 790 ? -41.836 7.290 30.664 1.00 87.50 790 GLU A C 1
ATOM 6417 O O . GLU A 1 790 ? -42.485 7.938 31.490 1.00 87.50 790 GLU A O 1
ATOM 6422 N N . VAL A 1 791 ? -40.604 7.641 30.301 1.00 88.00 791 VAL A N 1
ATOM 6423 C CA . VAL A 1 791 ? -39.874 8.773 30.894 1.00 88.00 791 VAL A CA 1
ATOM 6424 C C . VAL A 1 791 ? -40.279 10.100 30.249 1.00 88.00 791 VAL A C 1
ATOM 6426 O O . VAL A 1 791 ? -40.367 11.122 30.933 1.00 88.00 791 VAL A O 1
ATOM 6429 N N . LEU A 1 792 ? -40.542 10.100 28.937 1.00 84.50 792 LEU A N 1
ATOM 6430 C CA . LEU A 1 792 ? -40.852 11.287 28.132 1.00 84.50 792 LEU A CA 1
ATOM 6431 C C . LEU A 1 792 ? -39.787 12.397 28.289 1.00 84.50 792 LEU A C 1
ATOM 6433 O O . LEU A 1 792 ? -38.737 12.335 27.659 1.00 84.50 792 LEU A O 1
ATOM 6437 N N . LYS A 1 793 ? -40.040 13.416 29.125 1.00 86.81 793 LYS A N 1
ATOM 6438 C CA . LYS A 1 793 ? -39.125 14.549 29.396 1.00 86.81 793 LYS A CA 1
ATOM 6439 C C . LYS A 1 793 ? -38.639 14.612 30.854 1.00 86.81 793 LYS A C 1
ATOM 6441 O O . LYS A 1 793 ? -38.036 15.607 31.258 1.00 86.81 793 LYS A O 1
ATOM 6446 N N . ASP A 1 794 ? -38.890 13.577 31.657 1.00 89.56 794 ASP A N 1
ATOM 6447 C CA . ASP A 1 794 ? -38.604 13.546 33.099 1.00 89.56 794 ASP A CA 1
ATOM 6448 C C . ASP A 1 794 ? -37.117 13.270 33.419 1.00 89.56 794 ASP A C 1
ATOM 6450 O O . ASP A 1 794 ? -36.756 12.252 34.013 1.00 89.56 794 ASP A O 1
ATOM 6454 N N . LYS A 1 795 ? -36.219 14.192 33.029 1.00 90.12 795 LYS A N 1
ATOM 6455 C CA . LYS A 1 795 ? -34.774 14.100 33.342 1.00 90.12 795 LYS A CA 1
ATOM 6456 C C . LYS A 1 795 ? -34.527 14.005 34.851 1.00 90.12 795 LYS A C 1
ATOM 6458 O O . LYS A 1 795 ? -33.660 13.250 35.285 1.00 90.12 795 LYS A O 1
ATOM 6463 N N . ALA A 1 796 ? -35.280 14.773 35.640 1.00 89.94 796 ALA A N 1
ATOM 6464 C CA . ALA A 1 796 ? -35.130 14.820 37.089 1.00 89.94 796 ALA A CA 1
ATOM 6465 C C . ALA A 1 796 ? -35.474 13.470 37.733 1.00 89.94 796 ALA A C 1
ATOM 6467 O O . ALA A 1 796 ? -34.695 12.981 38.548 1.00 89.94 796 ALA A O 1
ATOM 6468 N N . GLY A 1 797 ? -36.571 12.830 37.318 1.00 90.94 797 GLY A N 1
ATOM 6469 C CA . GLY A 1 797 ? -36.967 11.509 37.804 1.00 90.94 797 GLY A CA 1
ATOM 6470 C C . GLY A 1 797 ? -35.921 10.430 37.527 1.00 90.94 797 GLY A C 1
ATOM 6471 O O . GLY A 1 797 ? -35.614 9.641 38.420 1.00 90.94 797 GLY A O 1
ATOM 6472 N N . VAL A 1 798 ? -35.308 10.433 36.337 1.00 92.31 798 VAL A N 1
ATOM 6473 C CA . VAL A 1 798 ? -34.217 9.497 36.001 1.00 92.31 798 VAL A CA 1
ATOM 6474 C C . VAL A 1 798 ? -32.973 9.759 36.855 1.00 92.31 798 VAL A C 1
ATOM 6476 O O . VAL A 1 798 ? -32.392 8.820 37.398 1.00 92.31 798 VAL A O 1
ATOM 6479 N N . GLN A 1 799 ? -32.578 11.027 37.028 1.00 92.62 799 GLN A N 1
ATOM 6480 C CA . GLN A 1 799 ? -31.448 11.395 37.892 1.00 92.62 799 GLN A CA 1
ATOM 6481 C C . GLN A 1 799 ? -31.682 10.968 39.348 1.00 92.62 799 GLN A C 1
ATOM 6483 O O . GLN A 1 799 ? -30.768 10.442 39.983 1.00 92.62 799 GLN A O 1
ATOM 6488 N N . THR A 1 800 ? -32.900 11.153 39.865 1.00 92.19 800 THR A N 1
ATOM 6489 C CA . THR A 1 800 ? -33.282 10.705 41.209 1.00 92.19 800 THR A CA 1
ATOM 6490 C C . THR A 1 800 ? -33.223 9.187 41.325 1.00 92.19 800 THR A C 1
ATOM 6492 O O . THR A 1 800 ? -32.623 8.692 42.272 1.00 92.19 800 THR A O 1
ATOM 6495 N N . ALA A 1 801 ? -33.761 8.441 40.357 1.00 91.69 801 ALA A N 1
ATOM 6496 C CA . ALA A 1 801 ? -33.734 6.979 40.385 1.00 91.69 801 ALA A CA 1
ATOM 6497 C C . ALA A 1 801 ? -32.302 6.416 40.354 1.00 91.69 801 ALA A C 1
ATOM 6499 O O . ALA A 1 801 ? -31.980 5.500 41.109 1.00 91.69 801 ALA A O 1
ATOM 6500 N N . LEU A 1 802 ? -31.420 6.991 39.529 1.00 92.75 802 LEU A N 1
ATOM 6501 C CA . LEU A 1 802 ? -30.001 6.625 39.499 1.00 92.75 802 LEU A CA 1
ATOM 6502 C C . LEU A 1 802 ? -29.312 6.906 40.844 1.00 92.75 802 LEU A C 1
ATOM 6504 O O . LEU A 1 802 ? -28.563 6.065 41.338 1.00 92.75 802 LEU A O 1
ATOM 6508 N N . TYR A 1 803 ? -29.593 8.055 41.463 1.00 91.25 803 TYR A N 1
ATOM 6509 C CA . TYR A 1 803 ? -29.060 8.399 42.783 1.00 91.25 803 TYR A CA 1
ATOM 6510 C C . TYR A 1 803 ? -29.577 7.464 43.891 1.00 91.25 803 TYR A C 1
ATOM 6512 O O . TYR A 1 803 ? -28.779 6.952 44.676 1.00 91.25 803 TYR A O 1
ATOM 6520 N N . GLU A 1 804 ? -30.888 7.196 43.938 1.00 90.06 804 GLU A N 1
ATOM 6521 C CA . GLU A 1 804 ? -31.508 6.247 44.879 1.00 90.06 804 GLU A CA 1
ATOM 6522 C C . GLU A 1 804 ? -30.881 4.851 44.739 1.00 90.06 804 GLU A C 1
ATOM 6524 O O . GLU A 1 804 ? -30.539 4.213 45.738 1.00 90.06 804 GLU A O 1
ATOM 6529 N N . CYS A 1 805 ? -30.649 4.401 43.501 1.00 89.88 805 CYS A N 1
ATOM 6530 C CA . CYS A 1 805 ? -29.998 3.125 43.219 1.00 89.88 805 CYS A CA 1
ATOM 6531 C C . CYS A 1 805 ? -28.564 3.072 43.764 1.00 89.88 805 CYS A C 1
ATOM 6533 O O . CYS A 1 805 ? -28.216 2.124 44.464 1.00 89.88 805 CYS A O 1
ATOM 6535 N N . LEU A 1 806 ? -27.734 4.088 43.499 1.00 89.00 806 LEU A N 1
ATOM 6536 C CA . LEU A 1 806 ? -26.341 4.126 43.973 1.00 89.00 806 LEU A CA 1
ATOM 6537 C C . LEU A 1 806 ? -26.211 4.334 45.487 1.00 89.00 806 LEU A C 1
ATOM 6539 O O . LEU A 1 806 ? -25.177 4.021 46.072 1.00 89.00 806 LEU A O 1
ATOM 6543 N N . LYS A 1 807 ? -27.251 4.848 46.144 1.00 88.06 807 LYS A N 1
ATOM 6544 C CA . LYS A 1 807 ? -27.317 4.934 47.607 1.00 88.06 807 LYS A CA 1
ATOM 6545 C C . LYS A 1 807 ? -27.766 3.613 48.256 1.00 88.06 807 LYS A C 1
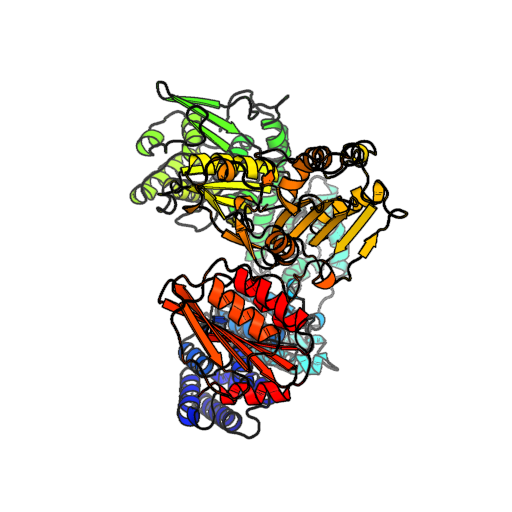ATOM 6547 O O . LYS A 1 807 ? -27.818 3.532 49.480 1.00 88.06 807 LYS A O 1
ATOM 6552 N N . GLY A 1 808 ? -28.095 2.594 47.458 1.00 85.81 808 GLY A N 1
ATOM 6553 C CA . GLY A 1 808 ? -28.606 1.309 47.940 1.00 85.81 808 GLY A CA 1
ATOM 6554 C C . GLY A 1 808 ? -30.055 1.376 48.428 1.00 85.81 808 GLY A C 1
ATOM 6555 O O . GLY A 1 808 ? -30.442 0.595 49.289 1.00 85.81 808 GLY A O 1
ATOM 6556 N N . GLN A 1 809 ? -30.849 2.329 47.928 1.00 88.62 809 GLN A N 1
ATOM 6557 C CA . GLN A 1 809 ? -32.271 2.478 48.279 1.00 88.62 809 GLN A CA 1
ATOM 6558 C C . GLN A 1 809 ? -33.204 1.731 47.315 1.00 88.62 809 GLN A C 1
ATOM 6560 O O . GLN A 1 809 ? -34.400 1.629 47.578 1.00 88.62 809 GLN A O 1
ATOM 6565 N N . LEU A 1 810 ? -32.672 1.219 46.203 1.00 88.50 810 LEU A N 1
ATOM 6566 C CA . LEU A 1 810 ? -33.399 0.408 45.230 1.00 88.50 810 LEU A CA 1
ATOM 6567 C C . LEU A 1 810 ? -32.693 -0.931 45.065 1.00 88.50 810 LEU A C 1
ATOM 6569 O O . LEU A 1 810 ? -31.473 -0.971 44.927 1.00 88.50 810 LEU A O 1
ATOM 6573 N N . ARG A 1 811 ? -33.477 -2.008 44.993 1.00 88.25 811 ARG A N 1
ATOM 6574 C CA . ARG A 1 811 ? -32.971 -3.354 44.703 1.00 88.25 811 ARG A CA 1
ATOM 6575 C C . ARG A 1 811 ? -32.672 -3.540 43.216 1.00 88.25 811 ARG A C 1
ATOM 6577 O O . ARG A 1 811 ? -31.745 -4.260 42.846 1.00 88.25 811 ARG A O 1
ATOM 6584 N N . LYS A 1 812 ? -33.476 -2.914 42.349 1.00 92.00 812 LYS A N 1
ATOM 6585 C CA . LYS A 1 812 ? -33.322 -2.974 40.888 1.00 92.00 812 LYS A CA 1
ATOM 6586 C C . LYS A 1 812 ? -33.730 -1.659 40.229 1.00 92.00 812 LYS A C 1
ATOM 6588 O O . LYS A 1 812 ? -34.807 -1.136 40.518 1.00 92.00 812 LYS A O 1
ATOM 6593 N N . LEU A 1 813 ? -32.921 -1.197 39.280 1.00 94.44 813 LEU A N 1
ATOM 6594 C CA . LEU A 1 813 ? -33.238 -0.124 38.337 1.00 94.44 813 LEU A CA 1
ATOM 6595 C C . LEU A 1 813 ? -33.031 -0.635 36.909 1.00 94.44 813 LEU A C 1
ATOM 6597 O O . LEU A 1 813 ? -32.015 -1.255 36.617 1.00 94.44 813 LEU A O 1
ATOM 6601 N N . SER A 1 814 ? -33.983 -0.379 36.020 1.00 93.50 814 SER A N 1
ATOM 6602 C CA . SER A 1 814 ? -33.874 -0.677 34.592 1.00 93.50 814 SER A CA 1
ATOM 6603 C C . SER A 1 814 ? -34.174 0.578 33.788 1.00 93.50 814 SER A C 1
ATOM 6605 O O . SER A 1 814 ? -35.160 1.263 34.062 1.00 93.50 814 SER A O 1
ATOM 6607 N N . LEU A 1 815 ? -33.304 0.881 32.828 1.00 95.25 815 LEU A N 1
ATOM 6608 C CA . LEU A 1 815 ? -33.400 2.011 31.912 1.00 95.25 815 LEU A CA 1
ATOM 6609 C C . LEU A 1 815 ? -33.258 1.501 30.478 1.00 95.25 815 LEU A C 1
ATOM 6611 O O . LEU A 1 815 ? -32.363 0.701 30.206 1.00 95.25 815 LEU A O 1
ATOM 6615 N N . THR A 1 816 ? -34.111 1.983 29.578 1.00 93.38 816 THR A N 1
ATOM 6616 C CA . THR A 1 816 ? -34.152 1.551 28.173 1.00 93.38 816 THR A CA 1
ATOM 6617 C C . THR A 1 816 ? -34.054 2.758 27.251 1.00 93.38 816 THR A C 1
ATOM 6619 O O . THR A 1 816 ? -34.846 3.689 27.384 1.00 93.38 816 THR A O 1
ATOM 6622 N N . TRP A 1 817 ? -33.138 2.730 26.288 1.00 93.69 817 TRP A N 1
ATOM 6623 C CA . TRP A 1 817 ? -32.990 3.711 25.212 1.00 93.69 817 TRP A CA 1
ATOM 6624 C C . TRP A 1 817 ? -33.405 3.100 23.882 1.00 93.69 817 TRP A C 1
ATOM 6626 O O . TRP A 1 817 ? -33.213 1.911 23.655 1.00 93.69 817 TRP A O 1
ATOM 6636 N N . GLN A 1 818 ? -33.947 3.935 23.003 1.00 89.62 818 GLN A N 1
ATOM 6637 C CA . GLN A 1 818 ? -34.280 3.568 21.633 1.00 89.62 818 GLN A CA 1
ATOM 6638 C C . GLN A 1 818 ? -33.311 4.267 20.680 1.00 89.62 818 GLN A C 1
ATOM 6640 O O . GLN A 1 818 ? -33.018 5.453 20.863 1.00 89.62 818 GLN A O 1
ATOM 6645 N N . TYR A 1 819 ? -32.845 3.547 19.667 1.00 85.88 819 TYR A N 1
ATOM 6646 C CA . TYR A 1 819 ? -32.033 4.089 18.582 1.00 85.88 819 TYR A CA 1
ATOM 6647 C C . TYR A 1 819 ? -32.424 3.442 17.246 1.00 85.88 819 TYR A C 1
ATOM 6649 O O . TYR A 1 819 ? -33.130 2.434 17.213 1.00 85.88 819 TYR A O 1
ATOM 6657 N N . GLU A 1 820 ? -32.020 4.063 16.143 1.00 78.38 820 GLU A N 1
ATOM 6658 C CA . GLU A 1 820 ? -32.311 3.580 14.791 1.00 78.38 820 GLU A CA 1
ATOM 6659 C C . GLU A 1 820 ? -31.057 2.924 14.209 1.00 78.38 820 GLU A C 1
ATOM 6661 O O . GLU A 1 820 ? -29.958 3.475 14.307 1.00 78.38 820 GLU A O 1
ATOM 6666 N N . THR A 1 821 ? -31.226 1.731 13.642 1.00 64.81 821 THR A N 1
ATOM 6667 C CA . THR A 1 821 ? -30.239 1.084 12.769 1.00 64.81 821 THR A CA 1
ATOM 6668 C C . THR A 1 821 ? -30.691 1.245 11.312 1.00 64.81 821 THR A C 1
ATOM 6670 O O . THR A 1 821 ? -31.855 1.583 11.091 1.00 64.81 821 THR A O 1
ATOM 6673 N N . PRO A 1 822 ? -29.819 1.018 10.310 1.00 55.97 822 PRO A N 1
ATOM 6674 C CA . PRO A 1 822 ? -30.202 1.117 8.898 1.00 55.97 822 PRO A CA 1
ATOM 6675 C C . PRO A 1 822 ? -31.398 0.234 8.507 1.00 55.97 822 PRO A C 1
ATOM 6677 O O . PRO A 1 822 ? -32.086 0.533 7.536 1.00 55.97 822 PRO A O 1
ATOM 6680 N N . GLU A 1 823 ? -31.645 -0.837 9.264 1.00 56.91 823 GLU A N 1
ATOM 6681 C CA . GLU A 1 823 ? -32.625 -1.872 8.938 1.00 56.91 823 GLU A CA 1
ATOM 6682 C C . GLU A 1 823 ? -33.867 -1.802 9.850 1.00 56.91 823 GLU A C 1
ATOM 6684 O O . GLU A 1 823 ? -34.983 -1.890 9.341 1.00 56.91 823 GLU A O 1
ATOM 6689 N N . GLU A 1 824 ? -33.720 -1.565 11.167 1.00 76.31 824 GLU A N 1
ATOM 6690 C CA . GLU A 1 824 ? -34.844 -1.533 12.126 1.00 76.31 824 GLU A CA 1
ATOM 6691 C C . GLU A 1 824 ? -34.625 -0.615 13.359 1.00 76.31 824 GLU A C 1
ATOM 6693 O O . GLU A 1 824 ? -33.541 -0.074 13.614 1.00 76.31 824 GLU A O 1
ATOM 6698 N N . LYS A 1 825 ? -35.684 -0.429 14.166 1.00 80.75 825 LYS A N 1
ATOM 6699 C CA . LYS A 1 825 ? -35.612 0.218 15.490 1.00 80.75 825 LYS A CA 1
ATOM 6700 C C . LYS A 1 825 ? -35.074 -0.768 16.526 1.00 80.75 825 LYS A C 1
ATOM 6702 O O . LYS A 1 825 ? -35.701 -1.794 16.765 1.00 80.75 825 LYS A O 1
ATOM 6707 N N . SER A 1 826 ? -34.003 -0.384 17.214 1.00 85.38 826 SER A N 1
ATOM 6708 C CA . SER A 1 826 ? -33.323 -1.222 18.208 1.00 85.38 826 SER A CA 1
ATOM 6709 C C . SER A 1 826 ? -33.310 -0.565 19.588 1.00 85.38 826 SER A C 1
ATOM 6711 O O . SER A 1 826 ? -33.472 0.656 19.730 1.00 85.38 826 SER A O 1
ATOM 6713 N N . TYR A 1 827 ? -33.117 -1.379 20.627 1.00 89.25 827 TYR A N 1
ATOM 6714 C CA . TYR A 1 827 ? -33.117 -0.927 22.015 1.00 89.25 827 TYR A CA 1
ATOM 6715 C C . TYR A 1 827 ? -31.814 -1.270 22.732 1.00 89.25 827 TYR A C 1
ATOM 6717 O O . TYR A 1 827 ? -31.164 -2.278 22.466 1.00 89.25 827 TYR A O 1
ATOM 6725 N N . ARG A 1 828 ? -31.434 -0.387 23.657 1.00 91.06 828 ARG A N 1
ATOM 6726 C CA . ARG A 1 828 ? -30.327 -0.584 24.595 1.00 91.06 828 ARG A CA 1
ATOM 6727 C C . ARG A 1 828 ? -30.846 -0.505 26.009 1.00 91.06 828 ARG A C 1
ATOM 6729 O O . ARG A 1 828 ? -31.568 0.433 26.346 1.00 91.06 828 ARG A O 1
ATOM 6736 N N . HIS A 1 829 ? -30.427 -1.433 26.852 1.00 91.56 829 HIS A N 1
ATOM 6737 C CA . HIS A 1 829 ? -30.883 -1.522 28.229 1.00 91.56 829 HIS A CA 1
ATOM 6738 C C . HIS A 1 829 ? -29.709 -1.462 29.194 1.00 91.56 829 HIS A C 1
ATOM 6740 O O . HIS A 1 829 ? -28.692 -2.122 29.000 1.00 91.56 829 HIS A O 1
ATOM 6746 N N . ILE A 1 830 ? -29.883 -0.710 30.277 1.00 93.38 830 ILE A N 1
ATOM 6747 C CA . ILE A 1 830 ? -29.014 -0.762 31.450 1.00 93.38 830 ILE A CA 1
ATOM 6748 C C . ILE A 1 830 ? -29.862 -1.243 32.622 1.00 93.38 830 ILE A C 1
ATOM 6750 O O . ILE A 1 830 ? -30.861 -0.617 32.981 1.00 93.38 830 ILE A O 1
ATOM 6754 N N . VAL A 1 831 ? -29.459 -2.355 33.230 1.00 91.25 831 VAL A N 1
ATOM 6755 C CA . VAL A 1 831 ? -30.092 -2.918 34.424 1.00 91.25 831 VAL A CA 1
ATOM 6756 C C . VAL A 1 831 ? -29.084 -2.933 35.558 1.00 91.25 831 VAL A C 1
ATOM 6758 O O . VAL A 1 831 ? -28.048 -3.581 35.464 1.00 91.25 831 VAL A O 1
ATOM 6761 N N . ILE A 1 832 ? -29.401 -2.253 36.652 1.00 91.38 832 ILE A N 1
ATOM 6762 C CA . ILE A 1 832 ? -28.598 -2.240 37.871 1.00 91.38 832 ILE A CA 1
ATOM 6763 C C . ILE A 1 832 ? -29.346 -3.040 38.930 1.00 91.38 832 ILE A C 1
ATOM 6765 O O . ILE A 1 832 ? -30.523 -2.796 39.193 1.00 91.38 832 ILE A O 1
ATOM 6769 N N . LEU A 1 833 ? -28.659 -4.003 39.524 1.00 89.62 833 LEU A N 1
ATOM 6770 C CA . LEU A 1 833 ? -29.110 -4.823 40.636 1.00 89.62 833 LEU A CA 1
ATOM 6771 C C . LEU A 1 833 ? -28.213 -4.527 41.830 1.00 89.62 833 LEU A C 1
ATOM 6773 O O . LEU A 1 833 ? -26.992 -4.452 41.685 1.00 89.62 833 LEU A O 1
ATOM 6777 N N . GLN A 1 834 ? 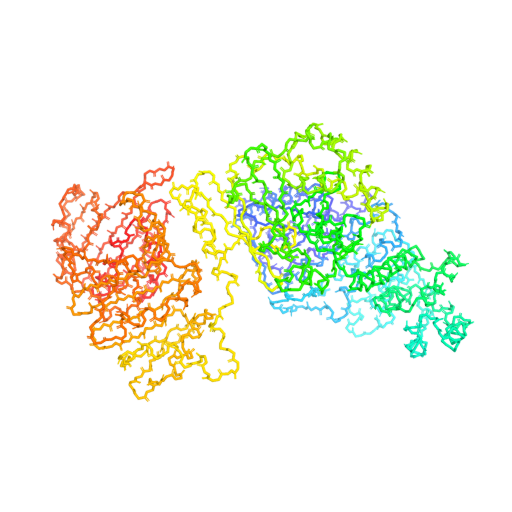-28.816 -4.386 43.000 1.00 84.19 834 GLN A N 1
ATOM 6778 C CA . GLN A 1 834 ? -28.107 -4.178 44.252 1.00 84.19 834 GLN A CA 1
ATOM 6779 C C . GLN A 1 834 ? -28.549 -5.245 45.253 1.00 84.19 834 GLN A C 1
ATOM 6781 O O . GLN A 1 834 ? -29.744 -5.510 45.399 1.00 84.19 834 GLN A O 1
ATOM 6786 N N . ASP A 1 835 ? -27.569 -5.882 45.895 1.00 80.88 835 ASP A N 1
ATOM 6787 C CA . ASP A 1 835 ? -27.785 -6.906 46.920 1.00 80.88 835 ASP A CA 1
ATOM 6788 C C . ASP A 1 835 ? -26.705 -6.798 48.006 1.00 80.88 835 ASP A C 1
ATOM 6790 O O . ASP A 1 835 ? -25.526 -7.041 47.746 1.00 80.88 835 ASP A O 1
ATOM 6794 N N . GLU A 1 836 ? -27.087 -6.350 49.206 1.00 74.12 836 GLU A N 1
ATOM 6795 C CA . GLU A 1 836 ? -26.200 -6.195 50.378 1.00 74.12 836 GLU A CA 1
ATOM 6796 C C . GLU A 1 836 ? -24.875 -5.443 50.104 1.00 74.12 836 GLU A C 1
ATOM 6798 O O . GLU A 1 836 ? -23.826 -5.744 50.666 1.00 74.12 836 GLU A O 1
ATOM 6803 N N . GLY A 1 837 ? -24.912 -4.434 49.226 1.00 71.12 837 GLY A N 1
ATOM 6804 C CA . GLY A 1 837 ? -23.729 -3.638 48.861 1.00 71.12 837 GLY A CA 1
ATOM 6805 C C . GLY A 1 837 ? -22.902 -4.208 47.703 1.00 71.12 837 GLY A C 1
ATOM 6806 O O . GLY A 1 837 ? -21.955 -3.560 47.264 1.00 71.12 837 GLY A O 1
ATOM 6807 N N . ASN A 1 838 ? -23.290 -5.359 47.151 1.00 81.94 838 ASN A N 1
ATOM 6808 C CA . ASN A 1 838 ? -22.794 -5.849 45.869 1.00 81.94 838 ASN A CA 1
ATOM 6809 C C . ASN A 1 838 ? -23.650 -5.273 44.743 1.00 81.94 838 ASN A C 1
ATOM 6811 O O . ASN A 1 838 ? -24.867 -5.480 44.703 1.00 81.94 838 ASN A O 1
ATOM 6815 N N . TYR A 1 839 ? -23.015 -4.567 43.813 1.00 85.62 839 TYR A N 1
ATOM 6816 C CA . TYR A 1 839 ? -23.692 -3.988 42.662 1.00 85.62 839 TYR A CA 1
ATOM 6817 C C . TYR A 1 839 ? -23.398 -4.810 41.421 1.00 85.62 839 TYR A C 1
ATOM 6819 O O . TYR A 1 839 ? -22.250 -5.155 41.135 1.00 85.62 839 TYR A O 1
ATOM 6827 N N . ARG A 1 840 ? -24.450 -5.088 40.658 1.00 86.38 840 ARG A N 1
ATOM 6828 C CA . ARG A 1 840 ? -24.364 -5.724 39.353 1.00 86.38 840 ARG A CA 1
ATOM 6829 C C . ARG A 1 840 ? -25.047 -4.853 38.317 1.00 86.38 840 ARG A C 1
ATOM 6831 O O . ARG A 1 840 ? -26.257 -4.678 38.361 1.00 86.38 840 ARG A O 1
ATOM 6838 N N . MET A 1 841 ? -24.279 -4.355 37.365 1.00 88.19 841 MET A N 1
ATOM 6839 C CA . MET A 1 841 ? -24.782 -3.645 36.201 1.00 88.19 841 MET A CA 1
ATOM 6840 C C . MET A 1 841 ? -24.751 -4.580 34.991 1.00 88.19 841 MET A C 1
ATOM 6842 O O . MET A 1 841 ? -23.792 -5.321 34.796 1.00 88.19 841 MET A O 1
ATOM 6846 N N . ILE A 1 842 ? -25.816 -4.574 34.203 1.00 87.06 842 ILE A N 1
ATOM 6847 C CA . ILE A 1 842 ? -25.979 -5.368 32.990 1.00 87.06 842 ILE A CA 1
ATOM 6848 C C . ILE A 1 842 ? -26.312 -4.392 31.871 1.00 87.06 842 ILE A C 1
ATOM 6850 O O . ILE A 1 842 ? -27.247 -3.602 32.010 1.00 87.06 842 ILE A O 1
ATOM 6854 N N . TYR A 1 843 ? -25.549 -4.451 30.792 1.00 88.31 843 TYR A N 1
ATOM 6855 C CA . TYR A 1 843 ? -25.830 -3.754 29.548 1.00 88.31 843 TYR A CA 1
ATOM 6856 C C . TYR A 1 843 ? -26.312 -4.767 28.508 1.00 88.31 843 TYR A C 1
ATOM 6858 O O . TYR A 1 843 ? -25.738 -5.851 28.391 1.00 88.31 843 TYR A O 1
ATOM 6866 N N . LEU A 1 844 ? -27.375 -4.421 27.788 1.00 85.94 844 LEU A N 1
ATOM 6867 C CA . LEU A 1 844 ? -27.957 -5.221 26.711 1.00 85.94 844 LEU A CA 1
ATOM 6868 C C . LEU A 1 844 ? -28.139 -4.327 25.487 1.00 85.94 844 LEU A C 1
ATOM 6870 O O . LEU A 1 844 ? -28.619 -3.199 25.628 1.00 85.94 844 LEU A O 1
ATOM 6874 N N . ASP A 1 845 ? -27.809 -4.835 24.307 1.00 85.56 845 ASP A N 1
ATOM 6875 C CA . ASP A 1 845 ? -28.138 -4.200 23.032 1.00 85.56 845 ASP A CA 1
ATOM 6876 C C . ASP A 1 845 ? -28.828 -5.217 22.122 1.00 85.56 845 ASP A C 1
ATOM 6878 O O . ASP A 1 845 ? -28.211 -6.184 21.670 1.00 85.56 845 ASP A O 1
ATOM 6882 N N . ASP A 1 846 ? -30.111 -4.980 21.855 1.00 82.38 846 ASP A N 1
ATOM 6883 C CA . ASP A 1 846 ? -30.948 -5.870 21.053 1.00 82.38 846 ASP A CA 1
ATOM 6884 C C . ASP A 1 846 ? -30.478 -5.927 19.594 1.00 82.38 846 ASP A C 1
ATOM 6886 O O . ASP A 1 846 ? -30.546 -6.981 18.964 1.00 82.38 846 ASP A O 1
ATOM 6890 N N . GLY A 1 847 ? -29.953 -4.814 19.066 1.00 76.44 847 GLY A N 1
ATOM 6891 C CA . GLY A 1 847 ? -29.545 -4.708 17.663 1.00 76.44 847 GLY A CA 1
ATOM 6892 C C . GLY A 1 847 ? -28.265 -5.481 17.355 1.00 76.44 847 GLY A C 1
ATOM 6893 O O . GLY A 1 847 ? -28.131 -6.068 16.288 1.00 76.44 847 GLY A O 1
ATOM 6894 N N . THR A 1 848 ? -27.327 -5.516 18.302 1.00 75.69 848 THR A N 1
ATOM 6895 C CA . THR A 1 848 ? -26.063 -6.264 18.162 1.00 75.69 848 THR A CA 1
ATOM 6896 C C . THR A 1 848 ? -26.087 -7.619 18.873 1.00 75.69 848 THR A C 1
ATOM 6898 O O . THR A 1 848 ? -25.116 -8.369 18.793 1.00 75.69 848 THR A O 1
ATOM 6901 N N . GLN A 1 849 ? -27.178 -7.935 19.580 1.00 75.62 849 GLN A N 1
ATOM 6902 C CA . GLN A 1 849 ? -27.312 -9.096 20.468 1.00 75.62 849 GLN A CA 1
ATOM 6903 C C . GLN A 1 849 ? -26.178 -9.200 21.503 1.00 75.62 849 GLN A C 1
ATOM 6905 O O . GLN A 1 849 ? -25.771 -10.295 21.906 1.00 75.62 849 GLN A O 1
ATOM 6910 N N . THR A 1 850 ? -25.648 -8.055 21.941 1.00 71.75 850 THR A N 1
ATOM 6911 C CA . THR A 1 850 ? -24.546 -8.000 22.905 1.00 71.75 850 THR A CA 1
ATOM 6912 C C . THR A 1 850 ? -25.066 -7.911 24.334 1.00 71.75 850 THR A C 1
ATOM 6914 O O . THR A 1 850 ? -26.061 -7.246 24.629 1.00 71.75 850 THR A O 1
ATOM 6917 N N . VAL A 1 851 ? -24.381 -8.612 25.240 1.00 78.75 851 VAL A N 1
ATOM 6918 C CA . VAL A 1 851 ? -24.677 -8.610 26.675 1.00 78.75 851 VAL A CA 1
ATOM 6919 C C . VAL A 1 851 ? -23.378 -8.472 27.448 1.00 78.75 851 VAL A C 1
ATOM 6921 O O . VAL A 1 851 ? -22.548 -9.379 27.432 1.00 78.75 851 VAL A O 1
ATOM 6924 N N . GLU A 1 852 ? -23.250 -7.380 28.192 1.00 76.69 852 GLU A N 1
ATOM 6925 C CA . GLU A 1 852 ? -22.098 -7.108 29.050 1.00 76.69 852 GLU A CA 1
ATOM 6926 C C . GLU A 1 852 ? -22.528 -6.987 30.516 1.00 76.69 852 GLU A C 1
ATOM 6928 O O . GLU A 1 852 ? -23.643 -6.558 30.829 1.00 76.69 852 GLU A O 1
ATOM 6933 N N . HIS A 1 853 ? -21.671 -7.403 31.452 1.00 77.50 853 HIS A N 1
ATOM 6934 C CA . HIS A 1 853 ? -22.006 -7.406 32.881 1.00 77.50 853 HIS A CA 1
ATOM 6935 C C . HIS A 1 853 ? -20.824 -7.011 33.764 1.00 77.50 853 HIS A C 1
ATOM 6937 O O . HIS A 1 853 ? -19.703 -7.479 33.598 1.00 77.50 853 HIS A O 1
ATOM 6943 N N . LEU A 1 854 ? -21.100 -6.134 34.726 1.00 78.56 854 LEU A N 1
ATOM 6944 C CA . LEU A 1 854 ? -20.127 -5.539 35.629 1.00 78.56 854 LEU A CA 1
ATOM 6945 C C . LEU A 1 854 ? -20.598 -5.848 37.037 1.00 78.56 854 LEU A C 1
ATOM 6947 O O . LEU A 1 854 ? -21.721 -5.504 37.404 1.00 78.56 854 LEU A O 1
ATOM 6951 N N . VAL A 1 855 ? -19.752 -6.505 37.819 1.00 78.06 855 VAL A N 1
ATOM 6952 C CA . VAL A 1 855 ? -20.016 -6.797 39.227 1.00 78.06 855 VAL A CA 1
ATOM 6953 C C . VAL A 1 855 ? -18.913 -6.151 40.042 1.00 78.06 855 VAL A C 1
ATOM 6955 O O . VAL A 1 855 ? -17.741 -6.430 39.805 1.00 78.06 855 VAL A O 1
ATOM 6958 N N . HIS A 1 856 ? -19.283 -5.280 40.979 1.00 78.94 856 HIS A N 1
ATOM 6959 C CA . HIS A 1 856 ? -18.313 -4.590 41.819 1.00 78.94 856 HIS A CA 1
ATOM 6960 C C . HIS A 1 856 ? -18.902 -4.232 43.192 1.00 78.94 856 HIS A C 1
ATOM 6962 O O . HIS A 1 856 ? -20.095 -3.950 43.323 1.00 78.94 856 HIS A O 1
ATOM 6968 N N . THR A 1 857 ? -18.057 -4.231 44.223 1.00 79.94 857 THR A N 1
ATOM 6969 C CA . THR A 1 857 ? -18.427 -3.864 45.605 1.00 79.94 857 THR A CA 1
ATOM 6970 C C . THR A 1 857 ? -18.247 -2.369 45.883 1.00 79.94 857 THR A C 1
ATOM 6972 O O . THR A 1 857 ? -19.017 -1.766 46.623 1.00 79.94 857 THR A O 1
ATOM 6975 N N . ASP A 1 858 ? -17.259 -1.729 45.250 1.00 83.44 858 ASP A N 1
ATOM 6976 C CA . ASP A 1 858 ? -17.120 -0.267 45.251 1.00 83.44 858 ASP A CA 1
ATOM 6977 C C . ASP A 1 858 ? -18.111 0.381 44.274 1.00 83.44 858 ASP A C 1
ATOM 6979 O O . ASP A 1 858 ? -17.931 0.339 43.054 1.00 83.44 858 ASP A O 1
ATOM 6983 N N . VAL A 1 859 ? -19.130 1.035 44.826 1.00 86.06 859 VAL A N 1
ATOM 6984 C CA . VAL A 1 859 ? -20.137 1.789 44.072 1.00 86.06 859 VAL A CA 1
ATOM 6985 C C . VAL A 1 859 ? -19.541 2.942 43.252 1.00 86.06 859 VAL A C 1
ATOM 6987 O O . VAL A 1 859 ? -20.138 3.360 42.262 1.00 86.06 859 VAL A O 1
ATOM 6990 N N . ARG A 1 860 ? -18.346 3.445 43.599 1.00 85.94 860 ARG A N 1
ATOM 6991 C CA . ARG A 1 860 ? -17.664 4.493 42.815 1.00 85.94 860 ARG A CA 1
ATOM 6992 C C . ARG A 1 860 ? -17.254 3.991 41.434 1.00 85.94 860 ARG A C 1
ATOM 6994 O O . ARG A 1 860 ? -17.390 4.732 40.470 1.00 85.94 860 ARG A O 1
ATOM 7001 N N . ARG A 1 861 ? -16.849 2.719 41.322 1.00 83.81 861 ARG A N 1
ATOM 7002 C CA . ARG A 1 861 ? -16.543 2.080 40.030 1.00 83.81 861 ARG A CA 1
ATOM 7003 C C . ARG A 1 861 ? -17.795 1.952 39.165 1.00 83.81 861 ARG A C 1
ATOM 7005 O O . ARG A 1 861 ? -17.746 2.252 37.979 1.00 83.81 861 ARG A O 1
ATOM 7012 N N . ILE A 1 862 ? -18.927 1.590 39.776 1.00 86.56 862 ILE A N 1
ATOM 7013 C CA . ILE A 1 862 ? -20.228 1.555 39.090 1.00 86.56 862 ILE A CA 1
ATOM 7014 C C . ILE A 1 862 ? -20.636 2.955 38.615 1.00 86.56 862 ILE A C 1
ATOM 7016 O O . ILE A 1 862 ? -21.064 3.118 37.477 1.00 86.56 862 ILE A O 1
ATOM 7020 N N . ARG A 1 863 ? -20.483 3.975 39.469 1.00 90.19 863 ARG A N 1
ATOM 7021 C CA . ARG A 1 863 ? -20.795 5.375 39.142 1.00 90.19 863 ARG A CA 1
ATOM 7022 C C . ARG A 1 863 ? -19.963 5.892 37.968 1.00 90.19 863 ARG A C 1
ATOM 7024 O O . ARG A 1 863 ? -20.554 6.444 37.048 1.00 90.19 863 ARG A O 1
ATOM 7031 N N . ASP A 1 864 ? -18.643 5.709 38.000 1.00 87.38 864 ASP A N 1
ATOM 7032 C CA . ASP A 1 864 ? -17.737 6.142 36.924 1.00 87.38 864 ASP A CA 1
ATOM 7033 C C . ASP A 1 864 ? -18.109 5.478 35.592 1.00 87.38 864 ASP A C 1
ATOM 7035 O O . ASP A 1 864 ? -18.268 6.162 34.586 1.00 87.38 864 ASP A O 1
ATOM 7039 N N . TYR A 1 865 ? -18.366 4.167 35.597 1.00 87.06 865 TYR A N 1
ATOM 7040 C CA . TYR A 1 865 ? -18.761 3.458 34.381 1.00 87.06 865 TYR A CA 1
ATOM 7041 C C . TYR A 1 865 ? -20.119 3.923 33.835 1.00 87.06 865 TYR A C 1
ATOM 7043 O O . TYR A 1 865 ? -20.271 4.123 32.631 1.00 87.06 865 TYR A O 1
ATOM 7051 N N . LEU A 1 866 ? -21.109 4.139 34.709 1.00 90.12 866 LEU A N 1
ATOM 7052 C CA . LEU A 1 866 ? -22.412 4.667 34.298 1.00 90.12 866 LEU A CA 1
ATOM 7053 C C . LEU A 1 866 ? -22.306 6.080 33.720 1.00 90.12 866 LEU A C 1
ATOM 7055 O O . LEU A 1 866 ? -23.033 6.386 32.779 1.00 90.12 866 LEU A O 1
ATOM 7059 N N . ASP A 1 867 ? -21.430 6.933 34.261 1.00 90.56 867 ASP A N 1
ATOM 7060 C CA . ASP A 1 867 ? -21.194 8.271 33.710 1.00 90.56 867 ASP A CA 1
ATOM 7061 C C . ASP A 1 867 ? -20.706 8.198 32.258 1.00 90.56 867 ASP A C 1
ATOM 7063 O O . ASP A 1 867 ? -21.233 8.923 31.417 1.00 90.56 867 ASP A O 1
ATOM 7067 N N . LEU A 1 868 ? -19.770 7.289 31.956 1.00 89.00 868 LEU A N 1
ATOM 7068 C CA . LEU A 1 868 ? -19.265 7.065 30.597 1.00 89.00 868 LEU A CA 1
ATOM 7069 C C . LEU A 1 868 ? -20.349 6.475 29.686 1.00 89.00 868 LEU A C 1
ATOM 7071 O O . LEU A 1 868 ? -20.627 6.996 28.605 1.00 89.00 868 LEU A O 1
ATOM 7075 N N . LEU A 1 869 ? -20.984 5.384 30.121 1.00 89.44 869 LEU A N 1
ATOM 7076 C CA . LEU A 1 869 ? -21.912 4.635 29.277 1.00 89.44 869 LEU A CA 1
ATOM 7077 C C . LEU A 1 869 ? -23.173 5.445 28.953 1.00 89.44 869 LEU A C 1
ATOM 7079 O O . LEU A 1 869 ? -23.650 5.410 27.823 1.00 89.44 869 LEU A O 1
ATOM 7083 N N . ILE A 1 870 ? -23.714 6.193 29.920 1.00 91.69 870 ILE A N 1
ATOM 7084 C CA . ILE A 1 870 ? -24.906 7.023 29.701 1.00 91.69 870 ILE A CA 1
ATOM 7085 C C . ILE A 1 870 ? -24.587 8.202 28.777 1.00 91.69 870 ILE A C 1
ATOM 7087 O O . ILE A 1 870 ? -25.438 8.573 27.961 1.00 91.69 870 ILE A O 1
ATOM 7091 N N . SER A 1 871 ? -23.390 8.794 28.870 1.00 89.38 871 SER A N 1
ATOM 7092 C CA . SER A 1 871 ? -23.024 9.904 27.988 1.00 89.38 871 SER A CA 1
ATOM 7093 C C . SER A 1 871 ? -22.867 9.479 26.533 1.00 89.38 871 SER A C 1
ATOM 7095 O O . SER A 1 871 ? -23.234 10.238 25.642 1.00 89.38 871 SER A O 1
ATOM 7097 N N . GLU A 1 872 ? -22.400 8.255 26.299 1.00 88.81 872 GLU A N 1
ATOM 7098 C CA . GLU A 1 872 ? -22.116 7.720 24.962 1.00 88.81 872 GLU A CA 1
ATOM 7099 C C . GLU A 1 872 ? -23.113 6.624 24.550 1.00 88.81 872 GLU A C 1
ATOM 7101 O O . GLU A 1 872 ? -22.842 5.816 23.667 1.00 88.81 872 GLU A O 1
ATOM 7106 N N . ILE A 1 873 ? -24.311 6.587 25.148 1.00 88.50 873 ILE A N 1
ATOM 7107 C CA . ILE A 1 873 ? -25.275 5.485 24.964 1.00 88.50 873 ILE A CA 1
ATOM 7108 C C . ILE A 1 873 ? -25.720 5.283 23.508 1.00 88.50 873 ILE A C 1
ATOM 7110 O O . ILE A 1 873 ? -26.226 4.217 23.158 1.00 88.50 873 ILE A O 1
ATOM 7114 N N . ARG A 1 874 ? -25.540 6.292 22.643 1.00 82.94 874 ARG A N 1
ATOM 7115 C CA . ARG A 1 874 ? -25.778 6.202 21.192 1.00 82.94 874 ARG A CA 1
ATOM 7116 C C . ARG A 1 874 ? -24.649 5.497 20.435 1.00 82.94 874 ARG A C 1
ATOM 7118 O O . ARG A 1 874 ? -24.944 4.847 19.436 1.00 82.94 874 ARG A O 1
ATOM 7125 N N . MET A 1 875 ? -23.409 5.570 20.908 1.00 79.69 875 MET A N 1
ATOM 7126 C CA . MET A 1 875 ? -22.234 4.934 20.299 1.00 79.69 875 MET A CA 1
ATOM 7127 C C . MET A 1 875 ? -21.257 4.433 21.387 1.00 79.69 875 MET A C 1
ATOM 7129 O O . MET A 1 875 ? -20.154 4.955 21.514 1.00 79.69 875 MET A O 1
ATOM 7133 N N . PRO A 1 876 ? -21.631 3.414 22.187 1.00 82.38 876 PRO A N 1
ATOM 7134 C CA . PRO A 1 876 ? -20.867 3.026 23.378 1.00 82.38 876 PRO A CA 1
ATOM 7135 C C . PRO A 1 876 ? -19.649 2.129 23.089 1.00 82.38 876 PRO A C 1
ATOM 7137 O O . PRO A 1 876 ? -19.031 1.624 24.025 1.00 82.38 876 PRO A O 1
ATOM 7140 N N . SER A 1 877 ? -19.300 1.893 21.820 1.00 75.56 877 SER A N 1
ATOM 7141 C CA . SER A 1 877 ? -18.319 0.878 21.400 1.00 75.56 877 SER A CA 1
ATOM 7142 C C . SER A 1 877 ? -16.955 1.018 22.086 1.00 75.56 877 SER A C 1
ATOM 7144 O O . SER A 1 877 ? -16.412 0.015 22.545 1.00 75.56 877 SER A O 1
ATOM 7146 N N . GLY A 1 878 ? -16.445 2.245 22.246 1.00 71.50 878 GLY A N 1
ATOM 7147 C CA . GLY A 1 878 ? -15.176 2.506 22.942 1.00 71.50 878 GLY A CA 1
ATOM 7148 C C . GLY A 1 878 ? -15.191 2.166 24.441 1.00 71.50 878 GLY A C 1
ATOM 7149 O O . GLY A 1 878 ? -14.144 1.917 25.028 1.00 71.50 878 GLY A O 1
ATOM 7150 N N . ILE A 1 879 ? -16.369 2.106 25.071 1.00 78.56 879 ILE A N 1
ATOM 7151 C CA . ILE A 1 879 ? -16.538 1.853 26.516 1.00 78.56 879 ILE A CA 1
ATOM 7152 C C . ILE A 1 879 ? -16.796 0.370 26.801 1.00 78.56 879 ILE A C 1
ATOM 7154 O O . ILE A 1 879 ? -16.424 -0.144 27.860 1.00 78.56 879 ILE A O 1
ATOM 7158 N N . LEU A 1 880 ? -17.432 -0.342 25.868 1.00 72.94 880 LEU A N 1
ATOM 7159 C CA . LEU A 1 880 ? -17.734 -1.764 26.042 1.00 72.94 880 LEU A CA 1
ATOM 7160 C C . LEU A 1 880 ? -16.455 -2.620 26.051 1.00 72.94 880 LEU A C 1
ATOM 7162 O O . LEU A 1 880 ? -16.362 -3.566 26.829 1.00 72.94 880 LEU A O 1
ATOM 7166 N N . GLY A 1 881 ? -15.428 -2.236 25.284 1.00 61.94 881 GLY A N 1
ATOM 7167 C CA . GLY A 1 881 ? -14.144 -2.952 25.215 1.00 61.94 881 GLY A CA 1
ATOM 7168 C C . GLY A 1 881 ? -13.320 -2.967 26.512 1.00 61.94 881 GLY A C 1
ATOM 7169 O O . GLY A 1 881 ? -12.439 -3.812 26.660 1.00 61.94 881 GLY A O 1
ATOM 7170 N N . ILE A 1 882 ? -13.621 -2.087 27.475 1.00 62.31 882 ILE A N 1
ATOM 7171 C CA . ILE A 1 882 ? -12.914 -1.986 28.766 1.00 62.31 882 ILE A CA 1
ATOM 7172 C C . ILE A 1 882 ? -13.698 -2.590 29.944 1.00 62.31 882 ILE A C 1
ATOM 7174 O O . ILE A 1 882 ? -13.292 -2.422 31.092 1.00 62.31 882 ILE A O 1
ATOM 7178 N N . PHE A 1 883 ? -14.787 -3.341 29.702 1.00 57.59 883 PHE A N 1
ATOM 7179 C CA . PHE A 1 883 ? -15.565 -4.026 30.759 1.00 57.59 883 PHE A CA 1
ATOM 7180 C C . PHE A 1 883 ? -14.682 -4.873 31.695 1.00 57.59 883 PHE A C 1
ATOM 7182 O O . PHE A 1 883 ? -14.896 -4.898 32.909 1.00 57.59 883 PHE A O 1
ATOM 7189 N N . GLY A 1 884 ? -13.649 -5.509 31.129 1.00 48.12 884 GLY A N 1
ATOM 7190 C CA . GLY A 1 884 ? -12.667 -6.321 31.850 1.00 48.12 884 GLY A CA 1
ATOM 7191 C C . GLY A 1 884 ? -11.839 -5.550 32.884 1.00 48.12 884 GLY A C 1
ATOM 7192 O O . GLY A 1 884 ? -11.509 -6.109 33.928 1.00 48.12 884 GLY A O 1
ATOM 7193 N N . GLU A 1 885 ? -11.556 -4.262 32.651 1.00 49.19 885 GLU A N 1
ATOM 7194 C CA . GLU A 1 885 ? -10.802 -3.409 33.588 1.00 49.19 885 GLU A CA 1
ATOM 7195 C C . GLU A 1 885 ? -11.586 -3.109 34.874 1.00 49.19 885 GLU A C 1
ATOM 7197 O O . GLU A 1 885 ? -11.004 -2.736 35.894 1.00 49.19 885 GLU A O 1
ATOM 7202 N N . PHE A 1 886 ? -12.908 -3.301 34.847 1.00 49.56 886 PHE A N 1
ATOM 7203 C CA . PHE A 1 886 ? -13.796 -3.071 35.983 1.00 49.56 886 PHE A CA 1
ATOM 7204 C C . PHE A 1 886 ? -14.304 -4.375 36.629 1.00 49.56 886 PHE A C 1
ATOM 7206 O O . PHE A 1 886 ? -14.998 -4.312 37.644 1.00 49.56 886 PHE A O 1
ATOM 7213 N N . SER A 1 887 ? -13.963 -5.556 36.094 1.00 41.25 887 SER A N 1
ATOM 7214 C CA . SER A 1 887 ? -14.538 -6.842 36.521 1.00 41.25 887 SER A CA 1
ATOM 7215 C C . SER A 1 887 ? -13.551 -7.764 37.265 1.00 41.25 887 SER A C 1
ATOM 7217 O O . SER A 1 887 ? -12.641 -8.303 36.646 1.00 41.25 887 SER A O 1
ATOM 7219 N N . HIS A 1 888 ? -13.788 -8.041 38.555 1.00 38.25 888 HIS A N 1
ATOM 7220 C CA . HIS A 1 888 ? -13.414 -9.266 39.311 1.00 38.25 888 HIS A CA 1
ATOM 7221 C C . HIS A 1 888 ? -14.345 -9.326 40.552 1.00 38.25 888 HIS A C 1
ATOM 7223 O O . HIS A 1 888 ? -14.567 -8.292 41.167 1.00 38.25 888 HIS A O 1
ATOM 7229 N N . GLU A 1 889 ? -15.044 -10.405 40.943 1.00 37.84 889 GLU A N 1
ATOM 7230 C CA . GLU A 1 889 ? -14.722 -11.833 41.137 1.00 37.84 889 GLU A CA 1
ATOM 7231 C C . GLU A 1 889 ? -15.906 -12.782 40.760 1.00 37.84 889 GLU A C 1
ATOM 7233 O O . GLU A 1 889 ? -17.072 -12.399 40.816 1.00 37.84 889 GLU A O 1
ATOM 7238 N N . ARG A 1 890 ? -15.581 -14.069 40.512 1.00 32.91 890 ARG A N 1
ATOM 7239 C CA . ARG A 1 890 ? -16.430 -15.288 40.354 1.00 32.91 890 ARG A CA 1
ATOM 7240 C C . ARG A 1 890 ? -17.097 -15.563 38.992 1.00 32.91 890 ARG A C 1
ATOM 7242 O O . ARG A 1 890 ? -18.264 -15.259 38.748 1.00 32.91 890 ARG A O 1
ATOM 7249 N N . CYS A 1 891 ? -16.373 -16.352 38.189 1.00 35.97 891 CYS A N 1
ATOM 7250 C CA . CYS A 1 891 ? -16.829 -17.078 36.990 1.00 35.97 891 CYS A CA 1
ATOM 7251 C C . CYS A 1 891 ? -18.134 -17.891 37.196 1.00 35.97 891 CYS A C 1
ATOM 7253 O O . CYS A 1 891 ? -18.877 -18.142 36.253 1.00 35.97 891 CYS A O 1
ATOM 7255 N N . ASP A 1 892 ? -18.471 -18.257 38.432 1.00 38.88 892 ASP A N 1
ATOM 7256 C CA . ASP A 1 892 ? -19.622 -19.118 38.740 1.00 38.88 892 ASP A CA 1
ATOM 7257 C C . ASP A 1 892 ? -20.969 -18.368 38.686 1.00 38.88 892 ASP A C 1
ATOM 7259 O O . ASP A 1 892 ? -22.033 -18.965 38.495 1.00 38.88 892 ASP A O 1
ATOM 7263 N N . VAL A 1 893 ? -20.934 -17.039 38.839 1.00 42.22 893 VAL A N 1
ATOM 7264 C CA . VAL A 1 893 ? -22.114 -16.159 38.752 1.00 42.22 893 VAL A CA 1
ATOM 7265 C C . VAL A 1 893 ? -22.454 -15.842 37.289 1.00 42.22 893 VAL A C 1
ATOM 7267 O O . VAL A 1 893 ? -23.622 -15.615 36.957 1.00 42.22 893 VAL A O 1
ATOM 7270 N N . TYR A 1 894 ? -21.448 -15.883 36.409 1.00 40.78 894 TYR A N 1
ATOM 7271 C CA . TYR A 1 894 ? -21.576 -15.681 34.964 1.00 40.78 894 TYR A CA 1
ATOM 7272 C C . TYR A 1 894 ? -22.479 -16.746 34.325 1.00 40.78 894 TYR A C 1
ATOM 7274 O O . TYR A 1 894 ? -23.474 -16.411 33.678 1.00 40.78 894 TYR A O 1
ATOM 7282 N N . SER A 1 895 ? -22.218 -18.026 34.606 1.00 39.03 895 SER A N 1
ATOM 7283 C CA . SER A 1 895 ? -22.991 -19.153 34.063 1.00 39.03 895 SER A CA 1
ATOM 7284 C C . SER A 1 895 ? -24.456 -19.138 34.518 1.00 39.03 895 SER A C 1
ATOM 7286 O O . SER A 1 895 ? -25.360 -19.328 33.708 1.00 39.03 895 SER A O 1
ATOM 7288 N N . LYS A 1 896 ? -24.713 -18.812 35.794 1.00 38.41 896 LYS A N 1
ATOM 7289 C CA . LYS A 1 896 ? -26.074 -18.769 36.366 1.00 38.41 896 LYS A CA 1
ATOM 7290 C C . LYS A 1 896 ? -26.921 -17.596 35.874 1.00 38.41 896 LYS A C 1
ATOM 7292 O O . LYS A 1 896 ? -28.146 -17.674 35.882 1.00 38.41 896 LYS A O 1
ATOM 7297 N N . ALA A 1 897 ? -26.298 -16.495 35.467 1.00 39.59 897 ALA A N 1
ATOM 7298 C CA . ALA A 1 897 ? -27.027 -15.344 34.945 1.00 39.59 897 ALA A CA 1
ATOM 7299 C C . ALA A 1 897 ? -27.405 -15.499 33.472 1.00 39.59 897 ALA A C 1
ATOM 7301 O O . ALA A 1 897 ? -28.480 -15.055 33.076 1.00 39.59 897 ALA A O 1
ATOM 7302 N N . LYS A 1 898 ? -26.553 -16.172 32.689 1.00 37.16 898 LYS A N 1
ATOM 7303 C CA . LYS A 1 898 ? -26.814 -16.491 31.282 1.00 37.16 898 LYS A CA 1
ATOM 7304 C C . LYS A 1 898 ? -28.040 -17.399 31.108 1.00 37.16 898 LYS A C 1
ATOM 7306 O O . LYS A 1 898 ? -28.756 -17.263 30.124 1.00 37.16 898 LYS A O 1
ATOM 7311 N N . GLU A 1 899 ? -28.307 -18.283 32.071 1.00 36.12 899 GLU A N 1
ATOM 7312 C CA . GLU A 1 899 ? -29.511 -19.130 32.080 1.00 36.12 899 GLU A CA 1
ATOM 7313 C C . GLU A 1 899 ? -30.774 -18.392 32.546 1.00 36.12 899 GLU A C 1
ATOM 7315 O O . GLU A 1 899 ? -31.863 -18.688 32.065 1.00 36.12 899 GLU A O 1
ATOM 7320 N N . LYS A 1 900 ? -30.651 -17.410 33.449 1.00 35.06 900 LYS A N 1
ATOM 7321 C CA . LYS A 1 900 ? -31.810 -16.752 34.078 1.00 35.06 900 LYS A CA 1
ATOM 7322 C C . LYS A 1 900 ? -32.451 -15.639 33.235 1.00 35.06 900 LYS A C 1
ATOM 7324 O O . LYS A 1 900 ? -33.589 -15.292 33.505 1.00 35.06 900 LYS A O 1
ATOM 7329 N N . TYR A 1 901 ? -31.733 -15.087 32.254 1.00 39.50 901 TYR A N 1
ATOM 7330 C CA . TYR A 1 901 ? -32.221 -14.010 31.370 1.00 39.50 901 TYR A CA 1
ATOM 7331 C C . TYR A 1 901 ? -32.440 -14.462 29.913 1.00 39.50 901 TYR A C 1
ATOM 7333 O O . TYR A 1 901 ? -32.660 -13.639 29.033 1.00 39.50 901 TYR A O 1
ATOM 7341 N N . LYS A 1 902 ? -32.385 -15.779 29.661 1.00 31.62 902 LYS A N 1
ATOM 7342 C CA . LYS A 1 902 ? -32.939 -16.420 28.452 1.00 31.62 902 LYS A CA 1
ATOM 7343 C C . LYS A 1 902 ? -34.433 -16.777 28.599 1.00 31.62 902 LYS A C 1
ATOM 7345 O O . LYS A 1 902 ? -34.994 -17.412 27.710 1.00 31.62 902 LYS A O 1
ATOM 7350 N N . GLN A 1 903 ? -35.047 -16.391 29.716 1.00 27.50 903 GLN A N 1
ATOM 7351 C CA . GLN A 1 903 ? -36.486 -16.391 29.994 1.00 27.50 903 GLN A CA 1
ATOM 7352 C C . GLN A 1 903 ? -36.894 -14.960 30.323 1.00 27.50 903 GLN A C 1
ATOM 7354 O O . GLN A 1 903 ? -38.061 -14.622 30.035 1.00 27.50 903 GLN A O 1
#